Protein AF-A0A2D5Z5S6-F1 (afdb_monomer)

Structure (mmCIF, N/CA/C/O backbone):
data_AF-A0A2D5Z5S6-F1
#
_entry.id   AF-A0A2D5Z5S6-F1
#
loop_
_atom_site.group_PDB
_atom_site.id
_atom_site.type_symbol
_atom_site.label_atom_id
_atom_site.label_alt_id
_atom_site.label_comp_id
_atom_site.label_asym_id
_atom_site.label_entity_id
_atom_site.label_seq_id
_atom_site.pdbx_PDB_ins_code
_atom_site.Cartn_x
_atom_site.Cartn_y
_atom_site.Cartn_z
_atom_site.occupancy
_atom_site.B_iso_or_equiv
_atom_site.auth_seq_id
_atom_site.auth_comp_id
_atom_site.auth_asym_id
_atom_site.auth_atom_id
_atom_site.pdbx_PDB_model_num
ATOM 1 N N . MET A 1 1 ? -38.292 23.955 16.113 1.00 38.31 1 MET A N 1
ATOM 2 C CA . MET A 1 1 ? -37.472 23.741 17.327 1.00 38.31 1 MET A CA 1
ATOM 3 C C . MET A 1 1 ? -36.017 24.040 16.989 1.00 38.31 1 MET A C 1
ATOM 5 O O . MET A 1 1 ? -35.314 23.168 16.504 1.00 38.31 1 MET A O 1
ATOM 9 N N . ASN A 1 2 ? -35.610 25.298 17.170 1.00 32.25 2 ASN A N 1
ATOM 10 C CA . ASN A 1 2 ? -34.262 25.826 16.934 1.00 32.25 2 ASN A CA 1
ATOM 11 C C . ASN A 1 2 ? -33.758 26.409 18.265 1.00 32.25 2 ASN A C 1
ATOM 13 O O . ASN A 1 2 ? -33.954 27.597 18.454 1.00 32.25 2 ASN A O 1
ATOM 17 N N . THR A 1 3 ? -33.194 25.615 19.188 1.00 30.45 3 THR A N 1
ATOM 18 C CA . THR A 1 3 ? -32.553 26.127 20.434 1.00 30.45 3 THR A CA 1
ATOM 19 C C . THR A 1 3 ? -31.790 25.044 21.238 1.00 30.45 3 THR A C 1
ATOM 21 O O . THR A 1 3 ? -31.899 25.000 22.455 1.00 30.45 3 THR A O 1
ATOM 24 N N . VAL A 1 4 ? -31.015 24.130 20.623 1.00 33.16 4 VAL A N 1
ATOM 25 C CA . VAL A 1 4 ? -30.161 23.192 21.419 1.00 33.16 4 VAL A CA 1
ATOM 26 C C . VAL A 1 4 ? -28.803 22.859 20.766 1.00 33.16 4 VAL A C 1
ATOM 28 O O . VAL A 1 4 ? -28.226 21.811 21.030 1.00 33.16 4 VAL A O 1
ATOM 31 N N . ARG A 1 5 ? -28.253 23.700 19.876 1.00 31.97 5 ARG A N 1
ATOM 32 C CA . ARG A 1 5 ? -26.950 23.404 19.228 1.00 31.97 5 ARG A CA 1
ATOM 33 C C . ARG A 1 5 ? -25.750 24.225 19.710 1.00 31.97 5 ARG A C 1
ATOM 35 O O . ARG A 1 5 ? -24.650 23.935 19.253 1.00 31.97 5 ARG A O 1
ATOM 42 N N . ASP A 1 6 ? -25.924 25.147 20.658 1.00 32.97 6 ASP A N 1
ATOM 43 C CA . ASP A 1 6 ? -24.841 26.054 21.085 1.00 32.97 6 ASP A CA 1
ATOM 44 C C . ASP A 1 6 ? -24.111 25.692 22.396 1.00 32.97 6 ASP A C 1
ATOM 46 O O . ASP A 1 6 ? -23.086 26.303 22.681 1.00 32.97 6 ASP A O 1
ATOM 50 N N . ASP A 1 7 ? -24.511 24.645 23.130 1.00 29.81 7 ASP A N 1
ATOM 51 C CA . ASP A 1 7 ? -23.922 24.319 24.450 1.00 29.81 7 ASP A CA 1
ATOM 52 C C . ASP A 1 7 ? -23.106 23.012 24.501 1.00 29.81 7 ASP A C 1
ATOM 54 O O . ASP A 1 7 ? -23.126 22.267 25.482 1.00 29.81 7 ASP A O 1
ATOM 58 N N . LEU A 1 8 ? -22.313 22.724 23.465 1.00 29.16 8 LEU A N 1
ATOM 59 C CA . LEU A 1 8 ? -21.144 21.860 23.666 1.00 29.16 8 LEU A CA 1
ATOM 60 C C . LEU A 1 8 ? -19.981 22.750 24.112 1.00 29.16 8 LEU A C 1
ATOM 62 O O . LEU A 1 8 ? -19.668 23.710 23.402 1.00 29.16 8 LEU A O 1
ATOM 66 N N . PRO A 1 9 ? -19.301 22.464 25.241 1.00 30.80 9 PRO A N 1
ATOM 67 C CA . PRO A 1 9 ? -18.150 23.249 25.648 1.00 30.80 9 PRO A CA 1
ATOM 68 C C . PRO A 1 9 ? -17.099 23.127 24.547 1.00 30.80 9 PRO A C 1
ATOM 70 O O . PRO A 1 9 ? -16.432 22.099 24.412 1.00 30.80 9 PRO A O 1
ATOM 73 N N . ARG A 1 10 ? -16.950 24.184 23.738 1.00 33.03 10 ARG A N 1
ATOM 74 C CA . ARG A 1 10 ? -15.788 24.369 22.873 1.00 33.03 10 ARG A CA 1
ATOM 75 C C . ARG A 1 10 ? -14.593 24.293 23.810 1.00 33.03 10 ARG A C 1
ATOM 77 O O . ARG A 1 10 ? -14.332 25.251 24.538 1.00 33.03 10 ARG A O 1
ATOM 84 N N . ARG A 1 11 ? -13.901 23.147 23.852 1.00 36.47 11 ARG A N 1
ATOM 85 C CA . ARG A 1 11 ? -12.598 23.035 24.509 1.00 36.47 11 ARG A CA 1
ATOM 86 C C . ARG A 1 11 ? -11.753 24.158 23.920 1.00 36.47 11 ARG A C 1
ATOM 88 O O . ARG A 1 11 ? -11.273 24.056 22.795 1.00 36.47 11 ARG A O 1
ATOM 95 N N . ARG A 1 12 ? -11.601 25.258 24.662 1.00 33.34 12 ARG A N 1
ATOM 96 C CA . ARG A 1 12 ? -10.510 26.197 24.439 1.00 33.34 12 ARG A CA 1
ATOM 97 C C . ARG A 1 12 ? -9.264 25.339 24.602 1.00 33.34 12 ARG A C 1
ATOM 99 O O . ARG A 1 12 ? -8.919 24.992 25.729 1.00 33.34 12 ARG A O 1
ATOM 106 N N . TYR A 1 13 ? -8.636 24.958 23.492 1.00 40.03 13 TYR A N 1
ATOM 107 C CA . TYR A 1 13 ? -7.239 24.546 23.476 1.00 40.03 13 TYR A CA 1
ATOM 108 C C . TYR A 1 13 ? -6.451 25.746 24.008 1.00 40.03 13 TYR A C 1
ATOM 110 O O . TYR A 1 13 ? -6.028 26.631 23.275 1.00 40.03 13 TYR A O 1
ATOM 118 N N . ARG A 1 14 ? -6.364 25.843 25.334 1.00 39.53 14 ARG A N 1
ATOM 119 C CA . ARG A 1 14 ? -5.475 26.752 26.046 1.00 39.53 14 ARG A CA 1
ATOM 120 C C . ARG A 1 14 ? -4.143 26.019 26.198 1.00 39.53 14 ARG A C 1
ATOM 122 O O . ARG A 1 14 ? -3.649 25.826 27.300 1.00 39.53 14 ARG A O 1
ATOM 129 N N . THR A 1 15 ? -3.578 25.558 25.085 1.00 49.12 15 THR A N 1
ATOM 130 C CA . THR A 1 15 ? -2.131 25.394 25.026 1.00 49.12 15 THR A CA 1
ATOM 131 C C . THR A 1 15 ? -1.578 26.811 24.950 1.00 49.12 15 THR A C 1
ATOM 133 O O . THR A 1 15 ? -2.112 27.675 24.247 1.00 49.12 15 THR A O 1
ATOM 136 N N . SER A 1 16 ? -0.598 27.127 25.792 1.00 59.38 16 SER A N 1
ATOM 137 C CA . SER A 1 16 ? 0.041 28.433 25.698 1.00 59.38 16 SER A CA 1
ATOM 138 C C . SER A 1 16 ? 0.671 28.517 24.313 1.00 59.38 16 SER A C 1
ATOM 140 O O . SER A 1 16 ? 1.573 27.733 24.034 1.00 59.38 16 SER A O 1
ATOM 142 N N . ARG A 1 17 ? 0.227 29.445 23.452 1.00 72.06 17 ARG A N 1
ATOM 143 C CA . ARG A 1 17 ? 0.832 29.660 22.121 1.00 72.06 17 ARG A CA 1
ATOM 144 C C . ARG A 1 17 ? 2.362 29.759 22.200 1.00 72.06 17 ARG A C 1
ATOM 146 O O . ARG A 1 17 ? 3.043 29.343 21.272 1.00 72.06 17 ARG A O 1
ATOM 153 N N . SER A 1 18 ? 2.898 30.254 23.321 1.00 79.19 18 SER A N 1
ATOM 154 C CA . SER A 1 18 ? 4.340 30.294 23.578 1.00 79.19 18 SER A CA 1
ATOM 155 C C . SER A 1 18 ? 4.983 28.911 23.726 1.00 79.19 18 SER A C 1
ATOM 157 O O . SER A 1 18 ? 6.076 28.712 23.214 1.00 79.19 18 SER A O 1
ATOM 159 N N . ARG A 1 19 ? 4.319 27.939 24.367 1.00 85.75 19 ARG A N 1
ATOM 160 C CA . ARG A 1 19 ? 4.822 26.564 24.515 1.00 85.75 19 ARG A CA 1
ATOM 161 C C . ARG A 1 19 ? 4.944 25.891 23.155 1.00 85.75 19 ARG A C 1
ATOM 163 O O . ARG A 1 19 ? 5.989 25.334 22.848 1.00 85.75 19 ARG A O 1
ATOM 170 N N . ASP A 1 20 ? 3.889 25.957 22.350 1.00 85.75 20 ASP A N 1
ATOM 171 C CA . ASP A 1 20 ? 3.854 25.268 21.058 1.00 85.75 20 ASP A CA 1
ATOM 172 C C . ASP A 1 20 ? 4.864 25.897 20.081 1.00 85.75 20 ASP A C 1
ATOM 174 O O . ASP A 1 20 ? 5.561 25.176 19.370 1.00 85.75 20 ASP A O 1
ATOM 178 N N . LEU A 1 21 ? 5.043 27.226 20.131 1.00 88.12 21 LEU A N 1
ATOM 179 C CA . LEU A 1 21 ? 6.091 27.930 19.386 1.00 88.12 21 LEU A CA 1
ATOM 180 C C . LEU A 1 21 ? 7.501 27.496 19.818 1.00 88.12 21 LEU A C 1
ATOM 182 O O . LEU A 1 21 ? 8.347 27.245 18.963 1.00 88.12 21 LEU A O 1
ATOM 186 N N . VAL A 1 22 ? 7.751 27.379 21.128 1.00 89.81 22 VAL A N 1
ATOM 187 C CA . VAL A 1 22 ? 9.037 26.903 21.664 1.00 89.81 22 VAL A CA 1
ATOM 188 C C . VAL A 1 22 ? 9.313 25.471 21.214 1.00 89.81 22 VAL A C 1
ATOM 190 O O . VAL A 1 22 ? 10.420 25.190 20.763 1.00 89.81 22 VAL A O 1
ATOM 193 N N . VAL A 1 23 ? 8.316 24.582 21.269 1.00 90.19 23 VAL A N 1
ATOM 194 C CA . VAL A 1 23 ? 8.459 23.205 20.773 1.00 90.19 23 VAL A CA 1
ATOM 195 C C . VAL A 1 23 ? 8.762 23.204 19.276 1.00 90.19 23 VAL A C 1
ATOM 197 O O . VAL A 1 23 ? 9.685 22.511 18.859 1.00 90.19 23 VAL A O 1
ATOM 200 N N . CYS A 1 24 ? 8.061 24.007 18.469 1.00 91.50 24 CYS A N 1
ATOM 201 C CA . CYS A 1 24 ? 8.323 24.107 17.030 1.00 91.50 24 CYS A CA 1
ATOM 202 C C . CYS A 1 24 ? 9.748 24.594 16.732 1.00 91.50 24 CYS A C 1
ATOM 204 O O . CYS A 1 24 ? 10.455 23.967 15.943 1.00 91.50 24 CYS A O 1
ATOM 206 N N . LEU A 1 25 ? 10.188 25.671 17.392 1.00 91.12 25 LEU A N 1
ATOM 207 C CA . LEU A 1 25 ? 11.521 26.244 17.199 1.00 91.12 25 LEU A CA 1
ATOM 208 C C . LEU A 1 25 ? 12.618 25.266 17.629 1.00 91.12 25 LEU A C 1
ATOM 210 O O . LEU A 1 25 ? 13.550 25.010 16.870 1.00 91.12 25 LEU A O 1
ATOM 214 N N . PHE A 1 26 ? 12.486 24.684 18.823 1.00 93.50 26 PHE A N 1
ATOM 215 C CA . PHE A 1 26 ? 13.444 23.711 19.338 1.00 93.50 26 PHE A CA 1
ATOM 216 C C . PHE A 1 26 ? 13.509 22.466 18.454 1.00 93.50 26 PHE A C 1
ATOM 218 O O . PHE A 1 26 ? 14.599 22.006 18.140 1.00 93.50 26 PHE A O 1
ATOM 225 N N . THR A 1 27 ? 12.364 21.951 17.996 1.00 93.50 27 THR A N 1
ATOM 226 C CA . THR A 1 27 ? 12.319 20.783 17.102 1.00 93.50 27 THR A CA 1
ATOM 227 C C . THR A 1 27 ? 12.990 21.086 15.768 1.00 93.50 27 THR A C 1
ATOM 229 O O . THR A 1 27 ? 13.740 20.251 15.275 1.00 93.50 27 THR A O 1
ATOM 232 N N . GLY A 1 28 ? 12.780 22.279 15.202 1.00 91.62 28 GLY A N 1
ATOM 233 C CA . GLY A 1 28 ? 13.464 22.710 13.981 1.00 91.62 28 GLY A CA 1
ATOM 234 C C . GLY A 1 28 ? 14.982 22.773 14.158 1.00 91.62 28 GLY A C 1
ATOM 235 O O . GLY A 1 28 ? 15.720 22.196 13.363 1.00 91.62 28 GLY A O 1
ATOM 236 N N . LEU A 1 29 ? 15.456 23.399 15.241 1.00 92.12 29 LEU A N 1
ATOM 237 C CA . LEU A 1 29 ? 16.886 23.464 15.565 1.00 92.12 29 LEU A CA 1
ATOM 238 C C . LEU A 1 29 ? 17.483 22.076 15.832 1.00 92.12 29 LEU A C 1
ATOM 240 O O . LEU A 1 29 ? 18.563 21.766 15.338 1.00 92.12 29 LEU A O 1
ATOM 244 N N . ALA A 1 30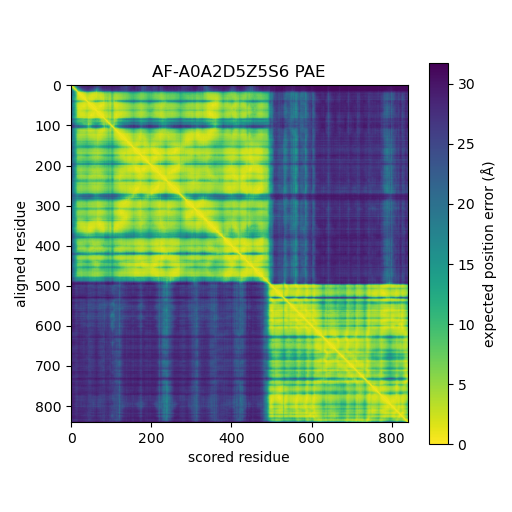 ? 16.771 21.221 16.566 1.00 93.38 30 ALA A N 1
ATOM 245 C CA . ALA A 1 30 ? 17.190 19.854 16.848 1.00 93.38 30 ALA A CA 1
ATOM 246 C C . ALA A 1 30 ? 17.210 18.985 15.583 1.00 93.38 30 ALA A C 1
ATOM 248 O O . ALA A 1 30 ? 18.112 18.170 15.433 1.00 93.38 30 ALA A O 1
ATOM 249 N N . ALA A 1 31 ? 16.278 19.181 14.646 1.00 93.25 31 ALA A N 1
ATOM 250 C CA . ALA A 1 31 ? 16.275 18.489 13.360 1.00 93.25 31 ALA A CA 1
ATOM 251 C C . ALA A 1 31 ? 17.471 18.901 12.487 1.00 93.25 31 ALA A C 1
ATOM 253 O O . ALA A 1 31 ? 18.092 18.046 11.859 1.00 93.25 31 ALA A O 1
ATOM 254 N N . ILE A 1 32 ? 17.836 20.189 12.496 1.00 91.50 32 ILE A N 1
ATOM 255 C CA . ILE A 1 32 ? 19.059 20.686 11.846 1.00 91.50 32 ILE A CA 1
ATOM 256 C C . ILE A 1 32 ? 20.296 20.077 12.518 1.00 91.50 32 ILE A C 1
ATOM 258 O O . ILE A 1 32 ? 21.180 19.564 11.835 1.00 91.50 32 ILE A O 1
ATOM 262 N N . GLY A 1 33 ? 20.341 20.076 13.853 1.00 90.75 33 GLY A N 1
ATOM 263 C CA . GLY A 1 33 ? 21.414 19.440 14.618 1.00 90.75 33 GLY A CA 1
ATOM 264 C C . GLY A 1 33 ? 21.551 17.947 14.304 1.00 90.75 33 GLY A C 1
ATOM 265 O O . GLY A 1 33 ? 22.655 17.479 14.049 1.00 90.75 33 GLY A O 1
ATOM 266 N N . LEU A 1 34 ? 20.434 17.215 14.242 1.00 91.38 34 LEU A N 1
ATOM 267 C CA . LEU A 1 34 ? 20.392 15.798 13.874 1.00 91.38 34 LEU A CA 1
ATOM 268 C C . LEU A 1 34 ? 20.904 15.571 12.450 1.00 91.38 34 LEU A C 1
ATOM 270 O O . LEU A 1 34 ? 21.697 14.661 12.233 1.00 91.38 34 LEU A O 1
ATOM 274 N N . TYR A 1 35 ? 20.486 16.401 11.494 1.00 90.62 35 TYR A N 1
ATOM 275 C CA . TYR A 1 35 ? 20.953 16.324 10.111 1.00 90.62 35 TYR A CA 1
ATOM 276 C C . TYR A 1 35 ? 22.486 16.408 10.020 1.00 90.62 35 TYR A C 1
ATOM 278 O O . TYR A 1 35 ? 23.091 15.585 9.335 1.00 90.62 35 TYR A O 1
ATOM 286 N N . TYR A 1 36 ? 23.115 17.336 10.751 1.00 89.31 36 TYR A N 1
ATOM 287 C CA . TYR A 1 36 ? 24.578 17.475 10.777 1.00 89.31 36 TYR A CA 1
ATOM 288 C C . TYR A 1 36 ? 25.289 16.434 11.653 1.00 89.31 36 TYR A C 1
ATOM 290 O O . TYR A 1 36 ? 26.465 16.157 11.429 1.00 89.31 36 TYR A O 1
ATOM 298 N N . ALA A 1 37 ? 24.602 15.854 12.641 1.00 89.94 37 ALA A N 1
ATOM 299 C CA . ALA A 1 37 ? 25.146 14.790 13.484 1.00 89.94 37 ALA A CA 1
ATOM 300 C C . ALA A 1 37 ? 25.146 13.415 12.792 1.00 89.94 37 ALA A C 1
ATOM 302 O O . ALA A 1 37 ? 25.898 12.526 13.193 1.00 89.94 37 ALA A O 1
ATOM 303 N N . LEU A 1 38 ? 24.298 13.215 11.775 1.00 87.94 38 LEU A N 1
ATOM 304 C CA . LEU A 1 38 ? 24.248 11.964 11.021 1.00 87.94 38 LEU A CA 1
ATOM 305 C C . LEU A 1 38 ? 25.524 11.760 10.180 1.00 87.94 38 LEU A C 1
ATOM 307 O O . LEU A 1 38 ? 26.068 12.728 9.646 1.00 87.94 38 LEU A O 1
ATOM 311 N N . PRO A 1 39 ? 25.992 10.506 10.006 1.00 83.38 39 PRO A N 1
ATOM 312 C CA . PRO A 1 39 ? 27.244 10.219 9.310 1.00 83.38 39 PRO A CA 1
ATOM 313 C C . PRO A 1 39 ? 27.321 10.831 7.906 1.00 83.38 39 PRO A C 1
ATOM 315 O O . PRO A 1 39 ? 26.360 10.782 7.130 1.00 83.38 39 PRO A O 1
ATOM 318 N N . SER A 1 40 ? 28.503 11.335 7.537 1.00 75.38 40 SER A N 1
ATOM 319 C CA . SER A 1 40 ? 28.755 11.902 6.204 1.00 75.38 40 SER A CA 1
ATOM 320 C C . SER A 1 40 ? 28.584 10.875 5.077 1.00 75.38 40 SER A C 1
ATOM 322 O O . SER A 1 40 ? 28.173 11.250 3.981 1.00 75.38 40 SER A O 1
ATOM 324 N N . GLY A 1 41 ? 28.830 9.591 5.369 1.00 71.81 41 GLY A N 1
ATOM 325 C CA . GLY A 1 41 ? 28.633 8.461 4.454 1.00 71.81 41 GLY A CA 1
ATOM 326 C C . GLY A 1 41 ? 27.173 8.048 4.231 1.00 71.81 41 GLY A C 1
ATOM 327 O O . GLY A 1 41 ? 26.903 7.265 3.325 1.00 71.81 41 GLY A O 1
ATOM 328 N N . LEU A 1 42 ? 26.223 8.569 5.019 1.00 79.06 42 LEU A N 1
ATOM 329 C CA . LEU A 1 42 ? 24.799 8.406 4.734 1.00 79.06 42 LEU A CA 1
ATOM 330 C C . LEU A 1 42 ? 24.418 9.306 3.556 1.00 79.06 42 LEU A C 1
ATOM 332 O O . LEU A 1 42 ? 24.829 10.467 3.507 1.00 79.06 42 LEU A O 1
ATOM 336 N N . ASN A 1 43 ? 23.618 8.792 2.620 1.00 81.88 43 ASN A N 1
ATOM 337 C CA . ASN A 1 43 ? 23.222 9.588 1.467 1.00 81.88 43 ASN A CA 1
ATOM 338 C C . ASN A 1 43 ? 22.447 10.856 1.904 1.00 81.88 43 ASN A C 1
ATOM 340 O O . ASN A 1 43 ? 21.756 10.889 2.929 1.00 81.88 43 ASN A O 1
ATOM 344 N N . GLU A 1 44 ? 22.588 11.921 1.118 1.00 84.00 44 GLU A N 1
ATOM 345 C CA . GLU A 1 44 ? 22.090 13.252 1.472 1.00 84.00 44 GLU A CA 1
ATOM 346 C C . GLU A 1 44 ? 20.563 13.291 1.660 1.00 84.00 44 GLU A C 1
ATOM 348 O O . GLU A 1 44 ? 20.048 13.883 2.612 1.00 84.00 44 GLU A O 1
ATOM 353 N N . LEU A 1 45 ? 19.820 12.602 0.793 1.00 84.94 45 LEU A N 1
ATOM 354 C CA . LEU A 1 45 ? 18.359 12.557 0.859 1.00 84.94 45 LEU A CA 1
ATOM 355 C C . LEU A 1 45 ? 17.857 11.763 2.074 1.00 84.94 45 LEU A C 1
ATOM 357 O O . LEU A 1 45 ? 16.839 12.127 2.667 1.00 84.94 45 LEU A O 1
ATOM 361 N N . ALA A 1 46 ? 18.571 10.720 2.493 1.00 84.56 46 ALA A N 1
ATOM 362 C CA . ALA A 1 46 ? 18.279 9.934 3.684 1.00 84.56 46 ALA A CA 1
ATOM 363 C C . ALA A 1 46 ? 18.507 10.761 4.949 1.00 84.56 46 ALA A C 1
ATOM 365 O O . ALA A 1 46 ? 17.653 10.730 5.836 1.00 84.56 46 ALA A O 1
ATOM 366 N N . ARG A 1 47 ? 19.582 11.565 5.020 1.00 89.25 47 ARG A N 1
ATOM 367 C CA . ARG A 1 47 ? 19.801 12.505 6.138 1.00 89.25 47 ARG A CA 1
ATOM 368 C C . ARG A 1 47 ? 18.648 13.495 6.282 1.00 89.25 47 ARG A C 1
ATOM 370 O O . ARG A 1 47 ? 18.104 13.658 7.374 1.00 89.25 47 ARG A O 1
ATOM 377 N N . ARG A 1 48 ? 18.229 14.118 5.176 1.00 91.00 48 ARG A N 1
ATOM 378 C CA . ARG A 1 48 ? 17.075 15.037 5.161 1.00 91.00 48 ARG A CA 1
ATOM 379 C C . ARG A 1 48 ? 15.787 14.327 5.569 1.00 91.00 48 ARG A C 1
ATOM 381 O O . ARG A 1 48 ? 15.020 14.846 6.374 1.00 91.00 48 ARG A O 1
ATOM 388 N N . THR A 1 49 ? 15.572 13.113 5.067 1.00 90.50 49 THR A N 1
ATOM 389 C CA . THR A 1 49 ? 14.397 12.306 5.423 1.00 90.50 49 THR A CA 1
ATOM 390 C C . THR A 1 49 ? 14.388 11.949 6.909 1.00 90.50 49 THR A C 1
ATOM 392 O O . THR A 1 49 ? 13.333 12.015 7.533 1.00 90.50 49 THR A O 1
ATOM 395 N N . ALA A 1 50 ? 15.542 11.634 7.504 1.00 90.19 50 ALA A N 1
ATOM 396 C CA . ALA A 1 50 ? 15.664 11.348 8.932 1.00 90.19 50 ALA A CA 1
ATOM 397 C C . ALA A 1 50 ? 15.343 12.580 9.793 1.00 90.19 50 ALA A C 1
ATOM 399 O O . ALA A 1 50 ? 14.645 12.462 10.800 1.00 90.19 50 ALA A O 1
ATOM 400 N N . ALA A 1 51 ? 15.768 13.772 9.367 1.00 93.69 51 ALA A N 1
ATOM 401 C CA . ALA A 1 51 ? 15.392 15.022 10.022 1.00 93.69 51 ALA A CA 1
ATOM 402 C C . ALA A 1 51 ? 13.874 15.279 9.942 1.00 93.69 51 ALA A C 1
ATOM 404 O O . ALA A 1 51 ? 13.252 15.612 10.949 1.00 93.69 51 ALA A O 1
ATOM 405 N N . ILE A 1 52 ? 13.249 15.051 8.780 1.00 93.62 52 ILE A N 1
ATOM 406 C CA . ILE A 1 52 ? 11.787 15.168 8.618 1.00 93.62 52 ILE A CA 1
ATOM 407 C C . ILE A 1 52 ? 11.052 14.138 9.486 1.00 93.62 52 ILE A C 1
ATOM 409 O O . ILE A 1 52 ? 10.055 14.473 10.124 1.00 93.62 52 ILE A O 1
ATOM 413 N N . LEU A 1 53 ? 11.546 12.899 9.546 1.00 90.38 53 LEU A N 1
ATOM 414 C CA . LEU A 1 53 ? 11.008 11.837 10.399 1.00 90.38 53 LEU A CA 1
ATOM 415 C C . LEU A 1 53 ? 11.065 12.229 11.882 1.00 90.38 53 LEU A C 1
ATOM 417 O O . LEU A 1 53 ? 10.096 12.015 12.609 1.00 90.38 53 LEU A O 1
ATOM 421 N N . PHE A 1 54 ? 12.163 12.847 12.321 1.00 91.19 54 PHE A N 1
ATOM 422 C CA . PHE A 1 54 ? 12.301 13.376 13.676 1.00 91.19 54 PHE A CA 1
ATOM 423 C C . PHE A 1 54 ? 11.283 14.488 13.963 1.00 91.19 54 PHE A C 1
ATOM 425 O O . PHE A 1 54 ? 10.583 14.424 14.974 1.00 91.19 54 PHE A O 1
ATOM 432 N N . VAL A 1 55 ? 11.134 15.460 13.051 1.00 92.81 55 VAL A N 1
ATOM 433 C CA . VAL A 1 55 ? 10.111 16.518 13.165 1.00 92.81 55 VAL A CA 1
ATOM 434 C C . VAL A 1 55 ? 8.714 15.907 13.276 1.00 92.81 55 VAL A C 1
ATOM 436 O O . VAL A 1 55 ? 7.964 16.260 14.185 1.00 92.81 55 VAL A O 1
ATOM 439 N N . ALA A 1 56 ? 8.382 14.956 12.397 1.00 88.88 56 ALA A N 1
ATOM 440 C CA . ALA A 1 56 ? 7.103 14.253 12.407 1.00 88.88 56 ALA A CA 1
ATOM 441 C C . ALA A 1 56 ? 6.852 13.566 13.757 1.00 88.88 56 ALA A C 1
ATOM 443 O O . ALA A 1 56 ? 5.797 13.753 14.361 1.00 88.88 56 ALA A O 1
ATOM 444 N N . GLY A 1 57 ? 7.844 12.820 14.253 1.00 85.06 57 GLY A N 1
ATOM 445 C CA . GLY A 1 57 ? 7.774 12.107 15.525 1.00 85.06 57 GLY A CA 1
ATOM 446 C C . GLY A 1 57 ? 7.532 13.040 16.710 1.00 85.06 57 GLY A C 1
ATOM 447 O O . GLY A 1 57 ? 6.620 12.796 17.499 1.00 85.06 57 GLY A O 1
ATOM 448 N N . VAL A 1 58 ? 8.286 14.140 16.815 1.00 88.38 58 VAL A N 1
ATOM 449 C CA . VAL A 1 58 ? 8.128 15.107 17.913 1.00 88.38 58 VAL A CA 1
ATOM 450 C C . VAL A 1 58 ? 6.795 15.846 17.816 1.00 88.38 58 VAL A C 1
ATOM 452 O O . VAL A 1 58 ? 6.094 15.970 18.820 1.00 88.38 58 VAL A O 1
ATOM 455 N N . PHE A 1 59 ? 6.395 16.309 16.630 1.00 89.62 59 PHE A N 1
ATOM 456 C CA . PHE A 1 59 ? 5.137 17.041 16.460 1.00 89.62 59 PHE A CA 1
ATOM 457 C C . PHE A 1 59 ? 3.911 16.163 16.702 1.00 89.62 59 PHE A C 1
ATOM 459 O O . PHE A 1 59 ? 2.951 16.628 17.313 1.00 89.62 59 PHE A O 1
ATOM 466 N N . TRP A 1 60 ? 3.935 14.894 16.287 1.00 84.88 60 TRP A N 1
ATOM 467 C CA . TRP A 1 60 ? 2.866 13.952 16.615 1.00 84.88 60 TRP A CA 1
ATOM 468 C C . TRP A 1 60 ? 2.865 13.540 18.089 1.00 84.88 60 TRP A C 1
ATOM 470 O O . TRP A 1 60 ? 1.788 13.377 18.650 1.00 84.88 60 TRP A O 1
ATOM 480 N N . ALA A 1 61 ? 4.032 13.406 18.730 1.00 79.94 61 ALA A N 1
ATOM 481 C CA . ALA A 1 61 ? 4.122 13.043 20.148 1.00 79.94 61 ALA A CA 1
ATOM 482 C C . ALA A 1 61 ? 3.651 14.169 21.073 1.00 79.94 61 ALA A C 1
ATOM 484 O O . ALA A 1 61 ? 3.007 13.924 22.087 1.00 79.94 61 ALA A O 1
ATOM 485 N N . THR A 1 62 ? 4.014 15.407 20.741 1.00 84.81 62 THR A N 1
ATOM 486 C CA . THR A 1 62 ? 3.723 16.585 21.570 1.00 84.81 62 THR A CA 1
ATOM 487 C C . THR A 1 62 ? 2.389 17.240 21.233 1.00 84.81 62 THR A C 1
ATOM 489 O O . THR A 1 62 ? 1.917 18.074 22.007 1.00 84.81 62 THR A O 1
ATOM 492 N N . GLU A 1 63 ? 1.811 16.904 20.074 1.00 84.31 63 GLU A N 1
ATOM 493 C CA . GLU A 1 63 ? 0.673 17.604 19.470 1.00 84.31 63 GLU A CA 1
ATOM 494 C C . GLU A 1 63 ? 0.877 19.132 19.434 1.00 84.31 63 GLU A C 1
ATOM 496 O O . GLU A 1 63 ? -0.067 19.906 19.591 1.00 84.31 63 GLU A O 1
ATOM 501 N N . ALA A 1 64 ? 2.128 19.582 19.237 1.00 86.50 64 ALA A N 1
ATOM 502 C CA . ALA A 1 64 ? 2.459 21.006 19.104 1.00 86.50 64 ALA A CA 1
ATOM 503 C C . ALA A 1 64 ? 1.732 21.648 17.912 1.00 86.50 64 ALA A C 1
ATOM 505 O O . ALA A 1 64 ? 1.357 22.819 17.958 1.00 86.50 64 ALA A O 1
ATOM 506 N N . LEU A 1 65 ? 1.494 20.851 16.868 1.00 87.19 65 LEU A N 1
ATOM 507 C CA . LEU A 1 65 ? 0.539 21.130 15.807 1.00 87.19 65 LEU A CA 1
ATOM 508 C C . LEU A 1 65 ? -0.580 20.077 15.849 1.00 87.19 65 LEU A C 1
ATOM 510 O O . LEU A 1 65 ? -0.321 18.923 16.210 1.00 87.19 65 LEU A O 1
ATOM 514 N N . PRO A 1 66 ? -1.815 20.425 15.431 1.00 88.38 66 PRO A N 1
ATOM 515 C CA . PRO A 1 66 ? -2.858 19.431 15.200 1.00 88.38 66 PRO A CA 1
ATOM 516 C C . PRO A 1 66 ? -2.352 18.303 14.292 1.00 88.38 66 PRO A C 1
ATOM 518 O O . PRO A 1 66 ? -1.641 18.566 13.325 1.00 88.38 66 PRO A O 1
ATOM 521 N N . LEU A 1 67 ? -2.759 17.056 14.548 1.00 85.25 67 LEU A N 1
ATOM 522 C CA . LEU A 1 67 ? -2.210 15.875 13.859 1.00 85.25 67 LEU A CA 1
ATOM 523 C C . LEU A 1 67 ? -2.247 15.975 12.321 1.00 85.25 67 LEU A C 1
ATOM 525 O O . LEU A 1 67 ? -1.283 15.590 11.654 1.00 85.25 67 LEU A O 1
ATOM 529 N N . PHE A 1 68 ? -3.332 16.523 11.762 1.00 88.69 68 PHE A N 1
ATOM 530 C CA . PHE A 1 68 ? -3.468 16.745 10.318 1.00 88.69 68 PHE A CA 1
ATOM 531 C C . PHE A 1 68 ? -2.509 17.832 9.804 1.00 88.69 68 PHE A C 1
ATOM 533 O O . PHE A 1 68 ? -1.962 17.707 8.713 1.00 88.69 68 PHE A O 1
ATOM 540 N N . ALA A 1 69 ? -2.273 18.883 10.594 1.00 92.25 69 ALA A N 1
ATOM 541 C CA . ALA A 1 69 ? -1.362 19.966 10.246 1.00 92.25 69 ALA A CA 1
ATOM 542 C C . ALA A 1 69 ? 0.093 19.486 10.282 1.00 92.25 69 ALA A C 1
ATOM 544 O O . ALA A 1 69 ? 0.867 19.838 9.397 1.00 92.25 69 ALA A O 1
ATOM 545 N N . THR A 1 70 ? 0.446 18.611 11.230 1.00 91.44 70 THR A N 1
ATOM 546 C CA . THR A 1 70 ? 1.735 17.906 11.222 1.00 91.44 70 THR A CA 1
ATOM 547 C C . THR A 1 70 ? 1.904 17.085 9.946 1.00 91.44 70 THR A C 1
ATOM 549 O O . THR A 1 70 ? 2.947 17.171 9.309 1.00 91.44 70 THR A O 1
ATOM 552 N N . ALA A 1 71 ? 0.881 16.338 9.520 1.00 90.75 71 ALA A N 1
ATOM 553 C CA . ALA A 1 71 ? 0.940 15.565 8.279 1.00 90.75 71 ALA A CA 1
ATOM 554 C C . ALA A 1 71 ? 1.159 16.454 7.037 1.00 90.75 71 ALA A C 1
ATOM 556 O O . ALA A 1 71 ? 2.015 16.140 6.211 1.00 90.75 71 ALA A O 1
ATOM 557 N N . LEU A 1 72 ? 0.459 17.590 6.936 1.00 94.81 72 LEU A N 1
ATOM 558 C CA . LEU A 1 72 ? 0.681 18.576 5.869 1.00 94.81 72 LEU A CA 1
ATOM 559 C C . LEU A 1 72 ? 2.082 19.194 5.934 1.00 94.81 72 LEU A C 1
ATOM 561 O O . LEU A 1 72 ? 2.728 19.347 4.901 1.00 94.81 72 LEU A O 1
ATOM 565 N N . CYS A 1 73 ? 2.568 19.512 7.137 1.00 94.75 73 CYS A N 1
ATOM 566 C CA . CYS A 1 73 ? 3.923 20.011 7.353 1.00 94.75 73 CYS A CA 1
ATOM 567 C C . CYS A 1 73 ? 4.962 18.997 6.863 1.00 94.75 73 CYS A C 1
ATOM 569 O O . CYS A 1 73 ? 5.853 19.361 6.106 1.00 94.75 73 CYS A O 1
ATOM 571 N N . VAL A 1 74 ? 4.805 17.717 7.206 1.00 92.94 74 VAL A N 1
ATOM 572 C CA . VAL A 1 74 ? 5.683 16.629 6.754 1.00 92.94 74 VAL A CA 1
ATOM 573 C C . VAL A 1 74 ? 5.709 16.522 5.229 1.00 92.94 74 VAL A C 1
ATOM 575 O O . VAL A 1 74 ? 6.791 16.461 4.652 1.00 92.94 74 VAL A O 1
ATOM 578 N N . ILE A 1 75 ? 4.550 16.551 4.565 1.00 93.50 75 ILE A N 1
ATOM 579 C CA . ILE A 1 75 ? 4.471 16.515 3.094 1.00 93.50 75 ILE A CA 1
ATOM 580 C C . ILE A 1 75 ? 5.129 17.757 2.482 1.00 93.50 75 ILE A C 1
ATOM 582 O O . ILE A 1 75 ? 5.914 17.641 1.543 1.00 93.50 75 ILE A O 1
ATOM 586 N N . GLY A 1 76 ? 4.861 18.939 3.040 1.00 94.38 76 GLY A N 1
ATOM 587 C CA . GLY A 1 76 ? 5.477 20.188 2.602 1.00 94.38 76 GLY A CA 1
ATOM 588 C C . GLY A 1 76 ? 7.000 20.155 2.727 1.00 94.38 76 GLY A C 1
ATOM 589 O O . GLY A 1 76 ? 7.694 20.510 1.782 1.00 94.38 76 GLY A O 1
ATOM 590 N N . LEU A 1 77 ? 7.528 19.656 3.849 1.00 93.81 77 LEU A N 1
ATOM 591 C CA . LEU A 1 77 ? 8.967 19.479 4.057 1.00 93.81 77 LEU A CA 1
ATOM 592 C C . LEU A 1 77 ? 9.564 18.446 3.091 1.00 93.81 77 LEU A C 1
ATOM 594 O O . LEU A 1 77 ? 10.670 18.651 2.603 1.00 93.81 77 LEU A O 1
ATOM 598 N N . GLN A 1 78 ? 8.853 17.360 2.779 1.00 92.44 78 GLN A N 1
ATOM 599 C CA . GLN A 1 78 ? 9.308 16.373 1.791 1.00 92.44 78 GLN A CA 1
ATOM 600 C C . GLN A 1 78 ? 9.438 16.990 0.402 1.00 92.44 78 GLN A C 1
ATOM 602 O O . GLN A 1 78 ? 10.475 16.839 -0.232 1.00 92.44 78 GLN A O 1
ATOM 607 N N . ILE A 1 79 ? 8.432 17.739 -0.049 1.00 90.19 79 ILE A N 1
ATOM 608 C CA . ILE A 1 79 ? 8.503 18.449 -1.331 1.00 90.19 79 ILE A CA 1
ATOM 609 C C . ILE A 1 79 ? 9.647 19.470 -1.293 1.00 90.19 79 ILE A C 1
ATOM 611 O O . ILE A 1 79 ? 10.490 19.495 -2.183 1.00 90.19 79 ILE A O 1
ATOM 615 N N . LEU A 1 80 ? 9.731 20.259 -0.221 1.00 90.12 80 LEU A N 1
ATOM 616 C CA . LEU A 1 80 ? 10.706 21.336 -0.099 1.00 90.12 80 LEU A CA 1
ATOM 617 C C . LEU A 1 80 ? 12.159 20.830 -0.060 1.00 90.12 80 LEU A C 1
ATOM 619 O O . LEU A 1 80 ? 13.027 21.459 -0.657 1.00 90.12 80 LEU A O 1
ATOM 623 N N . PHE A 1 81 ? 12.441 19.717 0.621 1.00 89.44 81 PHE A N 1
ATOM 624 C CA . PHE A 1 81 ? 13.814 19.252 0.869 1.00 89.44 81 PHE A CA 1
ATOM 625 C C . PHE A 1 81 ? 14.229 18.002 0.082 1.00 89.44 81 PHE A C 1
ATOM 627 O O . PHE A 1 81 ? 15.433 17.739 -0.018 1.00 89.44 81 PHE A O 1
ATOM 634 N N . LEU A 1 82 ? 13.279 17.227 -0.452 1.00 87.19 82 LEU A N 1
ATOM 635 C CA . LEU A 1 82 ? 13.549 15.955 -1.134 1.00 87.19 82 LEU A CA 1
ATOM 636 C C . LEU A 1 82 ? 13.171 15.954 -2.619 1.00 87.19 82 LEU A C 1
ATOM 638 O O . LEU A 1 82 ? 13.640 15.067 -3.326 1.00 87.19 82 LEU A O 1
ATOM 642 N N . ALA A 1 83 ? 12.348 16.892 -3.104 1.00 83.62 83 ALA A N 1
ATOM 643 C CA . ALA A 1 83 ? 12.046 16.976 -4.532 1.00 83.62 83 ALA A CA 1
ATOM 644 C C . ALA A 1 83 ? 13.157 17.723 -5.293 1.00 83.62 83 ALA A C 1
ATOM 646 O O . ALA A 1 83 ? 13.629 18.772 -4.849 1.00 83.62 83 ALA A O 1
ATOM 647 N N . SER A 1 84 ? 13.562 17.185 -6.445 1.00 75.31 84 SER A N 1
ATOM 648 C CA . SER A 1 84 ? 14.532 17.800 -7.356 1.00 75.31 84 SER A CA 1
ATOM 649 C C . SER A 1 84 ? 13.922 18.990 -8.100 1.00 75.31 84 SER A C 1
ATOM 651 O O . SER A 1 84 ? 14.542 20.045 -8.174 1.00 75.31 84 SER A O 1
ATOM 653 N N . ASP A 1 85 ? 12.681 18.840 -8.576 1.00 66.94 85 ASP A N 1
ATOM 654 C CA . ASP A 1 85 ? 11.912 19.883 -9.263 1.00 66.94 85 ASP A CA 1
ATOM 655 C C . ASP A 1 85 ? 10.774 20.366 -8.345 1.00 66.94 85 ASP A C 1
ATOM 657 O O . ASP A 1 85 ? 10.059 19.554 -7.758 1.00 66.94 85 ASP A O 1
ATOM 661 N N . GLY A 1 86 ? 10.619 21.686 -8.186 1.00 65.88 86 GLY A N 1
ATOM 662 C CA . GLY A 1 86 ? 9.613 22.294 -7.295 1.00 65.88 86 GLY A CA 1
ATOM 663 C C . GLY A 1 86 ? 10.005 22.385 -5.808 1.00 65.88 86 GLY A C 1
ATOM 664 O O . GLY A 1 86 ? 9.296 23.028 -5.036 1.00 65.88 86 GLY A O 1
ATOM 665 N N . GLY A 1 87 ? 11.138 21.793 -5.409 1.00 74.06 87 GLY A N 1
ATOM 666 C CA . GLY A 1 87 ? 11.747 21.927 -4.077 1.00 74.06 87 GLY A CA 1
ATOM 667 C C . GLY A 1 87 ? 12.880 22.965 -4.017 1.00 74.06 87 GLY A C 1
ATOM 668 O O . GLY A 1 87 ? 13.213 23.613 -5.010 1.00 74.06 87 GLY A O 1
ATOM 669 N N . LEU A 1 88 ? 13.534 23.103 -2.857 1.00 78.12 88 LEU A N 1
ATOM 670 C CA . LEU A 1 88 ? 14.677 24.012 -2.661 1.00 78.12 88 LEU A CA 1
ATOM 671 C C . LEU A 1 88 ? 15.865 23.682 -3.563 1.00 78.12 88 LEU A C 1
ATOM 673 O O . LEU A 1 88 ? 16.628 24.585 -3.877 1.00 78.12 88 LEU A O 1
ATOM 677 N N . ALA A 1 89 ? 16.017 22.432 -4.000 1.00 71.62 89 ALA A N 1
ATOM 678 C CA . ALA A 1 89 ? 17.059 22.049 -4.950 1.00 71.62 89 ALA A CA 1
ATOM 679 C C . ALA A 1 89 ? 16.857 22.695 -6.331 1.00 71.62 89 ALA A C 1
ATOM 681 O O . ALA A 1 89 ? 17.831 23.102 -6.958 1.00 71.62 89 ALA A O 1
ATOM 682 N N . GLY A 1 90 ? 15.604 22.859 -6.771 1.00 66.44 90 GLY A N 1
ATOM 683 C CA . GLY A 1 90 ? 15.275 23.542 -8.024 1.00 66.44 90 GLY A CA 1
ATOM 684 C C . GLY A 1 90 ? 15.361 25.070 -7.932 1.00 66.44 90 GLY A C 1
ATOM 685 O O . GLY A 1 90 ? 15.658 25.724 -8.926 1.00 66.44 90 GLY A O 1
ATOM 686 N N . VAL A 1 91 ? 15.126 25.648 -6.745 1.00 72.12 91 VAL A N 1
ATOM 687 C CA . VAL A 1 91 ? 15.150 27.111 -6.526 1.00 72.12 91 VAL A CA 1
ATOM 688 C C . VAL A 1 91 ? 16.542 27.618 -6.129 1.00 72.12 91 VAL A C 1
ATOM 690 O O . VAL A 1 91 ? 16.982 28.665 -6.595 1.00 72.12 91 VAL A O 1
ATOM 693 N N . PHE A 1 92 ? 17.252 26.871 -5.282 1.00 75.75 92 PHE A N 1
ATOM 694 C CA . PHE A 1 92 ? 18.577 27.205 -4.756 1.00 75.75 92 PHE A CA 1
ATOM 695 C C . PHE A 1 92 ? 19.539 26.002 -4.845 1.00 75.75 92 PHE A C 1
ATOM 697 O O . PHE A 1 92 ? 19.916 25.434 -3.812 1.00 75.75 92 PHE A O 1
ATOM 704 N N . PRO A 1 93 ? 20.012 25.637 -6.053 1.00 70.06 93 PRO A N 1
ATOM 705 C CA . PRO A 1 93 ? 20.878 24.469 -6.255 1.00 70.06 93 PRO A CA 1
ATOM 706 C C . PRO A 1 93 ? 22.157 24.490 -5.404 1.00 70.06 93 PRO A C 1
ATOM 708 O O . PRO A 1 93 ? 22.617 23.452 -4.937 1.00 70.06 93 PRO A O 1
ATOM 711 N N . ALA A 1 94 ? 22.706 25.683 -5.149 1.00 65.19 94 ALA A N 1
ATOM 712 C CA . ALA A 1 94 ? 23.911 25.870 -4.338 1.00 65.19 94 ALA A CA 1
ATOM 713 C C . ALA A 1 94 ? 23.695 25.622 -2.831 1.00 65.19 94 ALA A C 1
ATOM 715 O O . ALA A 1 94 ? 24.627 25.227 -2.138 1.00 65.19 94 ALA A O 1
ATOM 716 N N . LEU A 1 95 ? 22.481 25.855 -2.316 1.00 64.19 95 LEU A N 1
ATOM 717 C CA . LEU A 1 95 ? 22.142 25.691 -0.893 1.00 64.19 95 LEU A CA 1
ATOM 718 C C . LEU A 1 95 ? 21.537 24.316 -0.586 1.00 64.19 95 LEU A C 1
ATOM 720 O O . LEU A 1 95 ? 21.500 23.901 0.570 1.00 64.19 95 LEU A O 1
ATOM 724 N N . SER A 1 96 ? 21.049 23.613 -1.608 1.00 65.50 96 SER A N 1
ATOM 725 C CA . SER A 1 96 ? 20.445 22.290 -1.482 1.00 65.50 96 SER A CA 1
ATOM 726 C C . SER A 1 96 ? 21.002 21.346 -2.554 1.00 65.50 96 SER A C 1
ATOM 728 O O . SER A 1 96 ? 20.272 20.955 -3.468 1.00 65.50 96 SER A O 1
ATOM 730 N N . PRO A 1 97 ? 22.294 20.969 -2.464 1.00 67.50 97 PRO A N 1
ATOM 731 C CA . PRO A 1 97 ? 22.908 20.072 -3.433 1.00 67.50 97 PRO A CA 1
ATOM 732 C C . PRO A 1 97 ? 22.140 18.749 -3.470 1.00 67.50 97 PRO A C 1
ATOM 734 O O . PRO A 1 97 ? 21.821 18.169 -2.426 1.00 67.50 97 PRO A O 1
ATOM 737 N N . PHE A 1 98 ? 21.799 18.298 -4.673 1.00 73.12 98 PHE A N 1
ATOM 738 C CA . PHE A 1 98 ? 21.084 17.047 -4.892 1.00 73.12 98 PHE A CA 1
ATOM 739 C C . PHE A 1 98 ? 22.096 15.957 -5.256 1.00 73.12 98 PHE A C 1
ATOM 741 O O . PHE A 1 98 ? 22.971 16.216 -6.087 1.00 73.12 98 PHE A O 1
ATOM 748 N N . PRO A 1 99 ? 22.040 14.761 -4.644 1.00 67.56 99 PRO A N 1
ATOM 749 C CA . PRO A 1 99 ? 23.014 13.722 -4.942 1.00 67.56 99 PRO A CA 1
ATOM 750 C C . PRO A 1 99 ? 22.940 13.310 -6.418 1.00 67.56 99 PRO A C 1
ATOM 752 O O . PRO A 1 99 ? 21.859 13.080 -6.967 1.00 67.56 99 PRO A O 1
ATOM 755 N N . ALA A 1 100 ? 24.108 13.209 -7.049 1.00 57.84 100 ALA A N 1
ATOM 756 C CA . ALA A 1 100 ? 24.246 12.579 -8.351 1.00 57.84 100 ALA A CA 1
ATOM 757 C C . ALA A 1 100 ? 24.137 11.056 -8.188 1.00 57.84 100 ALA A C 1
ATOM 759 O O . ALA A 1 100 ? 24.644 10.480 -7.223 1.00 57.84 100 ALA A O 1
ATOM 760 N N . GLY A 1 101 ? 23.449 10.405 -9.119 1.00 53.19 101 GLY A N 1
ATOM 761 C CA . GLY A 1 101 ? 23.444 8.958 -9.249 1.00 53.19 101 GLY A CA 1
ATOM 762 C C . GLY A 1 101 ? 24.836 8.411 -9.598 1.00 53.19 101 GLY A C 1
ATOM 763 O O . GLY A 1 101 ? 25.757 9.182 -9.876 1.00 53.19 101 GLY A O 1
ATOM 764 N N . PRO A 1 102 ? 24.996 7.076 -9.627 1.00 40.91 102 PRO A N 1
ATOM 765 C CA . PRO A 1 102 ? 26.283 6.408 -9.865 1.00 40.91 102 PRO A CA 1
ATOM 766 C C . PRO A 1 102 ? 26.994 6.823 -11.165 1.00 40.91 102 PRO A C 1
ATOM 768 O O . PRO A 1 102 ? 28.212 6.713 -11.257 1.00 40.91 102 PRO A O 1
ATOM 771 N N . ASP A 1 103 ? 26.236 7.335 -12.135 1.00 39.06 103 ASP A N 1
ATOM 772 C CA . ASP A 1 103 ? 26.708 7.755 -13.458 1.00 39.06 103 ASP A CA 1
ATOM 773 C C . ASP A 1 103 ? 27.002 9.269 -13.545 1.00 39.06 103 ASP A C 1
ATOM 775 O O . ASP A 1 103 ? 27.242 9.795 -14.628 1.00 39.06 103 ASP A O 1
ATOM 779 N N . GLY A 1 104 ? 26.903 10.008 -12.434 1.00 44.12 104 GLY A N 1
ATOM 780 C CA . GLY A 1 104 ? 27.020 11.472 -12.415 1.00 44.12 104 GLY A CA 1
ATOM 781 C C . GLY A 1 104 ? 25.741 12.229 -12.812 1.00 44.12 104 GLY A C 1
ATOM 782 O O . GLY A 1 104 ? 25.695 13.449 -12.670 1.00 44.12 104 GLY A O 1
ATOM 783 N N . ALA A 1 105 ? 24.681 11.537 -13.249 1.00 43.88 105 ALA A N 1
ATOM 784 C CA . ALA A 1 105 ? 23.380 12.141 -13.558 1.00 43.88 105 ALA A CA 1
ATOM 785 C C . ALA A 1 105 ? 22.597 12.490 -12.274 1.00 43.88 105 ALA A C 1
ATOM 787 O O . ALA A 1 105 ? 22.552 11.663 -11.364 1.00 43.88 105 ALA A O 1
ATOM 788 N N . PRO A 1 106 ? 21.947 13.663 -12.161 1.00 51.44 106 PRO A N 1
ATOM 789 C CA . PRO A 1 106 ? 21.195 14.030 -10.960 1.00 51.44 106 PRO A CA 1
ATOM 790 C C . PRO A 1 106 ? 20.042 13.048 -10.710 1.00 51.44 106 PRO A C 1
ATOM 792 O O . PRO A 1 106 ? 19.232 12.801 -11.607 1.00 51.44 106 PRO A O 1
ATOM 795 N N . LEU A 1 107 ? 19.945 12.496 -9.491 1.00 59.72 107 LEU A N 1
ATOM 796 C CA . LEU A 1 107 ? 18.760 11.738 -9.075 1.00 59.72 107 LEU A CA 1
ATOM 797 C C . LEU A 1 107 ? 17.545 12.681 -9.194 1.00 59.72 107 LEU A C 1
ATOM 799 O O . LEU A 1 107 ? 17.616 13.815 -8.729 1.00 59.72 107 LEU A O 1
ATOM 803 N N . LYS A 1 108 ? 16.439 12.264 -9.820 1.00 68.75 108 LYS A N 1
ATOM 804 C CA . LYS A 1 108 ? 15.236 13.109 -9.946 1.00 68.75 108 LYS A CA 1
ATOM 805 C C . LYS A 1 108 ? 14.093 12.539 -9.114 1.00 68.75 108 LYS A C 1
ATOM 807 O O . LYS A 1 108 ? 13.552 11.489 -9.437 1.00 68.75 108 LYS A O 1
ATOM 812 N N . LEU A 1 109 ? 13.711 13.244 -8.051 1.00 74.75 109 LEU A N 1
ATOM 813 C CA . LEU A 1 109 ? 12.523 12.949 -7.244 1.00 74.75 109 LEU A CA 1
ATOM 814 C C . LEU A 1 109 ? 11.507 14.062 -7.468 1.00 74.75 109 LEU A C 1
ATOM 816 O O . LEU A 1 109 ? 11.767 15.213 -7.144 1.00 74.75 109 LEU A O 1
ATOM 820 N N . ARG A 1 110 ? 10.340 13.737 -8.020 1.00 80.69 110 ARG A N 1
ATOM 821 C CA . ARG A 1 110 ? 9.276 14.725 -8.243 1.00 80.69 110 ARG A CA 1
ATOM 822 C C . ARG A 1 110 ? 8.380 14.855 -7.014 1.00 80.69 110 ARG A C 1
ATOM 824 O O . ARG A 1 110 ? 8.188 13.896 -6.270 1.00 80.69 110 ARG A O 1
ATOM 831 N N . ASP A 1 111 ? 7.764 16.018 -6.848 1.00 81.38 111 ASP A N 1
ATOM 832 C CA . ASP A 1 111 ? 6.716 16.286 -5.853 1.00 81.38 111 ASP A CA 1
ATOM 833 C C . ASP A 1 111 ? 5.564 15.256 -5.884 1.00 81.38 111 ASP A C 1
ATOM 835 O O . ASP A 1 111 ? 5.056 14.828 -4.843 1.00 81.38 111 ASP A O 1
ATOM 839 N N . THR A 1 112 ? 5.211 14.781 -7.080 1.00 82.31 112 THR A N 1
ATOM 840 C CA . THR A 1 112 ? 4.215 13.728 -7.327 1.00 82.31 112 THR A CA 1
ATOM 841 C C . THR A 1 112 ? 4.515 12.414 -6.606 1.00 82.31 112 THR A C 1
ATOM 843 O O . THR A 1 112 ? 3.571 11.698 -6.266 1.00 82.31 112 THR A O 1
ATOM 846 N N . ALA A 1 113 ? 5.780 12.118 -6.280 1.00 76.81 113 ALA A N 1
ATOM 847 C CA . ALA A 1 113 ? 6.147 10.952 -5.472 1.00 76.81 113 ALA A CA 1
ATOM 848 C C . ALA A 1 113 ? 5.519 11.012 -4.065 1.00 76.81 113 ALA A C 1
ATOM 850 O O . ALA A 1 113 ? 5.082 10.001 -3.510 1.00 76.81 113 ALA A O 1
ATOM 851 N N . PHE A 1 114 ? 5.400 12.215 -3.502 1.00 85.19 114 PHE A N 1
ATOM 852 C CA . PHE A 1 114 ? 4.821 12.454 -2.179 1.00 85.19 114 PHE A CA 1
ATOM 853 C C . PHE A 1 114 ? 3.304 12.677 -2.275 1.00 85.19 114 PHE A C 1
ATOM 855 O O . PHE A 1 114 ? 2.514 12.020 -1.580 1.00 85.19 114 PHE A O 1
ATOM 862 N N . LEU A 1 115 ? 2.871 13.526 -3.216 1.00 88.12 115 LEU A N 1
ATOM 863 C CA . LEU A 1 115 ? 1.456 13.860 -3.427 1.00 88.12 115 LEU A CA 1
ATOM 864 C C . LEU A 1 115 ? 0.615 12.656 -3.869 1.00 88.12 115 LEU A C 1
ATOM 866 O O . LEU A 1 115 ? -0.516 12.496 -3.406 1.00 88.12 115 LEU A O 1
ATOM 870 N N . GLY A 1 116 ? 1.178 11.756 -4.684 1.00 84.88 116 GLY A N 1
ATOM 871 C CA . GLY A 1 116 ? 0.501 10.549 -5.170 1.00 84.88 116 GLY A CA 1
ATOM 872 C C . GLY A 1 116 ? -0.007 9.639 -4.048 1.00 84.88 116 GLY A C 1
ATOM 873 O O . GLY A 1 116 ? -0.896 8.813 -4.256 1.00 84.88 116 GLY A O 1
ATOM 874 N N . SER A 1 117 ? 0.487 9.829 -2.820 1.00 84.75 117 SER A N 1
ATOM 875 C CA . SER A 1 117 ? 0.016 9.104 -1.648 1.00 84.75 117 SER A CA 1
ATOM 876 C C . SER A 1 117 ? -1.424 9.388 -1.234 1.00 84.75 117 SER A C 1
ATOM 878 O O . SER A 1 117 ? -2.046 8.511 -0.631 1.00 84.75 117 SER A O 1
ATOM 880 N N . TRP A 1 118 ? -1.969 10.546 -1.608 1.00 90.94 118 TRP A N 1
ATOM 881 C CA . TRP A 1 118 ? -3.371 10.893 -1.378 1.00 90.94 118 TRP A CA 1
ATOM 882 C C . TRP A 1 118 ? -4.327 9.978 -2.153 1.00 90.94 118 TRP A C 1
ATOM 884 O O . TRP A 1 118 ? -5.366 9.574 -1.637 1.00 90.94 118 TRP A O 1
ATOM 894 N N . ALA A 1 119 ? -3.935 9.561 -3.361 1.00 87.69 119 ALA A N 1
ATOM 895 C CA . ALA A 1 119 ? -4.720 8.685 -4.231 1.00 87.69 119 ALA A CA 1
ATOM 896 C C . ALA A 1 119 ? -4.746 7.208 -3.772 1.00 87.69 119 ALA A C 1
ATOM 898 O O . ALA A 1 119 ? -5.178 6.325 -4.513 1.00 87.69 119 ALA A O 1
ATOM 899 N N . SER A 1 120 ? -4.278 6.908 -2.555 1.00 85.50 120 SER A N 1
ATOM 900 C CA . SER A 1 120 ? -4.298 5.553 -2.005 1.00 85.50 120 SER A CA 1
ATOM 901 C C . SER A 1 120 ? -5.740 5.033 -1.888 1.00 85.50 120 SER A C 1
ATOM 903 O O . SER A 1 120 ? -6.542 5.644 -1.175 1.00 85.50 120 SER A O 1
ATOM 905 N N . PRO A 1 121 ?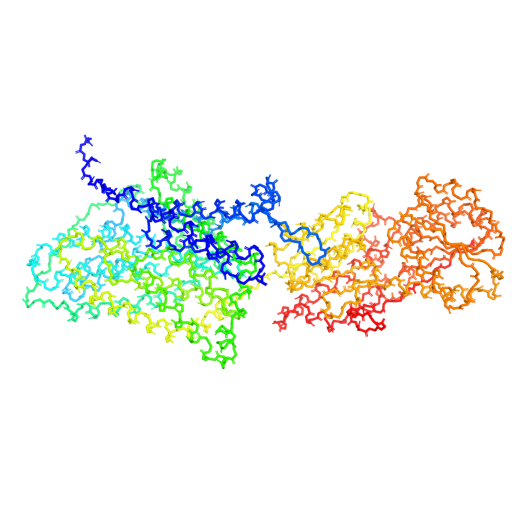 -6.081 3.862 -2.469 1.00 86.19 121 PRO A N 1
ATOM 906 C CA . PRO A 1 121 ? -7.430 3.295 -2.381 1.00 86.19 121 PRO A CA 1
ATOM 907 C C . PRO A 1 121 ? -7.929 3.105 -0.944 1.00 86.19 121 PRO A C 1
ATOM 909 O O . PRO A 1 121 ? -9.133 3.069 -0.697 1.00 86.19 121 PRO A O 1
ATOM 912 N N . VAL A 1 122 ? -7.012 2.975 0.016 1.00 85.25 122 VAL A N 1
ATOM 913 C CA . VAL A 1 122 ? -7.351 2.777 1.425 1.00 85.25 122 VAL A CA 1
ATOM 914 C C . VAL A 1 122 ? -7.862 4.066 2.080 1.00 85.25 122 VAL A C 1
ATOM 916 O O . VAL A 1 122 ? -8.766 3.990 2.906 1.00 85.25 122 VAL A O 1
ATOM 919 N N . ILE A 1 123 ? -7.372 5.246 1.670 1.00 90.19 123 ILE A N 1
ATOM 920 C CA . ILE A 1 123 ? -7.909 6.542 2.132 1.00 90.19 123 ILE A CA 1
ATOM 921 C C . ILE A 1 123 ? -9.374 6.666 1.695 1.00 90.19 123 ILE A C 1
ATOM 923 O O . ILE A 1 123 ? -10.243 6.978 2.505 1.00 90.19 123 ILE A O 1
ATOM 927 N N . PHE A 1 124 ? -9.673 6.331 0.438 1.00 91.50 124 PHE A N 1
ATOM 928 C CA . PHE A 1 124 ? -11.034 6.379 -0.105 1.00 91.50 124 PHE A CA 1
ATOM 929 C C . PHE A 1 124 ? -11.960 5.297 0.469 1.00 91.50 124 PHE A C 1
ATOM 931 O O . PHE A 1 124 ? -13.138 5.565 0.700 1.00 91.50 124 PHE A O 1
ATOM 938 N N . LEU A 1 125 ? -11.435 4.099 0.755 1.00 90.25 125 LEU A N 1
ATOM 939 C CA . LEU A 1 125 ? -12.161 3.061 1.496 1.00 90.25 125 LEU A CA 1
ATOM 940 C C . LEU A 1 125 ? -12.583 3.581 2.877 1.00 90.25 125 LEU A C 1
ATOM 942 O O . LEU A 1 125 ? -13.745 3.454 3.259 1.00 90.25 125 LEU A O 1
ATOM 946 N N . PHE A 1 126 ? -11.648 4.200 3.601 1.00 88.19 126 PHE A N 1
ATOM 947 C CA . PHE A 1 126 ? -11.906 4.751 4.927 1.00 88.19 126 PHE A CA 1
ATOM 948 C C . PHE A 1 126 ? -12.890 5.927 4.871 1.00 88.19 126 PHE A C 1
ATOM 950 O O . PHE A 1 126 ? -13.822 5.985 5.667 1.00 88.19 126 PHE A O 1
ATOM 957 N N . MET A 1 127 ? -12.760 6.814 3.878 1.00 91.62 127 MET A N 1
ATOM 958 C CA . MET A 1 127 ? -13.698 7.916 3.636 1.00 91.62 127 MET A CA 1
ATOM 959 C C . MET A 1 127 ? -15.134 7.421 3.403 1.00 91.62 127 MET A C 1
ATOM 961 O O . MET A 1 127 ? -16.068 7.940 4.015 1.00 91.62 127 MET A O 1
ATOM 965 N N . GLY A 1 128 ? -15.323 6.390 2.571 1.00 91.44 128 GLY A N 1
ATOM 966 C CA . GLY A 1 128 ? -16.639 5.772 2.371 1.00 91.44 128 GLY A CA 1
ATOM 967 C C . GLY A 1 128 ? -17.199 5.154 3.658 1.00 91.44 128 GLY A C 1
ATOM 968 O O . GLY A 1 128 ? -18.380 5.323 3.957 1.00 91.44 128 GLY A O 1
ATOM 969 N N . GLY A 1 129 ? -16.344 4.521 4.469 1.00 89.62 129 GLY A N 1
ATOM 970 C CA . GLY A 1 129 ? -16.704 4.017 5.800 1.00 89.62 129 GLY A CA 1
ATOM 971 C C . GLY A 1 129 ? -17.135 5.118 6.780 1.00 89.62 129 GLY A C 1
ATOM 972 O O . GLY A 1 129 ? -18.135 4.957 7.479 1.00 89.62 129 GLY A O 1
ATOM 973 N N . LEU A 1 130 ? -16.445 6.265 6.797 1.00 89.88 130 LEU A N 1
ATOM 974 C CA . LEU A 1 130 ? -16.814 7.421 7.626 1.00 89.88 130 LEU A CA 1
ATOM 975 C C . LEU A 1 130 ? -18.187 7.987 7.239 1.00 89.88 130 LEU A C 1
ATOM 977 O O . LEU A 1 130 ? -18.997 8.283 8.117 1.00 89.88 130 LEU A O 1
ATOM 981 N N . LEU A 1 131 ? -18.479 8.093 5.940 1.00 92.38 131 LEU A N 1
ATOM 982 C CA . LEU A 1 131 ? -19.792 8.532 5.453 1.00 92.38 131 LEU A CA 1
ATOM 983 C C . LEU A 1 131 ? -20.894 7.535 5.820 1.00 92.38 131 LEU A C 1
ATOM 985 O O . LEU A 1 131 ? -21.954 7.935 6.303 1.00 92.38 131 LEU A O 1
ATOM 989 N N . LEU A 1 132 ? -20.627 6.238 5.663 1.00 91.25 132 LEU A N 1
ATOM 990 C CA . LEU A 1 132 ? -21.550 5.183 6.070 1.00 91.25 132 LEU A CA 1
ATOM 991 C C . LEU A 1 132 ? -21.854 5.263 7.576 1.00 91.25 132 LEU A C 1
ATOM 993 O O . LEU A 1 132 ? -23.019 5.274 7.967 1.00 91.25 132 LEU A O 1
ATOM 997 N N . SER A 1 133 ? -20.828 5.416 8.417 1.00 88.75 133 SER A N 1
ATOM 998 C CA . SER A 1 133 ? -20.984 5.598 9.868 1.00 88.75 133 SER A CA 1
ATOM 999 C C . SER A 1 133 ? -21.744 6.884 10.229 1.00 88.75 133 SER A C 1
ATOM 1001 O O . SER A 1 133 ? -22.570 6.872 11.148 1.00 88.75 133 SER A O 1
ATOM 1003 N N . SER A 1 134 ? -21.527 7.976 9.490 1.00 89.38 134 SER A N 1
ATOM 1004 C CA . SER A 1 134 ? -22.274 9.227 9.663 1.00 89.38 134 SER A CA 1
ATOM 1005 C C . SER A 1 134 ? -23.768 9.033 9.382 1.00 89.38 134 SER A C 1
ATOM 1007 O O . SER A 1 134 ? -24.608 9.462 10.173 1.00 89.38 134 SER A O 1
ATOM 1009 N N . ALA A 1 135 ? -24.120 8.288 8.327 1.00 91.00 135 ALA A N 1
ATOM 1010 C CA . ALA A 1 135 ? -25.514 7.984 8.001 1.00 91.00 135 ALA A CA 1
ATOM 1011 C C . ALA A 1 135 ? -26.202 7.157 9.096 1.00 91.00 135 ALA A C 1
ATOM 1013 O O . ALA A 1 135 ? -27.354 7.430 9.442 1.00 91.00 135 ALA A O 1
ATOM 1014 N N . VAL A 1 136 ? -25.501 6.169 9.663 1.00 89.75 136 VAL A N 1
ATOM 1015 C CA . VAL A 1 136 ? -26.025 5.346 10.766 1.00 89.75 136 VAL A CA 1
ATOM 1016 C C . VAL A 1 136 ? -26.316 6.224 11.991 1.00 89.75 136 VAL A C 1
ATOM 1018 O O . VAL A 1 136 ? -27.412 6.142 12.547 1.00 89.75 136 VAL A O 1
ATOM 1021 N N . THR A 1 137 ? -25.382 7.107 12.359 1.00 88.06 137 THR A N 1
ATOM 1022 C CA . THR A 1 137 ? -25.529 8.026 13.503 1.00 88.06 137 THR A CA 1
ATOM 1023 C C . THR A 1 137 ? -26.630 9.072 13.276 1.00 88.06 137 THR A C 1
ATOM 1025 O O . THR A 1 137 ? -27.421 9.349 14.178 1.00 88.06 137 THR A O 1
ATOM 1028 N N . LYS A 1 138 ? -26.722 9.657 12.071 1.00 89.06 138 LYS A N 1
ATOM 1029 C CA . LYS A 1 138 ? -27.686 10.725 11.738 1.00 89.06 138 LYS A CA 1
ATOM 1030 C C . LYS A 1 138 ? -29.137 10.291 11.931 1.00 89.06 138 LYS A C 1
ATOM 1032 O O . LYS A 1 138 ? -29.945 11.071 12.427 1.00 89.06 138 LYS A O 1
ATOM 1037 N N . HIS A 1 139 ? -29.449 9.055 11.549 1.00 89.62 139 HIS A N 1
ATOM 1038 C CA . HIS A 1 139 ? -30.801 8.491 11.631 1.00 89.62 139 HIS A CA 1
ATOM 1039 C C . HIS A 1 139 ? -31.027 7.670 12.911 1.00 89.62 139 HIS A C 1
ATOM 1041 O O . HIS A 1 139 ? -31.998 6.926 13.003 1.00 89.62 139 HIS A O 1
ATOM 1047 N N . GLY A 1 140 ? -30.124 7.773 13.899 1.00 86.19 140 GLY A N 1
ATOM 1048 C CA . GLY A 1 140 ? -30.242 7.105 15.202 1.00 86.19 140 GLY A CA 1
ATOM 1049 C C . GLY A 1 140 ? -30.282 5.574 15.133 1.00 86.19 140 GLY A C 1
ATOM 1050 O O . GLY A 1 140 ? -30.715 4.918 16.086 1.00 86.19 140 GLY A O 1
ATOM 1051 N N . LEU A 1 141 ? -29.867 4.994 14.002 1.00 88.12 141 LEU A N 1
ATOM 1052 C CA . LEU A 1 141 ? -29.924 3.557 13.744 1.00 88.12 141 LEU A CA 1
ATOM 1053 C C . LEU A 1 141 ? -29.025 2.796 14.726 1.00 88.12 141 LEU A C 1
ATOM 1055 O O . LEU A 1 141 ? -29.395 1.736 15.227 1.00 88.12 141 LEU A O 1
ATOM 1059 N N . ASP A 1 142 ? -27.879 3.388 15.041 1.00 86.94 142 ASP A N 1
ATOM 1060 C CA . ASP A 1 142 ? -26.917 2.960 16.049 1.00 86.94 142 ASP A CA 1
ATOM 1061 C C . ASP A 1 142 ? -27.594 2.759 17.429 1.00 86.94 142 ASP A C 1
ATOM 1063 O O . ASP A 1 142 ? -27.541 1.666 18.001 1.00 86.94 142 ASP A O 1
ATOM 1067 N N . ARG A 1 143 ? -28.347 3.754 17.922 1.00 84.25 143 ARG A N 1
ATOM 1068 C CA . ARG A 1 143 ? -29.052 3.710 19.221 1.00 84.25 143 ARG A CA 1
ATOM 1069 C C . ARG A 1 143 ? -30.197 2.701 19.237 1.00 84.25 143 ARG A C 1
ATOM 1071 O O . ARG A 1 143 ? -30.386 1.980 20.225 1.00 84.25 143 ARG A O 1
ATOM 1078 N N . VAL A 1 144 ? -30.975 2.633 18.155 1.00 87.44 144 VAL A N 1
ATOM 1079 C CA . VAL A 1 144 ? -32.113 1.708 18.051 1.00 87.44 144 VAL A CA 1
ATOM 1080 C C . VAL A 1 144 ? -31.627 0.262 18.004 1.00 87.44 144 VAL A C 1
ATOM 1082 O O . VAL A 1 144 ? -32.121 -0.571 18.767 1.00 87.44 144 VAL A O 1
ATOM 1085 N N . ILE A 1 145 ? -30.633 -0.045 17.167 1.00 87.75 145 ILE A N 1
ATOM 1086 C CA . ILE A 1 145 ? -30.054 -1.390 17.091 1.00 87.75 145 ILE A CA 1
ATOM 1087 C C . ILE A 1 145 ? -29.348 -1.728 18.408 1.00 87.75 145 ILE A C 1
ATOM 1089 O O . ILE A 1 145 ? -29.603 -2.794 18.968 1.00 87.75 145 ILE A O 1
ATOM 1093 N N . GLY A 1 146 ? -28.538 -0.820 18.960 1.00 86.38 146 GLY A N 1
ATOM 1094 C CA . GLY A 1 146 ? -27.801 -1.057 20.202 1.00 86.38 146 GLY A CA 1
ATOM 1095 C C . GLY A 1 146 ? -28.710 -1.347 21.391 1.00 86.38 146 GLY A C 1
ATOM 1096 O O . GLY A 1 146 ? -28.516 -2.343 22.087 1.00 86.38 146 GLY A O 1
ATOM 1097 N N . SER A 1 147 ? -29.774 -0.561 21.583 1.00 85.12 147 SER A N 1
ATOM 1098 C CA . SER A 1 147 ? -30.743 -0.814 22.660 1.00 85.12 147 SER A CA 1
ATOM 1099 C C . SER A 1 147 ? -31.470 -2.156 22.509 1.00 85.12 147 SER A C 1
ATOM 1101 O O . SER A 1 147 ? -31.738 -2.814 23.513 1.00 85.12 147 SER A O 1
ATOM 1103 N N . ARG A 1 148 ? -31.766 -2.599 21.276 1.00 88.12 148 ARG A N 1
ATOM 1104 C CA . ARG A 1 148 ? -32.378 -3.912 21.003 1.00 88.12 148 ARG A CA 1
ATOM 1105 C C . ARG A 1 148 ? -31.405 -5.053 21.286 1.00 88.12 148 ARG A C 1
ATOM 1107 O O . ARG A 1 148 ? -31.792 -6.003 21.966 1.00 88.12 148 ARG A O 1
ATOM 1114 N N . LEU A 1 149 ? -30.162 -4.934 20.819 1.00 89.31 149 LEU A N 1
ATOM 1115 C CA . LEU A 1 149 ? -29.111 -5.931 21.032 1.00 89.31 149 LEU A CA 1
ATOM 1116 C C . LEU A 1 149 ? -28.748 -6.084 22.511 1.00 89.31 149 LEU A C 1
ATOM 1118 O O . LEU A 1 149 ? -28.426 -7.187 22.930 1.00 89.31 149 LEU A O 1
ATOM 1122 N N . MET A 1 150 ? -28.848 -5.022 23.316 1.00 87.81 150 MET A N 1
ATOM 1123 C CA . MET A 1 150 ? -28.513 -5.060 24.745 1.00 87.81 150 MET A CA 1
ATOM 1124 C C . MET A 1 150 ? -29.537 -5.823 25.614 1.00 87.81 150 MET A C 1
ATOM 1126 O O . MET A 1 150 ? -29.181 -6.297 26.693 1.00 87.81 150 MET A O 1
ATOM 1130 N N . ARG A 1 151 ? -30.799 -5.981 25.180 1.00 85.06 151 ARG A N 1
ATOM 1131 C CA . ARG A 1 151 ? -31.887 -6.572 26.003 1.00 85.06 151 ARG A CA 1
ATOM 1132 C C . ARG A 1 151 ? -31.629 -7.996 26.510 1.00 85.06 151 ARG A C 1
ATOM 1134 O O . ARG A 1 151 ? -31.953 -8.265 27.664 1.00 85.06 151 ARG A O 1
ATOM 1141 N N . PRO A 1 152 ? -31.073 -8.931 25.718 1.00 86.19 152 PRO A N 1
ATOM 1142 C CA . PRO A 1 152 ? -30.772 -10.275 26.207 1.00 86.19 152 PRO A CA 1
ATOM 1143 C C . PRO A 1 152 ? -29.704 -10.277 27.307 1.00 86.19 152 PRO A C 1
ATOM 1145 O O . PRO A 1 152 ? -29.693 -11.178 28.144 1.00 86.19 152 PRO A O 1
ATOM 1148 N N . PHE A 1 153 ? -28.834 -9.262 27.328 1.00 87.44 153 PHE A N 1
ATOM 1149 C CA . PHE A 1 153 ? -27.692 -9.186 28.235 1.00 87.44 153 PHE A CA 1
ATOM 1150 C C . PHE A 1 153 ? -28.022 -8.553 29.592 1.00 87.44 153 PHE A C 1
ATOM 1152 O O . PHE A 1 153 ? -27.266 -8.721 30.545 1.00 87.44 153 PHE A O 1
ATOM 1159 N N . SER A 1 154 ? -29.186 -7.914 29.746 1.00 80.94 154 SER A N 1
ATOM 1160 C CA . SER A 1 154 ? -29.632 -7.318 31.015 1.00 80.94 154 SER A CA 1
ATOM 1161 C C . SER A 1 154 ? -30.234 -8.327 32.009 1.00 80.94 154 SER A C 1
ATOM 1163 O O . SER A 1 154 ? -30.998 -7.938 32.887 1.00 80.94 154 SER A O 1
ATOM 1165 N N . ARG A 1 155 ? -29.933 -9.626 31.867 1.00 84.00 155 ARG A N 1
ATOM 1166 C CA . ARG A 1 155 ? -30.433 -10.706 32.745 1.00 84.00 155 ARG A CA 1
ATOM 1167 C C . ARG A 1 155 ? -29.553 -10.964 33.970 1.00 84.00 155 ARG A C 1
ATOM 1169 O O . ARG A 1 155 ? -30.018 -11.566 34.929 1.00 84.00 155 ARG A O 1
ATOM 1176 N N . GLY A 1 156 ? -28.292 -10.535 33.943 1.00 87.25 156 GLY A N 1
ATOM 1177 C CA . GLY A 1 156 ? -27.345 -10.724 35.043 1.00 87.25 156 GLY A CA 1
ATOM 1178 C C . GLY A 1 156 ? -26.190 -9.716 34.975 1.00 87.25 156 GLY A C 1
ATOM 1179 O O . GLY A 1 156 ? -25.827 -9.315 33.870 1.00 87.25 156 GLY A O 1
ATOM 1180 N N . PRO A 1 157 ? -25.576 -9.314 36.107 1.00 87.69 157 PRO A N 1
ATOM 1181 C CA . PRO A 1 157 ? -24.498 -8.321 36.103 1.00 87.69 157 PRO A CA 1
ATOM 1182 C C . PRO A 1 157 ? -23.272 -8.748 35.280 1.00 87.69 157 PRO A C 1
ATOM 1184 O O . PRO A 1 157 ? -22.726 -7.981 34.493 1.00 87.69 157 PRO A O 1
ATOM 1187 N N . THR A 1 158 ? -22.863 -10.015 35.380 1.00 90.06 158 THR A N 1
ATOM 1188 C CA . THR A 1 158 ? -21.760 -10.531 34.555 1.00 90.06 158 THR A CA 1
ATOM 1189 C C . THR A 1 158 ? -22.120 -10.473 33.068 1.00 90.06 158 THR A C 1
ATOM 1191 O O . THR A 1 158 ? -21.345 -9.952 32.270 1.00 90.06 158 THR A O 1
ATOM 1194 N N . LEU A 1 159 ? -23.313 -10.952 32.695 1.00 91.25 159 LEU A N 1
ATOM 1195 C CA . LEU A 1 159 ? -23.768 -10.970 31.303 1.00 91.25 159 LEU A CA 1
ATOM 1196 C C . LEU A 1 159 ? -23.870 -9.554 30.721 1.00 91.25 159 LEU A C 1
ATOM 1198 O O . LEU A 1 159 ? -23.568 -9.359 29.549 1.00 91.25 159 LEU A O 1
ATOM 1202 N N . LEU A 1 160 ? -24.228 -8.571 31.546 1.00 91.69 160 LEU A N 1
ATOM 1203 C CA . LEU A 1 160 ? -24.310 -7.179 31.136 1.00 91.69 160 LEU A CA 1
ATOM 1204 C C . LEU A 1 160 ? -22.931 -6.606 30.775 1.00 91.69 160 LEU A C 1
ATOM 1206 O O . LEU A 1 160 ? -22.825 -5.978 29.729 1.00 91.69 160 LEU A O 1
ATOM 1210 N N . ILE A 1 161 ? -21.872 -6.860 31.558 1.00 93.69 161 ILE A N 1
ATOM 1211 C CA . ILE A 1 161 ? -20.500 -6.434 31.201 1.00 93.69 161 ILE A CA 1
ATOM 1212 C C . ILE A 1 161 ? -20.075 -7.031 29.854 1.00 93.69 161 ILE A C 1
ATOM 1214 O O . ILE A 1 161 ? -19.605 -6.300 28.981 1.00 93.69 161 ILE A O 1
ATOM 1218 N N . PHE A 1 162 ? -20.270 -8.340 29.661 1.00 95.19 162 PHE A N 1
ATOM 1219 C CA . PHE A 1 162 ? -19.941 -8.999 28.391 1.00 95.19 162 PHE A CA 1
ATOM 1220 C C . PHE A 1 162 ? -20.797 -8.481 27.231 1.00 95.19 162 PHE A C 1
ATOM 1222 O O . PHE A 1 162 ? -20.283 -8.299 26.131 1.00 95.19 162 PHE A O 1
ATOM 1229 N N . GLY A 1 163 ? -22.077 -8.192 27.478 1.00 94.19 163 GLY A N 1
ATOM 1230 C CA . GLY A 1 163 ? -22.973 -7.575 26.506 1.00 94.19 163 GLY A CA 1
ATOM 1231 C C . GLY A 1 163 ? -22.497 -6.189 26.087 1.00 94.19 163 GLY A C 1
ATOM 1232 O O . GLY A 1 163 ? -22.396 -5.923 24.894 1.00 94.19 163 GLY A O 1
ATOM 1233 N N . VAL A 1 164 ? -22.129 -5.334 27.048 1.00 95.06 164 VAL A N 1
ATOM 1234 C CA . VAL A 1 164 ? -21.568 -4.006 26.764 1.00 95.06 164 VAL A CA 1
ATOM 1235 C C . VAL A 1 164 ? -20.281 -4.130 25.957 1.00 95.06 164 VAL A C 1
ATOM 1237 O O . VAL A 1 164 ? -20.183 -3.494 24.913 1.00 95.06 164 VAL A O 1
ATOM 1240 N N . LEU A 1 165 ? -19.331 -4.970 26.378 1.00 96.62 165 LEU A N 1
ATOM 1241 C CA . LEU A 1 165 ? -18.085 -5.204 25.641 1.00 96.62 165 LEU A CA 1
ATOM 1242 C C . LEU A 1 165 ? -18.355 -5.664 24.205 1.00 96.62 165 LEU A C 1
ATOM 1244 O O . LEU A 1 165 ? -17.883 -5.037 23.261 1.00 96.62 165 LEU A O 1
ATOM 1248 N N . GLY A 1 166 ? -19.129 -6.737 24.041 1.00 96.44 166 GLY A N 1
ATOM 1249 C CA . GLY A 1 166 ? -19.369 -7.374 22.749 1.00 96.44 166 GLY A CA 1
ATOM 1250 C C . GLY A 1 166 ? -20.166 -6.501 21.784 1.00 96.44 166 GLY A C 1
ATOM 1251 O O . GLY A 1 166 ? -19.811 -6.404 20.614 1.00 96.44 166 GLY A O 1
ATOM 1252 N N . ILE A 1 167 ? -21.209 -5.818 22.263 1.00 95.00 167 ILE A N 1
ATOM 1253 C CA . ILE A 1 167 ? -22.029 -4.938 21.421 1.00 95.00 167 ILE A CA 1
ATOM 1254 C C . ILE A 1 167 ? -21.247 -3.683 21.047 1.00 95.00 167 ILE A C 1
ATOM 1256 O O . ILE A 1 167 ? -21.263 -3.289 19.881 1.00 95.00 167 ILE A O 1
ATOM 1260 N N . THR A 1 168 ? -20.501 -3.096 21.990 1.00 96.38 168 THR A N 1
ATOM 1261 C CA . THR A 1 168 ? -19.604 -1.977 21.670 1.00 96.38 168 THR A CA 1
ATOM 1262 C C . THR A 1 168 ? -18.571 -2.409 20.632 1.00 96.38 168 THR A C 1
ATOM 1264 O O . THR A 1 168 ? -18.369 -1.709 19.646 1.00 96.38 168 THR A O 1
ATOM 1267 N N . ALA A 1 169 ? -17.969 -3.589 20.791 1.00 96.81 169 ALA A N 1
ATOM 1268 C CA . ALA A 1 169 ? -16.986 -4.093 19.844 1.00 96.81 169 ALA A CA 1
ATOM 1269 C C . ALA A 1 169 ? -17.571 -4.337 18.451 1.00 96.81 169 ALA A C 1
ATOM 1271 O O . ALA A 1 169 ? -16.973 -3.928 17.459 1.00 96.81 169 ALA A O 1
ATOM 1272 N N . PHE A 1 170 ? -18.760 -4.937 18.375 1.00 94.19 170 PHE A N 1
ATOM 1273 C CA . PHE A 1 170 ? -19.468 -5.155 17.118 1.00 94.19 170 PHE A CA 1
ATOM 1274 C C . PHE A 1 170 ? -19.709 -3.842 16.373 1.00 94.19 170 PHE A C 1
ATOM 1276 O O . PHE A 1 170 ? -19.409 -3.745 15.190 1.00 94.19 170 PHE A O 1
ATOM 1283 N N . PHE A 1 171 ? -20.202 -2.809 17.053 1.00 91.94 171 PHE A N 1
ATOM 1284 C CA . PHE A 1 171 ? -20.402 -1.506 16.422 1.00 91.94 171 PHE A CA 1
ATOM 1285 C C . PHE A 1 171 ? -19.085 -0.852 15.997 1.00 91.94 171 PHE A C 1
ATOM 1287 O O . PHE A 1 171 ? -19.010 -0.293 14.905 1.00 91.94 171 PHE A O 1
ATOM 1294 N N . SER A 1 172 ? -18.031 -0.996 16.800 1.00 94.06 172 SER A N 1
ATOM 1295 C CA . SER A 1 172 ? -16.707 -0.440 16.506 1.00 94.06 172 SER A CA 1
ATOM 1296 C C . SER A 1 172 ? -15.996 -1.122 15.334 1.00 94.06 172 SER A C 1
ATOM 1298 O O . SER A 1 172 ? -15.050 -0.572 14.787 1.00 94.06 172 SER A O 1
ATOM 1300 N N . MET A 1 173 ? -16.444 -2.309 14.915 1.00 92.75 173 MET A N 1
ATOM 1301 C CA . MET A 1 173 ? -15.973 -2.940 13.678 1.00 92.75 173 MET A CA 1
ATOM 1302 C C . MET A 1 173 ? -16.476 -2.217 12.422 1.00 92.75 173 MET A C 1
ATOM 1304 O O . MET A 1 173 ? -15.898 -2.381 11.353 1.00 92.75 173 MET A O 1
ATOM 1308 N N . TRP A 1 174 ? -17.559 -1.448 12.506 1.00 87.19 174 TRP A N 1
ATOM 1309 C CA . TRP A 1 174 ? -18.208 -0.848 11.330 1.00 87.19 174 TRP A CA 1
ATOM 1310 C C . TRP A 1 174 ? -18.338 0.670 11.425 1.00 87.19 174 TRP A C 1
ATOM 1312 O O . TRP A 1 174 ? -18.654 1.336 10.442 1.00 87.19 174 TRP A O 1
ATOM 1322 N N . MET A 1 175 ? -18.098 1.214 12.612 1.00 84.75 175 MET A N 1
ATOM 1323 C CA . MET A 1 175 ? -18.101 2.633 12.927 1.00 84.75 175 MET A CA 1
ATOM 1324 C C . MET A 1 175 ? -16.785 3.003 13.604 1.00 84.75 175 MET A C 1
ATOM 1326 O O . MET A 1 175 ? -16.045 2.137 14.059 1.00 84.75 175 MET A O 1
ATOM 1330 N N . SER A 1 176 ? -16.505 4.298 13.733 1.00 84.19 176 SER A N 1
ATOM 1331 C CA . SER A 1 176 ? -15.322 4.729 14.478 1.00 84.19 176 SER A CA 1
ATOM 1332 C C . SER A 1 176 ? -15.447 4.405 15.973 1.00 84.19 176 SER A C 1
ATOM 1334 O O . SER A 1 176 ? -16.536 4.474 16.559 1.00 84.19 176 SER A O 1
ATOM 1336 N N . ASN A 1 177 ? -14.314 4.119 16.622 1.00 89.94 177 ASN A N 1
ATOM 1337 C CA . ASN A 1 177 ? -14.257 3.867 18.068 1.00 89.94 177 ASN A CA 1
ATOM 1338 C C . ASN A 1 177 ? -14.898 5.007 18.880 1.00 89.94 177 ASN A C 1
ATOM 1340 O O . ASN A 1 177 ? -15.607 4.769 19.862 1.00 89.94 177 ASN A O 1
ATOM 1344 N N . THR A 1 178 ? -14.678 6.254 18.455 1.00 86.56 178 THR A N 1
ATOM 1345 C CA . THR A 1 178 ? -15.211 7.455 19.111 1.00 86.56 178 THR A CA 1
ATOM 1346 C C . THR A 1 178 ? -16.733 7.537 18.997 1.00 86.56 178 THR A C 1
ATOM 1348 O O . THR A 1 178 ? -17.406 7.697 20.013 1.00 86.56 178 THR A O 1
ATOM 1351 N N . ALA A 1 179 ? -17.296 7.381 17.794 1.00 85.62 179 ALA A N 1
ATOM 1352 C CA . ALA A 1 179 ? -18.748 7.425 17.603 1.00 85.62 179 ALA A CA 1
ATOM 1353 C C . ALA A 1 179 ? -19.441 6.305 18.393 1.00 85.62 179 ALA A C 1
ATOM 1355 O O . ALA A 1 179 ? -20.391 6.546 19.141 1.00 85.62 179 ALA A O 1
ATOM 1356 N N . THR A 1 180 ? -18.881 5.098 18.312 1.00 91.88 180 THR A N 1
ATOM 1357 C CA . THR A 1 180 ? -19.382 3.921 19.022 1.00 91.88 180 THR A CA 1
ATOM 1358 C C . THR A 1 180 ? -19.377 4.115 20.536 1.00 91.88 180 THR A C 1
ATOM 1360 O O . THR A 1 180 ? -20.362 3.810 21.208 1.00 91.88 180 THR A O 1
ATOM 1363 N N . THR A 1 181 ? -18.297 4.670 21.090 1.00 93.12 181 THR A N 1
ATOM 1364 C CA . THR A 1 181 ? -18.204 4.916 22.534 1.00 93.12 181 THR A CA 1
ATOM 1365 C C . THR A 1 181 ? -19.183 5.991 22.988 1.00 93.12 181 THR A C 1
ATOM 1367 O O . THR A 1 181 ? -19.840 5.804 24.007 1.00 93.12 181 THR A O 1
ATOM 1370 N N . ALA A 1 182 ? -19.327 7.091 22.242 1.00 89.12 182 ALA A N 1
ATOM 1371 C CA . ALA A 1 182 ? -20.282 8.145 22.580 1.00 89.12 182 ALA A CA 1
ATOM 1372 C C . ALA A 1 182 ? -21.723 7.607 22.621 1.00 89.12 182 ALA A C 1
ATOM 1374 O O . ALA A 1 182 ? -22.455 7.860 23.580 1.00 89.12 182 ALA A O 1
ATOM 1375 N N . MET A 1 183 ? -22.104 6.803 21.623 1.00 90.75 183 MET A N 1
ATOM 1376 C CA . MET A 1 183 ? -23.392 6.110 21.597 1.00 90.75 183 MET A CA 1
ATOM 1377 C C . MET A 1 183 ? -23.555 5.183 22.806 1.00 90.75 183 MET A C 1
ATOM 1379 O O . MET A 1 183 ? -24.555 5.260 23.520 1.00 90.75 183 MET A O 1
ATOM 1383 N N . MET A 1 184 ? -22.594 4.290 23.038 1.00 93.38 184 MET A N 1
ATOM 1384 C CA . MET A 1 184 ? -22.714 3.290 24.096 1.00 93.38 184 MET A CA 1
ATOM 1385 C C . MET A 1 184 ? -22.700 3.926 25.485 1.00 93.38 184 MET A C 1
ATOM 1387 O O . MET A 1 184 ? -23.474 3.508 26.339 1.00 93.38 184 MET A O 1
ATOM 1391 N N . LEU A 1 185 ? -21.929 4.991 25.715 1.00 91.69 185 LEU A N 1
ATOM 1392 C CA . LEU A 1 185 ? -22.019 5.771 26.950 1.00 91.69 185 LEU A CA 1
ATOM 1393 C C . LEU A 1 185 ? -23.400 6.420 27.105 1.00 91.69 185 LEU A C 1
ATOM 1395 O O . LEU A 1 185 ? -23.961 6.368 28.192 1.00 91.69 185 LEU A O 1
ATOM 1399 N N . ALA A 1 186 ? -24.021 6.936 26.041 1.00 87.19 186 ALA A N 1
ATOM 1400 C CA . ALA A 1 186 ? -25.386 7.467 26.134 1.00 87.19 186 ALA A CA 1
ATOM 1401 C C . ALA A 1 186 ? -26.423 6.400 26.550 1.00 87.19 186 ALA A C 1
ATOM 1403 O O . ALA A 1 186 ? -27.402 6.724 27.219 1.00 87.19 186 ALA A O 1
ATOM 1404 N N . ILE A 1 187 ? -26.201 5.129 26.198 1.00 86.88 187 ILE A N 1
ATOM 1405 C CA . ILE A 1 187 ? -27.054 3.998 26.605 1.00 86.88 187 ILE A CA 1
ATOM 1406 C C . ILE A 1 187 ? -26.722 3.534 28.033 1.00 86.88 187 ILE A C 1
ATOM 1408 O O . ILE A 1 187 ? -27.621 3.228 28.817 1.00 86.88 187 ILE A O 1
ATOM 1412 N N . ILE A 1 188 ? -25.435 3.470 28.378 1.00 88.12 188 ILE A N 1
ATOM 1413 C CA . ILE A 1 188 ? -24.940 2.843 29.609 1.00 88.12 188 ILE A CA 1
ATOM 1414 C C . ILE A 1 188 ? -24.856 3.816 30.784 1.00 88.12 188 ILE A C 1
ATOM 1416 O O . ILE A 1 188 ? -25.072 3.400 31.915 1.00 88.12 188 ILE A O 1
ATOM 1420 N N . THR A 1 189 ? -24.606 5.107 30.571 1.00 86.19 189 THR A N 1
ATOM 1421 C CA . THR A 1 189 ? -24.506 6.099 31.653 1.00 86.19 189 THR A CA 1
ATOM 1422 C C . THR A 1 189 ? -25.808 6.264 32.450 1.00 86.19 189 THR A C 1
ATOM 1424 O O . THR A 1 189 ? -25.722 6.244 33.678 1.00 86.19 189 THR A O 1
ATOM 1427 N N . PRO A 1 190 ? -27.014 6.356 31.844 1.00 84.06 190 PRO A N 1
ATOM 1428 C CA . PRO A 1 190 ? -28.265 6.401 32.611 1.00 84.06 190 PRO A CA 1
ATOM 1429 C C . PRO A 1 190 ? -28.447 5.171 33.510 1.00 84.06 190 PRO A C 1
ATOM 1431 O O . PRO A 1 190 ? -28.891 5.285 34.647 1.00 84.06 190 PRO A O 1
ATOM 1434 N N . LEU A 1 191 ? -28.033 4.008 33.006 1.00 80.88 191 LEU A N 1
ATOM 1435 C CA . LEU A 1 191 ? -28.016 2.727 33.707 1.00 80.88 191 LEU A CA 1
ATOM 1436 C C . LEU A 1 191 ? -26.961 2.704 34.831 1.00 80.88 191 LEU A C 1
ATOM 1438 O O . LEU A 1 191 ? -27.246 2.285 35.944 1.00 80.88 191 LEU A O 1
ATOM 1442 N N . ALA A 1 192 ? -25.756 3.205 34.580 1.00 84.75 192 ALA A N 1
ATOM 1443 C CA . ALA A 1 192 ? -24.694 3.305 35.577 1.00 84.75 192 ALA A CA 1
ATOM 1444 C C . ALA A 1 192 ? -25.059 4.280 36.712 1.00 84.75 192 ALA A C 1
ATOM 1446 O O . ALA A 1 192 ? -24.661 4.074 37.856 1.00 84.75 192 ALA A O 1
ATOM 1447 N N . ASN A 1 193 ? -25.846 5.319 36.420 1.00 84.56 193 ASN A N 1
ATOM 1448 C CA . ASN A 1 193 ? -26.283 6.314 37.398 1.00 84.56 193 ASN A CA 1
ATOM 1449 C C . ASN A 1 193 ? -27.303 5.788 38.417 1.00 84.56 193 ASN A C 1
ATOM 1451 O O . ASN A 1 193 ? -27.444 6.405 39.469 1.00 84.56 193 ASN A O 1
ATOM 1455 N N . THR A 1 194 ? -27.975 4.659 38.160 1.00 83.62 194 THR A N 1
ATOM 1456 C CA . THR A 1 194 ? -28.845 4.021 39.167 1.00 83.62 194 THR A CA 1
ATOM 1457 C C . THR A 1 194 ? -28.050 3.273 40.237 1.00 83.62 194 THR A C 1
ATOM 1459 O O . THR A 1 194 ? -28.613 2.886 41.257 1.00 83.62 194 THR A O 1
ATOM 1462 N N . LEU A 1 195 ? -26.758 3.030 39.999 1.00 84.69 195 LEU A N 1
ATOM 1463 C CA . LEU A 1 195 ? -25.852 2.394 40.949 1.00 84.69 195 LEU A CA 1
ATOM 1464 C C . LEU A 1 195 ? -25.180 3.453 41.840 1.00 84.69 195 LEU A C 1
ATOM 1466 O O . LEU A 1 195 ? -24.910 4.568 41.366 1.00 84.69 195 LEU A O 1
ATOM 1470 N N . PRO A 1 196 ? -24.841 3.114 43.100 1.00 83.25 196 PRO A N 1
ATOM 1471 C CA . PRO A 1 196 ? -24.135 4.023 43.998 1.00 83.25 196 PRO A CA 1
ATOM 1472 C C . PRO A 1 196 ? -22.869 4.599 43.349 1.00 83.25 196 PRO A C 1
ATOM 1474 O O . PRO A 1 196 ? -22.136 3.891 42.660 1.00 83.25 196 PRO A O 1
ATOM 1477 N N . ALA A 1 197 ? -22.583 5.883 43.578 1.00 77.69 197 ALA A N 1
ATOM 1478 C CA . ALA A 1 197 ? -21.477 6.583 42.912 1.00 77.69 197 ALA A CA 1
ATOM 1479 C C . ALA A 1 197 ? -20.101 5.917 43.126 1.00 77.69 197 ALA A C 1
ATOM 1481 O O . ALA A 1 197 ? -19.270 5.916 42.221 1.00 77.69 197 ALA A O 1
ATOM 1482 N N . ASN A 1 198 ? -19.887 5.293 44.291 1.00 80.19 198 ASN A N 1
ATOM 1483 C CA . ASN A 1 198 ? -18.640 4.602 44.637 1.00 80.19 198 ASN A CA 1
ATOM 1484 C C . ASN A 1 198 ? -18.633 3.095 44.324 1.00 80.19 198 ASN A C 1
ATOM 1486 O O . ASN A 1 198 ? -17.626 2.435 44.606 1.00 80.19 198 ASN A O 1
ATOM 1490 N N . ASP A 1 199 ? -19.702 2.554 43.729 1.00 86.44 199 ASP A N 1
ATOM 1491 C CA . ASP A 1 199 ? -19.813 1.132 43.397 1.00 86.44 199 ASP A CA 1
ATOM 1492 C C . ASP A 1 199 ? -18.725 0.716 42.390 1.00 86.44 199 ASP A C 1
ATOM 1494 O O . ASP A 1 199 ? -18.536 1.332 41.336 1.00 86.44 199 ASP A O 1
ATOM 1498 N N . ALA A 1 200 ? -17.991 -0.350 42.718 1.00 90.25 200 ALA A N 1
ATOM 1499 C CA . ALA A 1 200 ? -16.980 -0.913 41.837 1.00 90.25 200 ALA A CA 1
ATOM 1500 C C . ALA A 1 200 ? -17.595 -1.361 40.507 1.00 90.25 200 ALA A C 1
ATOM 1502 O O . ALA A 1 200 ? -17.034 -1.072 39.451 1.00 90.25 200 ALA A O 1
ATOM 1503 N N . TYR A 1 201 ? -18.772 -1.981 40.544 1.00 91.44 201 TYR A N 1
ATOM 1504 C CA . TYR A 1 201 ? -19.445 -2.500 39.361 1.00 91.44 201 TYR A CA 1
ATOM 1505 C C . TYR A 1 201 ? -19.889 -1.393 38.401 1.00 91.44 201 TYR A C 1
ATOM 1507 O O . TYR A 1 201 ? -19.747 -1.541 37.187 1.00 91.44 201 TYR A O 1
ATOM 1515 N N . ARG A 1 202 ? -20.315 -0.235 38.927 1.00 91.25 202 ARG A N 1
ATOM 1516 C CA . ARG A 1 202 ? -20.589 0.970 38.126 1.00 91.25 202 ARG A CA 1
ATOM 1517 C C . ARG A 1 202 ? -19.370 1.378 37.295 1.00 91.25 202 ARG A C 1
ATOM 1519 O O . ARG A 1 202 ? -19.505 1.658 36.104 1.00 91.25 202 ARG A O 1
ATOM 1526 N N . ARG A 1 203 ? -18.174 1.369 37.901 1.00 92.31 203 ARG A N 1
ATOM 1527 C CA . ARG A 1 203 ? -16.909 1.664 37.201 1.00 92.31 203 ARG A CA 1
ATOM 1528 C C . ARG A 1 203 ? -16.620 0.634 36.117 1.00 92.31 203 ARG A C 1
ATOM 1530 O O . ARG A 1 203 ? -16.315 1.017 34.991 1.00 92.31 203 ARG A O 1
ATOM 1537 N N . GLY A 1 204 ? -16.752 -0.651 36.449 1.00 93.69 204 GLY A N 1
ATOM 1538 C CA . GLY A 1 204 ? -16.547 -1.753 35.507 1.00 93.69 204 GLY A CA 1
ATOM 1539 C C . GLY A 1 204 ? -17.475 -1.674 34.294 1.00 93.69 204 GLY A C 1
ATOM 1540 O O . GLY A 1 204 ? -17.030 -1.869 33.167 1.00 93.69 204 GLY A O 1
ATOM 1541 N N . LEU A 1 205 ? -18.741 -1.309 34.507 1.00 92.75 205 LEU A N 1
ATOM 1542 C CA . LEU A 1 205 ? -19.733 -1.169 33.444 1.00 92.75 205 LEU A CA 1
ATOM 1543 C C . LEU A 1 205 ? -19.416 -0.007 32.488 1.00 92.75 205 LEU A C 1
ATOM 1545 O O . LEU A 1 205 ? -19.550 -0.159 31.276 1.00 92.75 205 LEU A O 1
ATOM 1549 N N . VAL A 1 206 ? -18.966 1.137 33.010 1.00 94.31 206 VAL A N 1
ATOM 1550 C CA . VAL A 1 206 ? -18.544 2.275 32.174 1.00 94.31 206 VAL A CA 1
ATOM 1551 C C . VAL A 1 206 ? -17.239 1.960 31.433 1.00 94.31 206 VAL A C 1
ATOM 1553 O O . VAL A 1 206 ? -17.127 2.288 30.256 1.00 94.31 206 VAL A O 1
ATOM 1556 N N . LEU A 1 207 ? -16.279 1.285 32.081 1.00 95.50 207 LEU A N 1
ATOM 1557 C CA . LEU A 1 207 ? -14.999 0.860 31.488 1.00 95.50 207 LEU A CA 1
ATOM 1558 C C . LEU A 1 207 ? -15.146 -0.218 30.403 1.00 95.50 207 LEU A C 1
ATOM 1560 O O . LEU A 1 207 ? -14.318 -0.291 29.497 1.00 95.50 207 LEU A O 1
ATOM 1564 N N . ALA A 1 208 ? -16.207 -1.024 30.453 1.00 96.75 208 ALA A N 1
ATOM 1565 C CA . ALA A 1 208 ? -16.520 -1.996 29.409 1.00 96.75 208 ALA A CA 1
ATOM 1566 C C . ALA A 1 208 ? -16.715 -1.338 28.032 1.00 96.75 208 ALA A C 1
ATOM 1568 O O . ALA A 1 208 ? -16.389 -1.943 27.013 1.00 96.75 208 ALA A O 1
ATOM 1569 N N . VAL A 1 209 ? -17.200 -0.092 27.988 1.00 96.50 209 VAL A N 1
ATOM 1570 C CA . VAL A 1 209 ? -17.421 0.627 26.730 1.00 96.50 209 VAL A CA 1
ATOM 1571 C C . VAL A 1 209 ? -16.102 0.949 26.007 1.00 96.50 209 VAL A C 1
ATOM 1573 O O . VAL A 1 209 ? -15.897 0.433 24.910 1.00 96.50 209 VAL A O 1
ATOM 1576 N N . PRO A 1 210 ? -15.167 1.750 26.556 1.00 95.62 210 PRO A N 1
ATOM 1577 C CA . PRO A 1 210 ? -13.963 2.124 25.821 1.00 95.62 210 PRO A CA 1
ATOM 1578 C C . PRO A 1 210 ? -13.083 0.925 25.450 1.00 95.62 210 PRO A C 1
ATOM 1580 O O . PRO A 1 210 ? -12.519 0.901 24.357 1.00 95.62 210 PRO A O 1
ATOM 1583 N N . PHE A 1 211 ? -13.007 -0.101 26.305 1.00 96.81 211 PHE A N 1
ATOM 1584 C CA . PHE A 1 211 ? -12.269 -1.324 25.983 1.00 96.81 211 PHE A CA 1
ATOM 1585 C C . PHE A 1 211 ? -12.955 -2.124 24.875 1.00 96.81 211 PHE A C 1
ATOM 1587 O O . PHE A 1 211 ? -12.280 -2.574 23.953 1.00 96.81 211 PHE A O 1
ATOM 1594 N N . GLY A 1 212 ? -14.287 -2.227 24.899 1.00 97.25 212 GLY A N 1
ATOM 1595 C CA . GLY A 1 212 ? -15.052 -2.835 23.813 1.00 97.25 212 GLY A CA 1
ATOM 1596 C C . GLY A 1 212 ? -14.834 -2.110 22.485 1.00 97.25 212 GLY A C 1
ATOM 1597 O O . GLY A 1 212 ? -14.591 -2.761 21.477 1.00 97.25 212 GLY A O 1
ATOM 1598 N N . ALA A 1 213 ? -14.834 -0.774 22.482 1.00 96.25 213 ALA A N 1
ATOM 1599 C CA . ALA A 1 213 ? -14.582 0.015 21.277 1.00 96.25 213 ALA A CA 1
ATOM 1600 C C . ALA A 1 213 ? -13.161 -0.201 20.730 1.00 96.25 213 ALA A C 1
ATOM 1602 O O . ALA A 1 213 ? -12.983 -0.521 19.558 1.00 96.25 213 ALA A O 1
ATOM 1603 N N . ASN A 1 214 ? -12.139 -0.103 21.583 1.00 95.38 214 ASN A N 1
ATOM 1604 C CA . ASN A 1 214 ? -10.752 -0.274 21.149 1.00 95.38 214 ASN A CA 1
ATOM 1605 C C . ASN A 1 214 ? -10.468 -1.702 20.638 1.00 95.38 214 ASN A C 1
ATOM 1607 O O . ASN A 1 214 ? -9.833 -1.853 19.596 1.00 95.38 214 ASN A O 1
ATOM 1611 N N . ILE A 1 215 ? -10.983 -2.740 21.313 1.00 96.62 215 ILE A N 1
ATOM 1612 C CA . ILE A 1 215 ? -10.841 -4.143 20.877 1.00 96.62 215 ILE A CA 1
ATOM 1613 C C . ILE A 1 215 ? -11.706 -4.435 19.639 1.00 96.62 215 ILE A C 1
ATOM 1615 O O . ILE A 1 215 ? -11.311 -5.203 18.771 1.00 96.62 215 ILE A O 1
ATOM 1619 N N . GLY A 1 216 ? -12.884 -3.827 19.507 1.00 96.00 216 GLY A N 1
ATOM 1620 C CA . GLY A 1 216 ? -13.713 -3.986 18.311 1.00 96.00 216 GLY A CA 1
ATOM 1621 C C . GLY A 1 216 ? -13.085 -3.373 17.066 1.00 96.00 216 GLY A C 1
ATOM 1622 O O . GLY A 1 216 ? -13.119 -3.981 15.997 1.00 96.00 216 GLY A O 1
ATOM 1623 N N . GLY A 1 217 ? -12.451 -2.206 17.214 1.00 93.94 217 GLY A N 1
ATOM 1624 C CA . GLY A 1 217 ? -11.834 -1.469 16.112 1.00 93.94 217 GLY A CA 1
ATOM 1625 C C . GLY A 1 217 ? -10.754 -2.250 15.360 1.00 93.94 217 GLY A C 1
ATOM 1626 O O . GLY A 1 217 ? -10.555 -2.012 14.172 1.00 93.94 217 GLY A O 1
ATOM 1627 N N . ILE A 1 218 ? -10.090 -3.226 15.995 1.00 94.69 218 ILE A N 1
ATOM 1628 C CA . ILE A 1 218 ? -9.107 -4.073 15.300 1.00 94.69 218 ILE A CA 1
ATOM 1629 C C . ILE A 1 218 ? -9.750 -5.081 14.335 1.00 94.69 218 ILE A C 1
ATOM 1631 O O . ILE A 1 218 ? -9.086 -5.532 13.406 1.00 94.69 218 ILE A O 1
ATOM 1635 N N . GLY A 1 219 ? -11.031 -5.419 14.514 1.00 93.69 219 GLY A N 1
ATOM 1636 C CA . GLY A 1 219 ? -11.677 -6.545 13.835 1.00 93.69 219 GLY A CA 1
ATOM 1637 C C . GLY A 1 219 ? -11.819 -6.407 12.316 1.00 93.69 219 GLY A C 1
ATOM 1638 O O . GLY A 1 219 ? -11.842 -7.420 11.621 1.00 93.69 219 GLY A O 1
ATOM 1639 N N . THR A 1 220 ? -11.885 -5.186 11.777 1.00 93.00 220 THR A N 1
ATOM 1640 C CA . THR A 1 220 ? -12.056 -4.940 10.333 1.00 93.00 220 THR A CA 1
ATOM 1641 C C . THR A 1 220 ? -11.088 -3.868 9.817 1.00 93.00 220 THR A C 1
ATOM 1643 O O . THR A 1 220 ? -10.618 -3.028 10.590 1.00 93.00 220 THR A O 1
ATOM 1646 N N . PRO A 1 221 ? -10.837 -3.812 8.496 1.00 89.44 221 PRO A N 1
ATOM 1647 C CA . PRO A 1 221 ? -10.037 -2.759 7.863 1.00 89.44 221 PRO A CA 1
ATOM 1648 C C . PRO A 1 221 ? -10.433 -1.314 8.193 1.00 89.44 221 PRO A C 1
ATOM 1650 O O . PRO A 1 221 ? -9.575 -0.436 8.214 1.00 89.44 221 PRO A O 1
ATOM 1653 N N . ILE A 1 222 ? -11.729 -1.061 8.407 1.00 88.88 222 ILE A N 1
ATOM 1654 C CA . ILE A 1 222 ? -12.288 0.287 8.587 1.00 88.88 222 ILE A CA 1
ATOM 1655 C C . ILE A 1 222 ? -12.543 0.656 10.052 1.00 88.88 222 ILE A C 1
ATOM 1657 O O . ILE A 1 222 ? -12.843 1.814 10.327 1.00 88.88 222 ILE A O 1
ATOM 1661 N N . GLY A 1 223 ? -12.439 -0.295 10.988 1.00 89.44 223 GLY A N 1
ATOM 1662 C CA . GLY A 1 223 ? -12.792 -0.060 12.392 1.00 89.44 223 GLY A CA 1
ATOM 1663 C C . GLY A 1 223 ? -11.900 0.982 13.072 1.00 89.44 223 GLY A C 1
ATOM 1664 O O . GLY A 1 223 ? -12.381 1.836 13.816 1.00 89.44 223 GLY A O 1
ATOM 1665 N N . THR A 1 224 ? -10.596 0.973 12.775 1.00 91.06 224 THR A N 1
ATOM 1666 C CA . THR A 1 224 ? -9.645 1.939 13.339 1.00 91.06 224 THR A CA 1
ATOM 1667 C C . THR A 1 224 ? -8.584 2.379 12.319 1.00 91.06 224 THR A C 1
ATOM 1669 O O . THR A 1 224 ? -8.149 1.565 11.498 1.00 91.06 224 THR A O 1
ATOM 1672 N N . PRO A 1 225 ? -8.119 3.644 12.347 1.00 88.88 225 PRO A N 1
ATOM 1673 C CA . PRO A 1 225 ? -7.156 4.143 11.364 1.00 88.88 225 PRO A CA 1
ATOM 1674 C C . PRO A 1 225 ? -5.797 3.410 11.307 1.00 88.88 225 PRO A C 1
ATOM 1676 O O . PRO A 1 225 ? -5.276 3.272 10.200 1.00 88.88 225 PRO A O 1
ATOM 1679 N N . PRO A 1 226 ? -5.205 2.896 12.411 1.00 92.31 226 PRO A N 1
ATOM 1680 C CA . PRO A 1 226 ? -4.017 2.038 12.351 1.00 92.31 226 PRO A CA 1
ATOM 1681 C C . PRO A 1 226 ? -4.124 0.878 11.353 1.00 92.31 226 PRO A C 1
ATOM 1683 O O . PRO A 1 226 ? -3.165 0.608 10.629 1.00 92.31 226 PRO A O 1
ATOM 1686 N N . ASN A 1 227 ? -5.295 0.238 11.251 1.00 93.00 227 ASN A N 1
ATOM 1687 C CA . ASN A 1 227 ? -5.529 -0.859 10.306 1.00 93.00 227 ASN A CA 1
ATOM 1688 C C . ASN A 1 227 ? -5.412 -0.359 8.864 1.00 93.00 227 ASN A C 1
ATOM 1690 O O . ASN A 1 227 ? -4.738 -0.963 8.030 1.00 93.00 227 ASN A O 1
ATOM 1694 N N . ALA A 1 228 ? -6.028 0.790 8.589 1.00 88.69 228 ALA A N 1
ATOM 1695 C CA . ALA A 1 228 ? -5.989 1.437 7.288 1.00 88.69 228 ALA A CA 1
ATOM 1696 C C . ALA A 1 228 ? -4.557 1.865 6.910 1.00 88.69 228 ALA A C 1
ATOM 1698 O O . ALA A 1 228 ? -4.140 1.688 5.765 1.00 88.69 228 ALA A O 1
ATOM 1699 N N . VAL A 1 229 ? -3.764 2.357 7.869 1.00 87.94 229 VAL A N 1
ATOM 1700 C CA . VAL A 1 229 ? -2.337 2.647 7.655 1.00 87.94 229 VAL A CA 1
ATOM 1701 C C . VAL A 1 229 ? -1.578 1.374 7.267 1.00 87.94 229 VAL A C 1
ATOM 1703 O O . VAL A 1 229 ? -0.923 1.369 6.226 1.00 87.94 229 VAL A O 1
ATOM 1706 N N . ALA A 1 230 ? -1.708 0.280 8.028 1.00 90.00 230 ALA A N 1
ATOM 1707 C CA . ALA A 1 230 ? -1.070 -0.998 7.690 1.00 90.00 230 ALA A CA 1
ATOM 1708 C C . ALA A 1 230 ? -1.445 -1.488 6.294 1.00 90.00 230 ALA A C 1
ATOM 1710 O O . ALA A 1 230 ? -0.561 -1.736 5.477 1.00 90.00 230 ALA A O 1
ATOM 1711 N N . LEU A 1 231 ? -2.738 -1.554 5.980 1.00 87.62 231 LEU A N 1
ATOM 1712 C CA . LEU A 1 231 ? -3.224 -1.981 4.667 1.00 87.62 231 LEU A CA 1
ATOM 1713 C C . LEU A 1 231 ? -2.657 -1.130 3.529 1.00 87.62 231 LEU A C 1
ATOM 1715 O O . LEU A 1 231 ? -2.304 -1.652 2.472 1.00 87.62 231 LEU A O 1
ATOM 1719 N N . ALA A 1 232 ? -2.541 0.179 3.736 1.00 82.38 232 ALA A N 1
ATOM 1720 C CA . ALA A 1 232 ? -2.031 1.084 2.723 1.00 82.38 232 ALA A CA 1
ATOM 1721 C C . ALA A 1 232 ? -0.521 0.913 2.476 1.00 82.38 232 ALA A C 1
ATOM 1723 O O . ALA A 1 232 ? -0.097 0.902 1.316 1.00 82.38 232 ALA A O 1
ATOM 1724 N N . VAL A 1 233 ? 0.290 0.730 3.525 1.00 79.06 233 VAL A N 1
ATOM 1725 C CA . VAL A 1 233 ? 1.733 0.465 3.366 1.00 79.06 233 VAL A CA 1
ATOM 1726 C C . VAL A 1 233 ? 1.963 -0.933 2.768 1.00 79.06 233 VAL A C 1
ATOM 1728 O O . VAL A 1 233 ? 2.766 -1.089 1.846 1.00 79.06 233 VAL A O 1
ATOM 1731 N N . LEU A 1 234 ? 1.185 -1.931 3.193 1.00 79.25 234 LEU A N 1
ATOM 1732 C CA . LEU A 1 234 ? 1.220 -3.295 2.655 1.00 79.25 234 LEU A CA 1
ATOM 1733 C C . LEU A 1 234 ? 0.906 -3.332 1.159 1.00 79.25 234 LEU A C 1
ATOM 1735 O O . LEU A 1 234 ? 1.657 -3.927 0.380 1.00 79.25 234 LEU A O 1
ATOM 1739 N N . ARG A 1 235 ? -0.124 -2.598 0.729 1.00 75.44 235 ARG A N 1
ATOM 1740 C CA . ARG A 1 235 ? -0.494 -2.500 -0.685 1.00 75.44 235 ARG A CA 1
ATOM 1741 C C . ARG A 1 235 ? 0.618 -1.900 -1.540 1.00 75.44 235 ARG A C 1
ATOM 1743 O O . ARG A 1 235 ? 0.897 -2.395 -2.634 1.00 75.44 235 ARG A O 1
ATOM 1750 N N . ARG A 1 236 ? 1.328 -0.890 -1.026 1.00 69.94 236 ARG A N 1
ATOM 1751 C CA . ARG A 1 236 ? 2.510 -0.320 -1.700 1.00 69.94 236 ARG A CA 1
ATOM 1752 C C . ARG A 1 236 ? 3.620 -1.346 -1.860 1.00 69.94 236 ARG A C 1
ATOM 1754 O O . ARG A 1 236 ? 4.176 -1.474 -2.953 1.00 69.94 236 ARG A O 1
ATOM 1761 N N . ALA A 1 237 ? 3.883 -2.132 -0.820 1.00 67.06 237 ALA A N 1
ATOM 1762 C CA . ALA A 1 237 ? 4.836 -3.236 -0.885 1.00 67.06 237 ALA A CA 1
ATOM 1763 C C . ALA A 1 237 ? 4.383 -4.395 -1.794 1.00 67.06 237 ALA A C 1
ATOM 1765 O O . ALA A 1 237 ? 5.195 -5.244 -2.135 1.00 67.06 237 ALA A O 1
ATOM 1766 N N . GLY A 1 238 ? 3.136 -4.391 -2.281 1.00 64.62 238 GLY A N 1
ATOM 1767 C CA . GLY A 1 238 ? 2.606 -5.404 -3.202 1.00 64.62 238 GLY A CA 1
ATOM 1768 C C . GLY A 1 238 ? 1.781 -6.494 -2.541 1.00 64.62 238 GLY A C 1
ATOM 1769 O O . GLY A 1 238 ? 1.408 -7.442 -3.219 1.00 64.62 238 GLY A O 1
ATOM 1770 N N . PHE A 1 239 ? 1.462 -6.341 -1.258 1.00 70.38 239 PHE A N 1
ATOM 1771 C CA . PHE A 1 239 ? 0.541 -7.218 -0.555 1.00 70.38 239 PHE A CA 1
ATOM 1772 C C . PHE A 1 239 ? -0.867 -6.632 -0.626 1.00 70.38 239 PHE A C 1
ATOM 1774 O O . PHE A 1 239 ? -1.146 -5.588 -0.037 1.00 70.38 239 PHE A O 1
ATOM 1781 N N . GLU A 1 240 ? -1.766 -7.296 -1.345 1.00 68.69 240 GLU A N 1
ATOM 1782 C CA . GLU A 1 240 ? -3.190 -6.971 -1.299 1.00 68.69 240 GLU A CA 1
ATOM 1783 C C . GLU A 1 240 ? -3.866 -7.859 -0.258 1.00 68.69 240 GLU A C 1
ATOM 1785 O O . GLU A 1 240 ? -4.037 -9.055 -0.467 1.00 68.69 240 GLU A O 1
ATOM 1790 N N . ILE A 1 241 ? -4.221 -7.270 0.883 1.00 76.50 241 ILE A N 1
ATOM 1791 C CA . ILE A 1 241 ? -5.007 -7.945 1.916 1.00 76.50 241 ILE A CA 1
ATOM 1792 C C . ILE A 1 241 ? -6.467 -7.569 1.693 1.00 76.50 241 ILE A C 1
ATOM 1794 O O . ILE A 1 241 ? -6.830 -6.391 1.767 1.00 76.50 241 ILE A O 1
ATOM 1798 N N . GLY A 1 242 ? -7.295 -8.567 1.389 1.00 77.75 242 GLY A N 1
ATOM 1799 C CA . GLY A 1 242 ? -8.730 -8.388 1.240 1.00 77.75 242 GLY A CA 1
ATOM 1800 C C . GLY A 1 242 ? -9.419 -8.094 2.572 1.00 77.75 242 GLY A C 1
ATOM 1801 O O . GLY A 1 242 ? -8.863 -8.277 3.656 1.00 77.75 242 GLY A O 1
ATOM 1802 N N . PHE A 1 243 ? -10.680 -7.665 2.496 1.00 85.00 243 PHE A N 1
ATOM 1803 C CA . PHE A 1 243 ? -11.472 -7.356 3.689 1.00 85.00 243 PHE A CA 1
ATOM 1804 C C . PHE A 1 243 ? -11.634 -8.583 4.601 1.00 85.00 243 PHE A C 1
ATOM 1806 O O . PHE A 1 243 ? -11.426 -8.499 5.809 1.00 85.00 243 PHE A O 1
ATOM 1813 N N . VAL A 1 244 ? -11.939 -9.738 4.002 1.00 85.88 244 VAL A N 1
ATOM 1814 C CA . VAL A 1 244 ? -12.103 -11.017 4.710 1.00 85.88 244 VAL A CA 1
ATOM 1815 C C . VAL A 1 244 ? -10.780 -11.533 5.272 1.00 85.88 244 VAL A C 1
ATOM 1817 O O . VAL A 1 244 ? -10.765 -12.042 6.388 1.00 85.88 244 VAL A O 1
ATOM 1820 N N . ASP A 1 245 ? -9.671 -11.374 4.546 1.00 83.12 245 ASP A N 1
ATOM 1821 C CA . ASP A 1 245 ? -8.356 -11.848 4.999 1.00 83.12 245 ASP A CA 1
ATOM 1822 C C . ASP A 1 245 ? -7.931 -11.150 6.294 1.00 83.12 245 ASP A C 1
ATOM 1824 O O . ASP A 1 245 ? -7.451 -11.794 7.226 1.00 83.12 245 ASP A O 1
ATOM 1828 N N . TRP A 1 246 ? -8.194 -9.843 6.393 1.00 88.38 246 TRP A N 1
ATOM 1829 C CA . TRP A 1 246 ? -8.008 -9.105 7.640 1.00 88.38 246 TRP A CA 1
ATOM 1830 C C . TRP A 1 246 ? -8.892 -9.655 8.765 1.00 88.38 246 TRP A C 1
ATOM 1832 O O . TRP A 1 246 ? -8.423 -9.857 9.882 1.00 88.38 246 TRP A O 1
ATOM 1842 N N . MET A 1 247 ? -10.173 -9.912 8.485 1.00 90.56 247 MET A N 1
ATOM 1843 C CA . MET A 1 247 ? -11.121 -10.379 9.501 1.00 90.56 247 MET A CA 1
ATOM 1844 C C . MET A 1 247 ? -10.779 -11.769 10.040 1.00 90.56 247 MET A C 1
ATOM 1846 O O . MET A 1 247 ? -10.870 -11.978 11.247 1.00 90.56 247 MET A O 1
ATOM 1850 N N . ILE A 1 248 ? -10.354 -12.701 9.181 1.00 87.56 248 ILE A N 1
ATOM 1851 C CA . ILE A 1 248 ? -9.909 -14.045 9.594 1.00 87.56 248 ILE A CA 1
ATOM 1852 C C . ILE A 1 248 ? -8.777 -13.944 10.620 1.00 87.56 248 ILE A C 1
ATOM 1854 O O . ILE A 1 248 ? -8.699 -14.744 11.548 1.00 87.56 248 ILE A O 1
ATOM 1858 N N . LEU A 1 249 ? -7.926 -12.934 10.470 1.00 85.94 249 LEU A N 1
ATOM 1859 C CA . LEU A 1 249 ? -6.798 -12.682 11.348 1.00 85.94 249 LEU A CA 1
ATOM 1860 C C . LEU A 1 249 ? -7.208 -11.971 12.645 1.00 85.94 249 LEU A C 1
ATOM 1862 O O . LEU A 1 249 ? -6.834 -12.383 13.741 1.00 85.94 249 LEU A O 1
ATOM 1866 N N . ALA A 1 250 ? -7.973 -10.886 12.523 1.00 91.62 250 ALA A N 1
ATOM 1867 C CA . ALA A 1 250 ? -8.192 -9.944 13.613 1.00 91.62 250 ALA A CA 1
ATOM 1868 C C . ALA A 1 250 ? -9.449 -10.231 14.447 1.00 91.62 250 ALA A C 1
ATOM 1870 O O . ALA A 1 250 ? -9.459 -9.935 15.640 1.00 91.62 250 ALA A O 1
ATOM 1871 N N . VAL A 1 251 ? -10.505 -10.821 13.871 1.00 93.75 251 VAL A N 1
ATOM 1872 C CA . VAL A 1 251 ? -11.745 -11.122 14.611 1.00 93.75 251 VAL A CA 1
ATOM 1873 C C . VAL A 1 251 ? -11.523 -12.183 15.695 1.00 93.75 251 VAL A C 1
ATOM 1875 O O . VAL A 1 251 ? -11.962 -11.940 16.820 1.00 93.75 251 VAL A O 1
ATOM 1878 N N . PRO A 1 252 ? -10.822 -13.312 15.453 1.00 92.31 252 PRO A N 1
ATOM 1879 C CA . PRO A 1 252 ? -10.540 -14.278 16.518 1.00 92.31 252 PRO A CA 1
ATOM 1880 C C . PRO A 1 252 ? -9.741 -13.662 17.671 1.00 92.31 252 PRO A C 1
ATOM 1882 O O . PRO A 1 252 ? -10.059 -13.890 18.839 1.00 92.31 252 PRO A O 1
ATOM 1885 N N . LEU A 1 253 ? -8.757 -12.818 17.344 1.00 92.62 253 LEU A N 1
ATOM 1886 C CA . LEU A 1 253 ? -7.987 -12.062 18.329 1.00 92.62 253 LEU A CA 1
ATOM 1887 C C . LEU A 1 253 ? -8.881 -11.101 19.126 1.00 92.62 253 LEU A C 1
ATOM 1889 O O . LEU A 1 253 ? -8.792 -11.057 20.352 1.00 92.62 253 LEU A O 1
ATOM 1893 N N . ALA A 1 254 ? -9.763 -10.357 18.455 1.00 95.06 254 ALA A N 1
ATOM 1894 C CA . ALA A 1 254 ? -10.700 -9.453 19.111 1.00 95.06 254 ALA A CA 1
ATOM 1895 C C . ALA A 1 254 ? -11.628 -10.214 20.067 1.00 95.06 254 ALA A C 1
ATOM 1897 O O . ALA A 1 254 ? -11.777 -9.814 21.217 1.00 95.06 254 ALA A O 1
ATOM 1898 N N . VAL A 1 255 ? -12.196 -11.347 19.640 1.00 96.25 255 VAL A N 1
ATOM 1899 C CA . VAL A 1 255 ? -13.056 -12.194 20.484 1.00 96.25 255 VAL A CA 1
ATOM 1900 C C . VAL A 1 255 ? -12.301 -12.687 21.718 1.00 96.25 255 VAL A C 1
ATOM 1902 O O . VAL A 1 255 ? -12.809 -12.550 22.832 1.00 96.25 255 VAL A O 1
ATOM 1905 N N . LEU A 1 256 ? -11.076 -13.192 21.547 1.00 95.50 256 LEU A N 1
ATOM 1906 C CA . LEU A 1 256 ? -10.223 -13.607 22.661 1.00 95.50 256 LEU A CA 1
ATOM 1907 C C . LEU A 1 256 ? -9.999 -12.453 23.649 1.00 95.50 256 LEU A C 1
ATOM 1909 O O . LEU A 1 256 ? -10.206 -12.609 24.853 1.00 95.50 256 LEU A O 1
ATOM 1913 N N . MET A 1 257 ? -9.638 -11.275 23.143 1.00 96.50 257 MET A N 1
ATOM 1914 C CA . MET A 1 257 ? -9.369 -10.107 23.978 1.00 96.50 257 MET A CA 1
ATOM 1915 C C . MET A 1 257 ? -10.627 -9.549 24.654 1.00 96.50 257 MET A C 1
ATOM 1917 O O . MET A 1 257 ? -10.534 -9.064 25.780 1.00 96.50 257 MET A O 1
ATOM 1921 N N . LEU A 1 258 ? -11.810 -9.666 24.042 1.00 97.44 258 LEU A N 1
ATOM 1922 C CA . LEU A 1 258 ? -13.085 -9.324 24.686 1.00 97.44 258 LEU A CA 1
ATOM 1923 C C . LEU A 1 258 ? -13.393 -10.260 25.854 1.00 97.44 258 LEU A C 1
ATOM 1925 O O . LEU A 1 258 ? -13.862 -9.798 26.895 1.00 97.44 258 LEU A O 1
ATOM 1929 N N . VAL A 1 259 ? -13.102 -11.557 25.710 1.00 97.25 259 VAL A N 1
ATOM 1930 C CA . VAL A 1 259 ? -13.258 -12.523 26.805 1.00 97.25 259 VAL A CA 1
ATOM 1931 C C . VAL A 1 259 ? -12.312 -12.179 27.953 1.00 97.25 259 VAL A C 1
ATOM 1933 O O . VAL A 1 259 ? -12.759 -12.062 29.095 1.00 97.25 259 VAL A O 1
ATOM 1936 N N . VAL A 1 260 ? -11.035 -11.931 27.649 1.00 96.56 260 VAL A N 1
ATOM 1937 C CA . VAL A 1 260 ? -10.029 -11.496 28.631 1.00 96.56 260 VAL A CA 1
ATOM 1938 C C . VAL A 1 260 ? -10.474 -10.218 29.345 1.00 96.56 260 VAL A C 1
ATOM 1940 O O . VAL A 1 260 ? -10.479 -10.174 30.575 1.00 96.56 260 VAL A O 1
ATOM 1943 N N . ALA A 1 261 ? -10.895 -9.196 28.596 1.00 97.25 261 ALA A N 1
ATOM 1944 C CA . ALA A 1 261 ? -11.358 -7.931 29.157 1.00 97.25 261 ALA A CA 1
ATOM 1945 C C . ALA A 1 261 ? -12.590 -8.123 30.052 1.00 97.25 261 ALA A C 1
ATOM 1947 O O . ALA A 1 261 ? -12.646 -7.559 31.143 1.00 97.25 261 ALA A O 1
ATOM 1948 N N . GLY A 1 262 ? -13.554 -8.950 29.640 1.00 96.69 262 GLY A N 1
ATOM 1949 C CA . GLY A 1 262 ? -14.761 -9.230 30.418 1.00 96.69 262 GLY A CA 1
ATOM 1950 C C . GLY A 1 262 ? -14.473 -9.963 31.725 1.00 96.69 262 GLY A C 1
ATOM 1951 O O . GLY A 1 262 ? -14.966 -9.551 32.776 1.00 96.69 262 GLY A O 1
ATOM 1952 N N . VAL A 1 263 ? -13.626 -10.998 31.687 1.00 96.81 263 VAL A N 1
ATOM 1953 C CA . VAL A 1 263 ? -13.188 -11.730 32.888 1.00 96.81 263 VAL A CA 1
ATOM 1954 C C . VAL A 1 263 ? -12.430 -10.801 33.835 1.00 96.81 263 VAL A C 1
ATOM 1956 O O . VAL A 1 263 ? -12.733 -10.754 35.029 1.00 96.81 263 VAL A O 1
ATOM 1959 N N . LEU A 1 264 ? -11.491 -10.012 33.310 1.00 96.56 264 LEU A N 1
ATOM 1960 C CA . LEU A 1 264 ? -10.690 -9.091 34.109 1.00 96.56 264 LEU A CA 1
ATOM 1961 C C . LEU A 1 264 ? -11.546 -7.987 34.743 1.00 96.56 264 LEU A C 1
ATOM 1963 O O . LEU A 1 264 ? -11.422 -7.731 35.940 1.00 96.56 264 LEU A O 1
ATOM 1967 N N . LEU A 1 265 ? -12.441 -7.353 33.977 1.00 96.31 265 LEU A N 1
ATOM 1968 C CA . LEU A 1 265 ? -13.360 -6.346 34.510 1.00 96.31 265 LEU A CA 1
ATOM 1969 C C . LEU A 1 265 ? -14.263 -6.946 35.586 1.00 96.31 265 LEU A C 1
ATOM 1971 O O . LEU A 1 265 ? -14.448 -6.334 36.633 1.00 96.31 265 LEU A O 1
ATOM 1975 N N . ARG A 1 266 ? -14.777 -8.162 35.377 1.00 94.50 266 ARG A N 1
ATOM 1976 C CA . ARG A 1 266 ? -15.618 -8.850 36.362 1.00 94.50 266 ARG A CA 1
ATOM 1977 C C . ARG A 1 266 ? -14.872 -9.185 37.658 1.00 94.50 266 ARG A C 1
ATOM 1979 O O . ARG A 1 266 ? -15.508 -9.202 38.716 1.00 94.50 266 ARG A O 1
ATOM 1986 N N . ALA A 1 267 ? -13.573 -9.467 37.576 1.00 94.19 267 ALA A N 1
ATOM 1987 C CA . ALA A 1 267 ? -12.717 -9.754 38.725 1.00 94.19 267 ALA A CA 1
ATOM 1988 C C . ALA A 1 267 ? -12.305 -8.480 39.483 1.00 94.19 267 ALA A C 1
ATOM 1990 O O . ALA A 1 267 ? -12.347 -8.456 40.710 1.00 94.19 267 ALA A O 1
ATOM 1991 N N . LEU A 1 268 ? -11.944 -7.409 38.768 1.00 93.94 268 LEU A N 1
ATOM 1992 C CA . LEU A 1 268 ? -11.532 -6.132 39.365 1.00 93.94 268 LEU A CA 1
ATOM 1993 C C . LEU A 1 268 ? -12.712 -5.297 39.886 1.00 93.94 268 LEU A C 1
ATOM 1995 O O . LEU A 1 268 ? -12.539 -4.491 40.800 1.00 93.94 268 LEU A O 1
ATOM 1999 N N . PHE A 1 269 ? -13.898 -5.480 39.304 1.00 94.19 269 PHE A N 1
ATOM 2000 C CA . PHE A 1 269 ? -15.100 -4.695 39.582 1.00 94.19 269 PHE A CA 1
ATOM 2001 C C . PHE A 1 269 ? -16.320 -5.604 39.834 1.00 94.19 269 PHE A C 1
ATOM 2003 O O . PHE A 1 269 ? -17.249 -5.642 39.021 1.00 94.19 269 PHE A O 1
ATOM 2010 N N . PRO A 1 270 ? -16.329 -6.378 40.937 1.00 91.06 270 PRO A N 1
ATOM 2011 C CA . PRO A 1 270 ? -17.417 -7.305 41.230 1.00 91.06 270 PRO A CA 1
ATOM 2012 C C . PRO A 1 270 ? -18.740 -6.570 41.537 1.00 91.06 270 PRO A C 1
ATOM 2014 O O . PRO A 1 270 ? -18.711 -5.514 42.171 1.00 91.06 270 PRO A O 1
ATOM 2017 N N . PRO A 1 271 ? -19.901 -7.122 41.126 1.00 88.69 271 PRO A N 1
ATOM 2018 C CA . PRO A 1 271 ? -21.219 -6.626 41.510 1.00 88.69 271 PRO A CA 1
ATOM 2019 C C . PRO A 1 271 ? -21.483 -6.877 42.994 1.00 88.69 271 PRO A C 1
ATOM 2021 O O . PRO A 1 271 ? -21.131 -7.934 43.525 1.00 88.69 271 PRO A O 1
ATOM 2024 N N . ALA A 1 272 ? -22.140 -5.921 43.647 1.00 83.38 272 ALA A N 1
ATOM 2025 C CA . ALA A 1 272 ? -22.626 -6.100 45.006 1.00 83.38 272 ALA A CA 1
ATOM 2026 C C . ALA A 1 272 ? -23.760 -7.152 45.053 1.00 83.38 272 ALA A C 1
ATOM 2028 O O . ALA A 1 272 ? -24.501 -7.327 44.077 1.00 83.38 272 ALA A O 1
ATOM 2029 N N . PRO A 1 273 ? -23.942 -7.864 46.179 1.00 74.88 273 PRO A N 1
ATOM 2030 C CA . PRO A 1 273 ? -25.099 -8.733 46.364 1.00 74.88 273 PRO A CA 1
ATOM 2031 C C . PRO A 1 273 ? -26.406 -7.945 46.180 1.00 74.88 273 PRO A C 1
ATOM 2033 O O . PRO A 1 273 ? -26.587 -6.892 46.787 1.00 74.88 273 PRO A O 1
ATOM 2036 N N . GLY A 1 274 ? -27.312 -8.437 45.330 1.00 69.56 274 GLY A N 1
ATOM 2037 C CA . GLY A 1 274 ? -28.605 -7.789 45.082 1.00 69.56 274 GLY A CA 1
ATOM 2038 C C . GLY A 1 274 ? -28.581 -6.594 44.120 1.00 69.56 274 GLY A C 1
ATOM 2039 O O . GLY A 1 274 ? -29.569 -5.865 44.069 1.00 69.56 274 GLY A O 1
ATOM 2040 N N . THR A 1 275 ? -27.509 -6.380 43.339 1.00 74.12 275 THR A N 1
ATOM 2041 C CA . THR A 1 275 ? -27.488 -5.358 42.274 1.00 74.12 275 THR A CA 1
ATOM 2042 C C . THR A 1 275 ? -28.676 -5.537 41.321 1.00 74.12 275 THR A C 1
ATOM 2044 O O . THR A 1 275 ? -28.691 -6.439 40.480 1.00 74.12 275 THR A O 1
ATOM 2047 N N . ALA A 1 276 ? -29.671 -4.657 41.440 1.00 68.94 276 ALA A N 1
ATOM 2048 C CA . ALA A 1 276 ? -30.809 -4.619 40.535 1.00 68.94 276 ALA A CA 1
ATOM 2049 C C . ALA A 1 276 ? -30.355 -4.121 39.158 1.00 68.94 276 ALA A C 1
ATOM 2051 O O . ALA A 1 276 ? -29.653 -3.115 39.055 1.00 68.94 276 ALA A O 1
ATOM 2052 N N . LEU A 1 277 ? -30.764 -4.821 38.099 1.00 71.44 277 LEU A N 1
ATOM 2053 C CA . LEU A 1 277 ? -30.496 -4.419 36.721 1.00 71.44 277 LEU A CA 1
ATOM 2054 C C . LEU A 1 277 ? -31.668 -3.574 36.203 1.00 71.44 277 LEU A C 1
ATOM 2056 O O . LEU A 1 277 ? -32.794 -4.071 36.131 1.00 71.44 277 LEU A O 1
ATOM 2060 N N . PRO A 1 278 ? -31.438 -2.307 35.830 1.00 62.91 278 PRO A N 1
ATOM 2061 C CA . PRO A 1 278 ? -32.448 -1.471 35.200 1.00 62.91 278 PRO A CA 1
ATOM 2062 C C . PRO A 1 278 ? -32.927 -2.033 33.864 1.00 62.91 278 PRO A C 1
ATOM 2064 O O . PRO A 1 278 ? -32.183 -2.670 33.113 1.00 62.91 278 PRO A O 1
ATOM 2067 N N . LYS A 1 279 ? -34.178 -1.721 33.523 1.00 70.88 279 LYS A N 1
ATOM 2068 C CA . LYS A 1 279 ? -34.720 -1.989 32.190 1.00 70.88 279 LYS A CA 1
ATOM 2069 C C . LYS A 1 279 ? -34.075 -1.036 31.185 1.00 70.88 279 LYS A C 1
ATOM 2071 O O . LYS A 1 279 ? -34.152 0.180 31.344 1.00 70.88 279 LYS A O 1
ATOM 2076 N N . ILE A 1 280 ? -33.485 -1.588 30.127 1.00 75.81 280 ILE A N 1
ATOM 2077 C CA . ILE A 1 280 ? -33.010 -0.802 28.984 1.00 75.81 280 ILE A CA 1
ATOM 2078 C C . ILE A 1 280 ? -34.222 -0.111 28.357 1.00 75.81 280 ILE A C 1
ATOM 2080 O O . ILE A 1 280 ? -35.165 -0.781 27.923 1.00 75.81 280 ILE A O 1
ATOM 2084 N N . GLN A 1 281 ? -34.210 1.224 28.338 1.00 69.94 281 GLN A N 1
ATOM 2085 C CA . GLN A 1 281 ? -35.311 2.011 27.789 1.00 69.94 281 GLN A CA 1
ATOM 2086 C C . GLN A 1 281 ? -35.536 1.664 26.313 1.00 69.94 281 GLN A C 1
ATOM 2088 O O . GLN A 1 281 ? -34.595 1.460 25.539 1.00 69.94 281 GLN A O 1
ATOM 2093 N N . LYS A 1 282 ? -36.809 1.566 25.925 1.00 72.69 282 LYS A N 1
ATOM 2094 C CA . LYS A 1 282 ? -37.197 1.341 24.534 1.00 72.69 282 LYS A CA 1
ATOM 2095 C C . LYS A 1 282 ? -36.954 2.642 23.765 1.00 72.69 282 LYS A C 1
ATOM 2097 O O . LYS A 1 282 ? -37.550 3.655 24.099 1.00 72.69 282 LYS A O 1
ATOM 2102 N N . GLN A 1 283 ? -36.065 2.590 22.778 1.00 74.44 283 GLN A N 1
ATOM 2103 C CA . GLN A 1 283 ? -35.859 3.670 21.813 1.00 74.44 283 GLN A CA 1
ATOM 2104 C C . GLN A 1 283 ? -36.960 3.650 20.741 1.00 74.44 283 GLN A C 1
ATOM 2106 O O . GLN A 1 283 ? -37.605 2.610 20.543 1.00 74.44 283 GLN A O 1
ATOM 2111 N N . ASP A 1 284 ? -37.130 4.783 20.058 1.00 71.38 284 ASP A N 1
ATOM 2112 C CA . ASP A 1 284 ? -38.086 4.971 18.962 1.00 71.38 284 ASP A CA 1
ATOM 2113 C C . ASP A 1 284 ? -37.838 4.011 17.781 1.00 71.38 284 ASP A C 1
ATOM 2115 O O . ASP A 1 284 ? -36.811 3.330 17.680 1.00 71.38 284 ASP A O 1
ATOM 2119 N N . GLU A 1 285 ? -38.825 3.888 16.894 1.00 81.81 285 GLU A N 1
ATOM 2120 C CA . GLU A 1 285 ? -38.725 3.023 15.717 1.00 81.81 285 GLU A CA 1
ATOM 2121 C C . GLU A 1 285 ? -37.814 3.612 14.632 1.00 81.81 285 GLU A C 1
ATOM 2123 O O . GLU A 1 285 ? -37.589 4.816 14.561 1.00 81.81 285 GLU A O 1
ATOM 2128 N N . ILE A 1 286 ? -37.280 2.738 13.771 1.00 85.12 286 ILE A N 1
ATOM 2129 C CA . ILE A 1 286 ? -36.407 3.145 12.665 1.00 85.12 286 ILE A CA 1
ATOM 2130 C C . ILE A 1 286 ? -37.257 3.884 11.625 1.00 85.12 286 ILE A C 1
ATOM 2132 O O . ILE A 1 286 ? -38.194 3.312 11.052 1.00 85.12 286 ILE A O 1
ATOM 2136 N N . ASP A 1 287 ? -36.899 5.135 11.357 1.00 85.62 287 ASP A N 1
ATOM 2137 C CA . ASP A 1 287 ? -37.556 5.965 10.356 1.00 85.62 287 ASP A CA 1
ATOM 2138 C C . ASP A 1 287 ? -37.305 5.453 8.919 1.00 85.62 287 ASP A C 1
ATOM 2140 O O . ASP A 1 287 ? -36.549 4.506 8.669 1.00 85.62 287 ASP A O 1
ATOM 2144 N N . GLY A 1 288 ? -37.989 6.043 7.933 1.00 87.75 288 GLY A N 1
ATOM 2145 C CA . GLY A 1 288 ? -37.877 5.606 6.536 1.00 87.75 288 GLY A CA 1
ATOM 2146 C C . GLY A 1 288 ? -36.452 5.729 5.981 1.00 87.75 288 GLY A C 1
ATOM 2147 O O . GLY A 1 288 ? -35.987 4.835 5.271 1.00 87.75 288 GLY A O 1
ATOM 2148 N N . ARG A 1 289 ? -35.734 6.800 6.346 1.00 90.38 289 ARG A N 1
ATOM 2149 C CA . ARG A 1 289 ? -34.347 7.024 5.912 1.00 90.38 289 ARG A CA 1
ATOM 2150 C C . ARG A 1 289 ? -33.372 6.103 6.638 1.00 90.38 289 ARG A C 1
ATOM 2152 O O . ARG A 1 289 ? -32.497 5.544 5.987 1.00 90.38 289 ARG A O 1
ATOM 2159 N N . GLY A 1 290 ? -33.566 5.848 7.927 1.00 90.81 290 GLY A N 1
ATOM 2160 C CA . GLY A 1 290 ? -32.805 4.870 8.700 1.00 90.81 290 GLY A CA 1
ATOM 2161 C C . GLY A 1 290 ? -32.951 3.445 8.167 1.00 90.81 290 GLY A C 1
ATOM 2162 O O . GLY A 1 290 ? -31.968 2.706 8.122 1.00 90.81 290 GLY A O 1
ATOM 2163 N N . ARG A 1 291 ? -34.138 3.064 7.671 1.00 92.31 291 ARG A N 1
ATOM 2164 C CA . ARG A 1 291 ? -34.335 1.783 6.965 1.00 92.31 291 ARG A CA 1
ATOM 2165 C C . ARG A 1 291 ? -33.492 1.697 5.695 1.00 92.31 291 ARG A C 1
ATOM 2167 O O . ARG A 1 291 ? -32.871 0.668 5.447 1.00 92.31 291 ARG A O 1
ATOM 2174 N N . LEU A 1 292 ? -33.432 2.776 4.922 1.00 93.88 292 LEU A N 1
ATOM 2175 C CA . LEU A 1 292 ? -32.616 2.840 3.713 1.00 93.88 292 LEU A CA 1
ATOM 2176 C C . LEU A 1 292 ? -31.116 2.783 4.026 1.00 93.88 292 LEU A C 1
ATOM 2178 O O . LEU A 1 292 ? -30.389 2.031 3.380 1.00 93.88 292 LEU A O 1
ATOM 2182 N N . THR A 1 293 ? -30.668 3.494 5.064 1.00 93.94 293 THR A N 1
ATOM 2183 C CA . THR A 1 293 ? -29.297 3.393 5.586 1.00 93.94 293 THR A CA 1
ATOM 2184 C C . THR A 1 293 ? -28.943 1.954 5.944 1.00 93.94 293 THR A C 1
ATOM 2186 O O . THR A 1 293 ? -27.875 1.479 5.569 1.00 93.94 293 THR A O 1
ATOM 2189 N N . LEU A 1 294 ? -29.840 1.241 6.635 1.00 92.75 294 LEU A N 1
ATOM 2190 C CA . LEU A 1 294 ? -29.626 -0.155 7.013 1.00 92.75 294 LEU A CA 1
ATOM 2191 C C . LEU A 1 294 ? -29.486 -1.067 5.786 1.00 92.75 294 LEU A C 1
ATOM 2193 O O . LEU A 1 294 ? -28.604 -1.921 5.769 1.00 92.75 294 LEU A O 1
ATOM 2197 N N . ILE A 1 295 ? -30.313 -0.869 4.753 1.00 94.94 295 ILE A N 1
ATOM 2198 C CA . ILE A 1 295 ? -30.222 -1.626 3.494 1.00 94.94 295 ILE A CA 1
ATOM 2199 C C . ILE A 1 295 ? -28.857 -1.402 2.834 1.00 94.94 295 ILE A C 1
ATOM 2201 O O . ILE A 1 295 ? -28.181 -2.371 2.491 1.00 94.94 295 ILE A O 1
ATOM 2205 N N . VAL A 1 296 ? -28.425 -0.143 2.698 1.00 95.50 296 VAL A N 1
ATOM 2206 C CA . VAL A 1 296 ? -27.124 0.187 2.094 1.00 95.50 296 VAL A CA 1
ATOM 2207 C C . VAL A 1 296 ? -25.972 -0.382 2.924 1.00 95.50 296 VAL A C 1
ATOM 2209 O O . VAL A 1 296 ? -25.042 -0.953 2.358 1.00 95.50 296 VAL A O 1
ATOM 2212 N N . LEU A 1 297 ? -26.040 -0.286 4.254 1.00 92.12 297 LEU A N 1
ATOM 2213 C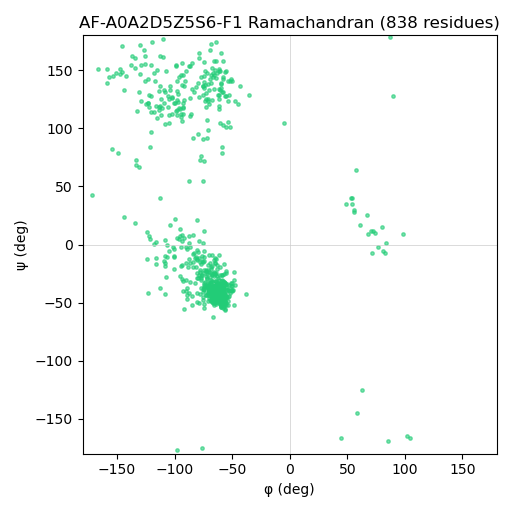 CA . LEU A 1 297 ? -25.046 -0.846 5.172 1.00 92.12 297 LEU A CA 1
ATOM 2214 C C . LEU A 1 297 ? -24.902 -2.362 4.995 1.00 92.12 297 LEU A C 1
ATOM 2216 O O . LEU A 1 297 ? -23.793 -2.846 4.778 1.00 92.12 297 LEU A O 1
ATOM 2220 N N . VAL A 1 298 ? -26.014 -3.102 5.033 1.00 93.50 298 VAL A N 1
ATOM 2221 C CA . VAL A 1 298 ? -26.008 -4.564 4.877 1.00 93.50 298 VAL A CA 1
ATOM 2222 C C . VAL A 1 298 ? -25.518 -4.962 3.485 1.00 93.50 298 VAL A C 1
ATOM 2224 O O . VAL A 1 298 ? -24.681 -5.853 3.374 1.00 93.50 298 VAL A O 1
ATOM 2227 N N . ALA A 1 299 ? -25.963 -4.280 2.426 1.00 95.50 299 ALA A N 1
ATOM 2228 C CA . ALA A 1 299 ? -25.484 -4.537 1.068 1.00 95.50 299 ALA A CA 1
ATOM 2229 C C . ALA A 1 299 ? -23.968 -4.299 0.937 1.00 95.50 299 ALA A C 1
ATOM 2231 O O . ALA A 1 299 ? -23.257 -5.128 0.373 1.00 95.50 299 ALA A O 1
ATOM 2232 N N . THR A 1 300 ? -23.459 -3.208 1.517 1.00 94.56 300 THR A N 1
ATOM 2233 C CA . THR A 1 300 ? -22.023 -2.877 1.540 1.00 94.56 300 THR A CA 1
ATOM 2234 C C . THR A 1 300 ? -21.223 -3.956 2.273 1.00 94.56 300 THR A C 1
ATOM 2236 O O . THR A 1 300 ? -20.211 -4.427 1.758 1.00 94.56 300 THR A O 1
ATOM 2239 N N . MET A 1 301 ? -21.697 -4.398 3.445 1.00 91.88 301 MET A N 1
ATOM 2240 C CA . MET A 1 301 ? -21.070 -5.481 4.210 1.00 91.88 301 MET A CA 1
ATOM 2241 C C . MET A 1 301 ? -21.026 -6.784 3.408 1.00 91.88 301 MET A C 1
ATOM 2243 O O . MET A 1 301 ? -19.976 -7.415 3.330 1.00 91.88 301 MET A O 1
ATOM 2247 N N . LEU A 1 302 ? -22.135 -7.175 2.774 1.00 93.00 302 LEU A N 1
ATOM 2248 C CA . LEU A 1 302 ? -22.194 -8.389 1.958 1.00 93.00 302 LEU A CA 1
ATOM 2249 C C . LEU A 1 302 ? -21.232 -8.322 0.766 1.00 93.00 302 LEU A C 1
ATOM 2251 O O . LEU A 1 302 ? -20.531 -9.297 0.506 1.00 93.00 302 LEU A O 1
ATOM 2255 N N . LEU A 1 303 ? -21.131 -7.177 0.088 1.00 93.44 303 LEU A N 1
ATOM 2256 C CA . LEU A 1 303 ? -20.176 -6.973 -1.008 1.00 93.44 303 LEU A CA 1
ATOM 2257 C C . LEU A 1 303 ? -18.716 -7.015 -0.530 1.00 93.44 303 LEU A C 1
ATOM 2259 O O . LEU A 1 303 ? -17.862 -7.591 -1.195 1.00 93.44 303 LEU A O 1
ATOM 2263 N N . TRP A 1 304 ? -18.392 -6.466 0.642 1.00 90.69 304 TRP A N 1
ATOM 2264 C CA . TRP A 1 304 ? -17.042 -6.616 1.198 1.00 90.69 304 TRP A CA 1
ATOM 2265 C C . TRP A 1 304 ? -16.714 -8.065 1.566 1.00 90.69 304 TRP A C 1
ATOM 2267 O O . TRP A 1 304 ? -15.600 -8.524 1.303 1.00 90.69 304 TRP A O 1
ATOM 2277 N N . LEU A 1 305 ? -17.675 -8.796 2.136 1.00 89.25 305 LEU A N 1
ATOM 2278 C CA . LEU A 1 305 ? -17.499 -10.196 2.529 1.00 89.25 305 LEU A CA 1
ATOM 2279 C C . LEU A 1 305 ? -17.440 -11.150 1.326 1.00 89.25 305 LEU A C 1
ATOM 2281 O O . LEU A 1 305 ? -16.754 -12.167 1.385 1.00 89.25 305 LEU A O 1
ATOM 2285 N N . THR A 1 306 ? -18.108 -10.816 0.222 1.00 88.44 306 THR A N 1
ATOM 2286 C CA . THR A 1 306 ? -18.124 -11.623 -1.013 1.00 88.44 306 THR A CA 1
ATOM 2287 C C . THR A 1 306 ? -17.090 -11.176 -2.051 1.00 88.44 306 THR A C 1
ATOM 2289 O O . THR A 1 306 ? -17.023 -11.752 -3.137 1.00 88.44 306 THR A O 1
ATOM 2292 N N . GLY A 1 307 ? -16.199 -10.241 -1.691 1.00 81.06 307 GLY A N 1
ATOM 2293 C CA . GLY A 1 307 ? -15.164 -9.676 -2.567 1.00 81.06 307 GLY A CA 1
ATOM 2294 C C . GLY A 1 307 ? -14.308 -10.702 -3.312 1.00 81.06 307 GLY A C 1
ATOM 2295 O O . GLY A 1 307 ? -13.933 -10.470 -4.459 1.00 81.06 307 GLY A O 1
ATOM 2296 N N . ARG A 1 308 ? -14.046 -11.867 -2.702 1.00 76.38 308 ARG A N 1
ATOM 2297 C CA . ARG A 1 308 ? -13.279 -12.961 -3.327 1.00 76.38 308 ARG A CA 1
ATOM 2298 C C . ARG A 1 308 ? -14.000 -13.609 -4.513 1.00 76.38 308 ARG A C 1
ATOM 2300 O O . ARG A 1 308 ? -13.334 -14.188 -5.359 1.00 76.38 308 ARG A O 1
ATOM 2307 N N . TRP A 1 309 ? -15.331 -13.541 -4.568 1.00 78.19 309 TRP A N 1
ATOM 2308 C CA . TRP A 1 309 ? -16.139 -14.184 -5.610 1.00 78.19 309 TRP A CA 1
ATOM 2309 C C . TRP A 1 309 ? -16.359 -13.286 -6.824 1.00 78.19 309 TRP A C 1
ATOM 2311 O O . TRP A 1 309 ? -16.352 -13.773 -7.948 1.00 78.19 309 TRP A O 1
ATOM 2321 N N . HIS A 1 310 ? -16.548 -11.982 -6.610 1.00 84.69 310 HIS A N 1
ATOM 2322 C CA . HIS A 1 310 ? -16.848 -11.035 -7.689 1.00 84.69 310 HIS A CA 1
ATOM 2323 C C . HIS A 1 310 ? -15.671 -10.114 -8.056 1.00 84.69 310 HIS A C 1
ATOM 2325 O O . HIS A 1 310 ? -15.751 -9.389 -9.042 1.00 84.69 310 HIS A O 1
ATOM 2331 N N . GLY A 1 311 ? -14.593 -10.083 -7.263 1.00 78.00 311 GLY A N 1
ATOM 2332 C CA . GLY A 1 311 ? -13.376 -9.311 -7.555 1.00 78.00 311 GLY A CA 1
ATOM 2333 C C . GLY A 1 311 ? -13.530 -7.784 -7.495 1.00 78.00 311 GLY A C 1
ATOM 2334 O O . GLY A 1 311 ? -12.615 -7.053 -7.871 1.00 78.00 311 GLY A O 1
ATOM 2335 N N . VAL A 1 312 ? -14.667 -7.267 -7.017 1.00 83.81 312 VAL A N 1
ATOM 2336 C CA . VAL A 1 312 ? -14.901 -5.813 -6.929 1.00 83.81 312 VAL A CA 1
ATOM 2337 C C . VAL A 1 312 ? -14.109 -5.261 -5.751 1.00 83.81 312 VAL A C 1
ATOM 2339 O O . VAL A 1 312 ? -14.207 -5.754 -4.627 1.00 83.81 312 VAL A O 1
ATOM 2342 N N . SER A 1 313 ? -13.333 -4.207 -6.008 1.00 84.69 313 SER A N 1
ATOM 2343 C CA . SER A 1 313 ? -12.484 -3.587 -4.993 1.00 84.69 313 SER A CA 1
ATOM 2344 C C . SER A 1 313 ? -13.305 -3.068 -3.799 1.00 84.69 313 SER A C 1
ATOM 2346 O O . SER A 1 313 ? -14.277 -2.337 -4.016 1.00 84.69 313 SER A O 1
ATOM 2348 N N . PRO A 1 314 ? -12.880 -3.319 -2.543 1.00 87.94 314 PRO A N 1
ATOM 2349 C CA . PRO A 1 314 ? -13.542 -2.770 -1.358 1.00 87.94 314 PRO A CA 1
ATOM 2350 C C . PRO A 1 314 ? -13.685 -1.245 -1.392 1.00 87.94 314 PRO A C 1
ATOM 2352 O O . PRO A 1 314 ? -14.692 -0.709 -0.933 1.00 87.94 314 PRO A O 1
ATOM 2355 N N . THR A 1 315 ? -12.705 -0.549 -1.976 1.00 90.12 315 THR A N 1
ATOM 2356 C CA . THR A 1 315 ? -12.731 0.905 -2.170 1.00 90.12 315 THR A CA 1
ATOM 2357 C C . THR A 1 315 ? -13.875 1.334 -3.086 1.00 90.12 315 THR A C 1
ATOM 2359 O O . THR A 1 315 ? -14.580 2.288 -2.771 1.00 90.12 315 THR A O 1
ATOM 2362 N N . ALA A 1 316 ? -14.094 0.621 -4.195 1.00 92.31 316 ALA A N 1
ATOM 2363 C CA . ALA A 1 316 ? -15.181 0.925 -5.122 1.00 92.31 316 ALA A CA 1
ATOM 2364 C C . ALA A 1 316 ? -16.545 0.727 -4.449 1.00 92.31 316 ALA A C 1
ATOM 2366 O O . ALA A 1 316 ? -17.395 1.611 -4.521 1.00 92.31 316 ALA A O 1
ATOM 2367 N N . VAL A 1 317 ? -16.714 -0.380 -3.716 1.00 94.38 317 VAL A N 1
ATOM 2368 C CA . VAL A 1 317 ? -17.924 -0.653 -2.922 1.00 94.38 317 VAL A CA 1
ATOM 2369 C C . VAL A 1 317 ? -18.205 0.494 -1.939 1.00 94.38 317 VAL A C 1
ATOM 2371 O O . VAL A 1 317 ? -19.328 0.988 -1.879 1.00 94.38 317 VAL A O 1
ATOM 2374 N N . ALA A 1 318 ? -17.180 0.975 -1.227 1.00 93.06 318 ALA A N 1
ATOM 2375 C CA . ALA A 1 318 ? -17.308 2.068 -0.261 1.00 93.06 318 ALA A CA 1
ATOM 2376 C C . ALA A 1 318 ? -17.738 3.396 -0.910 1.00 93.06 318 ALA A C 1
ATOM 2378 O O . ALA A 1 318 ? -18.609 4.093 -0.391 1.00 93.06 318 ALA A O 1
ATOM 2379 N N . LEU A 1 319 ? -17.141 3.744 -2.054 1.00 94.31 319 LEU A N 1
ATOM 2380 C CA . LEU A 1 319 ? -17.459 4.977 -2.777 1.00 94.31 319 LEU A CA 1
ATOM 2381 C C . LEU A 1 319 ? -18.853 4.931 -3.409 1.00 94.31 319 LEU A C 1
ATOM 2383 O O . LEU A 1 319 ? -19.581 5.919 -3.343 1.00 94.31 319 LEU A O 1
ATOM 2387 N N . VAL A 1 320 ? -19.256 3.784 -3.964 1.00 96.31 320 VAL A N 1
ATOM 2388 C CA . VAL A 1 320 ? -20.615 3.588 -4.491 1.00 96.31 320 VAL A CA 1
ATOM 2389 C C . VAL A 1 320 ? -21.645 3.680 -3.367 1.00 96.31 320 VAL A C 1
ATOM 2391 O O . VAL A 1 320 ? -22.665 4.342 -3.539 1.00 96.31 320 VAL A O 1
ATOM 2394 N N . ALA A 1 321 ? -21.371 3.098 -2.196 1.00 95.06 321 ALA A N 1
ATOM 2395 C CA . ALA A 1 321 ? -22.242 3.225 -1.029 1.00 95.06 321 ALA A CA 1
ATOM 2396 C C . ALA A 1 321 ? -22.380 4.688 -0.574 1.00 95.06 321 ALA A C 1
ATOM 2398 O O . ALA A 1 321 ? -23.493 5.167 -0.359 1.00 95.06 321 ALA A O 1
ATOM 2399 N N . ALA A 1 322 ? -21.271 5.430 -0.495 1.00 93.62 322 ALA A N 1
ATOM 2400 C CA . ALA A 1 322 ? -21.280 6.856 -0.168 1.00 93.62 322 ALA A CA 1
ATOM 2401 C C . ALA A 1 322 ? -22.084 7.693 -1.183 1.00 93.62 322 ALA A C 1
ATOM 2403 O O . ALA A 1 322 ? -22.896 8.544 -0.799 1.00 93.62 322 ALA A O 1
ATOM 2404 N N . ALA A 1 323 ? -21.903 7.421 -2.478 1.00 94.88 323 ALA A N 1
ATOM 2405 C CA . ALA A 1 323 ? -22.664 8.062 -3.545 1.00 94.88 323 ALA A CA 1
ATOM 2406 C C . ALA A 1 323 ? -24.160 7.732 -3.440 1.00 94.88 323 ALA A C 1
ATOM 2408 O O . ALA A 1 323 ? -24.988 8.638 -3.516 1.00 94.88 323 ALA A O 1
ATOM 2409 N N . ALA A 1 324 ? -24.512 6.469 -3.183 1.00 95.88 324 ALA A N 1
ATOM 2410 C CA . ALA A 1 324 ? -25.892 6.029 -3.007 1.00 95.88 324 ALA A CA 1
ATOM 2411 C C . ALA A 1 324 ? -26.566 6.718 -1.812 1.00 95.88 324 ALA A C 1
ATOM 2413 O O . ALA A 1 324 ? -27.659 7.254 -1.962 1.00 95.88 324 ALA A O 1
ATOM 2414 N N . LEU A 1 325 ? -25.912 6.789 -0.646 1.00 95.06 325 LEU A N 1
ATOM 2415 C CA . LEU A 1 325 ? -26.455 7.475 0.538 1.00 95.06 325 LEU A CA 1
ATOM 2416 C C . LEU A 1 325 ? -26.752 8.957 0.268 1.00 95.06 325 LEU A C 1
ATOM 2418 O O . LEU A 1 325 ? -27.753 9.495 0.746 1.00 95.06 325 LEU A O 1
ATOM 2422 N N . THR A 1 326 ? -25.908 9.613 -0.526 1.00 93.00 326 THR A N 1
ATOM 2423 C CA . THR A 1 326 ? -26.096 11.020 -0.900 1.00 93.00 326 THR A CA 1
ATOM 2424 C C . THR A 1 326 ? -27.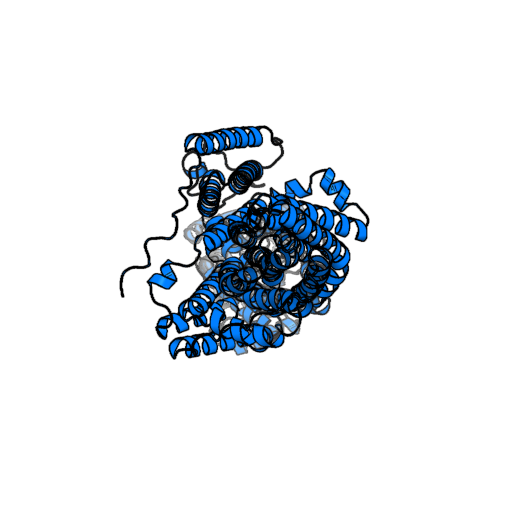200 11.173 -1.951 1.00 93.00 326 THR A C 1
ATOM 2426 O O . THR A 1 326 ? -28.098 12.001 -1.794 1.00 93.00 326 THR A O 1
ATOM 2429 N N . ALA A 1 327 ? -27.202 10.329 -2.990 1.00 94.00 327 ALA A N 1
ATOM 2430 C CA . ALA A 1 327 ? -28.217 10.324 -4.047 1.00 94.00 327 ALA A CA 1
ATOM 2431 C C . ALA A 1 327 ? -29.626 10.058 -3.493 1.00 94.00 327 ALA A C 1
ATOM 2433 O O . ALA A 1 327 ? -30.598 10.699 -3.890 1.00 94.00 327 ALA A O 1
ATOM 2434 N N . LEU A 1 328 ? -29.723 9.167 -2.506 1.00 93.81 328 LEU A N 1
ATOM 2435 C CA . LEU A 1 328 ? -30.955 8.820 -1.804 1.00 93.81 328 LEU A CA 1
ATOM 2436 C C . LEU A 1 328 ? -31.367 9.857 -0.740 1.00 93.81 328 LEU A C 1
ATOM 2438 O O . LEU A 1 328 ? -32.356 9.655 -0.035 1.00 93.81 328 LEU A O 1
ATOM 2442 N N . ARG A 1 329 ? -30.629 10.972 -0.611 1.00 92.56 329 ARG A N 1
ATOM 2443 C CA . ARG A 1 329 ? -30.855 12.048 0.374 1.00 92.56 329 ARG A CA 1
ATOM 2444 C C . ARG A 1 329 ? -30.878 11.557 1.828 1.00 92.56 329 ARG A C 1
ATOM 2446 O O . ARG A 1 329 ? -31.530 12.158 2.690 1.00 92.56 329 ARG A O 1
ATOM 2453 N N . VAL A 1 330 ? -30.169 10.461 2.103 1.00 94.31 330 VAL A N 1
ATOM 2454 C CA . VAL A 1 330 ? -29.886 9.989 3.464 1.00 94.31 330 VAL A CA 1
ATOM 2455 C C . VAL A 1 330 ? -28.849 10.911 4.101 1.00 94.31 330 VAL A C 1
ATOM 2457 O O . VAL A 1 330 ? -29.029 11.331 5.247 1.00 94.31 330 VAL A O 1
ATOM 2460 N N . LEU A 1 331 ? -27.820 11.262 3.326 1.00 94.38 331 LEU A N 1
ATOM 2461 C CA . LEU A 1 331 ? -26.812 12.265 3.651 1.00 94.38 331 LEU A CA 1
ATOM 2462 C C . LEU A 1 331 ? -27.008 13.528 2.807 1.00 94.38 331 LEU A C 1
ATOM 2464 O O . LEU A 1 331 ? -27.480 13.470 1.671 1.00 94.38 331 LEU A O 1
ATOM 2468 N N . ASP A 1 332 ? -26.641 14.668 3.377 1.00 92.19 332 ASP A N 1
ATOM 2469 C CA . ASP A 1 332 ? -26.579 15.966 2.718 1.00 92.19 332 ASP A CA 1
ATOM 2470 C C . ASP A 1 332 ? -25.149 16.532 2.753 1.00 92.19 332 ASP A C 1
ATOM 2472 O O . ASP A 1 332 ? -24.240 15.965 3.363 1.00 92.19 332 ASP A O 1
ATOM 2476 N N . ARG A 1 333 ? -24.937 17.670 2.081 1.00 89.50 333 ARG A N 1
ATOM 2477 C CA . ARG A 1 333 ? -23.621 18.319 1.994 1.00 89.50 333 ARG A CA 1
ATOM 2478 C C . ARG A 1 333 ? -22.992 18.577 3.366 1.00 89.50 333 ARG A C 1
ATOM 2480 O O . ARG A 1 333 ? -21.789 18.401 3.506 1.00 89.50 333 ARG A O 1
ATOM 2487 N N . ARG A 1 334 ? -23.782 18.963 4.375 1.00 90.25 334 ARG A N 1
ATOM 2488 C CA . ARG A 1 334 ? -23.245 19.277 5.707 1.00 90.25 334 ARG A CA 1
ATOM 2489 C C . ARG A 1 334 ? -22.691 18.030 6.382 1.00 90.25 334 ARG A C 1
ATOM 2491 O O . ARG A 1 334 ? -21.724 18.139 7.125 1.00 90.25 334 ARG A O 1
ATOM 2498 N N . ASP A 1 335 ? -23.274 16.862 6.114 1.00 90.25 335 ASP A N 1
ATOM 2499 C CA . ASP A 1 335 ? -22.752 15.607 6.651 1.00 90.25 335 ASP A CA 1
ATOM 2500 C C . ASP A 1 335 ? -21.407 15.250 6.010 1.00 90.25 335 ASP A C 1
ATOM 2502 O O . ASP A 1 335 ? -20.494 14.819 6.712 1.00 90.25 335 ASP A O 1
ATOM 2506 N N . VAL A 1 336 ? -21.265 15.479 4.698 1.00 88.06 336 VAL A N 1
ATOM 2507 C CA . VAL A 1 336 ? -19.997 15.285 3.975 1.00 88.06 336 VAL A CA 1
ATOM 2508 C C . VAL A 1 336 ? -18.930 16.256 4.482 1.00 88.06 336 VAL A C 1
ATOM 2510 O O . VAL A 1 336 ? -17.801 15.847 4.733 1.00 88.06 336 VAL A O 1
ATOM 2513 N N . ASP A 1 337 ? -19.295 17.516 4.717 1.00 87.50 337 ASP A N 1
ATOM 2514 C CA . ASP A 1 337 ? -18.390 18.518 5.290 1.00 87.50 337 ASP A CA 1
ATOM 2515 C C . ASP A 1 337 ? -17.961 18.151 6.728 1.00 87.50 337 ASP A C 1
ATOM 2517 O O . ASP A 1 337 ? -16.895 18.563 7.183 1.00 87.50 337 ASP A O 1
ATOM 2521 N N . SER A 1 338 ? -18.770 17.356 7.440 1.00 81.12 338 SER A N 1
ATOM 2522 C CA . SER A 1 338 ? -18.547 16.974 8.842 1.00 81.12 338 SER A CA 1
ATOM 2523 C C . SER A 1 338 ? -17.729 15.697 9.061 1.00 81.12 338 SER A C 1
ATOM 2525 O O . SER A 1 338 ? -17.492 15.333 10.216 1.00 81.12 338 SER A O 1
ATOM 2527 N N . ILE A 1 339 ? -17.309 14.996 7.999 1.00 87.75 339 ILE A N 1
ATOM 2528 C CA . ILE A 1 339 ? -16.475 13.798 8.164 1.00 87.75 339 ILE A CA 1
ATOM 2529 C C . ILE A 1 339 ? -15.115 14.151 8.775 1.00 87.75 339 ILE A C 1
ATOM 2531 O O . ILE A 1 339 ? -14.634 15.280 8.677 1.00 87.75 339 ILE A O 1
ATOM 2535 N N . ASP A 1 340 ? -14.464 13.163 9.388 1.00 84.38 340 ASP A N 1
ATOM 2536 C CA . ASP A 1 340 ? -13.165 13.358 10.029 1.00 84.38 340 ASP A CA 1
ATOM 2537 C C . ASP A 1 340 ? -12.019 13.428 9.000 1.00 84.38 340 ASP A C 1
ATOM 2539 O O . ASP A 1 340 ? -11.245 12.487 8.804 1.00 84.38 340 ASP A O 1
ATOM 2543 N N . TRP A 1 341 ? -11.914 14.577 8.327 1.00 88.69 341 TRP A N 1
ATOM 2544 C CA . TRP A 1 341 ? -10.845 14.881 7.372 1.00 88.69 341 TRP A CA 1
ATOM 2545 C C . TRP A 1 341 ? -9.451 14.801 7.998 1.00 88.69 341 TRP A C 1
ATOM 2547 O O . TRP A 1 341 ? -8.481 14.497 7.300 1.00 88.69 341 TRP A O 1
ATOM 2557 N N . ASN A 1 342 ? -9.340 15.019 9.314 1.00 87.62 342 ASN A N 1
ATOM 2558 C CA . ASN A 1 342 ? -8.056 14.993 10.006 1.00 87.62 342 ASN A CA 1
ATOM 2559 C C . ASN A 1 342 ? -7.412 13.609 9.917 1.00 87.62 342 ASN A C 1
ATOM 2561 O O . ASN A 1 342 ? -6.206 13.506 9.698 1.00 87.62 342 ASN A O 1
ATOM 2565 N N . VAL A 1 343 ? -8.214 12.548 10.044 1.00 84.12 343 VAL A N 1
ATOM 2566 C CA . VAL A 1 343 ? -7.740 11.163 9.936 1.00 84.12 343 VAL A CA 1
ATOM 2567 C C . VAL A 1 343 ? -7.265 10.845 8.517 1.00 84.12 343 VAL A C 1
ATOM 2569 O O . VAL A 1 343 ? -6.205 10.241 8.355 1.00 84.12 343 VAL A O 1
ATOM 2572 N N . LEU A 1 344 ? -7.996 11.289 7.489 1.00 89.31 344 LEU A N 1
ATOM 2573 C CA . LEU A 1 344 ? -7.633 11.046 6.086 1.00 89.31 344 LEU A CA 1
ATOM 2574 C C . LEU A 1 344 ? -6.313 11.742 5.714 1.00 89.31 344 LEU A C 1
ATOM 2576 O O . LEU A 1 344 ? -5.436 11.132 5.101 1.00 89.31 344 LEU A O 1
ATOM 2580 N N . ILE A 1 345 ? -6.135 12.996 6.139 1.00 91.94 345 ILE A N 1
ATOM 2581 C CA . ILE A 1 345 ? -4.895 13.761 5.926 1.00 91.94 345 ILE A CA 1
ATOM 2582 C C . ILE A 1 345 ? -3.731 13.152 6.722 1.00 91.94 345 ILE A C 1
ATOM 2584 O O . ILE A 1 345 ? -2.612 13.064 6.219 1.00 91.94 345 ILE A O 1
ATOM 2588 N N . LEU A 1 346 ? -3.981 12.673 7.944 1.00 87.25 346 LEU A N 1
ATOM 2589 C CA . LEU A 1 346 ? -2.966 11.992 8.748 1.00 87.25 346 LEU A CA 1
ATOM 2590 C C . LEU A 1 346 ? -2.467 10.706 8.071 1.00 87.25 346 LEU A C 1
ATOM 2592 O O . LEU A 1 346 ? -1.258 10.476 8.005 1.00 87.25 346 LEU A O 1
ATOM 2596 N N . MET A 1 347 ? -3.379 9.902 7.514 1.00 84.50 347 MET A N 1
ATOM 2597 C CA . MET A 1 347 ? -3.015 8.726 6.719 1.00 84.50 347 MET A CA 1
ATOM 2598 C C . MET A 1 347 ? -2.156 9.108 5.510 1.00 84.50 347 MET A C 1
ATOM 2600 O O . MET A 1 347 ? -1.173 8.427 5.221 1.00 84.50 347 MET A O 1
ATOM 2604 N N . TRP A 1 348 ? -2.489 10.204 4.823 1.00 89.81 348 TRP A N 1
ATOM 2605 C CA . TRP A 1 348 ? -1.700 10.701 3.696 1.00 89.81 348 TRP A CA 1
ATOM 2606 C C . TRP A 1 348 ? -0.266 11.056 4.098 1.00 89.81 348 TRP A C 1
ATOM 2608 O O . TRP A 1 348 ? 0.671 10.565 3.465 1.00 89.81 348 TRP A O 1
ATOM 2618 N N . GLY A 1 349 ? -0.084 11.823 5.179 1.00 87.44 349 GLY A N 1
ATOM 2619 C CA . GLY A 1 349 ? 1.245 12.179 5.686 1.00 87.44 349 GLY A CA 1
ATOM 2620 C C . GLY A 1 349 ? 2.078 10.959 6.081 1.00 87.44 349 GLY A C 1
ATOM 2621 O O . GLY A 1 349 ? 3.238 10.859 5.684 1.00 87.44 349 GLY A O 1
ATOM 2622 N N . GLY A 1 350 ? 1.479 9.992 6.785 1.00 82.00 350 GLY A N 1
ATOM 2623 C CA . GLY A 1 350 ? 2.146 8.736 7.151 1.00 82.00 350 GLY A CA 1
ATOM 2624 C C . GLY A 1 350 ? 2.577 7.907 5.940 1.00 82.00 350 GLY A C 1
ATOM 2625 O O . GLY A 1 350 ? 3.709 7.428 5.870 1.00 82.00 350 GLY A O 1
ATOM 2626 N N . LEU A 1 351 ? 1.702 7.785 4.937 1.00 81.00 351 LEU A N 1
ATOM 2627 C CA . LEU A 1 351 ? 2.018 7.067 3.701 1.00 81.00 351 LEU A CA 1
ATOM 2628 C C . LEU A 1 351 ? 3.116 7.757 2.897 1.00 81.00 351 LEU A C 1
ATOM 2630 O O . LEU A 1 351 ? 4.008 7.080 2.381 1.00 81.00 351 LEU A O 1
ATOM 2634 N N . SER A 1 352 ? 3.056 9.085 2.802 1.00 87.94 352 SER A N 1
ATOM 2635 C CA . SER A 1 352 ? 4.071 9.892 2.129 1.00 87.94 352 SER A CA 1
ATOM 2636 C C . SER A 1 352 ? 5.431 9.756 2.812 1.00 87.94 352 SER A C 1
ATOM 2638 O O . SER A 1 352 ? 6.434 9.515 2.146 1.00 87.94 352 SER A O 1
ATOM 2640 N N . LEU A 1 353 ? 5.463 9.792 4.148 1.00 86.50 353 LEU A N 1
ATOM 2641 C CA . LEU A 1 353 ? 6.676 9.584 4.940 1.00 86.50 353 LEU A CA 1
ATOM 2642 C C . LEU A 1 353 ? 7.272 8.191 4.756 1.00 86.50 353 LEU A C 1
ATOM 2644 O O . LEU A 1 353 ? 8.463 8.079 4.480 1.00 86.50 353 LEU A O 1
ATOM 2648 N N . GLY A 1 354 ? 6.453 7.139 4.801 1.00 76.19 354 GLY A N 1
ATOM 2649 C CA . GLY A 1 354 ? 6.924 5.786 4.510 1.00 76.19 354 GLY A CA 1
ATOM 2650 C C . GLY A 1 354 ? 7.500 5.640 3.095 1.00 76.19 354 GLY A C 1
ATOM 2651 O O . GLY A 1 354 ? 8.490 4.938 2.897 1.00 76.19 354 GLY A O 1
ATOM 2652 N N . HIS A 1 355 ? 6.918 6.328 2.107 1.00 77.25 355 HIS A N 1
ATOM 2653 C CA . HIS A 1 355 ? 7.466 6.355 0.750 1.00 77.25 355 HIS A CA 1
ATOM 2654 C C . HIS A 1 355 ? 8.799 7.096 0.687 1.00 77.25 355 HIS A C 1
ATOM 2656 O O . HIS A 1 355 ? 9.750 6.545 0.137 1.00 77.25 355 HIS A O 1
ATOM 2662 N N . ALA A 1 356 ? 8.882 8.279 1.304 1.00 83.19 356 ALA A N 1
ATOM 2663 C CA . ALA A 1 356 ? 10.103 9.070 1.392 1.00 83.19 356 ALA A CA 1
ATOM 2664 C C . ALA A 1 356 ? 11.257 8.244 1.973 1.00 83.19 356 ALA A C 1
ATOM 2666 O O . ALA A 1 356 ? 12.306 8.161 1.351 1.00 83.19 356 ALA A O 1
ATOM 2667 N N . MET A 1 357 ? 11.039 7.540 3.091 1.00 80.38 357 MET A N 1
ATOM 2668 C CA . MET A 1 357 ? 12.061 6.684 3.712 1.00 80.38 357 MET A CA 1
ATOM 2669 C C . MET A 1 357 ? 12.611 5.611 2.761 1.00 80.38 357 MET A C 1
ATOM 2671 O O . MET A 1 357 ? 13.803 5.308 2.799 1.00 80.38 357 MET A O 1
ATOM 2675 N N . LYS A 1 358 ? 11.748 5.032 1.916 1.00 74.88 358 LYS A N 1
ATOM 2676 C CA . LYS A 1 358 ? 12.137 3.997 0.955 1.00 74.88 358 LYS A CA 1
ATOM 2677 C C . LYS A 1 358 ? 12.907 4.580 -0.229 1.00 74.88 358 LYS A C 1
ATOM 2679 O O . LYS A 1 358 ? 13.969 4.073 -0.563 1.00 74.88 358 LYS A O 1
ATOM 2684 N N . VAL A 1 359 ? 12.380 5.621 -0.876 1.00 74.56 359 VAL A N 1
ATOM 2685 C CA . VAL A 1 359 ? 12.987 6.170 -2.104 1.00 74.56 359 VAL A CA 1
ATOM 2686 C C . VAL A 1 359 ? 14.287 6.919 -1.841 1.00 74.56 359 VAL A C 1
ATOM 2688 O O . VAL A 1 359 ? 15.131 6.991 -2.726 1.00 74.56 359 VAL A O 1
ATOM 2691 N N . THR A 1 360 ? 14.475 7.447 -0.630 1.00 79.69 360 THR A N 1
ATOM 2692 C CA . THR A 1 360 ? 15.727 8.103 -0.246 1.00 79.69 360 THR A CA 1
ATOM 2693 C C . THR A 1 360 ? 16.772 7.135 0.295 1.00 79.69 360 THR A C 1
ATOM 2695 O O . THR A 1 360 ? 17.868 7.574 0.609 1.00 79.69 360 THR A O 1
ATOM 2698 N N . GLY A 1 361 ? 16.485 5.833 0.413 1.00 73.81 361 GLY A N 1
ATOM 2699 C CA . GLY A 1 361 ? 17.434 4.841 0.938 1.00 73.81 361 GLY A CA 1
ATOM 2700 C C . GLY A 1 361 ? 17.677 4.931 2.451 1.00 73.81 361 GLY A C 1
ATOM 2701 O O . GLY A 1 361 ? 18.592 4.294 2.968 1.00 73.81 361 GLY A O 1
ATOM 2702 N N . LEU A 1 362 ? 16.862 5.698 3.191 1.00 82.00 362 LEU A N 1
ATOM 2703 C CA . LEU A 1 362 ? 16.933 5.731 4.658 1.00 82.00 362 LEU A CA 1
ATOM 2704 C C . LEU A 1 362 ? 16.592 4.362 5.263 1.00 82.00 362 LEU A C 1
ATOM 2706 O O . LEU A 1 362 ? 17.169 3.976 6.275 1.00 82.00 362 LEU A O 1
ATOM 2710 N N . VAL A 1 363 ? 15.679 3.620 4.631 1.00 72.44 363 VAL A N 1
ATOM 2711 C CA . VAL A 1 363 ? 15.369 2.232 5.007 1.00 72.44 363 VAL A CA 1
ATOM 2712 C C . VAL A 1 363 ? 16.620 1.358 4.958 1.00 72.44 363 VAL A C 1
ATOM 2714 O O . VAL A 1 363 ? 16.939 0.713 5.954 1.00 72.44 363 VAL A O 1
ATOM 2717 N N . ASP A 1 364 ? 17.355 1.389 3.847 1.00 73.75 364 ASP A N 1
ATOM 2718 C CA . ASP A 1 364 ? 18.548 0.558 3.656 1.00 73.75 364 ASP A CA 1
ATOM 2719 C C . ASP A 1 364 ? 19.636 0.907 4.681 1.00 73.75 364 ASP A C 1
ATOM 2721 O O . ASP A 1 364 ? 20.291 0.027 5.237 1.00 73.75 364 ASP A O 1
ATOM 2725 N N . ALA A 1 365 ? 19.763 2.193 5.017 1.00 76.94 365 ALA A N 1
ATOM 2726 C CA . ALA A 1 365 ? 20.682 2.659 6.047 1.00 76.94 365 ALA A CA 1
ATOM 2727 C C . ALA A 1 365 ? 20.313 2.194 7.464 1.00 76.94 365 ALA A C 1
ATOM 2729 O O . ALA A 1 365 ? 21.203 1.849 8.238 1.00 76.94 365 ALA A O 1
ATOM 2730 N N . ILE A 1 366 ? 19.020 2.176 7.814 1.00 77.00 366 ILE A N 1
ATOM 2731 C CA . ILE A 1 366 ? 18.553 1.666 9.113 1.00 77.00 366 ILE A CA 1
ATOM 2732 C C . ILE A 1 366 ? 18.809 0.159 9.210 1.00 77.00 366 ILE A C 1
ATOM 2734 O O . ILE A 1 366 ? 19.258 -0.318 10.250 1.00 77.00 366 ILE A O 1
ATOM 2738 N N . VAL A 1 367 ? 18.554 -0.585 8.130 1.00 68.38 367 VAL A N 1
ATOM 2739 C CA . VAL A 1 367 ? 18.804 -2.034 8.071 1.00 68.38 367 VAL A CA 1
ATOM 2740 C C . VAL A 1 367 ? 20.295 -2.353 8.193 1.00 68.38 367 VAL A C 1
ATOM 2742 O O . VAL A 1 367 ? 20.650 -3.333 8.839 1.00 68.38 367 VAL A O 1
ATOM 2745 N N . GLY A 1 368 ? 21.167 -1.507 7.641 1.00 69.75 368 GLY A N 1
ATOM 2746 C CA . GLY A 1 368 ? 22.622 -1.650 7.739 1.00 69.75 368 GLY A CA 1
ATOM 2747 C C . GLY A 1 368 ? 23.237 -1.273 9.095 1.00 69.75 368 GLY A C 1
ATOM 2748 O O . GLY A 1 368 ? 24.458 -1.319 9.231 1.00 69.75 368 GLY A O 1
ATOM 2749 N N . LEU A 1 369 ? 22.446 -0.870 10.100 1.00 77.94 369 LEU A N 1
ATOM 2750 C CA . LEU A 1 369 ? 22.978 -0.550 11.429 1.00 77.94 369 LEU A CA 1
ATOM 2751 C C . LEU A 1 369 ? 23.495 -1.820 12.135 1.00 77.94 369 LEU A C 1
ATOM 2753 O O . LEU A 1 369 ? 22.778 -2.817 12.153 1.00 77.94 369 LEU A O 1
ATOM 2757 N N . PRO A 1 370 ? 24.649 -1.786 12.835 1.00 72.00 370 PRO A N 1
ATOM 2758 C CA . PRO A 1 370 ? 25.235 -2.971 13.484 1.00 72.00 370 PRO A CA 1
ATOM 2759 C C . PRO A 1 370 ? 24.308 -3.680 14.485 1.00 72.00 370 PRO A C 1
ATOM 2761 O O . PRO A 1 370 ? 24.327 -4.902 14.615 1.00 72.00 370 PRO A O 1
ATOM 2764 N N . VAL A 1 371 ? 23.461 -2.917 15.186 1.00 71.56 371 VAL A N 1
ATOM 2765 C CA . VAL A 1 371 ? 22.431 -3.463 16.090 1.00 71.56 371 VAL A CA 1
ATOM 2766 C C . VAL A 1 371 ? 21.381 -4.266 15.325 1.00 71.56 371 VAL A C 1
ATOM 2768 O O . VAL A 1 371 ? 20.937 -5.303 15.808 1.00 71.56 371 VAL A O 1
ATOM 2771 N N . ILE A 1 372 ? 20.995 -3.801 14.136 1.00 70.06 372 ILE A N 1
ATOM 2772 C CA . ILE A 1 372 ? 20.041 -4.502 13.279 1.00 70.06 372 ILE A CA 1
ATOM 2773 C C . ILE A 1 372 ? 20.724 -5.692 12.607 1.00 70.06 372 ILE A C 1
ATOM 2775 O O . ILE A 1 372 ? 20.130 -6.761 12.590 1.00 70.06 372 ILE A O 1
ATOM 2779 N N . ASP A 1 373 ? 21.986 -5.564 12.192 1.00 66.19 373 ASP A N 1
ATOM 2780 C CA . ASP A 1 373 ? 22.790 -6.666 11.645 1.00 66.19 373 ASP A CA 1
ATOM 2781 C C . ASP A 1 373 ? 22.967 -7.824 12.650 1.00 66.19 373 ASP A C 1
ATOM 2783 O O . ASP A 1 373 ? 22.836 -9.008 12.336 1.00 66.19 373 ASP A O 1
ATOM 2787 N N . THR A 1 374 ? 23.142 -7.488 13.931 1.00 70.12 374 THR A N 1
ATOM 2788 C CA . THR A 1 374 ? 23.171 -8.480 15.019 1.00 70.12 374 THR A CA 1
ATOM 2789 C C . THR A 1 374 ? 21.829 -9.205 15.157 1.00 70.12 374 THR A C 1
ATOM 2791 O O . THR A 1 374 ? 21.800 -10.389 15.471 1.00 70.12 374 THR A O 1
ATOM 2794 N N . ILE A 1 375 ? 20.704 -8.523 14.920 1.00 69.81 375 ILE A N 1
ATOM 2795 C CA . ILE A 1 375 ? 19.363 -9.128 14.967 1.00 69.81 375 ILE A CA 1
ATOM 2796 C C . ILE A 1 375 ? 19.092 -9.955 13.701 1.00 69.81 375 ILE A C 1
ATOM 2798 O O . ILE A 1 375 ? 18.464 -11.011 13.782 1.00 69.81 375 ILE A O 1
ATOM 2802 N N . THR A 1 376 ? 19.553 -9.516 12.527 1.00 63.19 376 THR A N 1
ATOM 2803 C CA . THR A 1 376 ? 19.309 -10.200 11.246 1.00 63.19 376 THR A CA 1
ATOM 2804 C C . THR A 1 376 ? 20.119 -11.488 11.090 1.00 63.19 376 THR A C 1
ATOM 2806 O O . THR A 1 376 ? 19.639 -12.399 10.407 1.00 63.19 376 THR A O 1
ATOM 2809 N N . THR A 1 377 ? 21.278 -11.579 11.753 1.00 66.50 377 THR A N 1
ATOM 2810 C CA . THR A 1 377 ? 22.178 -12.749 11.791 1.00 66.50 377 THR A CA 1
ATOM 2811 C C . THR A 1 377 ? 21.796 -13.811 12.831 1.00 66.50 377 THR A C 1
ATOM 2813 O O . THR A 1 377 ? 22.357 -14.907 12.815 1.00 66.50 377 THR A O 1
ATOM 2816 N N . MET A 1 378 ? 20.823 -13.538 13.711 1.00 69.19 378 MET A N 1
ATOM 2817 C CA . MET A 1 378 ? 20.283 -14.535 14.645 1.00 69.19 378 MET A CA 1
ATOM 2818 C C . MET A 1 378 ? 19.553 -15.670 13.917 1.00 69.19 378 MET A C 1
ATOM 2820 O O . MET A 1 378 ? 19.038 -15.493 12.810 1.00 69.19 378 MET A O 1
ATOM 2824 N N . ASP A 1 379 ? 19.439 -16.823 14.589 1.00 72.44 379 ASP A N 1
ATOM 2825 C CA . ASP A 1 379 ? 18.591 -17.920 14.122 1.00 72.44 379 ASP A CA 1
ATOM 2826 C C . ASP A 1 379 ? 17.182 -17.413 13.776 1.00 72.44 379 ASP A C 1
ATOM 2828 O O . ASP A 1 379 ? 16.606 -16.551 14.454 1.00 72.44 379 ASP A O 1
ATOM 2832 N N . SER A 1 380 ? 16.633 -17.961 12.692 1.00 68.38 380 SER A N 1
ATOM 2833 C CA . SER A 1 380 ? 15.425 -17.477 12.040 1.00 68.38 380 SER A CA 1
ATOM 2834 C C . SER A 1 380 ? 14.267 -17.328 13.029 1.00 68.38 380 SER A C 1
ATOM 2836 O O . SER A 1 380 ? 13.623 -16.285 13.045 1.00 68.38 380 SER A O 1
ATOM 2838 N N . ALA A 1 381 ? 14.028 -18.293 13.921 1.00 69.62 381 ALA A N 1
ATOM 2839 C CA . ALA A 1 381 ? 12.935 -18.221 14.893 1.00 69.62 381 ALA A CA 1
ATOM 2840 C C . ALA A 1 381 ? 13.095 -17.054 15.889 1.00 69.62 381 ALA A C 1
ATOM 2842 O O . ALA A 1 381 ? 12.145 -16.295 16.114 1.00 69.62 381 ALA A O 1
ATOM 2843 N N . TRP A 1 382 ? 14.301 -16.875 16.433 1.00 76.62 382 TRP A N 1
ATOM 2844 C CA . TRP A 1 382 ? 14.612 -15.826 17.406 1.00 76.62 382 TRP A CA 1
ATOM 2845 C C . TRP A 1 382 ? 14.559 -14.430 16.796 1.00 76.62 382 TRP A C 1
ATOM 2847 O O . TRP A 1 382 ? 13.986 -13.525 17.404 1.00 76.62 382 TRP A O 1
ATOM 2857 N N . ARG A 1 383 ? 15.052 -14.263 15.564 1.00 77.00 383 ARG A N 1
ATOM 2858 C CA . ARG A 1 383 ? 14.967 -12.996 14.828 1.00 77.00 383 ARG A CA 1
ATOM 2859 C C . ARG A 1 383 ? 13.528 -12.491 14.716 1.00 77.00 383 ARG A C 1
ATOM 2861 O O . ARG A 1 383 ? 13.249 -11.339 15.047 1.00 77.00 383 ARG A O 1
ATOM 2868 N N . HIS A 1 384 ? 12.597 -13.345 14.275 1.00 76.81 384 HIS A N 1
ATOM 2869 C CA . HIS A 1 384 ? 11.192 -12.946 14.116 1.00 76.81 384 HIS A CA 1
ATOM 2870 C C . HIS A 1 384 ? 10.555 -12.563 15.457 1.00 76.81 384 HIS A C 1
ATOM 2872 O O . HIS A 1 384 ? 9.799 -11.595 15.517 1.00 76.81 384 HIS A O 1
ATOM 2878 N N . PHE A 1 385 ? 10.870 -13.297 16.529 1.00 83.06 385 PHE A N 1
ATOM 2879 C CA . PHE A 1 385 ? 10.344 -13.012 17.862 1.00 83.06 385 PHE A CA 1
ATOM 2880 C C . PHE A 1 385 ? 10.879 -11.692 18.430 1.00 83.06 385 PHE A C 1
ATOM 2882 O O . PHE A 1 385 ? 10.096 -10.887 18.925 1.00 83.06 385 PHE A O 1
ATOM 2889 N N . VAL A 1 386 ? 12.186 -11.433 18.324 1.00 85.62 386 VAL A N 1
ATOM 2890 C CA . VAL A 1 386 ? 12.804 -10.192 18.823 1.00 85.62 386 VAL A CA 1
ATOM 2891 C C . VAL A 1 386 ? 12.257 -8.974 18.082 1.00 85.62 386 VAL A C 1
ATOM 2893 O O . VAL A 1 386 ? 11.857 -8.002 18.720 1.00 85.62 386 VAL A O 1
ATOM 2896 N N . LEU A 1 387 ? 12.158 -9.033 16.750 1.00 84.56 387 LEU A N 1
ATOM 2897 C CA . LEU A 1 387 ? 11.576 -7.941 15.965 1.00 84.56 387 LEU A CA 1
ATOM 2898 C C . LEU A 1 387 ? 10.106 -7.705 16.333 1.00 84.56 387 LEU A C 1
ATOM 2900 O O . LEU A 1 387 ? 9.712 -6.559 16.549 1.00 84.56 387 LEU A O 1
ATOM 2904 N N . ALA A 1 388 ? 9.317 -8.775 16.474 1.00 87.75 388 ALA A N 1
ATOM 2905 C CA . ALA A 1 388 ? 7.935 -8.695 16.940 1.00 87.75 388 ALA A CA 1
ATOM 2906 C C . ALA A 1 388 ? 7.832 -8.066 18.340 1.00 87.75 388 ALA A C 1
ATOM 2908 O O . ALA A 1 388 ? 6.984 -7.197 18.559 1.00 87.75 388 ALA A O 1
ATOM 2909 N N . ALA A 1 389 ? 8.716 -8.450 19.267 1.00 89.75 389 ALA A N 1
ATOM 2910 C CA . ALA A 1 389 ? 8.799 -7.901 20.620 1.00 89.75 389 ALA A CA 1
ATOM 2911 C C . ALA A 1 389 ? 9.062 -6.397 20.603 1.00 89.75 389 ALA A C 1
ATOM 2913 O O . ALA A 1 389 ? 8.305 -5.638 21.210 1.00 89.75 389 ALA A O 1
ATOM 2914 N N . VAL A 1 390 ? 10.073 -5.960 19.852 1.00 88.94 390 VAL A N 1
ATOM 2915 C CA . VAL A 1 390 ? 10.445 -4.546 19.752 1.00 88.94 390 VAL A CA 1
ATOM 2916 C C . VAL A 1 390 ? 9.289 -3.714 19.206 1.00 88.94 390 VAL A C 1
ATOM 2918 O O . VAL A 1 390 ? 8.879 -2.754 19.858 1.00 88.94 390 VAL A O 1
ATOM 2921 N N . VAL A 1 391 ? 8.714 -4.083 18.055 1.00 89.50 391 VAL A N 1
ATOM 2922 C CA . VAL A 1 391 ? 7.656 -3.265 17.434 1.00 89.50 391 VAL A CA 1
ATOM 2923 C C . VAL A 1 391 ? 6.364 -3.263 18.250 1.00 89.50 391 VAL A C 1
ATOM 2925 O O . VAL A 1 391 ? 5.689 -2.238 18.320 1.00 89.50 391 VAL A O 1
ATOM 2928 N N . THR A 1 392 ? 6.035 -4.373 18.918 1.00 92.25 392 THR A N 1
ATOM 2929 C CA . THR A 1 392 ? 4.820 -4.480 19.739 1.00 92.25 392 THR A CA 1
ATOM 2930 C C . THR A 1 392 ? 4.941 -3.649 21.012 1.00 92.25 392 THR A C 1
ATOM 2932 O O . THR A 1 392 ? 4.046 -2.861 21.320 1.00 92.25 392 THR A O 1
ATOM 2935 N N . VAL A 1 393 ? 6.056 -3.787 21.739 1.00 91.94 393 VAL A N 1
ATOM 2936 C CA . VAL A 1 393 ? 6.306 -3.025 22.971 1.00 91.94 393 VAL A CA 1
ATOM 2937 C C . VAL A 1 393 ? 6.406 -1.537 22.659 1.00 91.94 393 VAL A C 1
ATOM 2939 O O . VAL A 1 393 ? 5.786 -0.725 23.349 1.00 91.94 393 VAL A O 1
ATOM 2942 N N . LEU A 1 394 ? 7.126 -1.173 21.595 1.00 90.44 394 LEU A N 1
ATOM 2943 C CA . LEU A 1 394 ? 7.240 0.215 21.162 1.00 90.44 394 LEU A CA 1
ATOM 2944 C C . LEU A 1 394 ? 5.880 0.780 20.734 1.00 90.44 394 LEU A C 1
ATOM 2946 O O . LEU A 1 394 ? 5.531 1.883 21.146 1.00 90.44 394 LEU A O 1
ATOM 2950 N N . GLY A 1 395 ? 5.091 0.012 19.977 1.00 92.12 395 GLY A N 1
ATOM 2951 C CA . GLY A 1 395 ? 3.747 0.389 19.540 1.00 92.12 395 GLY A CA 1
ATOM 2952 C C . GLY A 1 395 ? 2.814 0.697 20.703 1.00 92.12 395 GLY A C 1
ATOM 2953 O O . GLY A 1 395 ? 2.287 1.803 20.780 1.00 92.12 395 GLY A O 1
ATOM 2954 N N . VAL A 1 396 ? 2.664 -0.230 21.652 1.00 92.88 396 VAL A N 1
ATOM 2955 C CA . VAL A 1 396 ? 1.796 -0.024 22.825 1.00 92.88 396 VAL A CA 1
ATOM 2956 C C . VAL A 1 396 ? 2.294 1.129 23.695 1.00 92.88 396 VAL A C 1
ATOM 2958 O O . VAL A 1 396 ? 1.494 1.944 24.159 1.00 92.88 396 VAL A O 1
ATOM 2961 N N . THR A 1 397 ? 3.608 1.231 23.904 1.00 89.75 397 THR A N 1
ATOM 2962 C CA . THR A 1 397 ? 4.192 2.281 24.749 1.00 89.75 397 THR A CA 1
ATOM 2963 C C . THR A 1 397 ? 3.972 3.657 24.136 1.00 89.75 397 THR A C 1
ATOM 2965 O O . THR A 1 397 ? 3.422 4.535 24.798 1.00 89.75 397 THR A O 1
ATOM 2968 N N . LEU A 1 398 ? 4.332 3.850 22.864 1.00 88.06 398 LEU A N 1
ATOM 2969 C CA . LEU A 1 398 ? 4.142 5.133 22.188 1.00 88.06 398 LEU A CA 1
ATOM 2970 C C . LEU A 1 398 ? 2.658 5.485 22.074 1.00 88.06 398 LEU A C 1
ATOM 2972 O O . LEU A 1 398 ? 2.286 6.595 22.440 1.00 88.06 398 LEU A O 1
ATOM 2976 N N . SER A 1 399 ? 1.797 4.541 21.685 1.00 90.56 399 SER A N 1
ATOM 2977 C CA . SER A 1 399 ? 0.347 4.770 21.602 1.00 90.56 399 SER A CA 1
ATOM 2978 C C . SER A 1 399 ? -0.323 5.016 22.961 1.00 90.56 399 SER A C 1
ATOM 2980 O O . SER A 1 399 ? -1.451 5.493 23.032 1.00 90.56 399 SER A O 1
ATOM 2982 N N . THR A 1 400 ? 0.353 4.740 24.081 1.00 87.75 400 THR A N 1
ATOM 2983 C CA . THR A 1 400 ? -0.175 5.110 25.404 1.00 87.75 400 THR A CA 1
ATOM 2984 C C . THR A 1 400 ? -0.125 6.623 25.619 1.00 87.75 400 THR A C 1
ATOM 2986 O O . THR A 1 400 ? -1.019 7.172 26.273 1.00 87.75 400 THR A O 1
ATOM 2989 N N . PHE A 1 401 ? 0.885 7.290 25.052 1.00 79.88 401 PHE A N 1
ATOM 2990 C CA . PHE A 1 401 ? 1.152 8.721 25.225 1.00 79.88 401 PHE A CA 1
ATOM 2991 C C . PHE A 1 401 ? 0.870 9.561 23.971 1.00 79.88 401 PHE A C 1
ATOM 2993 O O . PHE A 1 401 ? 0.789 10.781 24.068 1.00 79.88 401 PHE A O 1
ATOM 3000 N N . MET A 1 402 ? 0.712 8.918 22.816 1.00 82.25 402 MET A N 1
ATOM 3001 C CA . MET A 1 402 ? 0.471 9.513 21.502 1.00 82.25 402 MET A CA 1
ATOM 3002 C C . MET A 1 402 ? -0.787 8.892 20.883 1.00 82.25 402 MET A C 1
ATOM 3004 O O . MET A 1 402 ? -1.126 7.752 21.174 1.00 82.25 402 MET A O 1
ATOM 3008 N N . SER A 1 403 ? -1.455 9.602 19.972 1.00 83.88 403 SER A N 1
ATOM 3009 C CA . SER A 1 403 ? -2.543 9.034 19.165 1.00 83.88 403 SER A CA 1
ATOM 3010 C C . SER A 1 403 ? -2.133 7.739 18.445 1.00 83.88 403 SER A C 1
ATOM 3012 O O . SER A 1 403 ? -1.162 7.733 17.683 1.00 83.88 403 SER A O 1
ATOM 3014 N N . ASN A 1 404 ? -2.931 6.673 18.595 1.00 89.06 404 ASN A N 1
ATOM 3015 C CA . ASN A 1 404 ? -2.704 5.366 17.956 1.00 89.06 404 ASN A CA 1
ATOM 3016 C C . ASN A 1 404 ? -2.450 5.476 16.446 1.00 89.06 404 ASN A C 1
ATOM 3018 O O . ASN A 1 404 ? -1.593 4.786 15.896 1.00 89.06 404 ASN A O 1
ATOM 3022 N N . THR A 1 405 ? -3.188 6.354 15.762 1.00 85.62 405 THR A N 1
ATOM 3023 C CA . THR A 1 405 ? -3.040 6.566 14.317 1.00 85.62 405 THR A CA 1
ATOM 3024 C C . THR A 1 405 ? -1.691 7.179 13.972 1.00 85.62 405 THR A C 1
ATOM 3026 O O . THR A 1 405 ? -1.068 6.773 12.995 1.00 85.62 405 THR A O 1
ATOM 3029 N N . ALA A 1 406 ? -1.233 8.144 14.770 1.00 81.06 406 ALA A N 1
ATOM 3030 C CA . ALA A 1 406 ? 0.054 8.790 14.560 1.00 81.06 406 ALA A CA 1
ATOM 3031 C C . ALA A 1 406 ? 1.210 7.824 14.861 1.00 81.06 406 ALA A C 1
ATOM 3033 O O . ALA A 1 406 ? 2.163 7.745 14.088 1.00 81.06 406 ALA A O 1
ATOM 3034 N N . THR A 1 407 ? 1.082 7.008 15.914 1.00 88.38 407 THR A N 1
ATOM 3035 C CA . THR A 1 407 ? 2.046 5.938 16.193 1.00 88.38 407 THR A CA 1
ATOM 3036 C C . THR A 1 407 ? 2.102 4.928 15.050 1.00 88.38 407 THR A C 1
ATOM 3038 O O . THR A 1 407 ? 3.191 4.591 14.598 1.00 88.38 407 THR A O 1
ATOM 3041 N N . ALA A 1 408 ? 0.959 4.483 14.520 1.00 90.56 408 ALA A N 1
ATOM 3042 C CA . ALA A 1 408 ? 0.927 3.556 13.391 1.00 90.56 408 ALA A CA 1
ATOM 3043 C C . ALA A 1 408 ? 1.527 4.175 12.117 1.00 90.56 408 ALA A C 1
ATOM 3045 O O . ALA A 1 408 ? 2.309 3.520 11.433 1.00 90.56 408 ALA A O 1
ATOM 3046 N N . ALA A 1 409 ? 1.217 5.442 11.822 1.00 83.56 409 ALA A N 1
ATOM 3047 C CA . ALA A 1 409 ? 1.787 6.187 10.696 1.00 83.56 409 ALA A CA 1
ATOM 3048 C C . ALA A 1 409 ? 3.322 6.266 10.747 1.00 83.56 409 ALA A C 1
ATOM 3050 O O . ALA A 1 409 ? 3.963 6.275 9.698 1.00 83.56 409 ALA A O 1
ATOM 3051 N N . LEU A 1 410 ? 3.898 6.285 11.953 1.00 82.88 410 LEU A N 1
ATOM 3052 C CA . LEU A 1 410 ? 5.340 6.292 12.184 1.00 82.88 410 LEU A CA 1
ATOM 3053 C C . LEU A 1 410 ? 5.949 4.880 12.165 1.00 82.88 410 LEU A C 1
ATOM 3055 O O . LEU A 1 410 ? 6.929 4.625 11.468 1.00 82.88 410 LEU A O 1
ATOM 3059 N N . LEU A 1 411 ? 5.388 3.960 12.953 1.00 87.69 411 LEU A N 1
ATOM 3060 C CA . LEU A 1 411 ? 6.001 2.662 13.229 1.00 87.69 411 LEU A CA 1
ATOM 3061 C C . LEU A 1 411 ? 5.750 1.627 12.136 1.00 87.69 411 LEU A C 1
ATOM 3063 O O . LEU A 1 411 ? 6.616 0.792 11.911 1.00 87.69 411 LEU A O 1
ATOM 3067 N N . VAL A 1 412 ? 4.603 1.649 11.452 1.00 88.75 412 VAL A N 1
ATOM 3068 C CA . VAL A 1 412 ? 4.281 0.633 10.435 1.00 88.75 412 VAL A CA 1
ATOM 3069 C C . VAL A 1 412 ? 5.273 0.670 9.263 1.00 88.75 412 VAL A C 1
ATOM 3071 O O . VAL A 1 412 ? 5.812 -0.389 8.937 1.00 88.75 412 VAL A O 1
ATOM 3074 N N . PRO A 1 413 ? 5.580 1.830 8.638 1.00 78.62 413 PRO A N 1
ATOM 3075 C CA . PRO A 1 413 ? 6.590 1.878 7.581 1.00 78.62 413 PRO A CA 1
ATOM 3076 C C . PRO A 1 413 ? 7.974 1.430 8.056 1.00 78.62 413 PRO A C 1
ATOM 3078 O O . PRO A 1 413 ? 8.684 0.754 7.321 1.00 78.62 413 PRO A O 1
ATOM 3081 N N . MET A 1 414 ? 8.336 1.760 9.297 1.00 79.25 414 MET A N 1
ATOM 3082 C CA . MET A 1 414 ? 9.602 1.346 9.899 1.00 79.25 414 MET A CA 1
ATOM 3083 C C . MET A 1 414 ? 9.639 -0.163 10.187 1.00 79.25 414 MET A C 1
ATOM 3085 O O . MET A 1 414 ? 10.626 -0.820 9.887 1.00 79.25 414 MET A O 1
ATOM 3089 N N . ALA A 1 415 ? 8.557 -0.762 10.680 1.00 84.38 415 ALA A N 1
ATOM 3090 C CA . ALA A 1 415 ? 8.457 -2.211 10.862 1.00 84.38 415 ALA A CA 1
ATOM 3091 C C . ALA A 1 415 ? 8.567 -2.961 9.522 1.00 84.38 415 ALA A C 1
ATOM 3093 O O . ALA A 1 415 ? 9.181 -4.024 9.440 1.00 84.38 415 ALA A O 1
ATOM 3094 N N . MET A 1 416 ? 8.032 -2.367 8.452 1.00 76.00 416 MET A N 1
ATOM 3095 C CA . MET A 1 416 ? 8.184 -2.841 7.075 1.00 76.00 416 MET A CA 1
ATOM 3096 C C . MET A 1 416 ? 9.553 -2.577 6.454 1.00 76.00 416 MET A C 1
ATOM 3098 O O . MET A 1 416 ? 9.775 -2.999 5.330 1.00 76.00 416 MET A O 1
ATOM 3102 N N . ALA A 1 417 ? 10.443 -1.864 7.128 1.00 70.25 417 ALA A N 1
ATOM 3103 C CA . ALA A 1 417 ? 11.812 -1.658 6.679 1.00 70.25 417 ALA A CA 1
ATOM 3104 C C . ALA A 1 417 ? 12.749 -2.725 7.264 1.00 70.25 417 ALA A C 1
ATOM 3106 O O . ALA A 1 417 ? 13.717 -3.124 6.632 1.00 70.25 417 ALA A O 1
ATOM 3107 N N . LEU A 1 418 ? 12.439 -3.199 8.473 1.00 71.94 418 LEU A N 1
ATOM 3108 C CA . LEU A 1 418 ? 13.329 -3.998 9.314 1.00 71.94 418 LEU A CA 1
ATOM 3109 C C . LEU A 1 418 ? 13.361 -5.506 8.993 1.00 71.94 418 LEU A C 1
ATOM 3111 O O . LEU A 1 418 ? 14.156 -6.216 9.600 1.00 71.94 418 LEU A O 1
ATOM 3115 N N . SER A 1 419 ? 12.507 -6.037 8.105 1.00 68.81 419 SER A N 1
ATOM 3116 C CA . SER A 1 419 ? 12.416 -7.497 7.882 1.00 68.81 419 SER A CA 1
ATOM 3117 C C . SER A 1 419 ? 12.020 -7.923 6.457 1.00 68.81 419 SER A C 1
ATOM 3119 O O . SER A 1 419 ? 10.864 -8.305 6.234 1.00 68.81 419 SER A O 1
ATOM 3121 N N . PRO A 1 420 ? 12.961 -7.909 5.490 1.00 56.94 420 PRO A N 1
ATOM 3122 C CA . PRO A 1 420 ? 12.761 -8.261 4.075 1.00 56.94 420 PRO A CA 1
ATOM 3123 C C . PRO A 1 420 ? 11.824 -9.431 3.786 1.00 56.94 420 PRO A C 1
ATOM 3125 O O . PRO A 1 420 ? 10.986 -9.346 2.885 1.00 56.94 420 PRO A O 1
ATOM 3128 N N . SER A 1 421 ? 11.940 -10.501 4.570 1.00 59.00 421 SER A N 1
ATOM 3129 C CA . SER A 1 421 ? 11.165 -11.729 4.409 1.00 59.00 421 SER A CA 1
ATOM 3130 C C . SER A 1 421 ? 9.738 -11.657 4.967 1.00 59.00 421 SER A C 1
ATOM 3132 O O . SER A 1 421 ? 8.860 -12.341 4.447 1.00 59.00 421 SER A O 1
ATOM 3134 N N . ASP A 1 422 ? 9.484 -10.839 5.996 1.00 65.38 422 ASP A N 1
ATOM 3135 C CA . ASP A 1 422 ? 8.266 -10.902 6.825 1.00 65.38 422 ASP A CA 1
ATOM 3136 C C . ASP A 1 422 ? 7.616 -9.536 7.097 1.00 65.38 422 ASP A C 1
ATOM 3138 O O . ASP A 1 422 ? 6.778 -9.400 7.995 1.00 65.38 422 ASP A O 1
ATOM 3142 N N . HIS A 1 423 ? 7.951 -8.524 6.289 1.00 72.12 423 HIS A N 1
ATOM 3143 C CA . HIS A 1 423 ? 7.404 -7.164 6.376 1.00 72.12 423 HIS A CA 1
ATOM 3144 C C . HIS A 1 423 ? 5.876 -7.129 6.499 1.00 72.12 423 HIS A C 1
ATOM 3146 O O . HIS A 1 423 ? 5.324 -6.277 7.193 1.00 72.12 423 HIS A O 1
ATOM 3152 N N . GLY A 1 424 ? 5.200 -8.073 5.833 1.00 76.94 424 GLY A N 1
ATOM 3153 C CA . GLY A 1 424 ? 3.751 -8.228 5.842 1.00 76.94 424 GLY A CA 1
ATOM 3154 C C . GLY A 1 424 ? 3.166 -8.382 7.247 1.00 76.94 424 GLY A C 1
ATOM 3155 O O . GLY A 1 424 ? 2.324 -7.598 7.686 1.00 76.94 424 GLY A O 1
ATOM 3156 N N . ALA A 1 425 ? 3.658 -9.387 7.969 1.00 81.75 425 ALA A N 1
ATOM 3157 C CA . ALA A 1 425 ? 3.157 -9.735 9.290 1.00 81.75 425 ALA A CA 1
ATOM 3158 C C . ALA A 1 425 ? 3.544 -8.686 10.342 1.00 81.75 425 ALA A C 1
ATOM 3160 O O . ALA A 1 425 ? 2.722 -8.354 11.195 1.00 81.75 425 ALA A O 1
ATOM 3161 N N . LEU A 1 426 ? 4.753 -8.116 10.259 1.00 86.06 426 LEU A N 1
ATOM 3162 C CA . LEU A 1 426 ? 5.200 -7.074 11.191 1.00 86.06 426 LEU A CA 1
ATOM 3163 C C . LEU A 1 426 ? 4.384 -5.781 11.075 1.00 86.06 426 LEU A C 1
ATOM 3165 O O . LEU A 1 426 ? 4.086 -5.158 12.094 1.00 86.06 426 LEU A O 1
ATOM 3169 N N . ALA A 1 427 ? 3.978 -5.394 9.862 1.00 88.81 427 ALA A N 1
ATOM 3170 C CA . ALA A 1 427 ? 3.110 -4.238 9.644 1.00 88.81 427 ALA A CA 1
ATOM 3171 C C . ALA A 1 427 ? 1.757 -4.399 10.349 1.00 88.81 427 ALA A C 1
ATOM 3173 O O . ALA A 1 427 ? 1.307 -3.496 11.057 1.00 88.81 427 ALA A O 1
ATOM 3174 N N . ILE A 1 428 ? 1.125 -5.567 10.176 1.00 90.25 428 ILE A N 1
ATOM 3175 C CA . ILE A 1 428 ? -0.159 -5.884 10.809 1.00 90.25 428 ILE A CA 1
ATOM 3176 C C . ILE A 1 428 ? 0.015 -5.927 12.325 1.00 90.25 428 ILE A C 1
ATOM 3178 O O . ILE A 1 428 ? -0.738 -5.271 13.040 1.00 90.25 428 ILE A O 1
ATOM 3182 N N . LEU A 1 429 ? 1.034 -6.642 12.810 1.00 91.62 429 LEU A N 1
ATOM 3183 C CA . LEU A 1 429 ? 1.351 -6.738 14.233 1.00 91.62 429 LEU A CA 1
ATOM 3184 C C . LEU A 1 429 ? 1.503 -5.350 14.865 1.00 91.62 429 LEU A C 1
ATOM 3186 O O . LEU A 1 429 ? 0.926 -5.085 15.914 1.00 91.62 429 LEU A O 1
ATOM 3190 N N . THR A 1 430 ? 2.220 -4.448 14.196 1.00 92.81 430 THR A N 1
ATOM 3191 C CA . THR A 1 430 ? 2.454 -3.082 14.676 1.00 92.81 430 THR A CA 1
ATOM 3192 C C . THR A 1 430 ? 1.158 -2.273 14.727 1.00 92.81 430 THR A C 1
ATOM 3194 O O . THR A 1 430 ? 0.899 -1.599 15.723 1.00 92.81 430 THR A O 1
ATOM 3197 N N . ALA A 1 431 ? 0.301 -2.363 13.706 1.00 93.75 431 ALA A N 1
ATOM 3198 C CA . ALA A 1 431 ? -0.997 -1.683 13.714 1.00 93.75 431 ALA A CA 1
ATOM 3199 C C . ALA A 1 431 ? -1.944 -2.209 14.806 1.00 93.75 431 ALA A C 1
ATOM 3201 O O . ALA A 1 431 ? -2.613 -1.416 15.480 1.00 93.75 431 ALA A O 1
ATOM 3202 N N . LEU A 1 432 ? -1.966 -3.529 15.023 1.00 94.00 432 LEU A N 1
ATOM 3203 C CA . LEU A 1 432 ? -2.724 -4.144 16.112 1.00 94.00 432 LEU A CA 1
ATOM 3204 C C . LEU A 1 432 ? -2.177 -3.702 17.475 1.00 94.00 432 LEU A C 1
ATOM 3206 O O . LEU A 1 432 ? -2.956 -3.292 18.333 1.00 94.00 432 LEU A O 1
ATOM 3210 N N . ALA A 1 433 ? -0.853 -3.698 17.653 1.00 94.81 433 ALA A N 1
ATOM 3211 C CA . ALA A 1 433 ? -0.192 -3.255 18.879 1.00 94.81 433 ALA A CA 1
ATOM 3212 C C . ALA A 1 433 ? -0.542 -1.803 19.234 1.00 94.81 433 ALA A C 1
ATOM 3214 O O . ALA A 1 433 ? -0.925 -1.529 20.369 1.00 94.81 433 ALA A O 1
ATOM 3215 N N . CYS A 1 434 ? -0.518 -0.886 18.259 1.00 93.88 434 CYS A N 1
ATOM 3216 C CA . CYS A 1 434 ? -0.917 0.511 18.477 1.00 93.88 434 CYS A CA 1
ATOM 3217 C C . CYS A 1 434 ? -2.353 0.625 19.025 1.00 93.88 434 CYS A C 1
ATOM 3219 O O . CYS A 1 434 ? -2.658 1.516 19.809 1.00 93.88 434 CYS A O 1
ATOM 3221 N N . SER A 1 435 ? -3.248 -0.296 18.655 1.00 92.50 435 SER A N 1
ATOM 3222 C CA . SER A 1 435 ? -4.650 -0.284 19.094 1.00 92.50 435 SER A CA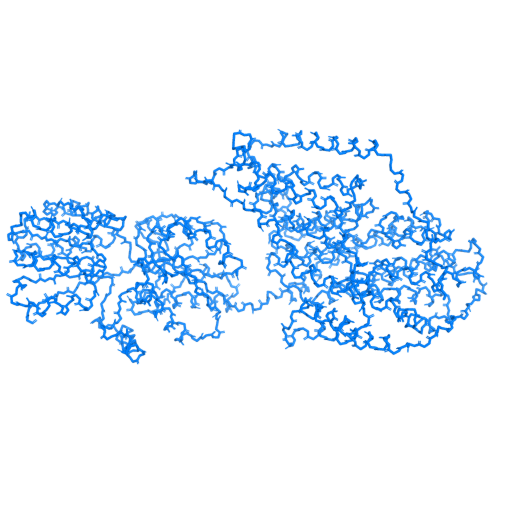 1
ATOM 3223 C C . SER A 1 435 ? -4.872 -0.858 20.501 1.00 92.50 435 SER A C 1
ATOM 3225 O O . SER A 1 435 ? -5.936 -0.637 21.081 1.00 92.50 435 SER A O 1
ATOM 3227 N N . PHE A 1 436 ? -3.880 -1.544 21.080 1.00 93.12 436 PHE A N 1
ATOM 3228 C CA . PHE A 1 436 ? -3.942 -2.084 22.443 1.00 93.12 436 PHE A CA 1
ATOM 3229 C C . PHE A 1 436 ? -3.484 -1.107 23.528 1.00 93.12 436 PHE A C 1
ATOM 3231 O O . PHE A 1 436 ? -3.528 -1.463 24.700 1.00 93.12 436 PHE A O 1
ATOM 3238 N N . ALA A 1 437 ? -3.101 0.126 23.191 1.00 89.81 437 ALA A N 1
ATOM 3239 C CA . ALA A 1 437 ? -2.788 1.147 24.184 1.00 89.81 437 ALA A CA 1
ATOM 3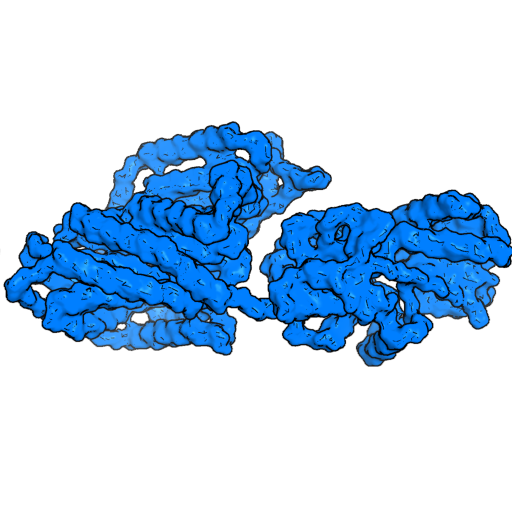240 C C . ALA A 1 437 ? -4.055 1.660 24.894 1.00 89.81 437 ALA A C 1
ATOM 3242 O O . ALA A 1 437 ? -4.724 2.593 24.448 1.00 89.81 437 ALA A O 1
ATOM 3243 N N . MET A 1 438 ? -4.408 1.028 26.017 1.00 90.81 438 MET A N 1
ATOM 3244 C CA . MET A 1 438 ? -5.668 1.290 26.729 1.00 90.81 438 MET A CA 1
ATOM 3245 C C . MET A 1 438 ? -5.476 1.873 28.135 1.00 90.81 438 MET A C 1
ATOM 3247 O O . MET A 1 438 ? -6.459 2.087 28.841 1.00 90.81 438 MET A O 1
ATOM 3251 N N . ALA A 1 439 ? -4.236 2.133 28.554 1.00 89.19 439 ALA A N 1
ATOM 3252 C CA . ALA A 1 439 ? -3.900 2.430 29.946 1.00 89.19 439 ALA A CA 1
ATOM 3253 C C . ALA A 1 439 ? -4.209 3.864 30.405 1.00 89.19 439 ALA A C 1
ATOM 3255 O O . ALA A 1 439 ? -4.420 4.067 31.597 1.00 89.19 439 ALA A O 1
ATOM 3256 N N . MET A 1 440 ? -4.236 4.863 29.514 1.00 87.81 440 MET A N 1
ATOM 3257 C CA . MET A 1 440 ? -4.416 6.266 29.913 1.00 87.81 440 MET A CA 1
ATOM 3258 C C . MET A 1 440 ? -5.665 6.896 29.280 1.00 87.81 440 MET A C 1
ATOM 3260 O O . MET A 1 440 ? -6.086 6.488 28.193 1.00 87.81 440 MET A O 1
ATOM 3264 N N . PRO A 1 441 ? -6.261 7.931 29.913 1.00 82.81 441 PRO A N 1
ATOM 3265 C CA . PRO A 1 441 ? -7.361 8.685 29.310 1.00 82.81 441 PRO A CA 1
ATOM 3266 C C . PRO A 1 441 ? -6.963 9.340 27.987 1.00 82.81 441 PRO A C 1
ATOM 3268 O O . PRO A 1 441 ? -7.783 9.444 27.085 1.00 82.81 441 PRO A O 1
ATOM 3271 N N . VAL A 1 442 ? -5.702 9.766 27.875 1.00 79.94 442 VAL A N 1
ATOM 3272 C CA . VAL A 1 442 ? -5.161 10.413 26.674 1.00 79.94 442 VAL A CA 1
ATOM 3273 C C . VAL A 1 442 ? -4.909 9.431 25.526 1.00 79.94 442 VAL A C 1
ATOM 3275 O O . VAL A 1 442 ? -4.909 9.862 24.381 1.00 79.94 442 VAL A O 1
ATOM 3278 N N . SER A 1 443 ? -4.761 8.126 25.802 1.00 82.06 443 SER A N 1
ATOM 3279 C CA . SER A 1 443 ? -4.385 7.138 24.778 1.00 82.06 443 SER A CA 1
ATOM 3280 C C . SER A 1 443 ? -5.398 7.078 23.635 1.00 82.06 443 SER A C 1
ATOM 3282 O O . SER A 1 443 ? -5.031 6.986 22.471 1.00 82.06 443 SER A O 1
ATOM 3284 N N . THR A 1 444 ? -6.697 7.152 23.950 1.00 87.19 444 THR A N 1
ATOM 3285 C CA . THR A 1 444 ? -7.756 7.087 22.934 1.00 87.19 444 THR A CA 1
ATOM 3286 C C . THR A 1 444 ? -8.958 7.967 23.308 1.00 87.19 444 THR A C 1
ATOM 3288 O O . THR A 1 444 ? -9.288 8.085 24.493 1.00 87.19 444 THR A O 1
ATOM 3291 N N . PRO A 1 445 ? -9.682 8.552 22.330 1.00 87.44 445 PRO A N 1
ATOM 3292 C CA . PRO A 1 445 ? -10.917 9.288 22.610 1.00 87.44 445 PRO A CA 1
ATOM 3293 C C . PRO A 1 445 ? -11.971 8.475 23.389 1.00 87.44 445 PRO A C 1
ATOM 3295 O O . PRO A 1 445 ? -12.578 9.043 24.299 1.00 87.44 445 PRO A O 1
ATOM 3298 N N . PRO A 1 446 ? -12.175 7.164 23.124 1.00 91.12 446 PRO A N 1
ATOM 3299 C CA . PRO A 1 446 ? -12.966 6.292 23.987 1.00 91.12 446 PRO A CA 1
ATOM 3300 C C . PRO A 1 446 ? -12.617 6.387 25.476 1.00 91.12 446 PRO A C 1
ATOM 3302 O O . PRO A 1 446 ? -13.500 6.638 26.301 1.00 91.12 446 PRO A O 1
ATOM 3305 N N . ASN A 1 447 ? -11.334 6.245 25.824 1.00 92.25 447 ASN A N 1
ATOM 3306 C CA . ASN A 1 447 ? -10.874 6.321 27.211 1.00 92.25 447 ASN A CA 1
ATOM 3307 C C . ASN A 1 447 ? -11.154 7.702 27.817 1.00 92.25 447 ASN A C 1
ATOM 3309 O O . ASN A 1 447 ? -11.629 7.798 28.951 1.00 92.25 447 ASN A O 1
ATOM 3313 N N . ALA A 1 448 ? -10.903 8.770 27.054 1.00 87.44 448 ALA A N 1
ATOM 3314 C CA . ALA A 1 448 ? -11.158 10.140 27.485 1.00 87.44 448 ALA A CA 1
ATOM 3315 C C . ALA A 1 448 ? -12.645 10.396 27.774 1.00 87.44 448 ALA A C 1
ATOM 3317 O O . ALA A 1 448 ? -12.968 11.039 28.772 1.00 87.44 448 ALA A O 1
ATOM 3318 N N . MET A 1 449 ? -13.556 9.887 26.938 1.00 89.25 449 MET A N 1
ATOM 3319 C CA . MET A 1 449 ? -15.002 10.042 27.144 1.00 89.25 449 MET A CA 1
ATOM 3320 C C . MET A 1 449 ? -15.499 9.261 28.360 1.00 89.25 449 MET A C 1
ATOM 3322 O O . MET A 1 449 ? -16.287 9.785 29.146 1.00 89.25 449 MET A O 1
ATOM 3326 N N . ALA A 1 450 ? -15.007 8.035 28.560 1.00 90.06 450 ALA A N 1
ATOM 3327 C CA . ALA A 1 450 ? -15.335 7.257 29.750 1.00 90.06 450 ALA A CA 1
ATOM 3328 C C . ALA A 1 450 ? -14.830 7.946 31.028 1.00 90.06 450 ALA A C 1
ATOM 3330 O O . ALA A 1 450 ? -15.559 8.020 32.016 1.00 90.06 450 ALA A O 1
ATOM 3331 N N . PHE A 1 451 ? -13.624 8.520 30.998 1.00 87.38 451 PHE A N 1
ATOM 3332 C CA . PHE A 1 451 ? -13.083 9.318 32.100 1.00 87.38 451 PHE A CA 1
ATOM 3333 C C . PHE A 1 451 ? -13.906 10.595 32.355 1.00 87.38 451 PHE A C 1
ATOM 3335 O O . PHE A 1 451 ? -14.236 10.906 33.499 1.00 87.38 451 PHE A O 1
ATOM 3342 N N . ALA A 1 452 ? -14.323 11.292 31.293 1.00 85.12 452 ALA A N 1
ATOM 3343 C CA . ALA A 1 452 ? -15.141 12.503 31.377 1.00 85.12 452 ALA A CA 1
ATOM 3344 C C . ALA A 1 452 ? -16.546 12.270 31.965 1.00 85.12 452 ALA A C 1
ATOM 3346 O O . ALA A 1 452 ? -17.182 13.225 32.403 1.00 85.12 452 ALA A O 1
ATOM 3347 N N . SER A 1 453 ? -17.016 11.018 32.041 1.00 83.19 453 SER A N 1
ATOM 3348 C CA . SER A 1 453 ? -18.269 10.670 32.730 1.00 83.19 453 SER A CA 1
ATOM 3349 C C . SER A 1 453 ? -18.241 10.922 34.247 1.00 83.19 453 SER A C 1
ATOM 3351 O O . SER A 1 453 ? -19.271 10.788 34.907 1.00 83.19 453 SER A O 1
ATOM 3353 N N . GLY A 1 454 ? -17.063 11.187 34.829 1.00 81.44 454 GLY A N 1
ATOM 3354 C CA . GLY A 1 454 ? -16.865 11.392 36.268 1.00 81.44 454 GLY A CA 1
ATOM 3355 C C . GLY A 1 454 ? -17.007 10.124 37.118 1.00 81.44 454 GLY A C 1
ATOM 3356 O O . GLY A 1 454 ? -16.702 10.144 38.305 1.00 81.44 454 GLY A O 1
ATOM 3357 N N . SER A 1 455 ? -17.430 9.003 36.522 1.00 79.62 455 SER A N 1
ATOM 3358 C CA . SER A 1 455 ? -17.660 7.742 37.237 1.00 79.62 455 SER A CA 1
ATOM 3359 C C . SER A 1 455 ? -16.399 6.884 37.359 1.00 79.62 455 SER A C 1
ATOM 3361 O O . SER A 1 455 ? -16.376 5.955 38.157 1.00 79.62 455 SER A O 1
ATOM 3363 N N . VAL A 1 456 ? -15.351 7.157 36.576 1.00 87.19 456 VAL A N 1
ATOM 3364 C CA . VAL A 1 456 ? -14.148 6.318 36.489 1.00 87.19 456 VAL A CA 1
ATOM 3365 C C . VAL A 1 456 ? -12.913 7.126 36.901 1.00 87.19 456 VAL A C 1
ATOM 3367 O O . VAL A 1 456 ? -12.532 8.046 36.181 1.00 87.19 456 VAL A O 1
ATOM 3370 N N . PRO A 1 457 ? -12.237 6.790 38.014 1.00 88.69 457 PRO A N 1
ATOM 3371 C CA . PRO A 1 457 ? -10.979 7.433 38.374 1.00 88.69 457 PRO A CA 1
ATOM 3372 C C . PRO A 1 457 ? -9.838 6.940 37.472 1.00 88.69 457 PRO A C 1
ATOM 3374 O O . PRO A 1 457 ? -9.817 5.774 37.068 1.00 88.69 457 PRO A O 1
ATOM 3377 N N . VAL A 1 458 ? -8.838 7.798 37.223 1.00 87.56 458 VAL A N 1
ATOM 3378 C CA . VAL A 1 458 ? -7.683 7.490 36.350 1.00 87.56 458 VAL A CA 1
ATOM 3379 C C . VAL A 1 458 ? -7.001 6.180 36.750 1.00 87.56 458 VAL A C 1
ATOM 3381 O O . VAL A 1 458 ? -6.702 5.356 35.894 1.00 87.56 458 VAL A O 1
ATOM 3384 N N . VAL A 1 459 ? -6.828 5.935 38.052 1.00 88.88 459 VAL A N 1
ATOM 3385 C CA . VAL A 1 459 ? -6.176 4.721 38.576 1.00 88.88 459 VAL A CA 1
ATOM 3386 C C . VAL A 1 459 ? -6.917 3.442 38.171 1.00 88.88 459 VAL A C 1
ATOM 3388 O O . VAL A 1 459 ? -6.283 2.431 37.881 1.00 88.88 459 VAL A O 1
ATOM 3391 N N . SER A 1 460 ? -8.255 3.470 38.110 1.00 90.31 460 SER A N 1
ATOM 3392 C CA . SER A 1 460 ? -9.032 2.310 37.649 1.00 90.31 460 SER A CA 1
ATOM 3393 C C . SER A 1 460 ? -8.784 2.027 36.170 1.00 90.31 460 SER A C 1
ATOM 3395 O O . SER A 1 460 ? -8.688 0.861 35.785 1.00 90.31 460 SER A O 1
ATOM 3397 N N . LEU A 1 461 ? -8.635 3.078 35.361 1.00 91.38 461 LEU A N 1
ATOM 3398 C CA . LEU A 1 461 ? -8.344 2.974 33.934 1.00 91.38 461 LEU A CA 1
ATOM 3399 C C . LEU A 1 461 ? -6.904 2.490 33.689 1.00 91.38 461 LEU A C 1
ATOM 3401 O O . LEU A 1 461 ? -6.722 1.549 32.926 1.00 91.38 461 LEU A O 1
ATOM 3405 N N . ILE A 1 462 ? -5.914 3.007 34.428 1.00 92.00 462 ILE A N 1
ATOM 3406 C CA . ILE A 1 462 ? -4.521 2.520 34.387 1.00 92.00 462 ILE A CA 1
ATOM 3407 C C . ILE A 1 462 ? -4.442 1.046 34.777 1.00 92.00 462 ILE A C 1
ATOM 3409 O O . ILE A 1 462 ? -3.836 0.250 34.067 1.00 92.00 462 ILE A O 1
ATOM 3413 N N . ARG A 1 463 ? -5.076 0.655 35.888 1.00 92.50 463 ARG A N 1
ATOM 3414 C CA . ARG A 1 463 ? -5.004 -0.722 36.392 1.00 92.50 463 ARG A CA 1
ATOM 3415 C C . ARG A 1 463 ? -5.650 -1.722 35.436 1.00 92.50 463 ARG A C 1
ATOM 3417 O O . ARG A 1 463 ? -5.061 -2.759 35.155 1.00 92.50 463 ARG A O 1
ATOM 3424 N N . SER A 1 464 ? -6.863 -1.433 34.966 1.00 94.12 464 SER A N 1
ATOM 3425 C CA . SER A 1 464 ? -7.598 -2.347 34.084 1.00 94.12 464 SER A CA 1
ATOM 3426 C C . SER A 1 464 ? -7.097 -2.279 32.641 1.00 94.12 464 SER A C 1
ATOM 3428 O O . SER A 1 464 ? -6.747 -3.307 32.072 1.00 94.12 464 SER A O 1
ATOM 3430 N N . GLY A 1 465 ? -6.979 -1.078 32.076 1.00 93.50 465 GLY A N 1
ATOM 3431 C CA . GLY A 1 465 ? -6.494 -0.853 30.718 1.00 93.50 465 GLY A CA 1
ATOM 3432 C C . GLY A 1 465 ? -5.038 -1.267 30.546 1.00 93.50 465 GLY A C 1
ATOM 3433 O O . GLY A 1 465 ? -4.712 -1.919 29.559 1.00 93.50 465 GLY A O 1
ATOM 3434 N N . GLY A 1 466 ? -4.171 -0.982 31.521 1.00 93.81 466 GLY A N 1
ATOM 3435 C CA . GLY A 1 466 ? -2.782 -1.448 31.524 1.00 93.81 466 GLY A CA 1
ATOM 3436 C C . GLY A 1 466 ? -2.679 -2.971 31.562 1.00 93.81 466 GLY A C 1
ATOM 3437 O O . GLY A 1 466 ? -1.946 -3.549 30.768 1.00 93.81 466 GLY A O 1
ATOM 3438 N N . ALA A 1 467 ? -3.475 -3.644 32.398 1.00 95.62 467 ALA A N 1
ATOM 3439 C CA . ALA A 1 467 ? -3.513 -5.106 32.425 1.00 95.62 467 ALA A CA 1
ATOM 3440 C C . ALA A 1 467 ? -4.010 -5.709 31.095 1.00 95.62 467 ALA A C 1
ATOM 3442 O O . ALA A 1 467 ? -3.388 -6.640 30.589 1.00 95.62 467 ALA A O 1
ATOM 3443 N N . ILE A 1 468 ? -5.066 -5.152 30.483 1.00 95.69 468 ILE A N 1
ATOM 3444 C CA . ILE A 1 468 ? -5.534 -5.577 29.148 1.00 95.69 468 ILE A CA 1
ATOM 3445 C C . ILE A 1 468 ? -4.449 -5.340 28.093 1.00 95.69 468 ILE A C 1
ATOM 3447 O O . ILE A 1 468 ? -4.214 -6.217 27.267 1.00 95.69 468 ILE A O 1
ATOM 3451 N N . SER A 1 469 ? -3.760 -4.195 28.147 1.00 95.12 469 SER A N 1
ATOM 3452 C CA . SER A 1 469 ? -2.669 -3.855 27.223 1.00 95.12 469 SER A CA 1
ATOM 3453 C C . SER A 1 469 ? -1.529 -4.874 27.332 1.00 95.12 469 SER A C 1
ATOM 3455 O O . SER A 1 469 ? -1.087 -5.403 26.320 1.00 95.12 469 SER A O 1
ATOM 3457 N N . MET A 1 470 ? -1.098 -5.218 28.553 1.00 95.00 470 MET A N 1
ATOM 3458 C CA . MET A 1 470 ? -0.019 -6.187 28.789 1.00 95.00 470 MET A CA 1
ATOM 3459 C C . MET A 1 470 ? -0.390 -7.610 28.364 1.00 95.00 470 MET A C 1
ATOM 3461 O O . MET A 1 470 ? 0.433 -8.305 27.769 1.00 95.00 470 MET A O 1
ATOM 3465 N N . ILE A 1 471 ? -1.630 -8.042 28.620 1.00 95.06 471 ILE A N 1
ATOM 3466 C CA . ILE A 1 471 ? -2.114 -9.335 28.119 1.00 95.06 471 ILE A CA 1
ATOM 3467 C C . ILE A 1 471 ? -2.189 -9.305 26.588 1.00 95.06 471 ILE A C 1
ATOM 3469 O O . ILE A 1 471 ? -1.774 -10.263 25.947 1.00 95.06 471 ILE A O 1
ATOM 3473 N N . GLY A 1 472 ? -2.639 -8.194 25.998 1.00 93.12 472 GLY A N 1
ATOM 3474 C CA . GLY A 1 472 ? -2.648 -7.983 24.551 1.00 93.12 472 GLY A CA 1
ATOM 3475 C C . GLY A 1 472 ? -1.253 -8.087 23.938 1.00 93.12 472 GLY A C 1
ATOM 3476 O O . GLY A 1 472 ? -1.089 -8.788 22.946 1.00 93.12 472 GLY A O 1
ATOM 3477 N N . VAL A 1 473 ? -0.233 -7.485 24.562 1.00 92.94 473 VAL A N 1
ATOM 3478 C CA . VAL A 1 473 ? 1.176 -7.643 24.159 1.00 92.94 473 VAL A CA 1
ATOM 3479 C C . VAL A 1 473 ? 1.574 -9.116 24.183 1.00 92.94 473 VAL A C 1
ATOM 3481 O O . VAL A 1 473 ? 2.066 -9.620 23.180 1.00 92.94 473 VAL A O 1
ATOM 3484 N N . ALA A 1 474 ? 1.326 -9.832 25.282 1.00 92.75 474 ALA A N 1
ATOM 3485 C CA . ALA A 1 474 ? 1.669 -11.250 25.372 1.00 92.75 474 ALA A CA 1
ATOM 3486 C C . ALA A 1 474 ? 0.961 -12.079 24.285 1.00 92.75 474 ALA A C 1
ATOM 3488 O O . ALA A 1 474 ? 1.606 -12.845 23.572 1.00 92.75 474 ALA A O 1
ATOM 3489 N N . VAL A 1 475 ? -0.348 -11.885 24.104 1.00 92.38 475 VAL A N 1
ATOM 3490 C CA . VAL A 1 475 ? -1.143 -12.579 23.081 1.00 92.38 475 VAL A CA 1
ATOM 3491 C C . VAL A 1 475 ? -0.632 -12.270 21.676 1.00 92.38 475 VAL A C 1
ATOM 3493 O O . VAL A 1 475 ? -0.519 -13.185 20.867 1.00 92.38 475 VAL A O 1
ATOM 3496 N N . LEU A 1 476 ? -0.283 -11.017 21.380 1.00 91.00 476 LEU A N 1
ATOM 3497 C CA . LEU A 1 476 ? 0.288 -10.637 20.091 1.00 91.00 476 LEU A CA 1
ATOM 3498 C C . LEU A 1 476 ? 1.653 -11.291 19.855 1.00 91.00 476 LEU A C 1
ATOM 3500 O O . LEU A 1 476 ? 1.883 -11.801 18.764 1.00 91.00 476 LEU A O 1
ATOM 3504 N N . LEU A 1 477 ? 2.532 -11.335 20.860 1.00 88.50 477 LEU A N 1
ATOM 3505 C CA . LEU A 1 477 ? 3.869 -11.923 20.726 1.00 88.50 477 LEU A CA 1
ATOM 3506 C C . LEU A 1 477 ? 3.838 -13.441 20.558 1.00 88.50 477 LEU A C 1
ATOM 3508 O O . LEU A 1 477 ? 4.473 -13.971 19.648 1.00 88.50 477 LEU A O 1
ATOM 3512 N N . PHE A 1 478 ? 3.079 -14.149 21.395 1.00 83.94 478 PHE A N 1
ATOM 3513 C CA . PHE A 1 478 ? 2.970 -15.608 21.308 1.00 83.94 478 PHE A CA 1
ATOM 3514 C C . PHE A 1 478 ? 2.056 -16.055 20.161 1.00 83.94 478 PHE A C 1
ATOM 3516 O O . PHE A 1 478 ? 2.287 -17.094 19.545 1.00 83.94 478 PHE A O 1
ATOM 3523 N N . GLY A 1 479 ? 1.046 -15.250 19.828 1.00 78.31 479 GLY A N 1
ATOM 3524 C CA . GLY A 1 479 ? 0.159 -15.466 18.688 1.00 78.31 479 GLY A CA 1
ATOM 3525 C C . GLY A 1 479 ? 0.795 -15.128 17.341 1.00 78.31 479 GLY A C 1
ATOM 3526 O O . GLY A 1 479 ? 0.280 -15.570 16.316 1.00 78.31 479 GLY A O 1
ATOM 3527 N N . PHE A 1 480 ? 1.925 -14.411 17.317 1.00 75.38 480 PHE A N 1
ATOM 3528 C CA . PHE A 1 480 ? 2.578 -13.965 16.085 1.00 75.38 480 PHE A CA 1
ATOM 3529 C C . PHE A 1 480 ? 2.990 -15.119 15.165 1.00 75.38 480 PHE A C 1
ATOM 3531 O O . PHE A 1 480 ? 2.796 -15.027 13.958 1.00 75.38 480 PHE A O 1
ATOM 3538 N N . GLN A 1 481 ? 3.517 -16.220 15.708 1.00 70.38 481 GLN A N 1
ATOM 3539 C CA . GLN A 1 481 ? 3.950 -17.375 14.906 1.00 70.38 481 GLN A CA 1
ATOM 3540 C C . GLN A 1 481 ? 2.768 -18.113 14.235 1.00 70.38 481 GLN A C 1
ATOM 3542 O O . GLN A 1 481 ? 2.790 -18.291 13.014 1.00 70.38 481 GLN A O 1
ATOM 3547 N N . PRO A 1 482 ? 1.685 -18.472 14.956 1.00 68.75 482 PRO A N 1
ATOM 3548 C CA . PRO A 1 482 ? 0.453 -18.962 14.331 1.00 68.75 482 PRO A CA 1
ATOM 3549 C C . PRO A 1 482 ? -0.146 -17.975 13.321 1.00 68.75 482 PRO A C 1
ATOM 3551 O O . PRO A 1 482 ? -0.570 -18.369 12.235 1.00 68.75 482 PRO A O 1
ATOM 3554 N N . MET A 1 483 ? -0.142 -16.682 13.656 1.00 66.50 483 MET A N 1
ATOM 3555 C CA . MET A 1 483 ? -0.639 -15.600 12.806 1.00 66.50 483 MET A CA 1
ATOM 3556 C C . MET A 1 483 ? 0.176 -15.482 11.513 1.00 66.50 483 MET A C 1
ATOM 3558 O O . MET A 1 483 ? -0.408 -15.310 10.452 1.00 66.50 483 MET A O 1
ATOM 3562 N N . LEU A 1 484 ? 1.500 -15.655 11.573 1.00 65.88 484 LEU A N 1
ATOM 3563 C CA . LEU A 1 484 ? 2.404 -15.756 10.424 1.00 65.88 484 LEU A CA 1
ATOM 3564 C C . LEU A 1 484 ? 2.082 -16.964 9.545 1.00 65.88 484 LEU A C 1
ATOM 3566 O O . LEU A 1 484 ? 2.139 -16.851 8.326 1.00 65.88 484 LEU A O 1
ATOM 3570 N N . HIS A 1 485 ? 1.740 -18.110 10.135 1.00 66.19 485 HIS A N 1
ATOM 3571 C CA . HIS A 1 485 ? 1.377 -19.307 9.378 1.00 66.19 485 HIS A CA 1
ATOM 3572 C C . HIS A 1 485 ? 0.056 -19.110 8.624 1.00 66.19 485 HIS A C 1
ATOM 3574 O O . HIS A 1 485 ? -0.007 -19.339 7.417 1.00 66.19 485 HIS A O 1
ATOM 3580 N N . VAL A 1 486 ? -0.969 -18.587 9.306 1.00 62.44 486 VAL A N 1
ATOM 3581 C CA . VAL A 1 486 ? -2.258 -18.226 8.691 1.00 62.44 486 VAL A CA 1
ATOM 3582 C C . VAL A 1 486 ? -2.077 -17.114 7.663 1.00 62.44 486 VAL A C 1
ATOM 3584 O O . VAL A 1 486 ? -2.665 -17.182 6.587 1.00 62.44 486 VAL A O 1
ATOM 3587 N N . PHE A 1 487 ? -1.236 -16.119 7.955 1.00 62.69 487 PHE A N 1
ATOM 3588 C CA . PHE A 1 487 ? -0.910 -15.042 7.030 1.00 62.69 487 PHE A CA 1
ATOM 3589 C C . PHE A 1 487 ? -0.177 -15.575 5.808 1.00 62.69 487 PHE A C 1
ATOM 3591 O O . PHE A 1 487 ? -0.576 -15.235 4.720 1.00 62.69 487 PHE A O 1
ATOM 3598 N N . ARG A 1 488 ? 0.821 -16.453 5.913 1.00 63.41 488 ARG A N 1
ATOM 3599 C CA . ARG A 1 488 ? 1.486 -17.047 4.737 1.00 63.41 488 ARG A CA 1
ATOM 3600 C C . ARG A 1 488 ? 0.557 -17.978 3.950 1.00 63.41 488 ARG A C 1
ATOM 3602 O O . ARG A 1 488 ? 0.677 -18.059 2.734 1.00 63.41 488 ARG A O 1
ATOM 3609 N N . ALA A 1 489 ? -0.377 -18.650 4.624 1.00 53.72 489 ALA A N 1
ATOM 3610 C CA . ALA A 1 489 ? -1.389 -19.486 3.980 1.00 53.72 489 ALA A CA 1
ATOM 3611 C C . ALA A 1 489 ? -2.488 -18.663 3.273 1.00 53.72 489 ALA A C 1
ATOM 3613 O O . ALA A 1 489 ? -2.969 -19.072 2.221 1.00 53.72 489 ALA A O 1
ATOM 3614 N N . SER A 1 490 ? -2.873 -17.506 3.832 1.00 46.16 490 SER A N 1
ATOM 3615 C CA . SER A 1 490 ? -3.948 -16.628 3.321 1.00 46.16 490 SER A CA 1
ATOM 3616 C C . SER A 1 490 ? -3.423 -15.540 2.384 1.00 46.16 490 SER A C 1
ATOM 3618 O O . SER A 1 490 ? -4.010 -15.281 1.339 1.00 46.16 490 SER A O 1
ATOM 3620 N N . ALA A 1 491 ? -2.267 -14.964 2.713 1.00 47.47 491 ALA A N 1
ATOM 3621 C CA . ALA A 1 491 ? -1.347 -14.296 1.801 1.00 47.47 491 ALA A CA 1
ATOM 3622 C C . ALA A 1 491 ? -0.585 -15.358 1.001 1.00 47.47 491 ALA A C 1
ATOM 3624 O O . ALA A 1 491 ? 0.637 -15.317 0.842 1.00 47.47 491 ALA A O 1
ATOM 3625 N N . SER A 1 492 ? -1.344 -16.238 0.342 1.00 40.00 492 SER A N 1
ATOM 3626 C CA . SER A 1 492 ? -1.049 -16.402 -1.066 1.00 40.00 492 SER A CA 1
ATOM 3627 C C . SER A 1 492 ? -0.887 -14.978 -1.589 1.00 40.00 492 SER A C 1
ATOM 3629 O O . SER A 1 492 ? -1.830 -14.182 -1.483 1.00 40.00 492 SER A O 1
ATOM 3631 N N . ARG A 1 493 ? 0.287 -14.635 -2.149 1.00 41.59 493 ARG A N 1
ATOM 3632 C CA . ARG A 1 493 ? 0.289 -13.656 -3.242 1.00 41.59 493 ARG A CA 1
ATOM 3633 C C . ARG A 1 493 ? -0.998 -13.974 -3.999 1.00 41.59 493 ARG A C 1
ATOM 3635 O O . ARG A 1 493 ? -1.190 -15.173 -4.265 1.00 41.59 493 ARG A O 1
ATOM 3642 N N . PRO A 1 494 ? -1.891 -13.008 -4.297 1.00 41.38 494 PRO A N 1
ATOM 3643 C CA . PRO A 1 494 ? -2.874 -13.309 -5.320 1.00 41.38 494 PRO A CA 1
ATOM 3644 C C . PRO A 1 494 ? -2.060 -14.002 -6.410 1.00 41.38 494 PRO A C 1
ATOM 3646 O O . PRO A 1 494 ? -0.899 -13.617 -6.624 1.00 41.38 494 PRO A O 1
ATOM 3649 N N . GLU A 1 495 ? -2.548 -15.093 -6.990 1.00 48.72 495 GLU A N 1
ATOM 3650 C CA . GLU A 1 495 ? -2.019 -15.484 -8.287 1.00 48.72 495 GLU A CA 1
ATOM 3651 C C . GLU A 1 495 ? -2.290 -14.275 -9.187 1.00 48.72 495 GLU A C 1
ATOM 3653 O O . GLU A 1 495 ? -3.305 -14.180 -9.865 1.00 48.72 495 GLU A O 1
ATOM 3658 N N . THR A 1 496 ? -1.451 -13.250 -9.053 1.00 52.19 496 THR A N 1
ATOM 3659 C CA . THR A 1 496 ? -1.455 -12.034 -9.805 1.00 52.19 496 THR A CA 1
ATOM 3660 C C . THR A 1 496 ? -0.980 -12.586 -11.109 1.00 52.19 496 THR A C 1
ATOM 3662 O O . THR A 1 496 ? 0.198 -12.932 -11.236 1.00 52.19 496 THR A O 1
ATOM 3665 N N . GLU A 1 497 ? -1.951 -12.829 -11.982 1.00 63.25 497 GLU A N 1
ATOM 3666 C CA . GLU A 1 497 ? -1.816 -12.730 -13.420 1.00 63.25 497 GLU A CA 1
ATOM 3667 C C . GLU A 1 497 ? -0.431 -12.179 -13.741 1.00 63.25 497 GLU A C 1
ATOM 3669 O O . GLU A 1 497 ? -0.142 -11.020 -13.426 1.00 63.25 497 GLU A O 1
ATOM 3674 N N . ARG A 1 498 ? 0.466 -13.060 -14.190 1.00 79.44 498 ARG A N 1
ATOM 3675 C CA . ARG A 1 498 ? 1.863 -12.689 -14.366 1.00 79.44 498 ARG A CA 1
ATOM 3676 C C . ARG A 1 498 ? 1.953 -11.570 -15.389 1.00 79.44 498 ARG A C 1
ATOM 3678 O O . ARG A 1 498 ? 1.115 -11.479 -16.276 1.00 79.44 498 ARG A O 1
ATOM 3685 N N . LYS A 1 499 ? 2.936 -10.695 -15.266 1.00 86.88 499 LYS A N 1
ATOM 3686 C CA . LYS A 1 499 ? 2.960 -9.421 -15.977 1.00 86.88 499 LYS A CA 1
ATOM 3687 C C . LYS A 1 499 ? 4.215 -9.285 -16.813 1.00 86.88 499 LYS A C 1
ATOM 3689 O O . LYS A 1 499 ? 5.321 -9.297 -16.284 1.00 86.88 499 LYS A O 1
ATOM 3694 N N . ILE A 1 500 ? 4.033 -9.088 -18.109 1.00 91.38 500 ILE A N 1
ATOM 3695 C CA . ILE A 1 500 ? 5.112 -8.819 -19.058 1.00 91.38 500 ILE A CA 1
ATOM 3696 C C . ILE A 1 500 ? 4.935 -7.391 -19.556 1.00 91.38 500 ILE A C 1
ATOM 3698 O O . ILE A 1 500 ? 3.896 -7.053 -20.125 1.00 91.38 500 ILE A O 1
ATOM 3702 N N . ALA A 1 501 ? 5.924 -6.535 -19.321 1.00 93.19 501 ALA A N 1
ATOM 3703 C CA . ALA A 1 501 ? 5.944 -5.204 -19.918 1.00 93.19 501 ALA A CA 1
ATOM 3704 C C . ALA A 1 501 ? 6.828 -5.228 -21.164 1.00 93.19 501 ALA A C 1
ATOM 3706 O O . ALA A 1 501 ? 7.958 -5.701 -21.111 1.00 93.19 501 ALA A O 1
ATOM 3707 N N . VAL A 1 502 ? 6.316 -4.725 -22.279 1.00 93.50 502 VAL A N 1
ATOM 3708 C CA . VAL A 1 502 ? 7.019 -4.681 -23.559 1.00 93.50 502 VAL A CA 1
ATOM 3709 C C . VAL A 1 502 ? 7.287 -3.226 -23.904 1.00 93.50 502 VAL A C 1
ATOM 3711 O O . VAL A 1 502 ? 6.353 -2.445 -24.064 1.00 93.50 502 VAL A O 1
ATOM 3714 N N . VAL A 1 503 ? 8.560 -2.868 -24.014 1.00 92.81 503 VAL A N 1
ATOM 3715 C CA . VAL A 1 503 ? 9.018 -1.535 -24.399 1.00 92.81 503 VAL A CA 1
ATOM 3716 C C . VAL A 1 503 ? 9.316 -1.533 -25.889 1.00 92.81 503 VAL A C 1
ATOM 3718 O O . VAL A 1 503 ? 10.191 -2.266 -26.356 1.00 92.81 503 VAL A O 1
ATOM 3721 N N . VAL A 1 504 ? 8.587 -0.717 -26.645 1.00 89.44 504 VAL A N 1
ATOM 3722 C CA . VAL A 1 504 ? 8.657 -0.702 -28.110 1.00 89.44 504 VAL A CA 1
ATOM 3723 C C . VAL A 1 504 ? 8.493 0.732 -28.628 1.00 89.44 504 VAL A C 1
ATOM 3725 O O . VAL A 1 504 ? 7.592 1.418 -28.162 1.00 89.44 504 VAL A O 1
ATOM 3728 N N . PRO A 1 505 ? 9.332 1.215 -29.564 1.00 87.81 505 PRO A N 1
ATOM 3729 C CA . PRO A 1 505 ? 9.198 2.569 -30.101 1.00 87.81 505 PRO A CA 1
ATOM 3730 C C . PRO A 1 505 ? 8.083 2.605 -31.155 1.00 87.81 505 PRO A C 1
ATOM 3732 O O . PRO A 1 505 ? 8.308 2.245 -32.306 1.00 87.81 505 PRO A O 1
ATOM 3735 N N . LEU A 1 506 ? 6.862 2.975 -30.767 1.00 84.94 506 LEU A N 1
ATOM 3736 C CA . LEU A 1 506 ? 5.708 3.083 -31.675 1.00 84.94 506 LEU A CA 1
ATOM 3737 C C . LEU A 1 506 ? 5.531 4.500 -32.229 1.00 84.94 506 LEU A C 1
ATOM 3739 O O . LEU A 1 506 ? 4.886 4.673 -33.262 1.00 84.94 506 LEU A O 1
ATOM 3743 N N . SER A 1 507 ? 6.144 5.494 -31.592 1.00 80.81 507 SER A N 1
ATOM 3744 C CA . SER A 1 507 ? 6.247 6.869 -32.077 1.00 80.81 507 SER A CA 1
ATOM 3745 C C . SER A 1 507 ? 7.690 7.233 -32.435 1.00 80.81 507 SER A C 1
ATOM 3747 O O . SER A 1 507 ? 8.637 6.543 -32.059 1.00 80.81 507 SER A O 1
ATOM 3749 N N . GLY A 1 508 ? 7.852 8.308 -33.212 1.00 80.44 508 GLY A N 1
ATOM 3750 C CA . GLY A 1 508 ? 9.167 8.818 -33.596 1.00 80.44 508 GLY A CA 1
ATOM 3751 C C . GLY A 1 508 ? 9.798 8.164 -34.836 1.00 80.44 508 GLY A C 1
ATOM 3752 O O . GLY A 1 508 ? 9.145 7.441 -35.598 1.00 80.44 508 GLY A O 1
ATOM 3753 N N . ARG A 1 509 ? 11.083 8.451 -35.054 1.00 77.56 509 ARG A N 1
ATOM 3754 C CA . ARG A 1 509 ? 11.980 7.972 -36.112 1.00 77.56 509 ARG A CA 1
ATOM 3755 C C . ARG A 1 509 ? 12.002 6.449 -36.220 1.00 77.56 509 ARG A C 1
ATOM 3757 O O . ARG A 1 509 ? 12.125 5.940 -37.332 1.00 77.56 509 ARG A O 1
ATOM 3764 N N . TYR A 1 510 ? 11.880 5.715 -35.112 1.00 80.50 510 TYR A N 1
ATOM 3765 C CA . TYR A 1 510 ? 11.948 4.245 -35.115 1.00 80.50 510 TYR A CA 1
ATOM 3766 C C . TYR A 1 510 ? 10.584 3.533 -35.126 1.00 80.50 510 TYR A C 1
ATOM 3768 O O . TYR A 1 510 ? 10.550 2.300 -35.105 1.00 80.50 510 TYR A O 1
ATOM 3776 N N . SER A 1 511 ? 9.475 4.271 -35.250 1.00 82.00 511 SER A N 1
ATOM 3777 C CA . SER A 1 511 ? 8.096 3.741 -35.273 1.00 82.00 511 SER A CA 1
ATOM 3778 C C . SER A 1 511 ? 7.860 2.602 -36.276 1.00 82.00 511 SER A C 1
ATOM 3780 O O . SER A 1 511 ? 7.187 1.615 -35.964 1.00 82.00 511 SER A O 1
ATOM 3782 N N . ALA A 1 512 ? 8.461 2.674 -37.468 1.00 80.69 512 ALA A N 1
ATOM 3783 C CA . ALA A 1 512 ? 8.361 1.615 -38.476 1.00 80.69 512 ALA A CA 1
ATOM 3784 C C . ALA A 1 512 ? 8.995 0.294 -38.000 1.00 80.69 512 ALA A C 1
ATOM 3786 O O . ALA A 1 512 ? 8.456 -0.790 -38.233 1.00 80.69 512 ALA A O 1
ATOM 3787 N N . ILE A 1 513 ? 10.125 0.371 -37.292 1.00 84.12 513 ILE A N 1
ATOM 3788 C CA . ILE A 1 513 ? 10.801 -0.803 -36.730 1.00 84.12 513 ILE A CA 1
ATOM 3789 C C . ILE A 1 513 ? 10.043 -1.316 -35.506 1.00 84.12 513 ILE A C 1
ATOM 3791 O O . ILE A 1 513 ? 9.848 -2.526 -35.383 1.00 84.12 513 ILE A O 1
ATOM 3795 N N . GLY A 1 514 ? 9.543 -0.424 -34.647 1.00 86.50 514 GLY A N 1
ATOM 3796 C CA . GLY A 1 514 ? 8.699 -0.818 -33.522 1.00 86.50 514 GLY A CA 1
ATOM 3797 C C . GLY A 1 514 ? 7.413 -1.513 -33.964 1.00 86.50 514 GLY A C 1
ATOM 3798 O O . GLY A 1 514 ? 7.040 -2.522 -33.376 1.00 86.50 514 GLY A O 1
ATOM 3799 N N . THR A 1 515 ? 6.799 -1.081 -35.069 1.00 87.19 515 THR A N 1
ATOM 3800 C CA . THR A 1 515 ? 5.641 -1.770 -35.671 1.00 87.19 515 THR A CA 1
ATOM 3801 C C . THR A 1 515 ? 6.000 -3.193 -36.114 1.00 87.19 515 THR A C 1
ATOM 3803 O O . THR A 1 515 ? 5.242 -4.135 -35.876 1.00 87.19 515 THR A O 1
ATOM 3806 N N . ARG A 1 516 ? 7.190 -3.391 -36.702 1.00 87.62 516 ARG A N 1
ATOM 3807 C CA . ARG A 1 516 ? 7.698 -4.729 -37.062 1.00 87.62 516 ARG A CA 1
ATOM 3808 C C . ARG A 1 516 ? 7.946 -5.604 -35.826 1.00 87.62 516 ARG A C 1
ATOM 3810 O O . ARG A 1 516 ? 7.636 -6.795 -35.869 1.00 87.62 516 ARG A O 1
ATOM 3817 N N . GLN A 1 517 ? 8.477 -5.041 -34.737 1.00 91.00 517 GLN A N 1
ATOM 3818 C CA . GLN A 1 517 ? 8.657 -5.760 -33.467 1.00 91.00 517 GLN A CA 1
ATOM 3819 C C . GLN A 1 517 ? 7.314 -6.110 -32.815 1.00 91.00 517 GLN A C 1
ATOM 3821 O O . GLN A 1 517 ? 7.143 -7.232 -32.343 1.00 91.00 517 GLN A O 1
ATOM 3826 N N . LEU A 1 518 ? 6.343 -5.189 -32.848 1.00 89.69 518 LEU A N 1
ATOM 3827 C CA . LEU A 1 518 ? 5.005 -5.383 -32.293 1.00 89.69 518 LEU A CA 1
ATOM 3828 C C . LEU A 1 518 ? 4.319 -6.615 -32.891 1.00 89.69 518 LEU A C 1
ATOM 3830 O O . LEU A 1 518 ? 3.836 -7.454 -32.137 1.00 89.69 518 LEU A O 1
ATOM 3834 N N . ARG A 1 519 ? 4.380 -6.790 -34.218 1.00 89.19 519 ARG A N 1
ATOM 3835 C CA . ARG A 1 519 ? 3.853 -7.989 -34.899 1.00 89.19 519 ARG A CA 1
ATOM 3836 C C . ARG A 1 519 ? 4.475 -9.282 -34.364 1.00 89.19 519 ARG A C 1
ATOM 3838 O O . ARG A 1 519 ? 3.764 -10.251 -34.116 1.00 89.19 519 ARG A O 1
ATOM 3845 N N . GLY A 1 520 ? 5.791 -9.284 -34.140 1.00 90.19 520 GLY A N 1
ATOM 3846 C CA . GLY A 1 520 ? 6.507 -10.426 -33.564 1.00 90.19 520 GLY A CA 1
ATOM 3847 C C . GLY A 1 520 ? 6.065 -10.733 -32.133 1.00 90.19 520 GLY A C 1
ATOM 3848 O O . GLY A 1 520 ? 5.799 -11.888 -31.799 1.00 90.19 520 GLY A O 1
ATOM 3849 N N . TYR A 1 521 ? 5.919 -9.698 -31.300 1.00 91.44 521 TYR A N 1
ATOM 3850 C CA . TYR A 1 521 ? 5.416 -9.837 -29.933 1.00 91.44 521 TYR A CA 1
ATOM 3851 C C . TYR A 1 521 ? 3.973 -10.358 -29.883 1.00 91.44 521 TYR A C 1
ATOM 3853 O O . TYR A 1 521 ? 3.654 -11.197 -29.044 1.00 91.44 521 TYR A O 1
ATOM 3861 N N . GLU A 1 522 ? 3.092 -9.870 -30.757 1.00 87.56 522 GLU A N 1
ATOM 3862 C CA . GLU A 1 522 ? 1.690 -10.297 -30.819 1.00 87.56 522 GLU A CA 1
ATOM 3863 C C . GLU A 1 522 ? 1.542 -11.740 -31.299 1.00 87.56 522 GLU A C 1
ATOM 3865 O O . GLU A 1 522 ? 0.776 -12.497 -30.706 1.00 87.56 522 GLU A O 1
ATOM 3870 N N . MET A 1 523 ? 2.315 -12.156 -32.309 1.00 88.12 523 MET A N 1
ATOM 3871 C CA . MET A 1 523 ? 2.350 -13.558 -32.734 1.00 88.12 523 MET A CA 1
ATOM 3872 C C . MET A 1 523 ? 2.774 -14.482 -31.594 1.00 88.12 523 MET A C 1
ATOM 3874 O O . MET A 1 523 ? 2.067 -15.438 -31.291 1.00 88.12 523 MET A O 1
ATOM 3878 N N . ALA A 1 524 ? 3.879 -14.160 -30.916 1.00 88.50 524 ALA A N 1
ATOM 3879 C CA . ALA A 1 524 ? 4.371 -14.954 -29.792 1.00 88.50 524 ALA A CA 1
ATOM 3880 C C . ALA A 1 524 ? 3.348 -15.044 -28.649 1.00 88.50 524 ALA A C 1
ATOM 3882 O O . ALA A 1 524 ? 3.156 -16.108 -28.058 1.00 88.50 524 ALA A O 1
ATOM 3883 N N . ARG A 1 525 ? 2.668 -13.930 -28.344 1.00 84.94 525 ARG A N 1
ATOM 3884 C CA . ARG A 1 525 ? 1.609 -13.882 -27.329 1.00 84.94 525 ARG A CA 1
ATOM 3885 C C . ARG A 1 525 ? 0.455 -14.820 -27.681 1.00 84.94 525 ARG A C 1
ATOM 3887 O O . ARG A 1 525 ? -0.032 -15.538 -26.810 1.00 84.94 525 ARG A O 1
ATOM 3894 N N . ASP A 1 526 ? 0.016 -14.809 -28.933 1.00 82.00 526 ASP A N 1
ATOM 3895 C CA . ASP A 1 526 ? -1.138 -15.596 -29.363 1.00 82.00 526 ASP A CA 1
ATOM 3896 C C . ASP A 1 526 ? -0.791 -17.092 -29.484 1.00 82.00 526 ASP A C 1
ATOM 3898 O O . ASP A 1 526 ? -1.602 -17.935 -29.108 1.00 82.00 526 ASP A O 1
ATOM 3902 N N . GLU A 1 527 ? 0.433 -17.428 -29.908 1.00 80.00 527 GLU A N 1
ATOM 3903 C CA . GLU A 1 527 ? 0.946 -18.806 -29.965 1.00 80.00 527 GLU A CA 1
ATOM 3904 C C . GLU A 1 527 ? 1.057 -19.464 -28.583 1.00 80.00 527 GLU A C 1
ATOM 3906 O O . GLU A 1 527 ? 0.790 -20.658 -28.435 1.00 80.00 527 GLU A O 1
ATOM 3911 N N . ILE A 1 528 ? 1.463 -18.704 -27.561 1.00 72.50 528 ILE A N 1
ATOM 3912 C CA . ILE A 1 528 ? 1.627 -19.226 -26.196 1.00 72.50 528 ILE A CA 1
ATOM 3913 C C . ILE A 1 528 ? 0.299 -19.236 -25.425 1.00 72.50 528 ILE A C 1
ATOM 3915 O O . ILE A 1 528 ? 0.156 -20.002 -24.470 1.00 72.50 528 ILE A O 1
ATOM 3919 N N . GLY A 1 529 ? -0.683 -18.458 -25.885 1.00 59.69 529 GLY A N 1
ATOM 3920 C CA . GLY A 1 529 ? -2.002 -18.320 -25.283 1.00 59.69 529 GLY A CA 1
ATOM 3921 C C . GLY A 1 529 ? -2.045 -17.196 -24.245 1.00 59.69 529 GLY A C 1
ATOM 3922 O O . GLY A 1 529 ? -1.273 -17.167 -23.288 1.00 59.69 529 GLY A O 1
ATOM 3923 N N . ALA A 1 530 ? -3.010 -16.285 -24.397 1.00 46.91 530 ALA A N 1
ATOM 3924 C CA . ALA A 1 530 ? -3.197 -15.103 -23.546 1.00 46.91 530 ALA A CA 1
ATOM 3925 C C . ALA A 1 530 ? -3.477 -15.399 -22.051 1.00 46.91 530 ALA A C 1
ATOM 3927 O O . ALA A 1 530 ? -3.502 -14.476 -21.242 1.00 46.91 530 ALA A O 1
ATOM 3928 N N . ALA A 1 531 ? -3.703 -16.661 -21.669 1.00 49.72 531 ALA A N 1
ATOM 3929 C CA . ALA A 1 531 ? -4.170 -17.044 -20.335 1.00 49.72 531 ALA A CA 1
ATOM 3930 C C . ALA A 1 531 ? -3.073 -17.092 -19.247 1.00 49.72 531 ALA A C 1
ATOM 3932 O O . ALA A 1 531 ? -3.403 -17.165 -18.063 1.00 49.72 531 ALA A O 1
ATOM 3933 N N . ASP A 1 532 ? -1.787 -17.040 -19.618 1.00 63.47 532 ASP A N 1
ATOM 3934 C CA . ASP A 1 532 ? -0.681 -17.270 -18.672 1.00 63.47 532 ASP A CA 1
ATOM 3935 C C . ASP A 1 532 ? 0.002 -15.990 -18.153 1.00 63.47 532 ASP A C 1
ATOM 3937 O O . ASP A 1 532 ? 0.620 -16.022 -17.083 1.00 63.47 532 ASP A O 1
ATOM 3941 N N . ALA A 1 533 ? -0.125 -14.861 -18.863 1.00 74.88 533 ALA A N 1
ATOM 3942 C CA . ALA A 1 533 ? 0.410 -13.566 -18.442 1.00 74.88 533 ALA A CA 1
ATOM 3943 C C . ALA A 1 533 ? -0.298 -12.385 -19.129 1.00 74.88 533 ALA A C 1
ATOM 3945 O O . ALA A 1 533 ? -0.521 -12.394 -20.339 1.00 74.88 533 ALA A O 1
ATOM 3946 N N . ARG A 1 534 ? -0.568 -11.313 -18.381 1.00 82.69 534 ARG A N 1
ATOM 3947 C CA . ARG A 1 534 ? -0.968 -10.020 -18.933 1.00 82.69 534 ARG A CA 1
ATOM 3948 C C . ARG A 1 534 ? 0.233 -9.333 -19.548 1.00 82.69 534 ARG A C 1
ATOM 3950 O O . ARG A 1 534 ? 1.293 -9.242 -18.933 1.00 82.69 534 ARG A O 1
ATOM 3957 N N . VAL A 1 535 ? 0.035 -8.793 -20.740 1.00 86.38 535 VAL A N 1
ATOM 3958 C CA . VAL A 1 535 ? 1.070 -8.085 -21.491 1.00 86.38 535 VAL A CA 1
ATOM 3959 C C . VAL A 1 535 ? 0.683 -6.618 -21.592 1.00 86.38 535 VAL A C 1
ATOM 3961 O O . VAL A 1 535 ? -0.461 -6.301 -21.923 1.00 86.38 535 VAL A O 1
ATOM 3964 N N . ARG A 1 536 ? 1.620 -5.717 -21.299 1.00 87.94 536 ARG A N 1
ATOM 3965 C CA . ARG A 1 536 ? 1.439 -4.275 -21.479 1.00 87.94 536 ARG A CA 1
ATOM 3966 C C . ARG A 1 536 ? 2.520 -3.737 -22.401 1.00 87.94 536 ARG A C 1
ATOM 3968 O O . ARG A 1 536 ? 3.692 -3.784 -22.049 1.00 87.94 536 ARG A O 1
ATOM 3975 N N . TYR A 1 537 ? 2.110 -3.196 -23.539 1.00 86.69 537 TYR A N 1
ATOM 3976 C CA . TYR A 1 537 ? 2.993 -2.477 -24.451 1.00 86.69 537 TYR A CA 1
ATOM 3977 C C . TYR A 1 537 ? 3.104 -1.022 -24.000 1.00 86.69 537 TYR A C 1
ATOM 3979 O O . TYR A 1 537 ? 2.095 -0.407 -23.646 1.00 86.69 537 TYR A O 1
ATOM 3987 N N . VAL A 1 538 ? 4.324 -0.497 -23.970 1.00 88.12 538 VAL A N 1
ATOM 3988 C CA . VAL A 1 538 ? 4.628 0.880 -23.582 1.00 88.12 538 VAL A CA 1
ATOM 3989 C C . VAL A 1 538 ? 5.502 1.499 -24.660 1.00 88.12 538 VAL A C 1
ATOM 3991 O O . VAL A 1 538 ? 6.560 0.959 -24.996 1.00 88.12 538 VAL A O 1
ATOM 3994 N N . ASP A 1 539 ? 5.020 2.615 -25.199 1.00 85.44 539 ASP A N 1
ATOM 3995 C CA . ASP A 1 539 ? 5.742 3.410 -26.179 1.00 85.44 539 ASP A CA 1
ATOM 3996 C C . ASP A 1 539 ? 6.718 4.354 -25.477 1.00 85.44 539 ASP A C 1
ATOM 3998 O O . ASP A 1 539 ? 6.356 5.033 -24.520 1.00 85.44 539 ASP A O 1
ATOM 4002 N N . VAL A 1 540 ? 7.962 4.369 -25.945 1.00 75.50 540 VAL A N 1
ATOM 4003 C CA . VAL A 1 540 ? 9.047 5.197 -25.394 1.00 75.50 540 VAL A CA 1
ATOM 4004 C C . VAL A 1 540 ? 9.594 6.205 -26.405 1.00 75.50 540 VAL A C 1
ATOM 4006 O O . VAL A 1 540 ? 10.495 6.966 -26.062 1.00 75.50 540 VAL A O 1
ATOM 4009 N N . GLY A 1 541 ? 9.050 6.241 -27.627 1.00 75.00 541 GLY A N 1
ATOM 4010 C CA . GLY A 1 541 ? 9.545 7.111 -28.694 1.00 75.00 541 GLY A CA 1
ATOM 4011 C C . GLY A 1 541 ? 11.023 6.860 -29.024 1.00 75.00 541 GLY A C 1
ATOM 4012 O O . GLY A 1 541 ? 11.502 5.726 -28.947 1.00 75.00 541 GLY A O 1
ATOM 4013 N N . ASP A 1 542 ? 11.751 7.925 -29.378 1.00 68.75 542 ASP A N 1
ATOM 4014 C CA . ASP A 1 542 ? 13.164 7.843 -29.788 1.00 68.75 542 ASP A CA 1
ATOM 4015 C C . ASP A 1 542 ? 14.173 8.326 -28.738 1.00 68.75 542 ASP A C 1
ATOM 4017 O O . ASP A 1 542 ? 15.372 8.236 -28.995 1.00 68.75 542 ASP A O 1
ATOM 4021 N N . ASP A 1 543 ? 13.723 8.874 -27.605 1.00 73.50 543 ASP A N 1
ATOM 4022 C CA . ASP A 1 543 ? 14.594 9.536 -26.626 1.00 73.50 543 ASP A CA 1
ATOM 4023 C C . ASP A 1 543 ? 15.183 8.524 -25.617 1.00 73.50 543 ASP A C 1
ATOM 4025 O O . ASP A 1 543 ? 14.452 7.992 -24.768 1.00 73.50 543 ASP A O 1
ATOM 4029 N N . PRO A 1 544 ? 16.504 8.246 -25.656 1.00 66.50 544 PRO A N 1
ATOM 4030 C CA . PRO A 1 544 ? 17.143 7.326 -24.722 1.00 66.50 544 PRO A CA 1
ATOM 4031 C C . PRO A 1 544 ? 17.137 7.822 -23.273 1.00 66.50 544 PRO A C 1
ATOM 4033 O O . PRO A 1 544 ? 17.180 6.992 -22.366 1.00 66.50 544 PRO A O 1
ATOM 4036 N N . ASP A 1 545 ? 17.049 9.132 -23.034 1.00 70.56 545 ASP A N 1
ATOM 4037 C CA . ASP A 1 545 ? 17.049 9.706 -21.684 1.00 70.56 545 ASP A CA 1
ATOM 4038 C C . ASP A 1 545 ? 15.662 9.614 -21.026 1.00 70.56 545 ASP A C 1
ATOM 4040 O O . ASP A 1 545 ? 15.539 9.534 -19.798 1.00 70.56 545 ASP A O 1
ATOM 4044 N N . ALA A 1 546 ? 14.601 9.541 -21.834 1.00 73.38 546 ALA A N 1
ATOM 4045 C CA . ALA A 1 546 ? 13.232 9.391 -21.354 1.00 73.38 546 ALA A CA 1
ATOM 4046 C C . ALA A 1 546 ? 12.918 7.967 -20.860 1.00 73.38 546 ALA A C 1
ATOM 4048 O O . ALA A 1 546 ? 12.041 7.791 -20.009 1.00 73.38 546 ALA A O 1
ATOM 4049 N N . ILE A 1 547 ? 13.632 6.938 -21.335 1.00 82.94 547 ILE A N 1
ATOM 4050 C CA . ILE A 1 547 ? 13.253 5.540 -21.077 1.00 82.94 547 ILE A CA 1
ATOM 4051 C C . ILE A 1 547 ? 13.285 5.161 -19.595 1.00 82.94 547 ILE A C 1
ATOM 4053 O O . ILE A 1 547 ? 12.401 4.446 -19.127 1.00 82.94 547 ILE A O 1
ATOM 4057 N N . ALA A 1 548 ? 14.264 5.653 -18.832 1.00 79.44 548 ALA A N 1
ATOM 4058 C CA . ALA A 1 548 ? 14.353 5.370 -17.403 1.00 79.44 548 ALA A CA 1
ATOM 4059 C C . ALA A 1 548 ? 13.152 5.970 -16.654 1.00 79.44 548 ALA A C 1
ATOM 4061 O O . ALA A 1 548 ? 12.564 5.311 -15.796 1.00 79.44 548 ALA A O 1
ATOM 4062 N N . ALA A 1 549 ? 12.738 7.182 -17.039 1.00 77.81 549 ALA A N 1
ATOM 4063 C CA . ALA A 1 549 ? 11.572 7.854 -16.476 1.00 77.81 549 ALA A CA 1
ATOM 4064 C C . ALA A 1 549 ? 10.266 7.137 -16.843 1.00 77.81 549 ALA A C 1
ATOM 4066 O O . ALA A 1 549 ? 9.404 6.974 -15.980 1.00 77.81 549 ALA A O 1
ATOM 4067 N N . VAL A 1 550 ? 10.119 6.657 -18.081 1.00 78.69 550 VAL A N 1
ATOM 4068 C CA . VAL A 1 550 ? 8.947 5.866 -18.498 1.00 78.69 550 VAL A CA 1
ATOM 4069 C C . VAL A 1 550 ? 8.911 4.526 -17.761 1.00 78.69 550 VAL A C 1
ATOM 4071 O O . VAL A 1 550 ? 7.867 4.139 -17.228 1.00 78.69 550 VAL A O 1
ATOM 4074 N N . ILE A 1 551 ? 10.053 3.837 -17.636 1.00 84.25 551 ILE A N 1
ATOM 4075 C CA . ILE A 1 551 ? 10.135 2.607 -16.842 1.00 84.25 551 ILE A CA 1
ATOM 4076 C C . ILE A 1 551 ? 9.702 2.893 -15.399 1.00 84.25 551 ILE A C 1
ATOM 4078 O O . ILE A 1 551 ? 8.871 2.173 -14.853 1.00 84.25 551 ILE A O 1
ATOM 4082 N N . GLU A 1 552 ? 10.204 3.959 -14.784 1.00 82.38 552 GLU A N 1
ATOM 4083 C CA . GLU A 1 552 ? 9.883 4.329 -13.406 1.00 82.38 552 GLU A CA 1
ATOM 4084 C C . GLU A 1 552 ? 8.415 4.688 -13.175 1.00 82.38 552 GLU A C 1
ATOM 4086 O O . GLU A 1 552 ? 7.826 4.277 -12.174 1.00 82.38 552 GLU A O 1
ATOM 4091 N N . THR A 1 553 ? 7.833 5.477 -14.072 1.00 74.06 553 THR A N 1
ATOM 4092 C CA . THR A 1 553 ? 6.529 6.113 -13.849 1.00 74.06 553 THR A CA 1
ATOM 4093 C C . THR A 1 553 ? 5.369 5.325 -14.443 1.00 74.06 553 THR A C 1
ATOM 4095 O O . THR A 1 553 ? 4.263 5.380 -13.908 1.00 74.06 553 THR A O 1
ATOM 4098 N N . GLU A 1 554 ? 5.601 4.543 -15.498 1.00 76.25 554 GLU A N 1
ATOM 4099 C CA . GLU A 1 554 ? 4.536 3.829 -16.207 1.00 76.25 554 GLU A CA 1
ATOM 4100 C C . GLU A 1 554 ? 4.620 2.310 -16.062 1.00 76.25 554 GLU A C 1
ATOM 4102 O O . GLU A 1 554 ? 3.582 1.643 -15.936 1.00 76.25 554 GLU A O 1
ATOM 4107 N N . ILE A 1 555 ? 5.839 1.759 -16.056 1.00 82.06 555 ILE A N 1
ATOM 4108 C CA . ILE A 1 555 ? 6.081 0.310 -16.075 1.00 82.06 555 ILE A CA 1
ATOM 4109 C C . ILE A 1 555 ? 6.206 -0.250 -14.657 1.00 82.06 555 ILE A C 1
ATOM 4111 O O . ILE A 1 555 ? 5.444 -1.134 -14.267 1.00 82.06 555 ILE A O 1
ATOM 4115 N N . MET A 1 556 ? 7.115 0.280 -13.842 1.00 83.12 556 MET A N 1
ATOM 4116 C CA . MET A 1 556 ? 7.386 -0.211 -12.488 1.00 83.12 556 MET A CA 1
ATOM 4117 C C . MET A 1 556 ? 6.181 -0.143 -11.536 1.00 83.12 556 MET A C 1
ATOM 4119 O O . MET A 1 556 ? 6.009 -1.088 -10.759 1.00 83.12 556 MET A O 1
ATOM 4123 N N . PRO A 1 557 ? 5.282 0.864 -11.591 1.00 80.06 557 PRO A N 1
ATOM 4124 C CA . PRO A 1 557 ? 4.080 0.878 -10.756 1.00 80.06 557 PRO A CA 1
ATOM 4125 C C . PRO A 1 557 ? 3.122 -0.268 -11.089 1.00 80.06 557 PRO A C 1
ATOM 4127 O O . PRO A 1 557 ? 2.370 -0.722 -10.225 1.00 80.06 557 PRO A O 1
ATOM 4130 N N . TRP A 1 558 ? 3.178 -0.775 -12.325 1.00 78.25 558 TRP A N 1
ATOM 4131 C CA . TRP A 1 558 ? 2.401 -1.930 -12.761 1.00 78.25 558 TRP A CA 1
ATOM 4132 C C . TRP A 1 558 ? 2.985 -3.270 -12.277 1.00 78.25 558 TRP A C 1
ATOM 4134 O O . TRP A 1 558 ? 2.251 -4.263 -12.240 1.00 78.25 558 TRP A O 1
ATOM 4144 N N . LYS A 1 559 ? 4.242 -3.268 -11.804 1.00 82.12 559 LYS A N 1
ATOM 4145 C CA . LYS A 1 559 ? 4.986 -4.409 -11.242 1.00 82.12 559 LYS A CA 1
ATOM 4146 C C . LYS A 1 559 ? 5.105 -5.588 -12.221 1.00 82.12 559 LYS A C 1
ATOM 4148 O O . LYS A 1 559 ? 4.530 -6.641 -11.947 1.00 82.12 559 LYS A O 1
ATOM 4153 N N . PRO A 1 560 ? 5.793 -5.419 -13.364 1.00 87.75 560 PRO A N 1
ATOM 4154 C CA . PRO A 1 560 ? 6.056 -6.527 -14.272 1.00 87.75 560 PRO A CA 1
ATOM 4155 C C . PRO A 1 560 ? 6.983 -7.566 -13.630 1.00 87.75 560 PRO A C 1
ATOM 4157 O O . PRO A 1 560 ? 7.894 -7.217 -12.882 1.00 87.75 560 PRO A O 1
ATOM 4160 N N . ASP A 1 561 ? 6.763 -8.837 -13.957 1.00 88.06 561 ASP A N 1
ATOM 4161 C CA . ASP A 1 561 ? 7.670 -9.936 -13.625 1.00 88.06 561 ASP A CA 1
ATOM 4162 C C . ASP A 1 561 ? 8.901 -9.957 -14.551 1.00 88.06 561 ASP A C 1
ATOM 4164 O O . ASP A 1 561 ? 9.955 -10.458 -14.166 1.00 88.06 561 ASP A O 1
ATOM 4168 N N . VAL A 1 562 ? 8.768 -9.427 -15.772 1.00 93.25 562 VAL A N 1
ATOM 4169 C CA . VAL A 1 562 ? 9.840 -9.296 -16.770 1.00 93.25 562 VAL A CA 1
ATOM 4170 C C . VAL A 1 562 ? 9.547 -8.128 -17.711 1.00 93.25 562 VAL A C 1
ATOM 4172 O O . VAL A 1 562 ? 8.386 -7.852 -18.036 1.00 93.25 562 VAL A O 1
ATOM 4175 N N . ILE A 1 563 ? 10.602 -7.441 -18.147 1.00 95.56 563 ILE A N 1
ATOM 4176 C CA . ILE A 1 563 ? 10.532 -6.392 -19.167 1.00 95.56 563 ILE A CA 1
ATOM 4177 C C . ILE A 1 563 ? 11.185 -6.915 -20.449 1.00 95.56 563 ILE A C 1
ATOM 4179 O O . ILE A 1 563 ? 12.275 -7.479 -20.400 1.00 95.56 563 ILE A O 1
ATOM 4183 N N . VAL A 1 564 ? 10.525 -6.734 -21.591 1.00 95.88 564 VAL A N 1
ATOM 4184 C CA . VAL A 1 564 ? 11.024 -7.097 -22.925 1.00 95.88 564 VAL A CA 1
ATOM 4185 C C . VAL A 1 564 ? 11.261 -5.827 -23.736 1.00 95.88 564 VAL A C 1
ATOM 4187 O O . VAL A 1 564 ? 10.425 -4.926 -23.715 1.00 95.88 564 VAL A O 1
ATOM 4190 N N . GLY A 1 565 ? 12.377 -5.750 -24.458 1.00 92.31 565 GLY A N 1
ATOM 4191 C CA . GLY A 1 565 ? 12.828 -4.533 -25.145 1.00 92.31 565 GLY A CA 1
ATOM 4192 C C . GLY A 1 565 ? 13.946 -3.835 -24.365 1.00 92.31 565 GLY A C 1
ATOM 4193 O O . GLY A 1 565 ? 14.534 -4.446 -23.472 1.00 92.31 565 GLY A O 1
ATOM 4194 N N . PRO A 1 566 ? 14.263 -2.566 -24.662 1.00 91.88 566 PRO A N 1
ATOM 4195 C CA . PRO A 1 566 ? 13.830 -1.760 -25.812 1.00 91.88 566 PRO A CA 1
ATOM 4196 C C . PRO A 1 566 ? 14.568 -2.131 -27.117 1.00 91.88 566 PRO A C 1
ATOM 4198 O O . PRO A 1 566 ? 15.343 -3.088 -27.163 1.00 91.88 566 PRO A O 1
ATOM 4201 N N . TYR A 1 567 ? 14.303 -1.379 -28.193 1.00 87.88 567 TYR A N 1
ATOM 4202 C CA . TYR A 1 567 ? 14.884 -1.595 -29.525 1.00 87.88 567 TYR A CA 1
ATOM 4203 C C . TYR A 1 567 ? 16.354 -1.156 -29.645 1.00 87.88 567 TYR A C 1
ATOM 4205 O O . TYR A 1 567 ? 17.188 -1.951 -30.080 1.00 87.88 567 TYR A O 1
ATOM 4213 N N . THR A 1 568 ? 16.663 0.098 -29.305 1.00 86.12 568 THR A N 1
ATOM 4214 C CA . THR A 1 568 ? 17.974 0.712 -29.568 1.00 86.12 568 THR A CA 1
ATOM 4215 C C . THR A 1 568 ? 18.992 0.389 -28.473 1.00 86.12 568 THR A C 1
ATOM 4217 O O . THR A 1 568 ? 18.637 0.090 -27.329 1.00 86.12 568 THR A O 1
ATOM 4220 N N . SER A 1 569 ? 20.276 0.450 -28.824 1.00 86.06 569 SER A N 1
ATOM 4221 C CA . SER A 1 569 ? 21.390 0.171 -27.911 1.00 86.06 569 SER A CA 1
ATOM 4222 C C . SER A 1 569 ? 21.467 1.172 -26.758 1.00 86.06 569 SER A C 1
ATOM 4224 O O . SER A 1 569 ? 21.688 0.789 -25.610 1.00 86.06 569 SER A O 1
ATOM 4226 N N . GLU A 1 570 ? 21.214 2.439 -27.058 1.00 84.81 570 GLU A N 1
ATOM 4227 C CA . GLU A 1 570 ? 21.204 3.575 -26.147 1.00 84.81 570 GLU A CA 1
ATOM 4228 C C . GLU A 1 570 ? 20.090 3.407 -25.105 1.00 84.81 570 GLU A C 1
ATOM 4230 O O . GLU A 1 570 ? 20.339 3.421 -23.895 1.00 84.81 570 GLU A O 1
ATOM 4235 N N . SER A 1 571 ? 18.868 3.127 -25.571 1.00 87.75 571 SER A N 1
ATOM 4236 C CA . SER A 1 571 ? 17.721 2.882 -24.702 1.00 87.75 571 SER A CA 1
ATOM 4237 C C . SER A 1 571 ? 17.903 1.609 -23.873 1.00 87.75 571 SER A C 1
ATOM 4239 O O . SER A 1 571 ? 17.549 1.590 -22.694 1.00 87.75 571 SER A O 1
ATOM 4241 N N . ALA A 1 572 ? 18.470 0.540 -24.444 1.00 90.06 572 ALA A N 1
ATOM 4242 C CA . ALA A 1 572 ? 18.684 -0.715 -23.721 1.00 90.06 572 ALA A CA 1
ATOM 4243 C C . ALA A 1 572 ? 19.702 -0.549 -22.590 1.00 90.06 572 ALA A C 1
ATOM 4245 O O . ALA A 1 572 ? 19.479 -1.050 -21.488 1.00 90.06 572 ALA A O 1
ATOM 4246 N N . LEU A 1 573 ? 20.780 0.207 -22.825 1.00 88.50 573 LEU A N 1
ATOM 4247 C CA . LEU A 1 573 ? 21.756 0.552 -21.793 1.00 88.50 573 LEU A CA 1
ATOM 4248 C C . LEU A 1 573 ? 21.134 1.403 -20.685 1.00 88.50 573 LEU A C 1
ATOM 4250 O O . LEU A 1 573 ? 21.391 1.155 -19.508 1.00 88.50 573 LEU A O 1
ATOM 4254 N N . ALA A 1 574 ? 20.322 2.402 -21.033 1.00 87.62 574 ALA A N 1
ATOM 4255 C CA . ALA A 1 574 ? 19.627 3.231 -20.049 1.00 87.62 574 ALA A CA 1
ATOM 4256 C C . ALA A 1 574 ? 18.626 2.410 -19.209 1.00 87.62 574 ALA A C 1
ATOM 4258 O O . ALA A 1 574 ? 18.620 2.507 -17.979 1.00 87.62 574 ALA A O 1
ATOM 4259 N N . ALA A 1 575 ? 17.851 1.524 -19.843 1.00 89.94 575 ALA A N 1
ATOM 4260 C CA . ALA A 1 575 ? 16.936 0.610 -19.161 1.00 89.94 575 ALA A CA 1
ATOM 4261 C C . ALA A 1 575 ? 17.673 -0.366 -18.227 1.00 89.94 575 ALA A C 1
ATOM 4263 O O . ALA A 1 575 ? 17.297 -0.515 -17.063 1.00 89.94 575 ALA A O 1
ATOM 4264 N N . ALA A 1 576 ? 18.753 -0.991 -18.704 1.00 90.00 576 ALA A N 1
ATOM 4265 C CA . ALA A 1 576 ? 19.578 -1.906 -17.917 1.00 90.00 576 ALA A CA 1
ATOM 4266 C C . ALA A 1 576 ? 20.180 -1.224 -16.681 1.00 90.00 576 ALA A C 1
ATOM 4268 O O . ALA A 1 576 ? 20.164 -1.791 -15.587 1.00 90.00 576 ALA A O 1
ATOM 4269 N N . ARG A 1 577 ? 20.673 0.012 -16.836 1.00 87.06 577 ARG A N 1
ATOM 4270 C CA . ARG A 1 577 ? 21.215 0.811 -15.730 1.00 87.06 577 ARG A CA 1
ATOM 4271 C C . ARG A 1 577 ? 20.156 1.139 -14.685 1.00 87.06 577 ARG A C 1
ATOM 4273 O O . ARG A 1 577 ? 20.415 0.962 -13.499 1.00 87.06 577 ARG A O 1
ATOM 4280 N N . TYR A 1 578 ? 18.958 1.539 -15.110 1.00 85.81 578 TYR A N 1
ATOM 4281 C CA . TYR A 1 578 ? 17.853 1.803 -14.188 1.00 85.81 578 TYR A CA 1
ATOM 4282 C C . TYR A 1 578 ? 17.422 0.544 -13.419 1.00 85.81 578 TYR A C 1
ATOM 4284 O O . TYR A 1 578 ? 17.151 0.608 -12.221 1.00 85.81 578 TYR A O 1
ATOM 4292 N N . LEU A 1 579 ? 17.348 -0.608 -14.089 1.00 86.12 579 LEU A N 1
ATOM 4293 C CA . LEU A 1 579 ? 16.868 -1.859 -13.491 1.00 86.12 579 LEU A CA 1
ATOM 4294 C C . LEU A 1 579 ? 17.907 -2.564 -12.606 1.00 86.12 579 LEU A C 1
ATOM 4296 O O . LEU A 1 579 ? 17.551 -3.480 -11.857 1.00 86.12 579 LEU A O 1
ATOM 4300 N N . ALA A 1 580 ? 19.169 -2.133 -12.642 1.00 82.94 580 ALA A N 1
ATOM 4301 C CA . ALA A 1 580 ? 20.236 -2.701 -11.829 1.00 82.94 580 ALA A CA 1
ATOM 4302 C C . ALA A 1 580 ? 19.863 -2.700 -10.332 1.00 82.94 580 ALA A C 1
ATOM 4304 O O . ALA A 1 580 ? 19.529 -1.672 -9.748 1.00 82.94 580 ALA A O 1
ATOM 4305 N N . GLY A 1 581 ? 19.887 -3.882 -9.707 1.00 71.25 581 GLY A N 1
ATOM 4306 C CA . GLY A 1 581 ? 19.544 -4.060 -8.291 1.00 71.25 581 GLY A CA 1
ATOM 4307 C C . GLY A 1 581 ? 18.044 -4.023 -7.955 1.00 71.25 581 GLY A C 1
ATOM 4308 O O . GLY A 1 581 ? 17.689 -4.251 -6.803 1.00 71.25 581 GLY A O 1
ATOM 4309 N N . LYS A 1 582 ? 17.144 -3.796 -8.927 1.00 78.00 582 LYS A N 1
ATOM 4310 C CA . LYS A 1 582 ? 15.682 -3.733 -8.695 1.00 78.00 582 LYS A CA 1
ATOM 4311 C C . LYS A 1 582 ? 14.964 -5.087 -8.803 1.00 78.00 582 LYS A C 1
ATOM 4313 O O . LYS A 1 582 ? 13.765 -5.158 -8.547 1.00 78.00 582 LYS A O 1
ATOM 4318 N N . GLY A 1 583 ? 15.680 -6.153 -9.172 1.00 77.12 583 GLY A N 1
ATOM 4319 C CA . GLY A 1 583 ? 15.170 -7.531 -9.187 1.00 77.12 583 GLY A CA 1
ATOM 4320 C C . GLY A 1 583 ? 14.202 -7.879 -10.328 1.00 77.12 583 GLY A C 1
ATOM 4321 O O . GLY A 1 583 ? 13.607 -8.952 -10.289 1.00 77.12 583 GLY A O 1
ATOM 4322 N N . VAL A 1 584 ? 14.043 -7.008 -11.333 1.00 88.94 584 VAL A N 1
ATOM 4323 C CA . VAL A 1 584 ? 13.220 -7.265 -12.529 1.00 88.94 584 VAL A CA 1
ATOM 4324 C C . VAL A 1 584 ? 14.145 -7.538 -13.721 1.00 88.94 584 VAL A C 1
ATOM 4326 O O . VAL A 1 584 ? 14.925 -6.651 -14.071 1.00 88.94 584 VAL A O 1
ATOM 4329 N N . PRO A 1 585 ? 14.093 -8.733 -14.341 1.00 94.44 585 PRO A N 1
ATOM 4330 C CA . PRO A 1 585 ? 14.943 -9.066 -15.477 1.00 94.44 585 PRO A CA 1
ATOM 4331 C C . PRO A 1 585 ? 14.529 -8.315 -16.751 1.00 94.44 585 PRO A C 1
ATOM 4333 O O . PRO A 1 585 ? 13.341 -8.068 -16.986 1.00 94.44 585 PRO A O 1
ATOM 4336 N N . LEU A 1 586 ? 15.521 -7.997 -17.586 1.00 96.75 586 LEU A N 1
ATOM 4337 C CA . LEU A 1 586 ? 15.355 -7.328 -18.878 1.00 96.75 586 LEU A CA 1
ATOM 4338 C C . LEU A 1 586 ? 15.735 -8.285 -20.013 1.00 96.75 586 LEU A C 1
ATOM 4340 O O . LEU A 1 586 ? 16.895 -8.669 -20.122 1.00 96.75 586 LEU A O 1
ATOM 4344 N N . VAL A 1 587 ? 14.786 -8.652 -20.873 1.00 97.06 587 VAL A N 1
ATOM 4345 C CA . VAL A 1 587 ? 15.039 -9.466 -22.071 1.00 97.06 587 VAL A CA 1
ATOM 4346 C C . VAL A 1 587 ? 15.169 -8.546 -23.282 1.00 97.06 587 VAL A C 1
ATOM 4348 O O . VAL A 1 587 ? 14.197 -7.931 -23.722 1.00 97.06 587 VAL A O 1
ATOM 4351 N N . VAL A 1 588 ? 16.375 -8.457 -23.837 1.00 96.25 588 VAL A N 1
ATOM 4352 C CA . VAL A 1 588 ? 16.707 -7.535 -24.929 1.00 96.25 588 VAL A CA 1
ATOM 4353 C C . VAL A 1 588 ? 16.673 -8.279 -26.271 1.00 96.25 588 VAL A C 1
ATOM 4355 O O . VAL A 1 588 ? 17.500 -9.172 -26.489 1.00 96.25 588 VAL A O 1
ATOM 4358 N N . PRO A 1 589 ? 15.749 -7.929 -27.188 1.00 93.81 589 PRO A N 1
ATOM 4359 C CA . PRO A 1 589 ? 15.573 -8.648 -28.448 1.00 93.81 589 PRO A CA 1
ATOM 4360 C C . PRO A 1 589 ? 16.671 -8.332 -29.467 1.00 93.81 589 PRO A C 1
ATOM 4362 O O . PRO A 1 589 ? 17.225 -9.251 -30.063 1.00 93.81 589 PRO A O 1
ATOM 4365 N N . THR A 1 590 ? 16.980 -7.045 -29.670 1.00 89.38 590 THR A N 1
ATOM 4366 C CA . THR A 1 590 ? 17.719 -6.573 -30.855 1.00 89.38 590 THR A CA 1
ATOM 4367 C C . THR A 1 590 ? 18.998 -5.813 -30.527 1.00 89.38 590 THR A C 1
ATOM 4369 O O . THR A 1 590 ? 20.000 -6.021 -31.207 1.00 89.38 590 THR A O 1
ATOM 4372 N N . ALA A 1 591 ? 18.982 -4.931 -29.524 1.00 88.94 591 ALA A N 1
ATOM 4373 C CA . ALA A 1 591 ? 20.141 -4.108 -29.194 1.00 88.94 591 ALA A CA 1
ATOM 4374 C C . ALA A 1 591 ? 21.383 -4.970 -28.928 1.00 88.94 591 ALA A C 1
ATOM 4376 O O . ALA A 1 591 ? 21.352 -5.900 -28.121 1.00 88.94 591 ALA A O 1
ATOM 4377 N N . ASN A 1 592 ? 22.480 -4.651 -29.611 1.00 87.06 592 ASN A N 1
ATOM 4378 C CA . ASN A 1 592 ? 23.656 -5.512 -29.708 1.00 87.06 592 ASN A CA 1
ATOM 4379 C C . ASN A 1 592 ? 24.951 -4.857 -29.200 1.00 87.06 592 ASN A C 1
ATOM 4381 O O . ASN A 1 592 ? 26.011 -5.473 -29.283 1.00 87.06 592 ASN A O 1
ATOM 4385 N N . VAL A 1 593 ? 24.882 -3.667 -28.598 1.00 86.75 593 VAL A N 1
ATOM 4386 C CA . VAL A 1 593 ? 26.056 -3.023 -27.991 1.00 86.75 593 VAL A CA 1
ATOM 4387 C C . VAL A 1 593 ? 26.648 -3.890 -26.877 1.00 86.75 593 VAL A C 1
ATOM 4389 O O . VAL A 1 593 ? 25.932 -4.431 -26.032 1.00 86.75 593 VAL A O 1
ATOM 4392 N N . ASP A 1 594 ? 27.964 -4.064 -26.896 1.00 88.12 594 ASP A N 1
ATOM 4393 C CA . ASP A 1 594 ? 28.657 -5.054 -26.069 1.00 88.12 594 ASP A CA 1
ATOM 4394 C C . ASP A 1 594 ? 28.497 -4.865 -24.542 1.00 88.12 594 ASP A C 1
ATOM 4396 O O . ASP A 1 594 ? 28.262 -5.870 -23.861 1.00 88.12 594 ASP A O 1
ATOM 4400 N N . PRO A 1 595 ? 28.492 -3.639 -23.969 1.00 89.69 595 PRO A N 1
ATOM 4401 C CA . PRO A 1 595 ? 28.393 -3.442 -22.520 1.00 89.69 595 PRO A CA 1
ATOM 4402 C C . PRO A 1 595 ? 27.084 -3.926 -21.876 1.00 89.69 595 PRO A C 1
ATOM 4404 O O . PRO A 1 595 ? 27.025 -4.035 -20.652 1.00 89.69 595 PRO A O 1
ATOM 4407 N N . LEU A 1 596 ? 26.044 -4.250 -22.660 1.00 89.12 596 LEU A N 1
ATOM 4408 C CA . LEU A 1 596 ? 24.779 -4.790 -22.139 1.00 89.12 596 LEU A CA 1
ATOM 4409 C C . LEU A 1 596 ? 24.967 -6.082 -21.339 1.00 89.12 596 LEU A C 1
ATOM 4411 O O . LEU A 1 596 ? 24.280 -6.293 -20.339 1.00 89.12 596 LEU A O 1
ATOM 4415 N N . THR A 1 597 ? 25.893 -6.936 -21.779 1.00 92.19 597 THR A N 1
ATOM 4416 C CA . THR A 1 597 ? 26.136 -8.250 -21.173 1.00 92.19 597 THR A CA 1
ATOM 4417 C C . THR A 1 597 ? 27.567 -8.441 -20.676 1.00 92.19 597 THR A C 1
ATOM 4419 O O . THR A 1 597 ? 27.884 -9.504 -20.166 1.00 92.19 597 THR A O 1
ATOM 4422 N N . GLN A 1 598 ? 28.432 -7.425 -20.721 1.00 90.19 598 GLN A N 1
ATOM 4423 C CA . GLN A 1 598 ? 29.806 -7.530 -20.193 1.00 90.19 598 GLN A CA 1
ATOM 4424 C C . GLN A 1 598 ? 29.917 -7.369 -18.669 1.00 90.19 598 GLN A C 1
ATOM 4426 O O . GLN A 1 598 ? 30.998 -7.512 -18.101 1.00 90.19 598 GLN A O 1
ATOM 4431 N N . ARG A 1 599 ? 28.814 -7.056 -17.977 1.00 84.81 599 ARG A N 1
ATOM 4432 C CA . ARG A 1 599 ? 28.814 -6.869 -16.522 1.00 84.81 599 ARG A CA 1
ATOM 4433 C C . ARG A 1 599 ? 28.471 -8.186 -15.805 1.00 84.81 599 ARG A C 1
ATOM 4435 O O . ARG A 1 599 ? 27.370 -8.704 -16.018 1.00 84.81 599 ARG A O 1
ATOM 4442 N N . PRO A 1 600 ? 29.341 -8.709 -14.919 1.00 80.50 600 PRO A N 1
ATOM 4443 C CA . PRO A 1 600 ? 29.036 -9.903 -14.135 1.00 80.50 600 PRO A CA 1
ATOM 4444 C C . PRO A 1 600 ? 27.777 -9.720 -13.285 1.00 80.50 600 PRO A C 1
ATOM 4446 O O . PRO A 1 600 ? 27.524 -8.639 -12.751 1.00 80.50 600 PRO A O 1
ATOM 4449 N N . GLY A 1 601 ? 26.978 -10.780 -13.152 1.00 77.75 601 GLY A N 1
ATOM 4450 C CA . GLY A 1 601 ? 25.753 -10.753 -12.345 1.00 77.75 601 GLY A CA 1
ATOM 4451 C C . GLY A 1 601 ? 24.611 -9.913 -12.932 1.00 77.75 601 GLY A C 1
ATOM 4452 O O . GLY A 1 601 ? 23.626 -9.670 -12.234 1.00 77.75 601 GLY A O 1
ATOM 4453 N N . THR A 1 602 ? 24.714 -9.485 -14.196 1.00 85.88 602 THR A N 1
ATOM 4454 C CA . THR A 1 602 ? 23.638 -8.768 -14.889 1.00 85.88 602 THR A CA 1
ATOM 4455 C C . THR A 1 602 ? 22.325 -9.562 -14.888 1.00 85.88 602 THR A C 1
ATOM 4457 O O . THR A 1 602 ? 22.311 -10.794 -14.897 1.00 85.88 602 THR A O 1
ATOM 4460 N N . THR A 1 603 ? 21.208 -8.835 -14.862 1.00 91.62 603 THR A N 1
ATOM 4461 C CA . THR A 1 603 ? 19.848 -9.378 -15.051 1.00 91.62 603 THR A CA 1
ATOM 4462 C C . THR A 1 603 ? 19.306 -9.051 -16.446 1.00 91.62 603 THR A C 1
ATOM 4464 O O . THR A 1 603 ? 18.102 -9.131 -16.693 1.00 91.62 603 THR A O 1
ATOM 4467 N N . VAL A 1 604 ? 20.209 -8.669 -17.354 1.00 95.88 604 VAL A N 1
ATOM 4468 C CA . VAL A 1 604 ? 19.947 -8.441 -18.772 1.00 95.88 604 VAL A CA 1
ATOM 4469 C C . VAL A 1 604 ? 20.218 -9.734 -19.532 1.00 95.88 604 VAL A C 1
ATOM 4471 O O . VAL A 1 604 ? 21.321 -10.266 -19.470 1.00 95.88 604 VAL A O 1
ATOM 4474 N N . PHE A 1 605 ? 19.222 -10.205 -20.270 1.00 96.25 605 PHE A N 1
ATOM 4475 C CA . PHE A 1 605 ? 19.261 -11.421 -21.072 1.00 96.25 605 PHE A CA 1
ATOM 4476 C C . PHE A 1 605 ? 19.132 -11.028 -22.541 1.00 96.25 605 PHE A C 1
ATOM 4478 O O . PHE A 1 605 ? 18.075 -10.562 -22.973 1.00 96.25 605 PHE A O 1
ATOM 4485 N N . ARG A 1 606 ? 20.210 -11.153 -23.317 1.00 95.00 606 ARG A N 1
ATOM 4486 C CA . ARG A 1 606 ? 20.245 -10.649 -24.700 1.00 95.00 606 ARG A CA 1
ATOM 4487 C C . ARG A 1 606 ? 20.073 -11.774 -25.715 1.00 95.00 606 ARG A C 1
ATOM 4489 O O . ARG A 1 606 ? 20.832 -12.740 -25.692 1.00 95.00 606 ARG A O 1
ATOM 4496 N N . ILE A 1 607 ? 19.106 -11.616 -26.623 1.00 94.25 607 ILE A N 1
ATOM 4497 C CA . ILE A 1 607 ? 18.821 -12.581 -27.699 1.00 94.25 607 ILE A CA 1
ATOM 4498 C C . ILE A 1 607 ? 19.700 -12.358 -28.925 1.00 94.25 607 ILE A C 1
ATOM 4500 O O . ILE A 1 607 ? 20.212 -13.327 -29.488 1.00 94.25 607 ILE A O 1
ATOM 4504 N N . ALA A 1 608 ? 19.872 -11.103 -29.342 1.00 90.50 608 ALA A N 1
ATOM 4505 C CA . ALA A 1 608 ? 20.730 -10.759 -30.468 1.00 90.50 608 ALA A CA 1
ATOM 4506 C C . ALA A 1 608 ? 22.212 -11.076 -30.182 1.00 90.50 608 ALA A C 1
ATOM 4508 O O . ALA A 1 608 ? 22.653 -10.990 -29.028 1.00 90.50 608 ALA A O 1
ATOM 4509 N N . PRO A 1 609 ? 23.004 -11.408 -31.218 1.00 88.56 609 PRO A N 1
ATOM 4510 C CA . PRO A 1 609 ? 24.444 -11.573 -31.062 1.00 88.56 609 PRO A CA 1
ATOM 4511 C C . PRO A 1 609 ? 25.108 -10.247 -30.635 1.00 88.56 609 PRO A C 1
ATOM 4513 O O . PRO A 1 609 ? 24.644 -9.181 -31.045 1.00 88.56 609 PRO A O 1
ATOM 4516 N N . PRO A 1 610 ? 26.200 -10.287 -29.845 1.00 89.88 610 PRO A N 1
ATOM 4517 C CA . PRO A 1 610 ? 27.027 -9.111 -29.569 1.00 89.88 610 PRO A CA 1
ATOM 4518 C C . PRO A 1 610 ? 27.542 -8.441 -30.848 1.00 89.88 610 PRO A C 1
ATOM 4520 O O . PRO A 1 610 ? 27.826 -9.125 -31.836 1.00 89.88 610 PRO A O 1
ATOM 4523 N N . GLN A 1 611 ? 27.743 -7.122 -30.815 1.00 87.50 611 GLN A N 1
ATOM 4524 C CA . GLN A 1 611 ? 28.303 -6.366 -31.936 1.00 87.50 611 GLN A CA 1
ATOM 4525 C C . GLN A 1 611 ? 29.687 -6.899 -32.324 1.00 87.50 611 GLN A C 1
ATOM 4527 O O . GLN A 1 611 ? 29.966 -7.065 -33.513 1.00 87.50 611 GLN A O 1
ATOM 4532 N N . GLN A 1 612 ? 30.514 -7.267 -31.342 1.00 87.50 612 GLN A N 1
ATOM 4533 C CA . GLN A 1 612 ? 31.819 -7.870 -31.612 1.00 87.50 612 GLN A CA 1
ATOM 4534 C C . GLN A 1 612 ? 31.717 -9.224 -32.339 1.00 87.50 612 GLN A C 1
ATOM 4536 O O . GLN A 1 612 ? 32.529 -9.517 -33.211 1.00 87.50 612 GLN A O 1
ATOM 4541 N N . MET A 1 613 ? 30.704 -10.044 -32.039 1.00 87.12 613 MET A N 1
ATOM 4542 C CA . MET A 1 613 ? 30.499 -11.337 -32.716 1.00 87.12 613 MET A CA 1
ATOM 4543 C C . MET A 1 613 ? 30.020 -11.157 -34.161 1.00 87.12 613 MET A C 1
ATOM 4545 O O . MET A 1 613 ? 30.455 -11.885 -35.057 1.00 87.12 613 MET A O 1
ATOM 4549 N N . MET A 1 614 ? 29.173 -10.153 -34.407 1.00 87.31 614 MET A N 1
ATOM 4550 C CA . MET A 1 614 ? 28.786 -9.764 -35.766 1.00 87.31 614 MET A CA 1
ATOM 4551 C C . MET A 1 614 ? 29.998 -9.283 -36.574 1.00 87.31 614 MET A C 1
ATOM 4553 O O . MET A 1 614 ? 30.149 -9.652 -37.736 1.00 87.31 614 MET A O 1
ATOM 4557 N N . ALA A 1 615 ? 30.893 -8.509 -35.954 1.00 88.00 615 ALA A N 1
ATOM 4558 C CA . ALA A 1 615 ? 32.123 -8.046 -36.591 1.00 88.00 615 ALA A CA 1
ATOM 4559 C C . ALA A 1 615 ? 33.105 -9.189 -36.903 1.00 88.00 615 ALA A C 1
ATOM 4561 O O . ALA A 1 615 ? 33.696 -9.202 -37.981 1.00 88.00 615 ALA A O 1
ATOM 4562 N N . ILE A 1 616 ? 33.241 -10.171 -36.003 1.00 87.81 616 ILE A N 1
ATOM 4563 C CA . ILE A 1 616 ? 34.028 -11.391 -36.248 1.00 87.81 616 ILE A CA 1
ATOM 4564 C C . ILE A 1 616 ? 33.469 -12.161 -37.442 1.00 87.81 616 ILE A C 1
ATOM 4566 O O . ILE A 1 616 ? 34.233 -12.492 -38.342 1.00 87.81 616 ILE A O 1
ATOM 4570 N N . SER A 1 617 ? 32.149 -12.351 -37.496 1.00 87.69 617 SER A N 1
ATOM 4571 C CA . SER A 1 617 ? 31.491 -13.048 -38.610 1.00 87.69 617 SER A CA 1
ATOM 4572 C C . SER A 1 617 ? 31.700 -12.322 -39.943 1.00 87.69 617 SER A C 1
ATOM 4574 O O . SER A 1 617 ? 32.001 -12.955 -40.952 1.00 87.69 617 SER A O 1
ATOM 4576 N N . ALA A 1 618 ? 31.601 -10.987 -39.945 1.00 88.69 618 ALA A N 1
ATOM 4577 C CA . ALA A 1 618 ? 31.901 -10.174 -41.122 1.00 88.69 618 ALA A CA 1
ATOM 4578 C C . ALA A 1 618 ? 33.357 -10.357 -41.570 1.00 88.69 618 ALA A C 1
ATOM 4580 O O . ALA A 1 618 ? 33.613 -10.614 -42.740 1.00 88.69 618 ALA A O 1
ATOM 4581 N N . ALA A 1 619 ? 34.314 -10.265 -40.645 1.00 88.06 619 ALA A N 1
ATOM 4582 C CA . ALA A 1 619 ? 35.728 -10.405 -40.966 1.00 88.06 619 ALA A CA 1
ATOM 4583 C C . ALA A 1 619 ? 36.088 -11.826 -41.439 1.00 88.06 619 ALA A C 1
ATOM 4585 O O . ALA A 1 619 ? 36.863 -11.969 -42.380 1.00 88.06 619 ALA A O 1
ATOM 4586 N N . ASP A 1 620 ? 35.510 -12.870 -40.840 1.00 88.56 620 ASP A N 1
ATOM 4587 C CA . ASP A 1 620 ? 35.698 -14.261 -41.276 1.00 88.56 620 ASP A CA 1
ATOM 4588 C C . ASP A 1 620 ? 35.169 -14.487 -42.691 1.00 88.56 620 ASP A C 1
ATOM 4590 O O . ASP A 1 620 ? 35.832 -15.122 -43.512 1.00 88.56 620 ASP A O 1
ATOM 4594 N N . PHE A 1 621 ? 34.018 -13.898 -43.014 1.00 88.31 621 PHE A N 1
ATOM 4595 C CA . PHE A 1 621 ? 33.499 -13.923 -44.373 1.00 88.31 621 PHE A CA 1
ATOM 4596 C C . PHE A 1 621 ? 34.420 -13.202 -45.359 1.00 88.31 621 PHE A C 1
ATOM 4598 O O . PHE A 1 621 ? 34.757 -13.762 -46.402 1.00 88.31 621 PHE A O 1
ATOM 4605 N N . ILE A 1 622 ? 34.870 -11.990 -45.013 1.00 88.56 622 ILE A N 1
ATOM 4606 C CA . ILE A 1 622 ? 35.802 -11.208 -45.836 1.00 88.56 622 ILE A CA 1
ATOM 4607 C C . ILE A 1 622 ? 37.094 -11.995 -46.082 1.00 88.56 622 ILE A C 1
ATOM 4609 O O . ILE A 1 622 ? 37.590 -12.014 -47.207 1.00 88.56 622 ILE A O 1
ATOM 4613 N N . ALA A 1 623 ? 37.618 -12.675 -45.059 1.00 86.81 623 ALA A N 1
ATOM 4614 C CA . ALA A 1 623 ? 38.786 -13.539 -45.180 1.00 86.81 623 ALA A CA 1
ATOM 4615 C C . ALA A 1 623 ? 38.556 -14.673 -46.190 1.00 86.81 623 ALA A C 1
ATOM 4617 O O . ALA A 1 623 ? 39.421 -14.922 -47.026 1.00 86.81 623 ALA A O 1
ATOM 4618 N N . GLY A 1 624 ? 37.386 -15.319 -46.133 1.00 86.25 624 GLY A N 1
ATOM 4619 C CA . GLY A 1 624 ? 37.019 -16.422 -47.021 1.00 86.25 624 GLY A CA 1
ATOM 4620 C C . GLY A 1 624 ? 36.875 -16.006 -48.485 1.00 86.25 624 GLY A C 1
ATOM 4621 O O . GLY A 1 624 ? 37.374 -16.696 -49.366 1.00 86.25 624 GLY A O 1
ATOM 4622 N N . ILE A 1 625 ? 36.264 -14.848 -48.762 1.00 84.25 625 ILE A N 1
ATOM 4623 C CA . ILE A 1 625 ? 36.095 -14.369 -50.147 1.00 84.25 625 ILE A CA 1
ATOM 4624 C C . ILE A 1 625 ? 37.342 -13.680 -50.711 1.00 84.25 625 ILE A C 1
ATOM 4626 O O . ILE A 1 625 ? 37.385 -13.389 -51.908 1.00 84.25 625 ILE A O 1
ATOM 4630 N N . ARG A 1 626 ? 38.347 -13.391 -49.873 1.00 78.69 626 ARG A N 1
ATOM 4631 C CA . ARG A 1 626 ? 39.551 -12.644 -50.264 1.00 78.69 626 ARG A CA 1
ATOM 4632 C C . ARG A 1 626 ? 40.302 -13.327 -51.404 1.00 78.69 626 ARG A C 1
ATOM 4634 O O . ARG A 1 626 ? 40.664 -12.658 -52.367 1.00 78.69 626 ARG A O 1
ATOM 4641 N N . GLU A 1 627 ? 40.527 -14.634 -51.288 1.00 69.69 627 GLU A N 1
ATOM 4642 C CA . GLU A 1 627 ? 41.306 -15.411 -52.264 1.00 69.69 627 GLU A CA 1
ATOM 4643 C C . GLU A 1 627 ? 40.572 -15.558 -53.603 1.00 69.69 627 GLU A C 1
ATOM 4645 O O . GLU A 1 627 ? 41.203 -15.530 -54.655 1.00 69.69 627 GLU A O 1
ATOM 4650 N N . GLU A 1 628 ? 39.240 -15.618 -53.574 1.00 68.88 628 GLU A N 1
ATOM 4651 C CA . GLU A 1 628 ? 38.396 -15.722 -54.770 1.00 68.88 628 GLU A CA 1
ATOM 4652 C C . GLU A 1 628 ? 38.169 -14.370 -55.470 1.00 68.88 628 GLU A C 1
ATOM 4654 O O . GLU A 1 628 ? 37.947 -14.328 -56.678 1.00 68.88 628 GLU A O 1
ATOM 4659 N N . SER A 1 629 ? 38.201 -13.260 -54.721 1.00 69.12 629 SER A N 1
ATOM 4660 C CA . SER A 1 629 ? 37.717 -11.950 -55.197 1.00 69.12 629 SER A CA 1
ATOM 4661 C C . SER A 1 629 ? 38.815 -10.920 -55.477 1.00 69.12 629 SER A C 1
ATOM 4663 O O . SER A 1 629 ? 38.505 -9.863 -56.019 1.00 69.12 629 SER A O 1
ATOM 4665 N N . GLY A 1 630 ? 40.071 -11.179 -55.093 1.00 74.81 630 GLY A N 1
ATOM 4666 C CA . GLY A 1 630 ? 41.192 -10.257 -55.337 1.00 74.81 630 GLY A CA 1
ATOM 4667 C C . GLY A 1 630 ? 41.123 -8.936 -54.559 1.00 74.81 630 GLY A C 1
ATOM 4668 O O . GLY A 1 630 ? 41.685 -7.941 -55.003 1.00 74.81 630 GLY A O 1
ATOM 4669 N N . ILE A 1 631 ? 40.430 -8.908 -53.414 1.00 84.25 631 ILE A N 1
ATOM 4670 C CA . ILE A 1 631 ? 40.190 -7.683 -52.634 1.00 84.25 631 ILE A CA 1
ATOM 4671 C C . ILE A 1 631 ? 41.489 -7.196 -51.970 1.00 84.25 631 ILE A C 1
ATOM 4673 O O . ILE A 1 631 ? 42.084 -7.922 -51.168 1.00 84.25 631 ILE A O 1
ATOM 4677 N N . THR A 1 632 ? 41.891 -5.949 -52.235 1.00 85.75 632 THR A N 1
ATOM 4678 C CA . THR A 1 632 ? 43.112 -5.329 -51.676 1.00 85.75 632 THR A CA 1
ATOM 4679 C C . THR A 1 632 ? 42.833 -4.254 -50.625 1.00 85.75 632 THR A C 1
ATOM 4681 O O . THR A 1 632 ? 43.742 -3.888 -49.878 1.00 85.75 632 THR A O 1
ATOM 4684 N N . ARG A 1 633 ? 41.596 -3.749 -50.534 1.00 89.25 633 ARG A N 1
ATOM 4685 C CA . ARG A 1 633 ? 41.177 -2.697 -49.591 1.00 89.25 633 ARG A CA 1
ATOM 4686 C C . ARG A 1 633 ? 39.727 -2.872 -49.152 1.00 89.25 633 ARG A C 1
ATOM 4688 O O . ARG A 1 633 ? 38.895 -3.379 -49.899 1.00 89.25 633 ARG A O 1
ATOM 4695 N N . ILE A 1 634 ? 39.421 -2.415 -47.938 1.00 91.06 634 ILE A N 1
ATOM 4696 C CA . ILE A 1 634 ? 38.072 -2.447 -47.362 1.00 91.06 634 ILE A CA 1
ATOM 4697 C C . ILE A 1 634 ? 37.644 -1.021 -47.000 1.00 91.06 634 ILE A C 1
ATOM 4699 O O . ILE A 1 634 ? 38.351 -0.297 -46.293 1.00 91.06 634 ILE A O 1
ATOM 4703 N N . VAL A 1 635 ? 36.459 -0.616 -47.449 1.00 92.06 635 VAL A N 1
ATOM 4704 C CA . VAL A 1 635 ? 35.865 0.690 -47.148 1.00 92.06 635 VAL A CA 1
ATOM 4705 C C . VAL A 1 635 ? 34.560 0.479 -46.393 1.00 92.06 635 VAL A C 1
ATOM 4707 O O . VAL A 1 635 ? 33.598 -0.052 -46.935 1.00 92.06 635 VAL A O 1
ATOM 4710 N N . ILE A 1 636 ? 34.509 0.902 -45.134 1.00 92.81 636 ILE A N 1
ATOM 4711 C CA . ILE A 1 636 ? 33.296 0.843 -44.319 1.00 92.81 636 ILE A CA 1
ATOM 4712 C C . ILE A 1 636 ? 32.554 2.171 -44.456 1.00 92.81 636 ILE A C 1
ATOM 4714 O O . ILE A 1 636 ? 33.076 3.206 -44.053 1.00 92.81 636 ILE A O 1
ATOM 4718 N N . LEU A 1 637 ? 31.336 2.144 -44.987 1.00 91.94 637 LEU A N 1
ATOM 4719 C CA . LEU A 1 637 ? 30.424 3.284 -45.023 1.00 91.94 637 LEU A CA 1
ATOM 4720 C C . LEU A 1 637 ? 29.376 3.098 -43.933 1.00 91.94 637 LEU A C 1
ATOM 4722 O O . LEU A 1 637 ? 28.545 2.196 -44.030 1.00 91.94 637 LEU A O 1
ATOM 4726 N N . ALA A 1 638 ? 29.404 3.938 -42.902 1.00 90.88 638 ALA A N 1
ATOM 4727 C CA . ALA A 1 638 ? 28.487 3.820 -41.775 1.00 90.88 638 ALA A CA 1
ATOM 4728 C C . ALA A 1 638 ? 27.725 5.120 -41.514 1.00 90.88 638 ALA A C 1
ATOM 4730 O O . ALA A 1 638 ? 28.294 6.206 -41.582 1.00 90.88 638 ALA A O 1
ATOM 4731 N N . GLU A 1 639 ? 26.442 5.009 -41.174 1.00 88.44 639 GLU A N 1
ATOM 4732 C CA . GLU A 1 639 ? 25.679 6.156 -40.674 1.00 88.44 639 GLU A CA 1
ATOM 4733 C C . GLU A 1 639 ? 26.324 6.718 -39.399 1.00 88.44 639 GLU A C 1
ATOM 4735 O O . GLU A 1 639 ? 26.684 5.949 -38.501 1.00 88.44 639 GLU A O 1
ATOM 4740 N N . ASP A 1 640 ? 26.399 8.044 -39.269 1.00 87.75 640 ASP A N 1
ATOM 4741 C CA . ASP A 1 640 ? 26.955 8.706 -38.084 1.00 87.75 640 ASP A CA 1
ATOM 4742 C C . ASP A 1 640 ? 26.002 8.635 -36.874 1.00 87.75 640 ASP A C 1
ATOM 4744 O O . ASP A 1 640 ? 25.327 9.581 -36.472 1.00 87.75 640 ASP A O 1
ATOM 4748 N N . THR A 1 641 ? 25.897 7.434 -36.316 1.00 81.38 641 THR A N 1
ATOM 4749 C CA . THR A 1 641 ? 25.053 7.059 -35.177 1.00 81.38 641 THR A CA 1
ATOM 4750 C C . THR A 1 641 ? 25.858 6.161 -34.244 1.00 81.38 641 THR A C 1
ATOM 4752 O O . THR A 1 641 ? 26.856 5.584 -34.678 1.00 81.38 641 THR A O 1
ATOM 4755 N N . ASP A 1 642 ? 25.448 5.974 -32.986 1.00 72.88 642 ASP A N 1
ATOM 4756 C CA . ASP A 1 642 ? 26.197 5.085 -32.080 1.00 72.88 642 ASP A CA 1
ATOM 4757 C C . ASP A 1 642 ? 26.250 3.647 -32.607 1.00 72.88 642 ASP A C 1
ATOM 4759 O O . ASP A 1 642 ? 27.299 3.010 -32.538 1.00 72.88 642 ASP A O 1
ATOM 4763 N N . TYR A 1 643 ? 25.166 3.164 -33.227 1.00 79.19 643 TYR A N 1
ATOM 4764 C CA . TYR A 1 643 ? 25.156 1.890 -33.952 1.00 79.19 643 TYR A CA 1
ATOM 4765 C C . TYR A 1 643 ? 26.212 1.850 -35.068 1.00 79.19 643 TYR A C 1
ATOM 4767 O O . TYR A 1 643 ? 27.026 0.928 -35.106 1.00 79.19 643 TYR A O 1
ATOM 4775 N N . GLY A 1 644 ? 26.221 2.849 -35.957 1.00 84.56 644 GLY A N 1
ATOM 4776 C CA . GLY A 1 644 ? 27.145 2.888 -37.091 1.00 84.56 644 GLY A CA 1
ATOM 4777 C C . GLY A 1 644 ? 28.606 3.035 -36.664 1.00 84.56 644 GLY A C 1
ATOM 4778 O O . GLY A 1 644 ? 29.456 2.289 -37.146 1.00 84.56 644 GLY A O 1
ATOM 4779 N N . ARG A 1 645 ? 28.896 3.911 -35.692 1.00 86.06 645 ARG A N 1
ATOM 4780 C CA . ARG A 1 645 ? 30.241 4.094 -35.122 1.00 86.06 645 ARG A CA 1
ATOM 4781 C C . ARG A 1 645 ? 30.739 2.837 -34.413 1.00 86.06 645 ARG A C 1
ATOM 4783 O O . ARG A 1 645 ? 31.867 2.413 -34.661 1.00 86.06 645 ARG A O 1
ATOM 4790 N N . ALA A 1 646 ? 29.904 2.215 -33.576 1.00 82.12 646 ALA A N 1
ATOM 4791 C CA . ALA A 1 646 ? 30.263 0.981 -32.877 1.00 82.12 646 ALA A CA 1
ATOM 4792 C C . ALA A 1 646 ? 30.521 -0.166 -33.861 1.00 82.12 646 ALA A C 1
ATOM 4794 O O . ALA A 1 646 ? 31.513 -0.884 -33.734 1.00 82.12 646 ALA A O 1
ATOM 4795 N N . ALA A 1 647 ? 29.664 -0.316 -34.872 1.00 86.31 647 ALA A N 1
ATOM 4796 C CA . ALA A 1 647 ? 29.810 -1.364 -35.868 1.00 86.31 647 ALA A CA 1
ATOM 4797 C C . ALA A 1 647 ? 31.036 -1.163 -36.764 1.00 86.31 647 ALA A C 1
ATOM 4799 O O . ALA A 1 647 ? 31.804 -2.106 -36.956 1.00 86.31 647 ALA A O 1
ATOM 4800 N N . ALA A 1 648 ? 31.267 0.060 -37.248 1.00 90.75 648 ALA A N 1
ATOM 4801 C CA . ALA A 1 648 ? 32.442 0.382 -38.049 1.00 90.75 648 ALA A CA 1
ATOM 4802 C C . ALA A 1 648 ? 33.743 0.158 -37.266 1.00 90.75 648 ALA A C 1
ATOM 4804 O O . ALA A 1 648 ? 34.667 -0.470 -37.784 1.00 90.75 648 ALA A O 1
ATOM 4805 N N . GLY A 1 649 ? 33.794 0.604 -36.006 1.00 89.56 649 GLY A N 1
ATOM 4806 C CA . GLY A 1 649 ? 34.943 0.393 -35.127 1.00 89.56 649 GLY A CA 1
ATOM 4807 C C . GLY A 1 649 ? 35.224 -1.089 -34.865 1.00 89.56 649 GLY A C 1
ATOM 4808 O O . GLY A 1 649 ? 36.364 -1.532 -35.009 1.00 89.56 649 GLY A O 1
ATOM 4809 N N . ALA A 1 650 ? 34.187 -1.873 -34.550 1.00 87.62 650 ALA A N 1
ATOM 4810 C CA . ALA A 1 650 ? 34.322 -3.306 -34.289 1.00 87.62 650 ALA A CA 1
ATOM 4811 C C . ALA A 1 650 ? 34.812 -4.079 -35.526 1.00 87.62 650 ALA A C 1
ATOM 4813 O O . ALA A 1 650 ? 35.712 -4.916 -35.418 1.00 87.62 650 ALA A O 1
ATOM 4814 N N . ILE A 1 651 ? 34.265 -3.785 -36.712 1.00 89.88 651 ILE A N 1
ATOM 4815 C CA . ILE A 1 651 ? 34.672 -4.440 -37.965 1.00 89.88 651 ILE A CA 1
ATOM 4816 C C . ILE A 1 651 ? 36.103 -4.048 -38.331 1.00 89.88 651 ILE A C 1
ATOM 4818 O O . ILE A 1 651 ? 36.917 -4.937 -38.573 1.00 89.88 651 ILE A O 1
ATOM 4822 N N . ALA A 1 652 ? 36.443 -2.754 -38.310 1.00 89.62 652 ALA A N 1
ATOM 4823 C CA . ALA A 1 652 ? 37.792 -2.285 -38.628 1.00 89.62 652 ALA A CA 1
ATOM 4824 C C . ALA A 1 652 ? 38.845 -2.883 -37.681 1.00 89.62 652 ALA A C 1
ATOM 4826 O O . ALA A 1 652 ? 39.865 -3.403 -38.136 1.00 89.62 652 ALA A O 1
ATOM 4827 N N . GLY A 1 653 ? 38.570 -2.883 -36.372 1.00 88.44 653 GLY A N 1
ATOM 4828 C CA . GLY A 1 653 ? 39.452 -3.488 -35.374 1.00 88.44 653 GLY A CA 1
ATOM 4829 C C . GLY A 1 653 ? 39.624 -4.995 -35.575 1.00 88.44 653 GLY A C 1
ATOM 4830 O O . GLY A 1 653 ? 40.735 -5.513 -35.488 1.00 88.44 653 GLY A O 1
ATOM 4831 N N . THR A 1 654 ? 38.547 -5.707 -35.914 1.00 89.00 654 THR A N 1
ATOM 4832 C CA . THR A 1 654 ? 38.609 -7.159 -36.141 1.00 89.00 654 THR A CA 1
ATOM 4833 C C . THR A 1 654 ? 39.332 -7.511 -37.443 1.00 89.00 654 THR A C 1
ATOM 4835 O O . THR A 1 654 ? 40.097 -8.476 -37.470 1.00 89.00 654 THR A O 1
ATOM 4838 N N . CYS A 1 655 ? 39.159 -6.707 -38.496 1.00 89.62 655 CYS A N 1
ATOM 4839 C CA . CYS A 1 655 ? 39.910 -6.848 -39.743 1.00 89.62 655 CYS A CA 1
ATOM 4840 C C . CYS A 1 655 ? 41.413 -6.676 -39.507 1.00 89.62 655 CYS A C 1
ATOM 4842 O O . CYS A 1 655 ? 42.202 -7.501 -39.968 1.00 89.62 655 CYS A O 1
ATOM 4844 N N . LEU A 1 656 ? 41.802 -5.674 -38.711 1.00 88.50 656 LEU A N 1
ATOM 4845 C CA . LEU A 1 656 ? 43.193 -5.470 -38.308 1.00 88.50 656 LEU A CA 1
ATOM 4846 C C . LEU A 1 656 ? 43.751 -6.692 -37.560 1.00 88.50 656 LEU A C 1
ATOM 4848 O O . LEU A 1 656 ? 44.815 -7.193 -37.916 1.00 88.50 656 LEU A O 1
ATOM 4852 N N . MET A 1 657 ? 43.021 -7.219 -36.569 1.00 87.31 657 MET A N 1
ATOM 4853 C CA . MET A 1 657 ? 43.471 -8.393 -35.804 1.00 87.31 657 MET A CA 1
ATOM 4854 C C . MET A 1 657 ? 43.639 -9.651 -36.665 1.00 87.31 657 MET A C 1
ATOM 4856 O O . MET A 1 657 ? 44.521 -10.463 -36.400 1.00 87.31 657 MET A O 1
ATOM 4860 N N . LYS A 1 658 ? 42.812 -9.817 -37.703 1.00 88.62 658 LYS A N 1
ATOM 4861 C CA . LYS A 1 658 ? 42.880 -10.953 -38.635 1.00 88.62 658 LYS A CA 1
ATOM 4862 C C . LYS A 1 658 ? 43.844 -10.731 -39.805 1.00 88.62 658 LYS A C 1
ATOM 4864 O O . LYS A 1 658 ? 43.892 -11.567 -40.702 1.00 88.62 658 LYS A O 1
ATOM 4869 N N . SER A 1 659 ? 44.624 -9.644 -39.799 1.00 87.31 659 SER A N 1
ATOM 4870 C CA . SER A 1 659 ? 45.546 -9.296 -40.893 1.00 87.31 659 SER A CA 1
ATOM 4871 C C . SER A 1 659 ? 44.841 -9.240 -42.259 1.00 87.31 659 SER A C 1
ATOM 4873 O O . SER A 1 659 ? 45.357 -9.714 -43.275 1.00 87.31 659 SER A O 1
ATOM 4875 N N . LEU A 1 660 ? 43.621 -8.695 -42.269 1.00 87.62 660 LEU A N 1
ATOM 4876 C CA . LEU A 1 660 ? 42.865 -8.412 -43.486 1.00 87.62 660 LEU A CA 1
ATOM 4877 C C . LEU A 1 660 ? 43.358 -7.118 -44.151 1.00 87.62 660 LEU A C 1
ATOM 4879 O O . LEU A 1 660 ? 44.091 -6.348 -43.523 1.00 87.62 660 LEU A O 1
ATOM 4883 N N . PRO A 1 661 ? 42.994 -6.879 -45.425 1.00 83.69 661 PRO A N 1
ATOM 4884 C CA . PRO A 1 661 ? 43.483 -5.722 -46.158 1.00 83.69 661 PRO A CA 1
ATOM 4885 C C . PRO A 1 661 ? 43.145 -4.378 -45.480 1.00 83.69 661 PRO A C 1
ATOM 4887 O O . PRO A 1 661 ? 42.199 -4.307 -44.684 1.00 83.69 661 PRO A O 1
ATOM 4890 N N . PRO A 1 662 ? 43.897 -3.299 -45.786 1.00 85.31 662 PRO A N 1
ATOM 4891 C CA . PRO A 1 662 ? 43.708 -1.987 -45.175 1.00 85.31 662 PRO A CA 1
ATOM 4892 C C . PRO A 1 662 ? 42.241 -1.556 -45.165 1.00 85.31 662 PRO A C 1
ATOM 4894 O O . PRO A 1 662 ? 41.583 -1.515 -46.205 1.00 85.31 662 PRO A O 1
ATOM 4897 N N . THR A 1 663 ? 41.737 -1.254 -43.968 1.00 88.25 663 THR A N 1
ATOM 4898 C CA . THR A 1 663 ? 40.334 -0.907 -43.735 1.00 88.25 663 THR A CA 1
ATOM 4899 C C . THR A 1 663 ? 40.217 0.562 -43.347 1.00 88.25 663 THR A C 1
ATOM 4901 O O . THR A 1 663 ? 40.836 0.988 -42.372 1.00 88.25 663 THR A O 1
ATOM 4904 N N . ARG A 1 664 ? 39.402 1.338 -44.071 1.00 89.56 664 ARG A N 1
ATOM 4905 C CA . ARG A 1 664 ? 39.043 2.717 -43.691 1.00 89.56 664 ARG A CA 1
ATOM 4906 C C . ARG A 1 664 ? 37.548 2.832 -43.430 1.00 89.56 664 ARG A C 1
ATOM 4908 O O . ARG A 1 664 ? 36.758 2.262 -44.174 1.00 89.56 664 ARG A O 1
ATOM 4915 N N . ALA A 1 665 ? 37.162 3.595 -42.413 1.00 90.12 665 ALA A N 1
ATOM 4916 C CA . ALA A 1 665 ? 35.765 3.914 -42.136 1.00 90.12 665 ALA A CA 1
ATOM 4917 C C . ALA A 1 665 ? 35.445 5.352 -42.562 1.00 90.12 665 ALA A C 1
ATOM 4919 O O . ALA A 1 665 ? 36.220 6.268 -42.293 1.00 90.12 665 ALA A O 1
ATOM 4920 N N . VAL A 1 666 ? 34.303 5.541 -43.215 1.00 90.69 666 VAL A N 1
ATOM 4921 C CA . VAL A 1 666 ? 33.739 6.837 -43.594 1.00 90.69 666 VAL A CA 1
ATOM 4922 C C . VAL A 1 666 ? 32.347 6.927 -42.991 1.00 90.69 666 VAL A C 1
ATOM 4924 O O . VAL A 1 666 ? 31.493 6.073 -43.241 1.00 90.69 666 VAL A O 1
ATOM 4927 N N . LEU A 1 667 ? 32.142 7.956 -42.175 1.00 91.50 667 LEU A N 1
ATOM 4928 C CA . LEU A 1 667 ? 30.854 8.240 -41.558 1.00 91.50 667 LEU A CA 1
ATOM 4929 C C . LEU A 1 667 ? 30.055 9.187 -42.453 1.00 91.50 667 LEU A C 1
ATOM 4931 O O . LEU A 1 667 ? 30.631 10.102 -43.043 1.00 91.50 667 LEU A O 1
ATOM 4935 N N . PHE A 1 668 ? 28.746 8.968 -42.561 1.00 89.75 668 PHE A N 1
ATOM 4936 C CA . PHE A 1 668 ? 27.859 9.826 -43.345 1.00 89.75 668 PHE A CA 1
ATOM 4937 C C . PHE A 1 668 ? 26.539 10.108 -42.626 1.00 89.75 668 PHE A C 1
ATOM 4939 O O . PHE A 1 668 ? 26.061 9.313 -41.814 1.00 89.75 668 PHE A O 1
ATOM 4946 N N . GLU A 1 669 ? 25.917 11.233 -42.971 1.00 86.38 669 GLU A N 1
ATOM 4947 C CA . GLU A 1 669 ? 24.534 11.525 -42.603 1.00 86.38 669 GLU A CA 1
ATOM 4948 C C . GLU A 1 669 ? 23.603 11.104 -43.747 1.00 86.38 669 GLU A C 1
ATOM 4950 O O . GLU A 1 669 ? 23.946 11.229 -44.921 1.00 86.38 669 GLU A O 1
ATOM 4955 N N . ASP A 1 670 ? 22.395 10.633 -43.431 1.00 77.44 670 ASP A N 1
ATOM 4956 C CA . ASP A 1 670 ? 21.433 10.136 -44.435 1.00 77.44 670 ASP A CA 1
ATOM 4957 C C . ASP A 1 670 ? 21.142 11.182 -45.535 1.00 77.44 670 ASP A C 1
ATOM 4959 O O . ASP A 1 670 ? 21.055 10.858 -46.718 1.00 77.44 670 ASP A O 1
ATOM 4963 N N . ALA A 1 671 ? 21.097 12.468 -45.168 1.00 78.44 671 ALA A N 1
ATOM 4964 C CA . ALA A 1 671 ? 20.897 13.573 -46.106 1.00 78.44 671 ALA A CA 1
ATOM 4965 C C . ALA A 1 671 ? 22.091 13.812 -47.054 1.00 78.44 671 ALA A C 1
ATOM 4967 O O . ALA A 1 671 ? 21.896 14.301 -48.169 1.00 78.44 671 ALA A O 1
ATOM 4968 N N . SER A 1 672 ? 23.315 13.471 -46.638 1.00 83.12 672 SER A N 1
ATOM 4969 C CA . SER A 1 672 ? 24.549 13.711 -47.395 1.00 83.12 672 SER A CA 1
ATOM 4970 C C . SER A 1 672 ? 25.078 12.476 -48.126 1.00 83.12 672 SER A C 1
ATOM 4972 O O . SER A 1 672 ? 26.027 12.602 -48.899 1.00 83.12 672 SER A O 1
ATOM 4974 N N . VAL A 1 673 ? 24.423 11.313 -47.988 1.00 84.38 673 VAL A N 1
ATOM 4975 C CA . VAL A 1 673 ? 24.871 10.031 -48.566 1.00 84.38 673 VAL A CA 1
ATOM 4976 C C . VAL A 1 673 ? 25.222 10.118 -50.055 1.00 84.38 673 VAL A C 1
ATOM 4978 O O . VAL A 1 673 ? 26.182 9.492 -50.495 1.00 84.38 673 VAL A O 1
ATOM 4981 N N . LYS A 1 674 ? 24.496 10.930 -50.837 1.00 82.75 674 LYS A N 1
ATOM 4982 C CA . LYS A 1 674 ? 24.764 11.114 -52.273 1.00 82.75 674 LYS A CA 1
ATOM 4983 C C . LYS A 1 674 ? 26.070 11.854 -52.548 1.00 82.75 674 LYS A C 1
ATOM 4985 O O . LYS A 1 674 ? 26.806 11.478 -53.454 1.00 82.75 674 LYS A O 1
ATOM 4990 N N . ALA A 1 675 ? 26.347 12.901 -51.773 1.00 82.06 675 ALA A N 1
ATOM 4991 C CA . ALA A 1 675 ? 27.588 13.658 -51.885 1.00 82.06 675 ALA A CA 1
ATOM 4992 C C . ALA A 1 675 ? 28.772 12.785 -51.454 1.00 82.06 675 ALA A C 1
ATOM 4994 O O . ALA A 1 675 ? 29.734 12.643 -52.203 1.00 82.06 675 ALA A O 1
ATOM 4995 N N . THR A 1 676 ? 28.637 12.088 -50.320 1.00 83.38 676 THR A N 1
ATOM 4996 C CA . THR A 1 676 ? 29.659 11.154 -49.833 1.00 83.38 676 THR A CA 1
ATOM 4997 C C . THR A 1 676 ? 29.934 10.036 -50.841 1.00 83.38 676 THR A C 1
ATOM 4999 O O . THR A 1 676 ? 31.090 9.719 -51.100 1.00 83.38 676 THR A O 1
ATOM 5002 N N . ALA A 1 677 ? 28.895 9.463 -51.460 1.00 80.12 677 ALA A N 1
ATOM 5003 C CA . ALA A 1 677 ? 29.048 8.426 -52.480 1.00 80.12 677 ALA A CA 1
ATOM 5004 C C . ALA A 1 677 ? 29.757 8.928 -53.750 1.00 80.12 677 ALA A C 1
ATOM 5006 O O . ALA A 1 677 ? 30.536 8.186 -54.347 1.00 80.12 677 ALA A O 1
ATOM 5007 N N . ALA A 1 678 ? 29.511 10.177 -54.158 1.00 79.44 678 ALA A N 1
ATOM 5008 C CA . ALA A 1 678 ? 30.136 10.781 -55.333 1.00 79.44 678 ALA A CA 1
ATOM 5009 C C . ALA A 1 678 ? 31.617 11.142 -55.113 1.00 79.44 678 ALA A C 1
ATOM 5011 O O . ALA A 1 678 ? 32.411 11.062 -56.049 1.00 79.44 678 ALA A O 1
ATOM 5012 N N . GLU A 1 679 ? 31.991 11.514 -53.887 1.00 81.62 679 GLU A N 1
ATOM 5013 C CA . GLU A 1 679 ? 33.371 11.847 -53.506 1.00 81.62 679 GLU A CA 1
ATOM 5014 C C . GLU A 1 679 ? 34.261 10.606 -53.312 1.00 81.62 679 GLU A C 1
ATOM 5016 O O . GLU A 1 679 ? 35.490 10.707 -53.337 1.00 81.62 679 GLU A O 1
ATOM 5021 N N . LEU A 1 680 ? 33.667 9.417 -53.156 1.00 82.50 680 LEU A N 1
ATOM 5022 C CA . LEU A 1 680 ? 34.405 8.161 -53.041 1.00 82.50 680 LEU A CA 1
ATOM 5023 C C . LEU A 1 680 ? 35.014 7.753 -54.393 1.00 82.50 680 LEU A C 1
ATOM 5025 O O . LEU A 1 680 ? 34.336 7.272 -55.305 1.00 82.50 680 LEU A O 1
ATOM 5029 N N . GLN A 1 681 ? 36.335 7.886 -54.498 1.00 79.69 681 GLN A N 1
ATOM 5030 C CA . GLN A 1 681 ? 37.126 7.277 -55.567 1.00 79.69 681 GLN A CA 1
ATOM 5031 C C . GLN A 1 681 ? 37.269 5.772 -55.293 1.00 79.69 681 GLN A C 1
ATOM 5033 O O . GLN A 1 681 ? 38.161 5.360 -54.560 1.00 79.69 681 GLN A O 1
ATOM 5038 N N . LEU A 1 682 ? 36.330 4.984 -55.824 1.00 82.06 682 LEU A N 1
ATOM 5039 C CA . LEU A 1 682 ? 36.272 3.526 -55.663 1.00 82.06 682 LEU A CA 1
ATOM 5040 C C . LEU A 1 682 ? 36.970 2.806 -56.818 1.00 82.06 682 LEU A C 1
ATOM 5042 O O . LEU A 1 682 ? 36.745 3.157 -57.981 1.00 82.06 682 LEU A O 1
ATOM 5046 N N . GLU A 1 683 ? 37.737 1.772 -56.487 1.00 82.12 683 GLU A N 1
ATOM 5047 C CA . GLU A 1 683 ? 38.430 0.891 -57.437 1.00 82.12 683 GLU A CA 1
ATOM 5048 C C . GLU A 1 683 ? 37.803 -0.516 -57.463 1.00 82.12 683 GLU A C 1
ATOM 5050 O O . GLU A 1 683 ? 37.044 -0.891 -56.567 1.00 82.12 683 GLU A O 1
ATOM 5055 N N . GLU A 1 684 ? 38.068 -1.297 -58.517 1.00 80.50 684 GLU A N 1
ATOM 5056 C CA . GLU A 1 684 ? 37.427 -2.611 -58.713 1.00 80.50 684 GLU A CA 1
ATOM 5057 C C . GLU A 1 684 ? 37.857 -3.673 -57.687 1.00 80.50 684 GLU A C 1
ATOM 5059 O O . GLU A 1 684 ? 37.136 -4.651 -57.481 1.00 80.50 684 GLU A O 1
ATOM 5064 N N . ASP A 1 685 ? 39.010 -3.484 -57.046 1.00 84.94 685 ASP A N 1
ATOM 5065 C CA . ASP A 1 685 ? 39.602 -4.376 -56.048 1.00 84.94 685 ASP A CA 1
ATOM 5066 C C . ASP A 1 685 ? 39.236 -4.000 -54.597 1.00 84.94 685 ASP A C 1
ATOM 5068 O O . ASP A 1 685 ? 39.769 -4.577 -53.643 1.00 84.94 685 ASP A O 1
ATOM 5072 N N . GLU A 1 686 ? 38.313 -3.051 -54.403 1.00 88.19 686 GLU A N 1
ATOM 5073 C CA . GLU A 1 686 ? 37.816 -2.662 -53.082 1.00 88.19 686 GLU A CA 1
ATOM 5074 C C . GLU A 1 686 ? 36.550 -3.446 -52.682 1.00 88.19 686 GLU A C 1
ATOM 5076 O O . GLU A 1 686 ? 35.685 -3.763 -53.501 1.00 88.19 686 GLU A O 1
ATOM 5081 N N . LEU A 1 687 ? 36.402 -3.734 -51.387 1.00 89.44 687 LEU A N 1
ATOM 5082 C CA . LEU A 1 687 ? 35.144 -4.201 -50.798 1.00 89.44 687 LEU A CA 1
ATOM 5083 C C . LEU A 1 687 ? 34.500 -3.074 -49.999 1.00 89.44 687 LEU A C 1
ATOM 5085 O O . LEU A 1 687 ? 35.123 -2.531 -49.084 1.00 89.44 687 LEU A O 1
ATOM 5089 N N . ILE A 1 688 ? 33.228 -2.783 -50.271 1.00 90.81 688 ILE A N 1
ATOM 5090 C CA . ILE A 1 688 ? 32.473 -1.811 -49.478 1.00 90.81 688 ILE A CA 1
ATOM 5091 C C . ILE A 1 688 ? 31.584 -2.515 -48.472 1.00 90.81 688 ILE A C 1
ATOM 5093 O O . ILE A 1 688 ? 30.698 -3.273 -48.852 1.00 90.81 688 ILE A O 1
ATOM 5097 N N . VAL A 1 689 ? 31.773 -2.207 -47.192 1.00 91.81 689 VAL A N 1
ATOM 5098 C CA . VAL A 1 689 ? 30.887 -2.642 -46.112 1.00 91.81 689 VAL A CA 1
ATOM 5099 C C . VAL A 1 689 ? 29.929 -1.506 -45.784 1.00 91.81 689 VAL A C 1
ATOM 5101 O O . VAL A 1 689 ? 30.367 -0.455 -45.323 1.00 91.81 689 VAL A O 1
ATOM 5104 N N . VAL A 1 690 ? 28.630 -1.694 -46.007 1.00 91.69 690 VAL A N 1
ATOM 5105 C CA . VAL A 1 690 ? 27.630 -0.644 -45.764 1.00 91.69 690 VAL A CA 1
ATOM 5106 C C . VAL A 1 690 ? 26.838 -0.938 -44.496 1.00 91.69 690 VAL A C 1
ATOM 5108 O O . VAL A 1 690 ? 26.218 -1.991 -44.377 1.00 91.69 690 VAL A O 1
ATOM 5111 N N . ILE A 1 691 ? 26.820 0.021 -43.570 1.00 90.62 691 ILE A N 1
ATOM 5112 C CA . ILE A 1 691 ? 26.147 -0.060 -42.271 1.00 90.62 691 ILE A CA 1
ATOM 5113 C C . ILE A 1 691 ? 25.121 1.073 -42.187 1.00 90.62 691 ILE A C 1
ATOM 5115 O O . ILE A 1 691 ? 25.453 2.218 -41.872 1.00 90.62 691 ILE A O 1
ATOM 5119 N N . SER A 1 692 ? 23.859 0.766 -42.486 1.00 86.69 692 SER A N 1
ATOM 5120 C CA . SER A 1 692 ? 22.791 1.768 -42.538 1.00 86.69 692 SER A CA 1
ATOM 5121 C C . SER A 1 692 ? 21.423 1.173 -42.203 1.00 86.69 692 SER A C 1
ATOM 5123 O O . SER A 1 692 ? 21.131 0.003 -42.470 1.00 86.69 692 SER A O 1
ATOM 5125 N N . ARG A 1 693 ? 20.570 1.993 -41.582 1.00 82.81 693 ARG A N 1
ATOM 5126 C CA . ARG A 1 693 ? 19.165 1.674 -41.287 1.00 82.81 693 ARG A CA 1
ATOM 5127 C C . ARG A 1 693 ? 18.206 2.325 -42.288 1.00 82.81 693 ARG A C 1
ATOM 5129 O O . ARG A 1 693 ? 17.027 1.978 -42.294 1.00 82.81 693 ARG A O 1
ATOM 5136 N N . SER A 1 694 ? 18.698 3.235 -43.128 1.00 84.56 694 SER A N 1
ATOM 5137 C CA . SER A 1 694 ? 17.944 3.902 -44.189 1.00 84.56 694 SER A CA 1
ATOM 5138 C C . SER A 1 694 ? 17.930 3.066 -45.474 1.00 84.56 694 SER A C 1
ATOM 5140 O O . SER A 1 694 ? 18.946 2.911 -46.154 1.00 84.56 694 SER A O 1
ATOM 5142 N N . GLU A 1 695 ? 16.754 2.547 -45.852 1.00 83.88 695 GLU A N 1
ATOM 5143 C CA . GLU A 1 695 ? 16.578 1.868 -47.148 1.00 83.88 695 GLU A CA 1
ATOM 5144 C C . GLU A 1 695 ? 16.903 2.809 -48.321 1.00 83.88 695 GLU A C 1
ATOM 5146 O O . GLU A 1 695 ? 17.453 2.366 -49.327 1.00 83.88 695 GLU A O 1
ATOM 5151 N N . ALA A 1 696 ? 16.610 4.108 -48.196 1.00 84.38 696 ALA A N 1
ATOM 5152 C CA . ALA A 1 696 ? 16.883 5.094 -49.240 1.00 84.38 696 ALA A CA 1
ATOM 5153 C C . ALA A 1 696 ? 18.391 5.296 -49.463 1.00 84.38 696 ALA A C 1
ATOM 5155 O O . ALA A 1 696 ? 18.844 5.268 -50.612 1.00 84.38 696 ALA A O 1
ATOM 5156 N N . ALA A 1 697 ? 19.170 5.429 -48.383 1.00 86.19 697 ALA A N 1
ATOM 5157 C CA . ALA A 1 697 ? 20.629 5.482 -48.457 1.00 86.19 697 ALA A CA 1
ATOM 5158 C C . ALA A 1 697 ? 21.200 4.205 -49.077 1.00 86.19 697 ALA A C 1
ATOM 5160 O O . ALA A 1 697 ? 22.008 4.275 -50.003 1.00 86.19 697 ALA A O 1
ATOM 5161 N N . CYS A 1 698 ? 20.732 3.038 -48.626 1.00 88.31 698 CYS A N 1
ATOM 5162 C CA . CYS A 1 698 ? 21.215 1.756 -49.130 1.00 88.31 698 CYS A CA 1
ATOM 5163 C C . CYS A 1 698 ? 20.932 1.577 -50.627 1.00 88.31 698 CYS A C 1
ATOM 5165 O O . CYS A 1 698 ? 21.818 1.140 -51.353 1.00 88.31 698 CYS A O 1
ATOM 5167 N N . ARG A 1 699 ? 19.747 1.967 -51.121 1.00 88.31 699 ARG A N 1
ATOM 5168 C CA . ARG A 1 699 ? 19.429 1.925 -52.563 1.00 88.31 699 ARG A CA 1
ATOM 5169 C C . ARG A 1 699 ? 20.409 2.757 -53.381 1.00 88.31 699 ARG A C 1
ATOM 5171 O O . ARG A 1 699 ? 20.914 2.283 -54.395 1.00 88.31 699 ARG A O 1
ATOM 5178 N N . HIS A 1 700 ? 20.702 3.972 -52.924 1.00 86.38 700 HIS A N 1
ATOM 5179 C CA . HIS A 1 700 ? 21.627 4.858 -53.622 1.00 86.38 700 HIS A CA 1
ATOM 5180 C C . HIS A 1 700 ? 23.068 4.328 -53.616 1.00 86.38 700 HIS A C 1
ATOM 5182 O O . HIS A 1 700 ? 23.756 4.381 -54.639 1.00 86.38 700 HIS A O 1
ATOM 5188 N N . LEU A 1 701 ? 23.514 3.785 -52.480 1.00 86.69 701 LEU A N 1
ATOM 5189 C CA . LEU A 1 701 ? 24.829 3.160 -52.358 1.00 86.69 701 LEU A CA 1
ATOM 5190 C C . LEU A 1 701 ? 24.931 1.906 -53.229 1.00 86.69 701 LEU A C 1
ATOM 5192 O O . LEU A 1 701 ? 25.940 1.728 -53.898 1.00 86.69 701 LEU A O 1
ATOM 5196 N N . ILE A 1 702 ? 23.881 1.085 -53.317 1.00 85.69 702 ILE A N 1
ATOM 5197 C CA . ILE A 1 702 ? 23.846 -0.053 -54.244 1.00 85.69 702 ILE A CA 1
ATOM 5198 C C . ILE A 1 702 ? 23.999 0.434 -55.688 1.00 85.69 702 ILE A C 1
ATOM 5200 O O . ILE A 1 702 ? 24.893 -0.042 -56.380 1.00 85.69 702 ILE A O 1
ATOM 5204 N N . GLU A 1 703 ? 23.202 1.406 -56.141 1.00 83.50 703 GLU A N 1
ATOM 5205 C CA . GLU A 1 703 ? 23.282 1.914 -57.522 1.00 83.50 703 GLU A CA 1
ATOM 5206 C C . GLU A 1 703 ? 24.664 2.496 -57.867 1.00 83.50 703 GLU A C 1
ATOM 5208 O O . GLU A 1 703 ? 25.147 2.321 -58.985 1.00 83.50 703 GLU A O 1
ATOM 5213 N N . THR A 1 704 ? 25.314 3.164 -56.912 1.00 83.00 704 THR A N 1
ATOM 5214 C CA . THR A 1 704 ? 26.580 3.878 -57.149 1.00 83.00 704 THR A CA 1
ATOM 5215 C C . THR A 1 704 ? 27.807 2.979 -56.979 1.00 83.00 704 THR A C 1
ATOM 5217 O O . THR A 1 704 ? 28.751 3.052 -57.769 1.00 83.00 704 THR A O 1
ATOM 5220 N N . CYS A 1 705 ? 27.810 2.127 -55.952 1.00 83.31 705 CYS A N 1
ATOM 5221 C CA . CYS A 1 705 ? 28.963 1.322 -55.561 1.00 83.31 705 CYS A CA 1
ATOM 5222 C C . CYS A 1 705 ? 29.011 -0.036 -56.265 1.00 83.31 705 CYS A C 1
ATOM 5224 O O . CYS A 1 705 ? 30.074 -0.424 -56.744 1.00 83.31 705 CYS A O 1
ATOM 5226 N N . SER A 1 706 ? 27.879 -0.743 -56.385 1.00 79.88 706 SER A N 1
ATOM 5227 C CA . SER A 1 706 ? 27.862 -2.113 -56.942 1.00 79.88 706 SER A CA 1
ATOM 5228 C C . SER A 1 706 ? 28.219 -2.180 -58.433 1.00 79.88 706 SER A C 1
ATOM 5230 O O . SER A 1 706 ? 28.601 -3.231 -58.949 1.00 79.88 706 SER A O 1
ATOM 5232 N N . ALA A 1 707 ? 28.129 -1.047 -59.136 1.00 76.88 707 ALA A N 1
ATOM 5233 C CA . ALA A 1 707 ? 28.585 -0.916 -60.513 1.00 76.88 707 ALA A CA 1
ATOM 5234 C C . ALA A 1 707 ? 30.120 -0.954 -60.642 1.00 76.88 707 ALA A C 1
ATOM 5236 O O . ALA A 1 707 ? 30.621 -1.268 -61.723 1.00 76.88 707 ALA A O 1
ATOM 5237 N N . LYS A 1 708 ? 30.851 -0.612 -59.570 1.00 77.12 708 LYS A N 1
ATOM 5238 C CA . LYS A 1 708 ? 32.317 -0.484 -59.545 1.00 77.12 708 LYS A CA 1
ATOM 5239 C C . LYS A 1 708 ? 32.990 -1.612 -58.766 1.00 77.12 708 LYS A C 1
ATOM 5241 O O . LYS A 1 708 ? 33.989 -2.147 -59.226 1.00 77.12 708 LYS A O 1
ATOM 5246 N N . CYS A 1 709 ? 32.442 -1.990 -57.616 1.00 83.12 709 CYS A N 1
ATOM 5247 C CA . CYS A 1 709 ? 33.093 -2.891 -56.669 1.00 83.12 709 CYS A CA 1
ATOM 5248 C C . CYS A 1 709 ? 32.079 -3.798 -55.950 1.00 83.12 709 CYS A C 1
ATOM 5250 O O . CYS A 1 709 ? 30.865 -3.614 -56.066 1.00 83.12 709 CYS A O 1
ATOM 5252 N N . ARG A 1 710 ? 32.565 -4.796 -55.204 1.00 86.50 710 ARG A N 1
ATOM 5253 C CA . ARG A 1 710 ? 31.704 -5.712 -54.434 1.00 86.50 710 ARG A CA 1
ATOM 5254 C C . ARG A 1 710 ? 31.155 -5.008 -53.187 1.00 86.50 710 ARG A C 1
ATOM 5256 O O . ARG A 1 710 ? 31.851 -4.194 -52.575 1.00 86.50 710 ARG A O 1
ATOM 5263 N N . VAL A 1 711 ? 29.919 -5.3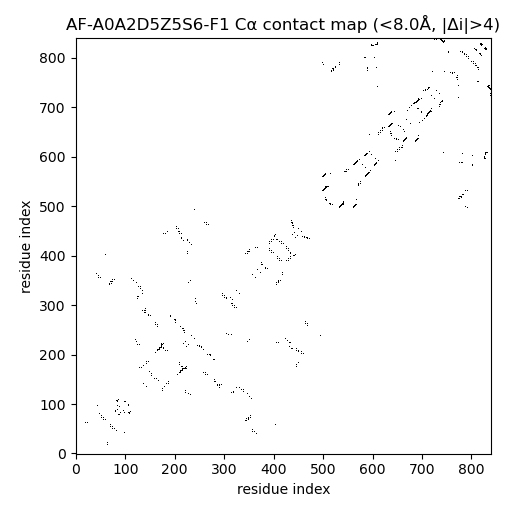27 -52.798 1.00 88.25 711 VAL A N 1
ATOM 5264 C CA . VAL A 1 711 ? 29.247 -4.717 -51.637 1.00 88.25 711 VAL A CA 1
ATOM 5265 C C . VAL A 1 711 ? 28.868 -5.791 -50.619 1.00 88.25 711 VAL A C 1
ATOM 5267 O O . VAL A 1 711 ? 28.198 -6.762 -50.957 1.00 88.25 711 VAL A O 1
ATOM 5270 N N . LEU A 1 712 ? 29.270 -5.579 -49.367 1.00 89.31 712 LEU A N 1
ATOM 5271 C CA . LEU A 1 712 ? 28.818 -6.313 -48.192 1.00 89.31 712 LEU A CA 1
ATOM 5272 C C . LEU A 1 712 ? 27.841 -5.435 -47.399 1.00 89.31 712 LEU A C 1
ATOM 5274 O O . LEU A 1 712 ? 28.230 -4.499 -46.699 1.00 89.31 712 LEU A O 1
ATOM 5278 N N . GLY A 1 713 ? 26.555 -5.741 -47.499 1.00 88.44 713 GLY A N 1
ATOM 5279 C CA . GLY A 1 713 ? 25.513 -5.147 -46.677 1.00 88.44 713 GLY A CA 1
ATOM 5280 C C . GLY A 1 713 ? 25.561 -5.675 -45.247 1.00 88.44 713 GLY A C 1
ATOM 5281 O O . GLY A 1 713 ? 25.490 -6.881 -45.021 1.00 88.44 713 GLY A O 1
ATOM 5282 N N . PHE A 1 714 ? 25.652 -4.788 -44.261 1.00 85.56 714 PHE A N 1
ATOM 5283 C CA . PHE A 1 714 ? 25.722 -5.169 -42.854 1.00 85.56 714 PHE A CA 1
ATOM 5284 C C . PHE A 1 714 ? 24.419 -4.841 -42.126 1.00 85.56 714 PHE A C 1
ATOM 5286 O O . PHE A 1 714 ? 24.193 -3.691 -41.755 1.00 85.56 714 PHE A O 1
ATOM 5293 N N . SER A 1 715 ? 23.603 -5.867 -41.856 1.00 81.19 715 SER A N 1
ATOM 5294 C CA . SER A 1 715 ? 22.372 -5.802 -41.045 1.00 81.19 715 SER A CA 1
ATOM 5295 C C . SER A 1 715 ? 21.478 -4.580 -41.362 1.00 81.19 715 SER A C 1
ATOM 5297 O O . SER A 1 715 ? 21.594 -3.951 -42.413 1.00 81.19 715 SER A O 1
ATOM 5299 N N . GLY A 1 716 ? 20.490 -4.263 -40.518 1.00 81.44 716 GLY A N 1
ATOM 5300 C CA . GLY A 1 716 ? 19.662 -3.068 -40.720 1.00 81.44 716 GLY A CA 1
ATOM 5301 C C . GLY A 1 716 ? 18.847 -3.111 -42.018 1.00 81.44 716 GLY A C 1
ATOM 5302 O O . GLY A 1 716 ? 18.085 -4.053 -42.233 1.00 81.44 716 GLY A O 1
ATOM 5303 N N . ALA A 1 717 ? 18.984 -2.089 -42.869 1.00 77.88 717 ALA A N 1
ATOM 5304 C CA . ALA A 1 717 ? 18.223 -1.984 -44.117 1.00 77.88 717 ALA A CA 1
ATOM 5305 C C . ALA A 1 717 ? 18.610 -3.047 -45.161 1.00 77.88 717 ALA A C 1
ATOM 5307 O O . ALA A 1 717 ? 17.768 -3.419 -45.983 1.00 77.88 717 ALA A O 1
ATOM 5308 N N . PHE A 1 718 ? 19.832 -3.592 -45.102 1.00 80.38 718 PHE A N 1
ATOM 5309 C CA . PHE A 1 718 ? 20.263 -4.653 -46.018 1.00 80.38 718 PHE A CA 1
ATOM 5310 C C . PHE A 1 718 ? 19.551 -5.984 -45.794 1.00 80.38 718 PHE A C 1
ATOM 5312 O O . PHE A 1 718 ? 19.461 -6.782 -46.715 1.00 80.38 718 PHE A O 1
ATOM 5319 N N . ALA A 1 719 ? 18.953 -6.198 -44.623 1.00 75.62 719 ALA A N 1
ATOM 5320 C CA . ALA A 1 719 ? 18.172 -7.399 -44.340 1.00 75.62 719 ALA A CA 1
ATOM 5321 C C . ALA A 1 719 ? 16.705 -7.318 -44.825 1.00 75.62 719 ALA A C 1
ATOM 5323 O O . ALA A 1 719 ? 15.890 -8.176 -44.479 1.00 75.62 719 ALA A O 1
ATOM 5324 N N . THR A 1 720 ? 16.335 -6.281 -45.588 1.00 77.75 720 THR A N 1
ATOM 5325 C CA . THR A 1 720 ? 14.957 -6.076 -46.064 1.00 77.75 720 THR A CA 1
ATOM 5326 C C . THR A 1 720 ? 14.727 -6.716 -47.434 1.00 77.75 720 THR A C 1
ATOM 5328 O O . THR A 1 720 ? 15.527 -6.554 -48.356 1.00 77.75 720 THR A O 1
ATOM 5331 N N . ALA A 1 721 ? 13.585 -7.393 -47.606 1.00 75.88 721 ALA A N 1
ATOM 5332 C CA . ALA A 1 721 ? 13.208 -7.972 -48.898 1.00 75.88 721 ALA A CA 1
ATOM 5333 C C . ALA A 1 721 ? 13.016 -6.894 -49.980 1.00 75.88 721 ALA A C 1
ATOM 5335 O O . ALA A 1 721 ? 13.420 -7.100 -51.115 1.00 75.88 721 ALA A O 1
ATOM 5336 N N . ASN A 1 722 ? 12.523 -5.704 -49.616 1.00 80.62 722 ASN A N 1
ATOM 5337 C CA . ASN A 1 722 ? 12.427 -4.560 -50.531 1.00 80.62 722 ASN A CA 1
ATOM 5338 C C . ASN A 1 722 ? 13.772 -4.175 -51.151 1.00 80.62 722 ASN A C 1
ATOM 5340 O O . ASN A 1 722 ? 13.828 -3.832 -52.332 1.00 80.62 722 ASN A O 1
ATOM 5344 N N . LEU A 1 723 ? 14.843 -4.171 -50.352 1.00 82.56 723 LEU A N 1
ATOM 5345 C CA . LEU A 1 723 ? 16.166 -3.828 -50.854 1.00 82.56 723 LEU A CA 1
ATOM 5346 C C . LEU A 1 723 ? 16.752 -4.961 -51.698 1.00 82.56 723 LEU A C 1
ATOM 5348 O O . LEU A 1 723 ? 17.370 -4.676 -52.721 1.00 82.56 723 LEU A O 1
ATOM 5352 N N . ARG A 1 724 ? 16.504 -6.221 -51.319 1.00 82.44 724 ARG A N 1
ATOM 5353 C CA . ARG A 1 724 ? 16.867 -7.385 -52.135 1.00 82.44 724 ARG A CA 1
ATOM 5354 C C . ARG A 1 724 ? 16.193 -7.337 -53.498 1.00 82.44 724 ARG A C 1
ATOM 5356 O O . ARG A 1 724 ? 16.872 -7.382 -54.515 1.00 82.44 724 ARG A O 1
ATOM 5363 N N . ASP A 1 725 ? 14.873 -7.195 -53.525 1.00 83.00 725 ASP A N 1
ATOM 5364 C CA . ASP A 1 725 ? 14.089 -7.181 -54.759 1.00 83.00 725 ASP A CA 1
ATOM 5365 C C . ASP A 1 725 ? 14.480 -5.976 -55.627 1.00 83.00 725 ASP A C 1
ATOM 5367 O O . ASP A 1 725 ? 14.594 -6.095 -56.845 1.00 83.00 725 ASP A O 1
ATOM 5371 N N . PHE A 1 726 ? 14.785 -4.829 -55.005 1.00 84.56 726 PHE A N 1
ATOM 5372 C CA . PHE A 1 726 ? 15.374 -3.684 -55.697 1.00 84.56 726 PHE A CA 1
ATOM 5373 C C . PHE A 1 726 ? 16.730 -4.029 -56.329 1.00 84.56 726 PHE A C 1
ATOM 5375 O O . PHE A 1 726 ? 16.911 -3.786 -57.522 1.00 84.56 726 PHE A O 1
ATOM 5382 N N . ALA A 1 727 ? 17.660 -4.615 -55.572 1.00 81.50 727 ALA A N 1
ATOM 5383 C CA . ALA A 1 727 ? 18.978 -5.000 -56.071 1.00 81.50 727 ALA A CA 1
ATOM 5384 C C . ALA A 1 727 ? 18.884 -6.016 -57.224 1.00 81.50 727 ALA A C 1
ATOM 5386 O O . ALA A 1 727 ? 19.518 -5.826 -58.260 1.00 81.50 727 ALA A O 1
ATOM 5387 N N . VAL A 1 728 ? 18.024 -7.030 -57.091 1.00 79.81 728 VAL A N 1
ATOM 5388 C CA . VAL A 1 728 ? 17.780 -8.059 -58.114 1.00 79.81 728 VAL A CA 1
ATOM 5389 C C . VAL A 1 728 ? 17.100 -7.467 -59.354 1.00 79.81 728 VAL A C 1
ATOM 5391 O O . VAL A 1 728 ? 17.524 -7.732 -60.476 1.00 79.81 728 VAL A O 1
ATOM 5394 N N . SER A 1 729 ? 16.105 -6.583 -59.195 1.00 79.69 729 SER A N 1
ATOM 5395 C CA . SER A 1 729 ? 15.452 -5.893 -60.329 1.00 79.69 729 SER A CA 1
ATOM 5396 C C . SER A 1 729 ? 16.418 -5.029 -61.150 1.00 79.69 729 SER A C 1
ATOM 5398 O O . SER A 1 729 ? 16.155 -4.687 -62.304 1.00 79.69 729 SER A O 1
ATOM 5400 N N . ARG A 1 730 ? 17.561 -4.683 -60.552 1.00 76.31 730 ARG A N 1
ATOM 5401 C CA . ARG A 1 730 ? 18.646 -3.894 -61.127 1.00 76.31 730 ARG A CA 1
ATOM 5402 C C . ARG A 1 730 ? 19.802 -4.765 -61.628 1.00 76.31 730 ARG A C 1
ATOM 5404 O O . ARG A 1 730 ? 20.891 -4.227 -61.825 1.00 76.31 730 ARG A O 1
ATOM 5411 N N . ALA A 1 731 ? 19.574 -6.050 -61.916 1.00 62.41 731 ALA A N 1
ATOM 5412 C CA . ALA A 1 731 ? 20.572 -7.003 -62.424 1.00 62.41 731 ALA A CA 1
ATOM 5413 C C . ALA A 1 731 ? 21.418 -6.499 -63.622 1.00 62.41 731 ALA A C 1
ATOM 5415 O O . ALA A 1 731 ? 22.539 -6.952 -63.814 1.00 62.41 731 ALA A O 1
ATOM 5416 N N . GLY A 1 732 ? 20.933 -5.529 -64.413 1.00 60.50 732 GLY A N 1
ATOM 5417 C CA . GLY A 1 732 ? 21.711 -4.889 -65.492 1.00 60.50 732 GLY A CA 1
ATOM 5418 C C . GLY A 1 732 ? 22.678 -3.770 -65.056 1.00 60.50 732 GLY A C 1
ATOM 5419 O O . GLY A 1 732 ? 23.593 -3.422 -65.799 1.00 60.50 732 GLY A O 1
ATOM 5420 N N . THR A 1 733 ? 22.485 -3.190 -63.869 1.00 62.75 733 THR A N 1
ATOM 5421 C CA . THR A 1 733 ? 23.322 -2.128 -63.267 1.00 62.75 733 THR A CA 1
ATOM 5422 C C . THR A 1 733 ? 24.172 -2.633 -62.098 1.00 62.75 733 THR A C 1
ATOM 5424 O O . THR A 1 733 ? 25.260 -2.108 -61.868 1.00 62.75 733 THR A O 1
ATOM 5427 N N . VAL A 1 734 ? 23.709 -3.669 -61.395 1.00 65.50 734 VAL A N 1
ATOM 5428 C CA . VAL A 1 734 ? 24.448 -4.376 -60.343 1.00 65.50 734 VAL A CA 1
ATOM 5429 C C . VAL A 1 734 ? 25.343 -5.412 -61.024 1.00 65.50 734 VAL A C 1
ATOM 5431 O O . VAL A 1 734 ? 24.912 -6.516 -61.337 1.00 65.50 734 VAL A O 1
ATOM 5434 N N . LYS A 1 735 ? 26.584 -5.025 -61.338 1.00 63.53 735 LYS A N 1
ATOM 5435 C CA . LYS A 1 735 ? 27.533 -5.874 -62.086 1.00 63.53 735 LYS A CA 1
ATOM 5436 C C . LYS A 1 735 ? 28.266 -6.901 -61.216 1.00 63.53 735 LYS A C 1
ATOM 5438 O O . LYS A 1 735 ? 28.957 -7.764 -61.753 1.00 63.53 735 LYS A O 1
ATOM 5443 N N . ARG A 1 736 ? 28.178 -6.775 -59.891 1.00 73.94 736 ARG A N 1
ATOM 5444 C CA . ARG A 1 736 ? 28.882 -7.601 -58.901 1.00 73.94 736 ARG A CA 1
ATOM 5445 C C . ARG A 1 736 ? 27.888 -8.110 -57.861 1.00 73.94 736 ARG A C 1
ATOM 5447 O O . ARG A 1 736 ? 26.953 -7.390 -57.516 1.00 73.94 736 ARG A O 1
ATOM 5454 N N . ASP A 1 737 ? 28.125 -9.316 -57.352 1.00 79.06 737 ASP A N 1
ATOM 5455 C CA . ASP A 1 737 ? 27.308 -9.913 -56.294 1.00 79.06 737 ASP A CA 1
ATOM 5456 C C . ASP A 1 737 ? 27.281 -9.025 -55.042 1.00 79.06 737 ASP A C 1
ATOM 5458 O O . ASP A 1 737 ? 28.283 -8.396 -54.679 1.00 79.06 737 ASP A O 1
ATOM 5462 N N . ILE A 1 738 ? 26.128 -8.995 -54.373 1.00 86.69 738 ILE A N 1
ATOM 5463 C CA . ILE A 1 738 ? 25.948 -8.300 -53.097 1.00 86.69 738 ILE A CA 1
ATOM 5464 C C . ILE A 1 738 ? 25.795 -9.361 -52.020 1.00 86.69 738 ILE A C 1
ATOM 5466 O O . ILE A 1 738 ? 24.886 -10.183 -52.082 1.00 86.69 738 ILE A O 1
ATOM 5470 N N . ASP A 1 739 ? 26.668 -9.346 -51.022 1.00 88.62 739 ASP A N 1
ATOM 5471 C CA . ASP A 1 739 ? 26.534 -10.221 -49.862 1.00 88.62 739 ASP A CA 1
ATOM 5472 C C . ASP A 1 739 ? 25.881 -9.442 -48.725 1.00 88.62 739 ASP A C 1
ATOM 5474 O O . ASP A 1 739 ? 26.177 -8.268 -48.515 1.00 88.62 739 ASP A O 1
ATOM 5478 N N . VAL A 1 740 ? 24.998 -10.082 -47.970 1.00 88.44 740 VAL A N 1
ATOM 5479 C CA . VAL A 1 740 ? 24.312 -9.468 -46.837 1.00 88.44 740 VAL A CA 1
ATOM 5480 C C . VAL A 1 740 ? 24.530 -10.305 -45.597 1.00 88.44 740 VAL A C 1
ATOM 5482 O O . VAL A 1 740 ? 24.131 -11.462 -45.545 1.00 88.44 740 VAL A O 1
ATOM 5485 N N . LEU A 1 741 ? 25.127 -9.693 -44.576 1.00 88.94 741 LEU A N 1
ATOM 5486 C CA . LEU A 1 741 ? 25.272 -10.277 -43.250 1.00 88.94 741 LEU A CA 1
ATOM 5487 C C . LEU A 1 741 ? 24.120 -9.815 -42.351 1.00 88.94 741 LEU A C 1
ATOM 5489 O O . LEU A 1 741 ? 24.052 -8.648 -41.949 1.00 88.94 741 LEU A O 1
ATOM 5493 N N . SER A 1 742 ? 23.247 -10.744 -41.978 1.00 86.69 742 SER A N 1
ATOM 5494 C CA . SER A 1 742 ? 22.097 -10.498 -41.103 1.00 86.69 742 SER A CA 1
ATOM 5495 C C . SER A 1 742 ? 22.066 -11.508 -39.954 1.00 86.69 742 SER A C 1
ATOM 5497 O O . SER A 1 742 ? 22.545 -12.629 -40.105 1.00 86.69 742 SER A O 1
ATOM 5499 N N . PRO A 1 743 ? 21.461 -11.185 -38.799 1.00 84.44 743 PRO A N 1
ATOM 5500 C CA . PRO A 1 743 ? 21.200 -12.181 -37.762 1.00 84.44 743 PRO A CA 1
ATOM 5501 C C . PRO A 1 743 ? 20.230 -13.291 -38.197 1.00 84.44 743 PRO A C 1
ATOM 5503 O O . PRO A 1 743 ? 20.182 -14.327 -37.544 1.00 84.44 743 PRO A O 1
ATOM 5506 N N . TRP A 1 744 ? 19.409 -13.059 -39.230 1.00 87.81 744 TRP A N 1
ATOM 5507 C CA . TRP A 1 744 ? 18.395 -14.009 -39.706 1.00 87.81 744 TRP A CA 1
ATOM 5508 C C . TRP A 1 744 ? 17.844 -13.617 -41.092 1.00 87.81 744 TRP A C 1
ATOM 5510 O O . TRP A 1 744 ? 17.750 -12.420 -41.388 1.00 87.81 744 TRP A O 1
ATOM 5520 N N . HIS A 1 745 ? 17.414 -14.601 -41.895 1.00 81.88 745 HIS A N 1
ATOM 5521 C CA . HIS A 1 745 ? 16.701 -14.409 -43.170 1.00 81.88 745 HIS A CA 1
ATOM 5522 C C . HIS A 1 745 ? 15.483 -15.339 -43.292 1.00 81.88 745 HIS A C 1
ATOM 5524 O O . HIS A 1 745 ? 15.468 -16.453 -42.775 1.00 81.88 745 HIS A O 1
ATOM 5530 N N . ALA A 1 746 ? 14.469 -14.905 -44.049 1.00 77.69 746 ALA A N 1
ATOM 5531 C CA . ALA A 1 746 ? 13.227 -15.661 -44.250 1.00 77.69 746 ALA A CA 1
ATOM 5532 C C . ALA A 1 746 ? 13.378 -16.934 -45.105 1.00 77.69 746 ALA A C 1
ATOM 5534 O O . ALA A 1 746 ? 12.431 -17.710 -45.211 1.00 77.69 746 ALA A O 1
ATOM 5535 N N . THR A 1 747 ? 14.538 -17.134 -45.730 1.00 74.31 747 THR A N 1
ATOM 5536 C CA . THR A 1 747 ? 14.891 -18.306 -46.545 1.00 74.31 747 THR A CA 1
ATOM 5537 C C . THR A 1 747 ? 15.584 -19.409 -45.739 1.00 74.31 747 THR A C 1
ATOM 5539 O O . THR A 1 747 ? 16.019 -20.397 -46.322 1.00 74.31 747 THR A O 1
ATOM 5542 N N . GLU A 1 748 ? 15.693 -19.261 -44.415 1.00 73.31 748 GLU A N 1
ATOM 5543 C CA . GLU A 1 748 ? 16.336 -20.253 -43.555 1.00 73.31 748 GLU A CA 1
ATOM 5544 C C . GLU A 1 748 ? 15.556 -21.583 -43.516 1.00 73.31 748 GLU A C 1
ATOM 5546 O O . GLU A 1 748 ? 14.336 -21.614 -43.347 1.00 73.31 748 GLU A O 1
ATOM 5551 N N . ASP A 1 749 ? 16.282 -22.692 -43.665 1.00 76.94 749 ASP A N 1
ATOM 5552 C CA . ASP A 1 749 ? 15.763 -24.047 -43.911 1.00 76.94 749 ASP A CA 1
ATOM 5553 C C . ASP A 1 749 ? 15.244 -24.770 -42.656 1.00 76.94 749 ASP A C 1
ATOM 5555 O O . ASP A 1 749 ? 14.645 -25.847 -42.736 1.00 76.94 749 ASP A O 1
ATOM 5559 N N . ARG A 1 750 ? 15.432 -24.177 -41.474 1.00 83.38 750 ARG A N 1
ATOM 5560 C CA . ARG A 1 750 ? 14.972 -24.753 -40.207 1.00 83.38 750 ARG A CA 1
ATOM 5561 C C . ARG A 1 750 ? 13.449 -24.846 -40.168 1.00 83.38 750 ARG A C 1
ATOM 5563 O O . ARG A 1 750 ? 12.728 -23.935 -40.586 1.00 83.38 750 ARG A O 1
ATOM 5570 N N . ILE A 1 751 ? 12.952 -25.924 -39.565 1.00 85.19 751 ILE A N 1
ATOM 5571 C CA . ILE A 1 751 ? 11.514 -26.213 -39.459 1.00 85.19 751 ILE A CA 1
ATOM 5572 C C . ILE A 1 751 ? 10.785 -25.083 -38.717 1.00 85.19 751 ILE A C 1
ATOM 5574 O O . ILE A 1 751 ? 9.728 -24.628 -39.156 1.00 85.19 751 ILE A O 1
ATOM 5578 N N . GLU A 1 752 ? 11.356 -24.596 -37.612 1.00 85.88 752 GLU A N 1
ATOM 5579 C CA . GLU A 1 752 ? 10.796 -23.502 -36.817 1.00 85.88 752 GLU A CA 1
ATOM 5580 C C . GLU A 1 752 ? 10.740 -22.182 -37.607 1.00 85.88 752 GLU A C 1
ATOM 5582 O O . GLU A 1 752 ? 9.752 -21.452 -37.505 1.00 85.88 752 GLU A O 1
ATOM 5587 N N . ALA A 1 753 ? 11.755 -21.902 -38.435 1.00 85.94 753 ALA A N 1
ATOM 5588 C CA . ALA A 1 753 ? 11.811 -20.723 -39.300 1.00 85.94 753 ALA A CA 1
ATOM 5589 C C . ALA A 1 753 ? 10.766 -20.795 -40.423 1.00 85.94 753 ALA A C 1
ATOM 5591 O O . ALA A 1 753 ? 9.972 -19.868 -40.585 1.00 85.94 753 ALA A O 1
ATOM 5592 N N . THR A 1 754 ? 10.687 -21.930 -41.122 1.00 87.00 754 THR A N 1
ATOM 5593 C CA . THR A 1 754 ? 9.706 -22.160 -42.195 1.00 87.00 754 THR A CA 1
ATOM 5594 C C . THR A 1 754 ? 8.271 -22.040 -41.677 1.00 87.00 754 THR A C 1
ATOM 5596 O O . THR A 1 754 ? 7.431 -21.372 -42.286 1.00 87.00 754 THR A O 1
ATOM 5599 N N . ARG A 1 755 ? 7.984 -22.632 -40.507 1.00 87.38 755 ARG A N 1
ATOM 5600 C CA . ARG A 1 755 ? 6.664 -22.547 -39.866 1.00 87.38 755 ARG A CA 1
ATOM 5601 C C . ARG A 1 755 ? 6.304 -21.110 -39.489 1.00 87.38 755 ARG A C 1
ATOM 5603 O O . ARG A 1 755 ? 5.177 -20.688 -39.738 1.00 87.38 755 ARG A O 1
ATOM 5610 N N . PHE A 1 756 ? 7.248 -20.368 -38.911 1.00 89.69 756 PHE A N 1
ATOM 5611 C CA . PHE A 1 756 ? 7.037 -18.969 -38.545 1.00 89.69 756 PHE A CA 1
ATOM 5612 C C . PHE A 1 756 ? 6.769 -18.090 -39.771 1.00 89.69 756 PHE A C 1
ATOM 5614 O O . PHE A 1 756 ? 5.834 -17.294 -39.754 1.00 89.69 756 PHE A O 1
ATOM 5621 N N . VAL A 1 757 ? 7.530 -18.263 -40.857 1.00 89.25 757 VAL A N 1
ATOM 5622 C CA . VAL A 1 757 ? 7.325 -17.518 -42.111 1.00 89.25 757 VAL A CA 1
ATOM 5623 C C . VAL A 1 757 ? 5.944 -17.800 -42.704 1.00 89.25 757 VAL A C 1
ATOM 5625 O O . VAL A 1 757 ? 5.262 -16.860 -43.114 1.00 89.25 757 VAL A O 1
ATOM 5628 N N . GLY A 1 758 ? 5.510 -19.066 -42.716 1.00 87.88 758 GLY A N 1
ATOM 5629 C CA . GLY A 1 758 ? 4.167 -19.447 -43.160 1.00 87.88 758 GLY A CA 1
ATOM 5630 C C . GLY A 1 758 ? 3.069 -18.757 -42.346 1.00 87.88 758 GLY A C 1
ATOM 5631 O O . GLY A 1 758 ? 2.220 -18.076 -42.919 1.00 87.88 758 GLY A O 1
ATOM 5632 N N . ALA A 1 759 ? 3.147 -18.847 -41.015 1.00 88.06 759 ALA A N 1
ATOM 5633 C CA . ALA A 1 759 ? 2.183 -18.221 -40.108 1.00 88.06 759 ALA A CA 1
ATOM 5634 C C . ALA A 1 759 ? 2.183 -16.683 -40.199 1.00 88.06 759 ALA A C 1
ATOM 5636 O O . ALA A 1 759 ? 1.127 -16.054 -40.144 1.00 88.06 759 ALA A O 1
ATOM 5637 N N . TYR A 1 760 ? 3.356 -16.061 -40.370 1.00 88.06 760 TYR A N 1
ATOM 5638 C CA . TYR A 1 760 ? 3.467 -14.612 -40.551 1.00 88.06 760 TYR A CA 1
ATOM 5639 C C . TYR A 1 760 ? 2.769 -14.161 -41.836 1.00 88.06 760 TYR A C 1
ATOM 5641 O O . TYR A 1 760 ? 2.015 -13.191 -41.815 1.00 88.06 760 TYR A O 1
ATOM 5649 N N . ARG A 1 761 ? 2.992 -14.870 -42.951 1.00 88.25 761 ARG A N 1
ATOM 5650 C CA . ARG A 1 761 ? 2.365 -14.550 -44.242 1.00 88.25 761 ARG A CA 1
ATOM 5651 C C . ARG A 1 761 ? 0.854 -14.726 -44.195 1.00 88.25 761 ARG A C 1
ATOM 5653 O O . ARG A 1 761 ? 0.147 -13.839 -44.651 1.00 88.25 761 ARG A O 1
ATOM 5660 N N . GLU A 1 762 ? 0.362 -15.811 -43.605 1.00 87.12 762 GLU A N 1
ATOM 5661 C CA . GLU A 1 762 ? -1.081 -16.040 -43.449 1.00 87.12 762 GLU A CA 1
ATOM 5662 C C . GLU A 1 762 ? -1.760 -14.905 -42.668 1.00 87.12 762 GLU A C 1
ATOM 5664 O O . GLU A 1 762 ? -2.856 -14.473 -43.015 1.00 87.12 762 GLU A O 1
ATOM 5669 N N . ARG A 1 763 ? -1.088 -14.382 -41.638 1.00 86.00 763 ARG A N 1
ATOM 5670 C CA . ARG A 1 763 ? -1.653 -13.370 -40.742 1.00 86.00 763 ARG A CA 1
ATOM 5671 C C . ARG A 1 763 ? -1.491 -11.928 -41.225 1.00 86.00 763 ARG A C 1
ATOM 5673 O O . ARG A 1 763 ? -2.326 -11.088 -40.897 1.00 86.00 763 ARG A O 1
ATOM 5680 N N . PHE A 1 764 ? -0.406 -11.617 -41.930 1.00 84.62 764 PHE A N 1
ATOM 5681 C CA . PHE A 1 764 ? -0.017 -10.237 -42.238 1.00 84.62 764 PHE A CA 1
ATOM 5682 C C . PHE A 1 764 ? 0.164 -9.945 -43.731 1.00 84.62 764 PHE A C 1
ATOM 5684 O O . PHE A 1 764 ? 0.638 -8.859 -44.053 1.00 84.62 764 PHE A O 1
ATOM 5691 N N . ALA A 1 765 ? -0.234 -10.841 -44.644 1.00 80.31 765 ALA A N 1
ATOM 5692 C CA . ALA A 1 765 ? -0.113 -10.619 -46.092 1.00 80.31 765 ALA A CA 1
ATOM 5693 C C . ALA A 1 765 ? -0.688 -9.267 -46.561 1.00 80.31 765 ALA A C 1
ATOM 5695 O O . ALA A 1 765 ? -0.067 -8.601 -47.386 1.00 80.31 765 ALA A O 1
ATOM 5696 N N . ASP A 1 766 ? -1.816 -8.830 -45.991 1.00 75.06 766 ASP A N 1
ATOM 5697 C CA . ASP A 1 766 ? -2.494 -7.584 -46.385 1.00 75.06 766 ASP A CA 1
ATOM 5698 C C . ASP A 1 766 ? -1.754 -6.306 -45.947 1.00 75.06 766 ASP A C 1
ATOM 5700 O O . ASP A 1 766 ? -1.942 -5.237 -46.525 1.00 75.06 766 ASP A O 1
ATOM 5704 N N . VAL A 1 767 ? -0.916 -6.398 -44.908 1.00 75.44 767 VAL A N 1
ATOM 5705 C CA . VAL A 1 767 ? -0.220 -5.259 -44.271 1.00 75.44 767 VAL A CA 1
ATOM 5706 C C . VAL A 1 767 ? 1.303 -5.324 -44.404 1.00 75.44 767 VAL A C 1
ATOM 5708 O O . VAL A 1 767 ? 1.993 -4.352 -44.080 1.00 75.44 767 VAL A O 1
ATOM 5711 N N . ASP A 1 768 ? 1.842 -6.457 -44.845 1.00 75.69 768 ASP A N 1
ATOM 5712 C CA . ASP A 1 768 ? 3.263 -6.679 -45.078 1.00 75.69 768 ASP A CA 1
ATOM 5713 C C . ASP A 1 768 ? 3.498 -7.774 -46.125 1.00 75.69 768 ASP A C 1
ATOM 5715 O O . ASP A 1 768 ? 3.791 -8.932 -45.814 1.00 75.69 768 ASP A O 1
ATOM 5719 N N . ALA A 1 769 ? 3.412 -7.378 -47.393 1.00 70.38 769 ALA A N 1
ATOM 5720 C CA . ALA A 1 769 ? 3.660 -8.264 -48.527 1.00 70.38 769 ALA A CA 1
ATOM 5721 C C . ALA A 1 769 ? 5.120 -8.760 -48.610 1.00 70.38 769 ALA A C 1
ATOM 5723 O O . ALA A 1 769 ? 5.403 -9.731 -49.308 1.00 70.38 769 ALA A O 1
ATOM 5724 N N . THR A 1 770 ? 6.052 -8.114 -47.898 1.00 71.50 770 THR A N 1
ATOM 5725 C CA . THR A 1 770 ? 7.499 -8.375 -48.002 1.00 71.50 770 THR A CA 1
ATOM 5726 C C . THR A 1 770 ? 7.965 -9.550 -47.137 1.00 71.50 770 THR A C 1
ATOM 5728 O O . THR A 1 770 ? 9.043 -10.105 -47.358 1.00 71.50 770 THR A O 1
ATOM 5731 N N . GLY A 1 771 ? 7.126 -9.988 -46.193 1.00 80.00 771 GLY A N 1
ATOM 5732 C CA . GLY A 1 771 ? 7.428 -11.068 -45.255 1.00 80.00 771 GLY A CA 1
ATOM 5733 C C . GLY A 1 771 ? 8.149 -10.603 -43.981 1.00 80.00 771 GLY A C 1
ATOM 5734 O O . GLY A 1 771 ? 8.408 -9.415 -43.794 1.00 80.00 771 GLY A O 1
ATOM 5735 N N . PRO A 1 772 ? 8.442 -11.529 -43.050 1.00 84.62 772 PRO A N 1
ATOM 5736 C CA . PRO A 1 772 ? 8.979 -11.167 -41.744 1.00 84.62 772 PRO A CA 1
ATOM 5737 C C . PRO A 1 772 ? 10.424 -10.668 -41.827 1.00 84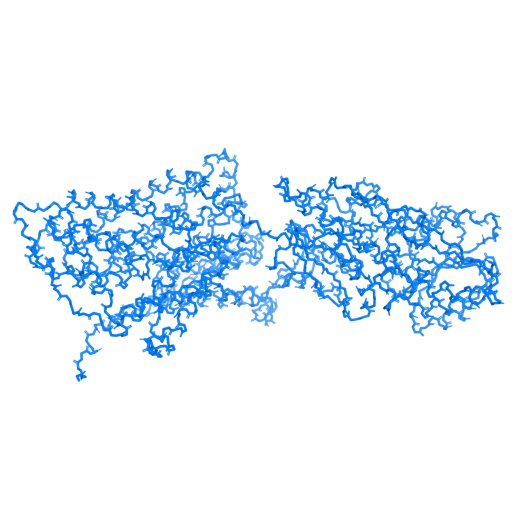.62 772 PRO A C 1
ATOM 5739 O O . PRO A 1 772 ? 11.273 -11.265 -42.486 1.00 84.62 772 PRO A O 1
ATOM 5742 N N . HIS A 1 773 ? 10.718 -9.612 -41.072 1.00 85.81 773 HIS A N 1
ATOM 5743 C CA . HIS A 1 773 ? 12.067 -9.071 -40.905 1.00 85.81 773 HIS A CA 1
ATOM 5744 C C . HIS A 1 773 ? 12.753 -9.665 -39.663 1.00 85.81 773 HIS A C 1
ATOM 5746 O O . HIS A 1 773 ? 12.070 -10.007 -38.697 1.00 85.81 773 HIS A O 1
ATOM 5752 N N . TYR A 1 774 ? 14.092 -9.696 -39.596 1.00 87.12 774 TYR A N 1
ATOM 5753 C CA . TYR A 1 774 ? 14.801 -10.244 -38.421 1.00 87.12 774 TYR A CA 1
ATOM 5754 C C . TYR A 1 774 ? 14.404 -9.560 -37.096 1.00 87.12 774 TYR A C 1
ATOM 5756 O O . TYR A 1 774 ? 14.332 -10.212 -36.060 1.00 87.12 774 TYR A O 1
ATOM 5764 N N . HIS A 1 775 ? 14.082 -8.259 -37.129 1.00 90.19 775 HIS A N 1
ATOM 5765 C CA . HIS A 1 775 ? 13.529 -7.507 -35.989 1.00 90.19 775 HIS A CA 1
ATOM 5766 C C . HIS A 1 775 ? 12.243 -8.138 -35.435 1.00 90.19 775 HIS A C 1
ATOM 5768 O O . HIS A 1 775 ? 12.069 -8.222 -34.221 1.00 90.19 775 HIS A O 1
ATOM 5774 N N . THR A 1 776 ? 11.354 -8.592 -36.321 1.00 91.19 776 THR A N 1
ATOM 5775 C CA . THR A 1 776 ? 10.121 -9.300 -35.963 1.00 91.19 776 THR A CA 1
ATOM 5776 C C . THR A 1 776 ? 10.449 -10.642 -35.323 1.00 91.19 776 THR A C 1
ATOM 5778 O O . THR A 1 776 ? 9.868 -10.987 -34.299 1.00 91.19 776 THR A O 1
ATOM 5781 N N . VAL A 1 777 ? 11.411 -11.377 -35.881 1.00 91.12 777 VAL A N 1
ATOM 5782 C CA . VAL A 1 777 ? 11.792 -12.703 -35.377 1.00 91.12 777 VAL A CA 1
ATOM 5783 C C . VAL A 1 777 ? 12.486 -12.624 -34.015 1.00 91.12 777 VAL A C 1
ATOM 5785 O O . VAL A 1 777 ? 12.174 -13.397 -33.116 1.00 91.12 777 VAL A O 1
ATOM 5788 N N . GLN A 1 778 ? 13.376 -11.651 -33.816 1.00 93.00 778 GLN A N 1
ATOM 5789 C CA . GLN A 1 778 ? 14.006 -11.378 -32.520 1.00 93.00 778 GLN A CA 1
ATOM 5790 C C . GLN A 1 778 ? 12.996 -10.942 -31.459 1.00 93.00 778 GLN A C 1
ATOM 5792 O O . GLN A 1 778 ? 13.075 -11.393 -30.317 1.00 93.00 778 GLN A O 1
ATOM 5797 N N . ALA A 1 779 ? 12.030 -10.101 -31.833 1.00 94.38 779 ALA A N 1
ATOM 5798 C CA . ALA A 1 779 ? 10.932 -9.716 -30.955 1.00 94.38 779 ALA A CA 1
ATOM 5799 C C . ALA A 1 779 ? 10.060 -10.926 -30.576 1.00 94.38 779 ALA A C 1
ATOM 5801 O O . ALA A 1 779 ? 9.780 -11.136 -29.395 1.00 94.38 779 ALA A O 1
ATOM 5802 N N . HIS A 1 780 ? 9.700 -11.766 -31.553 1.00 93.62 780 HIS A N 1
ATOM 5803 C CA . HIS A 1 780 ? 8.971 -13.017 -31.326 1.00 93.62 780 HIS A CA 1
ATOM 5804 C C . HIS A 1 780 ? 9.725 -13.936 -30.362 1.00 93.62 780 HIS A C 1
ATOM 5806 O O . HIS A 1 780 ? 9.183 -14.294 -29.319 1.00 93.62 780 HIS A O 1
ATOM 5812 N N . ALA A 1 781 ? 11.003 -14.219 -30.629 1.00 93.25 781 ALA A N 1
ATOM 5813 C CA . ALA A 1 781 ? 11.843 -15.046 -29.766 1.00 93.25 781 ALA A CA 1
ATOM 5814 C C . ALA A 1 781 ? 11.930 -14.495 -28.330 1.00 93.25 781 ALA A C 1
ATOM 5816 O O . ALA A 1 781 ? 11.808 -15.254 -27.368 1.00 93.25 781 ALA A O 1
ATOM 5817 N N . ALA A 1 782 ? 12.079 -13.175 -28.170 1.00 94.94 782 ALA A N 1
ATOM 5818 C CA . ALA A 1 782 ? 12.146 -12.525 -26.858 1.00 94.94 782 ALA A CA 1
ATOM 5819 C C . ALA A 1 782 ? 10.854 -12.670 -26.067 1.00 94.94 782 ALA A C 1
ATOM 5821 O O . ALA A 1 782 ? 10.884 -12.978 -24.874 1.00 94.94 782 ALA A O 1
ATOM 5822 N N . MET A 1 783 ? 9.719 -12.509 -26.739 1.00 93.50 783 MET A N 1
ATOM 5823 C CA . MET A 1 783 ? 8.420 -12.691 -26.114 1.00 93.50 783 MET A CA 1
ATOM 5824 C C . MET A 1 783 ? 8.145 -14.155 -25.783 1.00 93.50 783 MET A C 1
ATOM 5826 O O . MET A 1 783 ? 7.647 -14.445 -24.699 1.00 93.50 783 MET A O 1
ATOM 5830 N N . VAL A 1 784 ? 8.537 -15.088 -26.655 1.00 92.44 784 VAL A N 1
ATOM 5831 C CA . VAL A 1 784 ? 8.417 -16.525 -26.390 1.00 92.44 784 VAL A CA 1
ATOM 5832 C C . VAL A 1 784 ? 9.188 -16.919 -25.129 1.00 92.44 784 VAL A C 1
ATOM 5834 O O . VAL A 1 784 ? 8.639 -17.579 -24.242 1.00 92.44 784 VAL A O 1
ATOM 5837 N N . VAL A 1 785 ? 10.438 -16.463 -25.019 1.00 93.56 785 VAL A N 1
ATOM 5838 C CA . VAL A 1 785 ? 11.294 -16.668 -23.844 1.00 93.56 785 VAL A CA 1
ATOM 5839 C C . VAL A 1 785 ? 10.669 -16.053 -22.594 1.00 93.56 785 VAL A C 1
ATOM 5841 O O . VAL A 1 785 ? 10.553 -16.735 -21.577 1.00 93.56 785 VAL A O 1
ATOM 5844 N N . ALA A 1 786 ? 10.209 -14.801 -22.664 1.00 93.69 786 ALA A N 1
ATOM 5845 C CA . ALA A 1 786 ? 9.597 -14.112 -21.531 1.00 93.69 786 ALA A CA 1
ATOM 5846 C C . ALA A 1 786 ? 8.325 -14.820 -21.039 1.00 93.69 786 ALA A C 1
ATOM 5848 O O . ALA A 1 786 ? 8.196 -15.108 -19.849 1.00 93.69 786 ALA A O 1
ATOM 5849 N N . CYS A 1 787 ? 7.409 -15.169 -21.946 1.00 90.25 787 CYS A N 1
ATOM 5850 C CA . CYS A 1 787 ? 6.188 -15.900 -21.617 1.00 90.25 787 CYS A CA 1
ATOM 5851 C C . CYS A 1 787 ? 6.487 -17.278 -21.019 1.00 90.25 787 CYS A C 1
ATOM 5853 O O . CYS A 1 787 ? 5.860 -17.677 -20.034 1.00 90.25 787 CYS A O 1
ATOM 5855 N N . ARG A 1 788 ? 7.460 -18.009 -21.576 1.00 89.75 788 ARG A N 1
ATOM 5856 C CA . ARG A 1 788 ? 7.853 -19.319 -21.052 1.00 89.75 788 ARG A CA 1
ATOM 5857 C C . ARG A 1 788 ? 8.461 -19.205 -19.656 1.00 89.75 788 ARG A C 1
ATOM 5859 O O . ARG A 1 788 ? 8.019 -19.932 -18.769 1.00 89.75 788 ARG A O 1
ATOM 5866 N N . ALA A 1 789 ? 9.384 -18.264 -19.458 1.00 90.19 789 ALA A N 1
ATOM 5867 C CA . ALA A 1 789 ? 10.032 -18.024 -18.174 1.00 90.19 789 ALA A CA 1
ATOM 5868 C C . ALA A 1 789 ? 9.015 -17.678 -17.085 1.00 90.19 789 ALA A C 1
ATOM 5870 O O . ALA A 1 789 ? 9.043 -18.216 -15.982 1.00 90.19 789 ALA A O 1
ATOM 5871 N N . VAL A 1 790 ? 8.062 -16.812 -17.420 1.00 88.50 790 VAL A N 1
ATOM 5872 C CA . VAL A 1 790 ? 6.973 -16.405 -16.534 1.00 88.50 790 VAL A CA 1
ATOM 5873 C C . VAL A 1 790 ? 6.071 -17.583 -16.150 1.00 88.50 790 VAL A C 1
ATOM 5875 O O . VAL A 1 790 ? 5.724 -17.751 -14.975 1.00 88.50 790 VAL A O 1
ATOM 5878 N N . ARG A 1 791 ? 5.706 -18.420 -17.126 1.00 85.50 791 ARG A N 1
ATOM 5879 C CA . ARG A 1 791 ? 4.877 -19.610 -16.911 1.00 85.50 791 ARG A CA 1
ATOM 5880 C C . ARG A 1 791 ? 5.575 -20.646 -16.033 1.00 85.50 791 ARG A C 1
ATOM 5882 O O . ARG A 1 791 ? 4.972 -21.164 -15.095 1.00 85.50 791 ARG A O 1
ATOM 5889 N N . GLU A 1 792 ? 6.842 -20.936 -16.305 1.00 84.00 792 GLU A N 1
ATOM 5890 C CA . GLU A 1 792 ? 7.637 -21.876 -15.508 1.00 84.00 792 GLU A CA 1
ATOM 5891 C C . GLU A 1 792 ? 7.892 -21.337 -14.099 1.00 84.00 792 GLU A C 1
ATOM 5893 O O . GLU A 1 792 ? 7.653 -22.050 -13.127 1.00 84.00 792 GLU A O 1
ATOM 5898 N N . ALA A 1 793 ? 8.199 -20.045 -13.957 1.00 81.75 793 ALA A N 1
ATOM 5899 C CA . ALA A 1 793 ? 8.340 -19.401 -12.653 1.00 81.75 793 ALA A CA 1
ATOM 5900 C C . ALA A 1 793 ? 7.045 -19.459 -11.829 1.00 81.75 793 ALA A C 1
ATOM 5902 O O . ALA A 1 793 ? 7.081 -19.554 -10.601 1.00 81.75 793 ALA A O 1
ATOM 5903 N N . ARG A 1 794 ? 5.869 -19.399 -12.475 1.00 76.69 794 ARG A N 1
ATOM 5904 C CA . ARG A 1 794 ? 4.572 -19.654 -11.820 1.00 76.69 794 ARG A CA 1
ATOM 5905 C C . ARG A 1 794 ? 4.460 -21.104 -11.357 1.00 76.69 794 ARG A C 1
ATOM 5907 O O . ARG A 1 794 ? 4.145 -21.321 -10.189 1.00 76.69 794 ARG A O 1
ATOM 5914 N N . ARG A 1 795 ? 4.736 -22.069 -12.237 1.00 75.50 795 ARG A N 1
ATOM 5915 C CA . ARG A 1 795 ? 4.654 -23.505 -11.931 1.00 75.50 795 ARG A CA 1
ATOM 5916 C C . ARG A 1 795 ? 5.583 -23.906 -10.781 1.00 75.50 795 ARG A C 1
ATOM 5918 O O . ARG A 1 795 ? 5.175 -24.652 -9.899 1.00 75.50 795 ARG A O 1
ATOM 5925 N N . GLU A 1 796 ? 6.803 -23.383 -10.778 1.00 72.31 796 GLU A N 1
ATOM 5926 C CA . GLU A 1 796 ? 7.879 -23.756 -9.848 1.00 72.31 796 GLU A CA 1
ATOM 5927 C C . GLU A 1 796 ? 7.957 -22.847 -8.615 1.00 72.31 796 GLU A C 1
ATOM 5929 O O . GLU A 1 796 ? 8.755 -23.088 -7.715 1.00 72.31 796 GLU A O 1
ATOM 5934 N N . ARG A 1 797 ? 7.104 -21.814 -8.543 1.00 67.75 797 ARG A N 1
ATOM 5935 C CA . ARG A 1 797 ? 7.071 -20.818 -7.456 1.00 67.75 797 ARG A CA 1
ATOM 5936 C C . ARG A 1 797 ? 8.429 -20.145 -7.204 1.00 67.75 797 ARG A C 1
ATOM 5938 O O . ARG A 1 797 ? 8.743 -19.787 -6.071 1.00 67.75 797 ARG A O 1
ATOM 5945 N N . THR A 1 798 ? 9.196 -19.928 -8.269 1.00 72.62 798 THR A N 1
ATOM 5946 C CA . THR A 1 798 ? 10.521 -19.291 -8.239 1.00 72.62 798 THR A CA 1
ATOM 5947 C C . THR A 1 798 ? 10.495 -17.892 -8.880 1.00 72.62 798 THR A C 1
ATOM 5949 O O . THR A 1 798 ? 9.447 -17.428 -9.354 1.00 72.62 798 THR A O 1
ATOM 5952 N N . ALA A 1 799 ? 11.620 -17.174 -8.855 1.00 75.25 799 ALA A N 1
ATOM 5953 C CA . ALA A 1 799 ? 11.766 -15.893 -9.538 1.00 75.25 799 ALA A CA 1
ATOM 5954 C C . ALA A 1 799 ? 11.977 -16.092 -11.048 1.00 75.25 799 ALA A C 1
ATOM 5956 O O . ALA A 1 799 ? 12.659 -17.018 -11.480 1.00 75.25 799 ALA A O 1
ATOM 5957 N N . VAL A 1 800 ? 11.429 -15.188 -11.869 1.00 85.81 800 VAL A N 1
ATOM 5958 C CA . VAL A 1 800 ? 11.574 -15.258 -13.338 1.00 85.81 800 VAL A CA 1
ATOM 5959 C C . VAL A 1 800 ? 13.038 -15.173 -13.769 1.00 85.81 800 VAL A C 1
ATOM 5961 O O . VAL A 1 800 ? 13.431 -15.837 -14.722 1.00 85.81 800 VAL A O 1
ATOM 5964 N N . VAL A 1 801 ? 13.861 -14.410 -13.042 1.00 86.56 801 VAL A N 1
ATOM 5965 C CA . VAL A 1 801 ? 15.301 -14.303 -13.311 1.00 86.56 801 VAL A CA 1
ATOM 5966 C C . VAL A 1 801 ? 16.021 -15.650 -13.193 1.00 86.56 801 VAL A C 1
ATOM 5968 O O . VAL A 1 801 ? 16.918 -15.918 -13.986 1.00 86.56 801 VAL A O 1
ATOM 5971 N N . ASP A 1 802 ? 15.613 -16.515 -12.262 1.00 84.44 802 ASP A N 1
ATOM 5972 C CA . ASP A 1 802 ? 16.261 -17.813 -12.050 1.00 84.44 802 ASP A CA 1
ATOM 5973 C C . ASP A 1 802 ? 15.889 -18.793 -13.161 1.00 84.44 802 ASP A C 1
ATOM 5975 O O . ASP A 1 802 ? 16.749 -19.508 -13.669 1.00 84.44 802 ASP A O 1
ATOM 5979 N N . VAL A 1 803 ? 14.629 -18.756 -13.606 1.00 87.88 803 VAL A N 1
ATOM 5980 C CA . VAL A 1 803 ? 14.181 -19.531 -14.769 1.00 87.88 803 VAL A CA 1
ATOM 5981 C C . VAL A 1 803 ? 14.910 -19.081 -16.027 1.00 87.88 803 VAL A C 1
ATOM 5983 O O . VAL A 1 803 ? 15.415 -19.921 -16.760 1.00 87.88 803 VAL A O 1
ATOM 5986 N N . LEU A 1 804 ? 15.027 -17.768 -16.261 1.00 93.06 804 LEU A N 1
ATOM 5987 C CA . LEU A 1 804 ? 15.734 -17.232 -17.428 1.00 93.06 804 LEU A CA 1
ATOM 5988 C C . LEU A 1 804 ? 17.193 -17.706 -17.494 1.00 93.06 804 LEU A C 1
ATOM 5990 O O . LEU A 1 804 ? 17.662 -18.027 -18.578 1.00 93.06 804 LEU A O 1
ATOM 5994 N N . ARG A 1 805 ? 17.900 -17.826 -16.363 1.00 90.94 805 ARG A N 1
ATOM 5995 C CA . ARG A 1 805 ? 19.288 -18.335 -16.336 1.00 90.94 805 ARG A CA 1
ATOM 5996 C C . ARG A 1 805 ? 19.422 -19.784 -16.808 1.00 90.94 805 ARG A C 1
ATOM 5998 O O . ARG A 1 805 ? 20.488 -20.165 -17.277 1.00 90.94 805 ARG A O 1
ATOM 6005 N N . ALA A 1 806 ? 18.372 -20.588 -16.658 1.00 87.62 806 ALA A N 1
ATOM 6006 C CA . ALA A 1 806 ? 18.360 -22.002 -17.027 1.00 87.62 806 ALA A CA 1
ATOM 6007 C C . ALA A 1 806 ? 17.515 -22.288 -18.280 1.00 87.62 806 ALA A C 1
ATOM 6009 O O . ALA A 1 806 ? 17.338 -23.449 -18.647 1.00 87.62 806 ALA A O 1
ATOM 6010 N N . ILE A 1 807 ? 16.963 -21.251 -18.918 1.00 89.81 807 ILE A N 1
ATOM 6011 C CA . ILE A 1 807 ? 15.973 -21.435 -19.972 1.00 89.81 807 ILE A CA 1
ATOM 6012 C C . ILE A 1 807 ? 16.630 -21.896 -21.273 1.00 89.81 807 ILE A C 1
ATOM 6014 O O . ILE A 1 807 ? 17.643 -21.353 -21.716 1.00 89.81 807 ILE A O 1
ATOM 6018 N N . GLU A 1 808 ? 15.996 -22.868 -21.919 1.00 91.94 808 GLU A N 1
ATOM 6019 C CA . GLU A 1 808 ? 16.326 -23.292 -23.272 1.00 91.94 808 GLU A CA 1
ATOM 6020 C C . GLU A 1 808 ? 15.034 -23.394 -24.080 1.00 91.94 808 GLU A C 1
ATOM 6022 O O . GLU A 1 808 ? 14.146 -24.195 -23.775 1.00 91.94 808 GLU A O 1
ATOM 6027 N N . VAL A 1 809 ? 14.898 -22.543 -25.099 1.00 89.38 809 VAL A N 1
ATOM 6028 C CA . VAL A 1 809 ? 13.685 -22.480 -25.923 1.00 89.38 809 VAL A CA 1
ATOM 6029 C C . VAL A 1 809 ? 14.046 -22.511 -27.394 1.00 89.38 809 VAL A C 1
ATOM 6031 O O . VAL A 1 809 ? 14.889 -21.747 -27.856 1.00 89.38 809 VAL A O 1
ATOM 6034 N N . ARG A 1 810 ? 13.377 -23.372 -28.162 1.00 89.00 810 ARG A N 1
ATOM 6035 C CA . ARG A 1 810 ? 13.487 -23.354 -29.621 1.00 89.00 810 ARG A CA 1
ATOM 6036 C C . ARG A 1 810 ? 12.628 -22.237 -30.190 1.00 89.00 810 ARG A C 1
ATOM 6038 O O . ARG A 1 810 ? 11.439 -22.153 -29.895 1.00 89.00 810 ARG A O 1
ATOM 6045 N N . THR A 1 811 ? 13.242 -21.396 -31.007 1.00 89.50 811 THR A N 1
ATOM 6046 C CA . THR A 1 811 ? 12.598 -20.260 -31.670 1.00 89.50 811 THR A CA 1
ATOM 6047 C C . THR A 1 811 ? 12.932 -20.290 -33.163 1.00 89.50 811 THR A C 1
ATOM 6049 O O . THR A 1 811 ? 13.805 -21.059 -33.574 1.00 89.50 811 THR A O 1
ATOM 6052 N N . PRO A 1 812 ? 12.308 -19.441 -33.994 1.00 87.31 812 PRO A N 1
ATOM 6053 C CA . PRO A 1 812 ? 12.668 -19.347 -35.408 1.00 87.31 812 PRO A CA 1
ATOM 6054 C C . PRO A 1 812 ? 14.115 -18.862 -35.651 1.00 87.31 812 PRO A C 1
ATOM 6056 O O . PRO A 1 812 ? 14.655 -19.110 -36.723 1.00 87.31 812 PRO A O 1
ATOM 6059 N N . LEU A 1 813 ? 14.775 -18.243 -34.655 1.00 86.38 813 LEU A N 1
ATOM 6060 C CA . LEU A 1 813 ? 16.220 -17.934 -34.687 1.00 86.38 813 LEU A CA 1
ATOM 6061 C C . LEU A 1 813 ? 17.112 -19.162 -34.428 1.00 86.38 813 LEU A C 1
ATOM 6063 O O . LEU A 1 813 ? 18.333 -19.096 -34.568 1.00 86.38 813 LEU A O 1
ATOM 6067 N N . GLY A 1 814 ? 16.526 -20.287 -34.014 1.00 87.06 814 GLY A N 1
ATOM 6068 C CA . GLY A 1 814 ? 17.225 -21.426 -33.426 1.00 87.06 814 GLY A CA 1
ATOM 6069 C C . GLY A 1 814 ? 17.043 -21.527 -31.908 1.00 87.06 814 GLY A C 1
ATOM 6070 O O . GLY A 1 814 ? 16.142 -20.895 -31.339 1.00 87.06 814 GLY A O 1
ATOM 6071 N N . PRO A 1 815 ? 17.862 -22.358 -31.239 1.00 89.25 815 PRO A N 1
ATOM 6072 C CA . PRO A 1 815 ? 17.813 -22.508 -29.792 1.00 89.25 815 PRO A CA 1
ATOM 6073 C C . PRO A 1 815 ? 18.283 -21.219 -29.110 1.00 89.25 815 PRO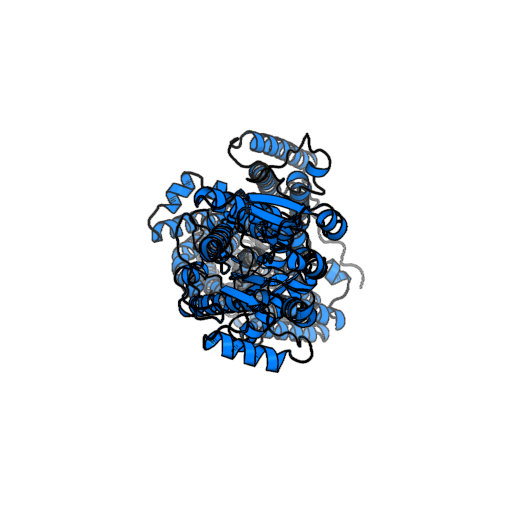 A C 1
ATOM 6075 O O . PRO A 1 815 ? 19.390 -20.745 -29.358 1.00 89.25 815 PRO A O 1
ATOM 6078 N N . VAL A 1 816 ? 17.441 -20.668 -28.240 1.00 92.88 816 VAL A N 1
ATOM 6079 C CA . VAL A 1 816 ? 17.771 -19.534 -27.376 1.00 92.88 816 VAL A CA 1
ATOM 6080 C C . VAL A 1 816 ? 18.081 -20.057 -25.983 1.00 92.88 816 VAL A C 1
ATOM 6082 O O . VAL A 1 816 ? 17.237 -20.701 -25.357 1.00 92.88 816 VAL A O 1
ATOM 6085 N N . ARG A 1 817 ? 19.291 -19.758 -25.512 1.00 93.75 817 ARG A N 1
ATOM 6086 C CA . ARG A 1 817 ? 19.782 -20.067 -24.162 1.00 93.75 817 ARG A CA 1
ATOM 6087 C C . ARG A 1 817 ? 20.738 -18.978 -23.707 1.00 93.75 817 ARG A C 1
ATOM 6089 O O . ARG A 1 817 ? 21.474 -18.451 -24.532 1.00 93.75 817 ARG A O 1
ATOM 6096 N N . PHE A 1 818 ? 20.775 -18.661 -22.421 1.00 94.50 818 PHE A N 1
ATOM 6097 C CA . PHE A 1 818 ? 21.635 -17.595 -21.907 1.00 94.50 818 PHE A CA 1
ATOM 6098 C C . PHE A 1 818 ? 22.844 -18.187 -21.193 1.00 94.50 818 PHE A C 1
ATOM 6100 O O . PHE A 1 818 ? 22.712 -18.812 -20.146 1.00 94.50 818 PHE A O 1
ATOM 6107 N N . ILE A 1 819 ? 24.024 -18.009 -21.784 1.00 92.12 819 ILE A N 1
ATOM 6108 C CA . ILE A 1 819 ? 25.281 -18.551 -21.263 1.00 92.12 819 ILE A CA 1
ATOM 6109 C C . ILE A 1 819 ? 26.325 -17.451 -21.096 1.00 92.12 819 ILE A C 1
ATOM 6111 O O . ILE A 1 819 ? 26.222 -16.371 -21.683 1.00 92.12 819 ILE A O 1
ATOM 6115 N N . ASP A 1 820 ? 27.348 -17.756 -20.308 1.00 90.94 820 ASP A N 1
ATOM 6116 C CA . ASP A 1 820 ? 28.497 -16.886 -20.112 1.00 90.94 820 ASP A CA 1
ATOM 6117 C C . ASP A 1 820 ? 29.647 -17.358 -21.024 1.00 90.94 820 ASP A C 1
ATOM 6119 O O . ASP A 1 820 ? 30.032 -18.528 -20.986 1.00 90.94 820 ASP A O 1
ATOM 6123 N N . PHE A 1 821 ? 30.186 -16.474 -21.871 1.00 88.31 821 PHE A N 1
ATOM 6124 C CA . PHE A 1 821 ? 31.321 -16.771 -22.759 1.00 88.31 821 PHE A CA 1
ATOM 6125 C C . PHE A 1 821 ? 32.072 -15.501 -23.169 1.00 88.31 821 PHE A C 1
ATOM 6127 O O . PHE A 1 821 ? 31.462 -14.461 -23.391 1.00 88.31 821 PHE A O 1
ATOM 6134 N N . GLY A 1 822 ? 33.400 -15.574 -23.313 1.00 81.12 822 GLY A N 1
ATOM 6135 C CA . GLY A 1 822 ? 34.197 -14.485 -23.902 1.00 81.12 822 GLY A CA 1
ATOM 6136 C C . GLY A 1 822 ? 34.047 -13.116 -23.219 1.00 81.12 822 GLY A C 1
ATOM 6137 O O . GLY A 1 822 ? 34.135 -12.097 -23.894 1.00 81.12 822 GLY A O 1
ATOM 6138 N N . GLY A 1 823 ? 33.773 -13.088 -21.908 1.00 85.94 823 GLY A N 1
ATOM 6139 C CA . GLY A 1 823 ? 33.505 -11.856 -21.150 1.00 85.94 823 GLY A CA 1
ATOM 6140 C C . GLY A 1 823 ? 32.060 -11.346 -21.228 1.00 85.94 823 GLY A C 1
ATOM 6141 O O . GLY A 1 823 ? 31.753 -10.322 -20.626 1.00 85.94 823 GLY A O 1
ATOM 6142 N N . TYR A 1 824 ? 31.172 -12.050 -21.932 1.00 91.12 824 TYR A N 1
ATOM 6143 C CA . TYR A 1 824 ? 29.731 -11.812 -21.939 1.00 91.12 824 TYR A CA 1
ATOM 6144 C C . TYR A 1 824 ? 29.029 -12.743 -20.950 1.00 91.12 824 TYR A C 1
ATOM 6146 O O . TYR A 1 824 ? 29.404 -13.906 -20.812 1.00 91.12 824 TYR A O 1
ATOM 6154 N N . HIS A 1 825 ? 27.983 -12.238 -20.305 1.00 92.06 825 HIS A N 1
ATOM 6155 C CA . HIS A 1 825 ? 27.160 -12.932 -19.323 1.00 92.06 825 HIS A CA 1
ATOM 6156 C C . HIS A 1 825 ? 25.694 -12.932 -19.749 1.00 92.06 825 HIS A C 1
ATOM 6158 O O . HIS A 1 825 ? 25.200 -11.922 -20.246 1.00 92.06 825 HIS A O 1
ATOM 6164 N N . GLN A 1 826 ? 24.976 -14.030 -19.508 1.00 92.19 826 GLN A N 1
ATOM 6165 C CA . GLN A 1 826 ? 23.554 -14.155 -19.869 1.00 92.19 826 GLN A CA 1
ATOM 6166 C C . GLN A 1 826 ? 23.287 -13.836 -21.356 1.00 92.19 826 GLN A C 1
ATOM 6168 O O . GLN A 1 826 ? 22.315 -13.172 -21.731 1.00 92.19 826 GLN A O 1
ATOM 6173 N N . GLN A 1 827 ? 24.192 -14.300 -22.215 1.00 93.56 827 GLN A N 1
ATOM 6174 C CA . GLN A 1 827 ? 24.208 -14.010 -23.640 1.00 93.56 827 GLN A CA 1
ATOM 6175 C C . GLN A 1 827 ? 23.707 -15.208 -24.441 1.00 93.56 827 GLN A C 1
ATOM 6177 O O . GLN A 1 827 ? 24.179 -16.328 -24.251 1.00 93.56 827 GLN A O 1
ATOM 6182 N N . ASN A 1 828 ? 22.810 -14.959 -25.396 1.00 92.94 828 ASN A N 1
ATOM 6183 C CA . ASN A 1 828 ? 22.465 -15.957 -26.397 1.00 92.94 828 ASN A CA 1
ATOM 6184 C C . ASN A 1 828 ? 23.594 -16.113 -27.431 1.00 92.94 828 ASN A C 1
ATOM 6186 O O . ASN A 1 828 ? 23.961 -15.113 -28.065 1.00 92.94 828 ASN A O 1
ATOM 6190 N N . PRO A 1 829 ? 24.151 -17.322 -27.631 1.00 83.25 829 PRO A N 1
ATOM 6191 C CA . PRO A 1 829 ? 25.128 -17.591 -28.679 1.00 83.25 829 PRO A CA 1
ATOM 6192 C C . PRO A 1 829 ? 24.397 -17.721 -30.023 1.00 83.25 829 PRO A C 1
ATOM 6194 O O . PRO A 1 829 ? 24.198 -18.816 -30.543 1.00 83.25 829 PRO A O 1
ATOM 6197 N N . ALA A 1 830 ? 23.927 -16.589 -30.546 1.00 80.19 830 ALA A N 1
ATOM 6198 C CA . ALA A 1 830 ? 23.261 -16.512 -31.839 1.00 80.19 830 ALA A CA 1
ATOM 6199 C C . ALA A 1 830 ? 24.287 -16.505 -32.979 1.00 80.19 830 ALA A C 1
ATOM 6201 O O . ALA A 1 830 ? 25.301 -15.809 -32.903 1.00 80.19 830 ALA A O 1
ATOM 6202 N N . ASN A 1 831 ? 23.981 -17.235 -34.050 1.00 73.12 831 ASN A N 1
ATOM 6203 C CA . ASN A 1 831 ? 24.745 -17.187 -35.293 1.00 73.12 831 ASN A CA 1
ATOM 6204 C C . ASN A 1 831 ? 24.225 -16.054 -36.187 1.00 73.12 831 ASN A C 1
ATOM 6206 O O . ASN A 1 831 ? 23.055 -15.682 -36.102 1.00 73.12 831 ASN A O 1
ATOM 6210 N N . ALA A 1 832 ? 25.091 -15.533 -37.051 1.00 78.44 832 ALA A N 1
ATOM 6211 C CA . ALA A 1 832 ? 24.693 -14.701 -38.179 1.00 78.44 832 ALA A CA 1
ATOM 6212 C C . ALA A 1 832 ? 24.639 -15.554 -39.452 1.00 78.44 832 ALA A C 1
ATOM 6214 O O . ALA A 1 832 ? 25.319 -16.576 -39.559 1.00 78.44 832 ALA A O 1
ATOM 6215 N N . VAL A 1 833 ? 23.833 -15.123 -40.411 1.00 80.81 833 VAL A N 1
ATOM 6216 C CA . VAL A 1 833 ? 23.654 -15.750 -41.719 1.00 80.81 833 VAL A CA 1
ATOM 6217 C C . VAL A 1 833 ? 24.095 -14.782 -42.810 1.00 80.81 833 VAL A C 1
ATOM 6219 O O . VAL A 1 833 ? 23.980 -13.563 -42.657 1.00 80.81 833 VAL A O 1
ATOM 6222 N N . ILE A 1 834 ? 24.621 -15.337 -43.900 1.00 84.19 834 ILE A N 1
ATOM 6223 C CA . ILE A 1 834 ? 25.039 -14.572 -45.073 1.00 84.19 834 ILE A CA 1
ATOM 6224 C C . ILE A 1 834 ? 24.174 -14.989 -46.250 1.00 84.19 834 ILE A C 1
ATOM 6226 O O . ILE A 1 834 ? 24.173 -16.155 -46.639 1.00 84.19 834 ILE A O 1
ATOM 6230 N N . GLU A 1 835 ? 23.439 -14.033 -46.805 1.00 85.00 835 GLU A N 1
ATOM 6231 C CA . GLU A 1 835 ? 22.680 -14.198 -48.041 1.00 85.00 835 GLU A CA 1
ATOM 6232 C C . GLU A 1 835 ? 23.469 -13.535 -49.173 1.00 85.00 835 GLU A C 1
ATOM 6234 O O . GLU A 1 835 ? 23.836 -12.366 -49.073 1.00 85.00 835 GLU A O 1
ATOM 6239 N N . ARG A 1 836 ? 23.745 -14.273 -50.250 1.00 85.88 836 ARG A N 1
ATOM 6240 C CA . ARG A 1 836 ? 24.338 -13.707 -51.465 1.00 85.88 836 ARG A CA 1
ATOM 6241 C C . ARG A 1 836 ? 23.232 -13.417 -52.466 1.00 85.88 836 ARG A C 1
ATOM 6243 O O . ARG A 1 836 ? 22.486 -14.317 -52.839 1.00 85.88 836 ARG A O 1
ATOM 6250 N N . TRP A 1 837 ? 23.136 -12.169 -52.897 1.00 84.50 837 TRP A N 1
ATOM 6251 C CA . TRP A 1 837 ? 22.225 -11.728 -53.941 1.00 84.50 837 TRP A CA 1
ATOM 6252 C C . TRP A 1 837 ? 22.969 -11.747 -55.271 1.00 84.50 837 TRP A C 1
ATOM 6254 O O . TRP A 1 837 ? 23.879 -10.946 -55.501 1.00 84.50 837 TRP A O 1
ATOM 6264 N N . THR A 1 838 ? 22.587 -12.688 -56.127 1.00 73.81 838 THR A N 1
ATOM 6265 C CA . THR A 1 838 ? 23.116 -12.851 -57.479 1.00 73.81 838 THR A CA 1
ATOM 6266 C C . THR A 1 838 ? 22.179 -12.217 -58.499 1.00 73.81 838 THR A C 1
ATOM 6268 O O . THR A 1 838 ? 20.975 -12.100 -58.279 1.00 73.81 838 THR A O 1
ATOM 6271 N N . ALA A 1 839 ? 22.735 -11.803 -59.638 1.00 58.50 839 ALA A N 1
ATOM 6272 C CA . ALA A 1 839 ? 21.954 -11.321 -60.779 1.00 58.50 839 ALA A CA 1
ATOM 6273 C C . ALA A 1 839 ? 21.240 -12.455 -61.555 1.00 58.50 839 ALA A C 1
ATOM 6275 O O . ALA A 1 839 ? 20.380 -12.168 -62.388 1.00 58.50 839 ALA A O 1
ATOM 6276 N N . GLN A 1 840 ? 21.629 -13.715 -61.305 1.00 48.97 840 GLN A N 1
ATOM 6277 C CA . GLN A 1 840 ? 21.019 -14.945 -61.830 1.00 48.97 840 GLN A CA 1
ATOM 6278 C C . GLN A 1 840 ? 20.050 -15.564 -60.833 1.00 48.97 840 GLN A C 1
ATOM 6280 O O . GLN A 1 840 ? 20.377 -15.520 -59.620 1.00 48.97 840 GLN A O 1
#

pLDDT: mean 83.55, std 11.74, range [29.16, 97.44]

Nearest PDB structures (foldseek):
  8wch-assembly2_B  TM=7.917E-01  e=9.769E-13  Candidatus Pelagibacter ubique HTCC1062
  4q6b-assembly1_A  TM=7.695E-01  e=1.049E-11  Desulfitobacterium hafniense DCB-2
  4maa-assembly1_A  TM=7.831E-01  e=7.001E-11  Pseudomonas protegens Pf-5
  4mlc-assembly1_A  TM=7.578E-01  e=1.032E-10  Desulfitobacterium hafniense DCB-2
  3sg0-assembly1_A  TM=7.531E-01  e=5.800E-10  Rhodopseudomonas palustris HaA2

Solvent-accessible surface area (backbone atoms only — not comparable to full-atom values): 43069 Å² total; per-residue (Å²): 141,89,88,83,84,82,83,67,83,75,76,74,80,78,66,55,70,67,57,34,49,50,51,52,52,51,43,52,53,47,26,53,49,48,40,72,68,47,64,87,88,52,54,70,55,18,39,54,44,52,23,49,50,48,44,46,52,51,32,50,54,67,52,57,37,58,62,31,56,41,17,51,50,46,49,51,49,44,28,38,72,57,10,39,53,90,10,42,32,57,78,35,47,89,83,32,74,72,64,54,39,101,84,68,49,69,58,80,37,52,42,59,72,44,59,55,36,62,76,37,58,46,49,48,26,42,51,17,39,48,48,50,34,48,42,34,57,76,47,43,43,54,58,38,51,48,52,59,67,44,58,80,21,59,78,40,76,71,47,32,38,44,36,42,21,51,53,29,12,58,45,1,30,64,21,46,29,52,62,35,23,56,53,48,44,68,64,44,47,68,58,39,64,76,42,60,83,83,39,47,30,39,31,33,52,51,52,24,31,29,52,13,8,43,43,14,10,58,24,24,56,64,3,31,64,20,43,33,43,27,52,45,55,35,42,73,77,67,45,81,77,51,60,51,60,44,26,73,60,27,36,62,53,27,54,53,50,50,50,52,48,38,53,49,37,48,68,78,17,51,73,61,91,84,70,79,70,72,80,78,70,85,64,74,80,80,45,76,57,30,51,52,46,50,53,52,50,52,52,47,51,51,49,40,66,43,24,87,80,73,68,57,54,60,34,57,52,23,45,52,50,39,50,48,38,41,75,70,63,61,39,55,71,70,57,65,71,65,49,72,57,50,60,52,41,29,48,27,23,22,49,22,49,40,47,48,33,55,80,38,44,35,35,61,55,57,46,69,31,70,74,44,45,59,43,71,72,40,61,72,72,59,30,56,50,52,53,48,48,52,45,31,53,49,23,25,55,48,3,31,71,17,48,26,48,57,42,19,34,56,47,22,46,51,39,46,46,71,32,93,92,49,24,69,56,43,14,48,48,22,17,53,23,13,52,38,22,46,29,37,48,78,10,35,67,27,36,35,53,47,40,72,65,73,59,40,59,69,68,60,40,32,56,52,23,36,50,49,26,53,50,44,50,51,50,51,58,70,42,39,61,64,48,45,51,52,42,55,67,66,53,47,69,70,89,62,69,36,30,37,34,34,40,39,22,62,40,65,92,47,17,73,58,23,51,41,24,46,54,16,34,52,50,29,42,61,76,72,43,70,88,64,42,52,74,45,82,42,70,52,41,72,49,41,80,51,37,41,55,46,42,58,71,64,44,53,78,70,56,44,57,33,37,36,33,33,60,48,47,62,33,33,47,37,41,52,62,63,38,60,93,69,86,44,27,34,34,24,20,58,38,25,58,58,75,65,26,49,45,85,89,60,58,37,37,33,51,32,42,42,46,61,57,53,19,46,52,53,38,53,50,51,59,66,46,30,83,82,61,62,51,61,33,34,40,32,41,19,36,76,42,73,69,22,50,51,50,45,50,38,31,45,53,42,25,57,77,68,71,46,54,63,63,48,78,46,74,37,50,80,91,45,41,68,59,56,58,68,70,54,89,78,52,68,40,32,36,36,37,39,32,41,72,47,54,69,50,50,52,54,47,46,67,65,44,19,54,55,19,38,36,37,29,41,28,66,28,53,53,34,54,68,51,48,54,51,51,46,76,33,36,93,54,36,76,40,55,36,37,27,44,21,73,47,65,82,81,47,87,49,67,53,29,46,52,48,50,52,54,47,43,76,75,33,43,93,85,42,80,71,58,78,44,48,61,16,50,32,26,17,43,41,38,42,51,50,56,49,24,48,46,50,16,62,77,70,73,51,57,36,62,63,38,46,59,72,38,74,44,82,34,60,92,40,76,45,39,36,43,71,54,99,70,32,31,36,32,20,88,49,65,72,42,76,50,74,50,53,71,118

Secondary structure (DSSP, 8-state):
---SSS-S--------HHHHHHHHHHHHHHHHHHHHHS-TTS-HHHHHHHHHHHHHHHHHHHTSS-HHHHHHHHHHHHHHHH-SBSSHHHH-TTTSPPPB-TTSPBP--BTHHHHGGGG-HHHHHHHHHHHHHHHHHHTTHHHHHHHHHHGGGTTSHHHHHHHHHHHHHHHHTTS-HHHHHHHHHHHHHHHHTTS-TT-HHHHHHHHHHHHHHHHHHTTSTTTSHHHHHHHHHHHHHT----HHHHHHHHHHHHHHHHHHHHHHHHHHSPPPTT-PPPPPPPPPPPPHHHHHHHHHHHHHHHHHHTHHHH---HHHHHHHHHHHHHHTTSS-HHHHHTS-HHHHHHHHHHHHHHHHHHHTTHHHHHHTSHHHHHHHTS-HHHHHHHHHHHHHHHHHHHHHHS-HHHHHHHHHHHHTTS-TTTHHHHHHHHHHHHHT--SSTTT-HHHHHHHHTSSS-HHHHHHHHHHHHHHHHHHHHHHHHHHHHHHHHH-------EEEEEEE--SSTTHHHHHHHHHHHHHHHHHH-TTSEEEEEEE-TT-TTHHHHHIIIIIGGG--SEEE--SSHHHHHHHHHHHTTSS--EEESS---GGGT-STT--EEE-SPPHHHHHHHHHHHHHHHHHHHT--EEEEEEESSHHHHHHHHHHHHHHHHTTPSPEEEEEE-TTTHHHHHHH----TTEEEEEE-S-HHHHHHHHHHHTTTSEEEEESGGGG-HHHHHHHHHTTTT--S-EEEEES--TT---HHHHHHHHHHHHHHTTT-TT---HHHHHHHHHHHHHHHHHHHHHHHT--HHHHHHH-EEEETTEEEE-EEETTEEEE--PPPEEEEE---

Foldseek 3Di:
DPDDDPPDPPPPPPPPLVVLVVLLVVLLVVLVVQLVVDDPPAFNLLSLLVSLLSQLLSCQLVVSDPLLVSLVVSLVSCQQQPACPNHCCNVPVPVRPADADPVRHGDGDHSCLQVVLLVQLLLLLLLLLLLLQLLCVVQCVLLQVLLVQQQVQLPDLLSNLLSLLQSLLQVLLRHELQSSLVSSCVQCVVQLVVDPLPALSSQLNLLSNSQSNLLSLQQWCNSYLLSSLLQRLCVQVQFHQAGVNSNVQRVVVSVVLSVVLSVLSCVRRPDDPPPRRDRRDNDDDRDPLSVVSVVLSVVLVVCSVCCVPPVDDNSVSSVVSSVVCVVVVSDDPVSSVPGPVSSSSSSSSLSSSLSSCVVSCSLVVVCPDVVLVVLVPDDPVSSVLVLLLVLLVQLLVSLLSGELNSSSSSRLSNSLSSDPVQSSLSSSSNSSSNSLNFQALNSDSSSVVSVVSVSHDSVNRNVSSVVSSVVSSVCSSVCSVVSSVSCVVSPPSPVPAAEEEEEFACAEPCNVLSVLLVLLLVVLCVVLDVRRHDYHYDHQHDDLVCLLVCCVPPNVSVPHLEYEDDAEQSNLVSNQVSCVPVQHAYEYLHYADFVSFLDPPGSYAYFDHHLLQLLLVVLVVCVVCCVVQQAQEEEEEFEPDPQRVSNLVSNQVNCVVVVHHHYDYDYDHLVCLLVVLVPDPDAANYEYEYHDQDLVSLLNCQLRPQQGYEYEYEEHNLQFLVSLVSSLVVLVRRVYKYKYKYLDHLPDPDPQSVVVQVVQCVVCCVPCVRTRGSSSQSSNVSSNLQSVLSNVCSVVVHRSSVSLQADWDQGSQGIFHQDDDPSGGSYGPGDIDMDMRHND

Mean predicted aligned error: 16.17 Å

Radius of gyration: 35.29 Å; Cα contacts (8 Å, |Δi|>4): 1485; chains: 1; bounding box: 84×56×112 Å

Sequence (840 aa):
MNTVRDDLPRRRYRTSRSRDLVVCLFTGLAAIGLYYALPSGLNELARRTAAILFVAGVFWATEALPLFATALCVIGLQILFLASDGGLAGVFPALSPFPAGPDGAPLKLRDTAFLGSWASPVIFLFMGGLLLSSAVTKHGLDRVIGSRLMRPFSRGPTLLIFGVLGITAFFSMWMSNTATTAMMLAIITPLANTLPANDAYRRGLVLAVPFGANIGGIGTPIGTPPNAVALAVLRRAGFEIGFVDWMILAVPLAVLMLVVAGVLLRALFPPAPGTALPKIQKQDEIDGRGRLTLIVLVATMLLWLTGRWHGVSPTAVALVAAAALTALRVLDRRDVDSIDWNVLILMWGGLSLGHAMKVTGLVDAIVGLPVIDTITTMDSAWRHFVLAAVVTVLGVTLSTFMSNTATAALLVPMAMALSPSDHGALAILTALACSFAMAMPVSTPPNAMAFASGSVPVVSLIRSGGAISMIGVAVLLFGFQPMLHVFRASASRPETERKIAVVVPLSGRYSAIGTRQLRGYEMARDEIGAADARVRYVDVGDDPDAIAAVIETEIMPWKPDVIVGPYTSESALAAARYLAGKGVPLVVPTANVDPLTQRPGTTVFRIAPPQQMMAISAADFIAGIREESGITRIVILAEDTDYGRAAAGAIAGTCLMKSLPPTRAVLFEDASVKATAAELQLEEDELIVVISRSEAACRHLIETCSAKCRVLGFSGAFATANLRDFAVSRAGTVKRDIDVLSPWHATEDRIEATRFVGAYRERFADVDATGPHYHTVQAHAAMVVACRAVREARRERTAVVDVLRAIEVRTPLGPVRFIDFGGYHQQNPANAVIERWTAQ